Protein AF-0000000074968655 (afdb_homodimer)

Radius of gyration: 39.12 Å; Cα contacts (8 Å, |Δi|>4): 3482; chains: 2; bounding box: 106×121×98 Å

Organism: Mus spicilegus (NCBI:txid10103)

Sequence (1484 aa):
MWKPYELTNSSETRLSLEELLGKGFGLHNPEARWINDTVVVYKTNNGHVMKLNTESNASTLLLDNSTFVTFKASRHSLSPDLKYVLLAYDVKQIFHYSFTASYLIYNIHTGEVWELNPPEVEDSVLQYAAWGVQGQQLIYIFENNIYYQPDIKSSSLRLTSSGKEGIIFNGIADWLYEEELLHSHIAHWWSPDGERLAFLMINDSLVPNMIIPRFTGALYPKAKQYPYPKAGQANPSVKLYVVNLYGPTHTLELMPPDIFKSREYYITMVKWVSNTRTVVRWLNRPQNISILTVCESTTGACSRKYEMTSDTWLSKQNEEPVFSRDGSKFFMTVPVKQGGRGEFYHIAMFLVQSKSEQITVRHLTSGNWEVIRILAYDETTQKIYFLSTESSPQGRQLYSASTEGLLNRDCISCNFMKEDCTYFDASFSPMNQHFLLFCEGPKVPVVSLHITDNPSRYFLLENNSVMKETIQKKKLAKRETRILHIDDYELPLQLSFPKDFMEKNQYALLLIMDEEPGGQMVTDKFHVDWDSVLIDTDNVIVARFDGRGSGFQGLKVLQEIHRRIGSVEAKDQVAAVKYLLKQPYIDSKRLSIFGKGYGGYIASMILKSDEKFFKCGAVVAPISDMKLYASAFSERYLGMPSKEESTYQASSVLHNIHGLKEENLLIIHGTADTKVHFQHSAELIKHLIKAGVNYTLQVYPDEGYHISDKSKHHFYSTILRFFSDCLKEEVSVLPQEPEEDEMWKPYELTNSSETRLSLEELLGKGFGLHNPEARWINDTVVVYKTNNGHVMKLNTESNASTLLLDNSTFVTFKASRHSLSPDLKYVLLAYDVKQIFHYSFTASYLIYNIHTGEVWELNPPEVEDSVLQYAAWGVQGQQLIYIFENNIYYQPDIKSSSLRLTSSGKEGIIFNGIADWLYEEELLHSHIAHWWSPDGERLAFLMINDSLVPNMIIPRFTGALYPKAKQYPYPKAGQANPSVKLYVVNLYGPTHTLELMPPDIFKSREYYITMVKWVSNTRTVVRWLNRPQNISILTVCESTTGACSRKYEMTSDTWLSKQNEEPVFSRDGSKFFMTVPVKQGGRGEFYHIAMFLVQSKSEQITVRHLTSGNWEVIRILAYDETTQKIYFLSTESSPQGRQLYSASTEGLLNRDCISCNFMKEDCTYFDASFSPMNQHFLLFCEGPKVPVVSLHITDNPSRYFLLENNSVMKETIQKKKLAKRETRILHIDDYELPLQLSFPKDFMEKNQYALLLIMDEEPGGQMVTDKFHVDWDSVLIDTDNVIVARFDGRGSGFQGLKVLQEIHRRIGSVEAKDQVAAVKYLLKQPYIDSKRLSIFGKGYGGYIASMILKSDEKFFKCGAVVAPISDMKLYASAFSERYLGMPSKEESTYQASSVLHNIHGLKEENLLIIHGTADTKVHFQHSAELIKHLIKAGVNYTLQVYPDEGYHISDKSKHHFYSTILRFFSDCLKEEVSVLPQEPEEDE

InterPro domains:
  IPR001375 Peptidase S9, prolyl oligopeptidase, catalytic domain [PF00326] (527-729)
  IPR002469 Dipeptidylpeptidase IV, N-terminal domain [PF00930] (79-445)
  IPR029058 Alpha/Beta hydrolase fold [G3DSA:3.40.50.1820] (477-729)
  IPR029058 Alpha/Beta hydrolase fold [SSF53474] (481-728)
  IPR050278 Serine protease S9B/DPPIV [PTHR11731] (9-726)

Secondary structure (DSSP, 8-state):
---------GGGTSPPHHHHHSTTS-------EESSSSEEEEE-TTS-EEEEETTTTEEEEEE-HHHHHHHTEEEEEE-TTSSEEEEEEEEEE-SSS-EEEEEEEEETTT--EEE---TT-SSPPBSEEEE-SSTT-EEEEETTEEEEESSTTSPPEE-----BTTTEEESB--HHIIIIISSSSB-EEE-TTSSEEEEEEEE-TTSPEEEE---SSSSSPPPEEEE--BTTSPPPEEEEEEEE-SSS--EEEEPPPGGGTTS-EEEEEEEESSSSEEEEEEEETTS-EEEEEEEETTT--EEEEEEEE-SS----TTPPPEE-TTSSEEEEEEEEE-GGG-EEEEEEEEEE-TTT-PEEEEE---SSS-EEEEEEEETTTTEEEEEE-SS-TT-BEEEEEESSSS--EEESSTTTTTTTEEEEEEEE-TTSSEEEEEEEEESS-EEEEEETTEEEEEEEEE--HHHHHHHHHHTPPEEEEEEEEETTEEEEEEEEE-TT--TTS-EEEEEEE---TT--S--SS---SHHHHHHHHH-EEEEEE--TT-SSS-HHHHHTTTT-TTTHHHHHHHHHHHHHHTSTTEEEEEEEEEEETHHHHHHHHHHHSS----SEEEEES----GGGSBHHHHHHHH--TTT-HHHHHHT-SSS-GGGGTT-EEEEEEETT-SSS-THHHHHHHHHHHHHT---EEEEETT--SSPPHHHHHHHHHHHHHHHHHHTS--------------/---------GGGTSPPHHHHHSTTS-------EESSSSEEEEE-TTS-EEEEETTTTEEEEEE-HHHHHHHTEEEEEE-TTSSEEEEEEEEEE-SSS-EEEEEEEEETTT--EEE---TT-SSPPBSEEEE-SSTT-EEEEETTEEEEESSTTSPPEE-----BTTTEEESB--HHIIIIISSSSB-EEE-TTSSEEEEEEEE-TTSPEEEE---SSSSSPPPEEEE--BTTSPPPEEEEEEEE-SSS--EEEEPPPGGGTTS-EEEEEEEESSSSEEEEEEEETTS-EEEEEEEETTT--EEEEEEEE-SS----TTPPPEE-TTSSEEEEEEEEE-GGG-EEEEEEEEEE-TTT-PEEEEE---SSS-EEEEEEEETTTTEEEEEE-SS-TT-BEEEEEESSSS--EEESSTTTTTTTB-BEEEEE-TTSSEEEEEE-SBSS-EEEEEETTEEEEEEEEE--HHHHHHHHHHTPPEEEEEEEEETTEEEEEEEEE-TT--TTS-EEEEEEE---TT--S--SS---SHHHHHHHHH-EEEEEE--TT-SSS-HHHHHTTTT-TTTHHHHHHHHHHHHHHTSTTEEEEEEEEEEETHHHHHHHHHHHSS----SEEEEES----GGGSBHHHHHHHH--TTT-HHHHHHT-SSS-GGGGTT-EEEEEEETT-SSS-THHHHHHHHHHHHHT---EEEEETT--SSPPHHHHHHHHHHHHHHHHHHTS--------------

Solvent-accessible surface area (backbone atoms only — not comparable to full-atom values): 78412 Å² total; per-residue (Å²): 136,81,73,77,78,80,78,74,63,66,74,76,34,49,58,44,70,66,53,62,74,30,96,81,41,65,86,76,75,39,71,68,45,69,78,44,63,48,33,37,36,33,36,47,96,81,52,31,33,33,36,34,31,70,84,77,67,45,73,43,84,62,42,60,39,62,58,36,63,75,63,54,35,81,46,73,48,68,30,66,69,66,48,35,33,43,33,30,22,79,72,42,75,72,63,94,71,36,37,32,25,31,44,34,38,35,29,62,85,79,64,50,71,44,76,59,51,58,94,89,43,76,91,44,71,27,60,43,75,49,63,48,71,45,54,51,18,32,38,35,28,50,66,31,16,35,32,37,20,69,32,86,86,47,73,68,41,74,78,49,79,76,33,31,80,76,31,24,26,36,34,34,44,56,61,62,43,19,71,74,50,57,69,32,35,69,31,53,48,67,21,79,78,48,43,31,37,35,28,34,39,38,36,27,78,72,20,52,61,41,71,36,57,43,47,61,95,46,96,63,37,67,64,48,73,41,46,51,34,27,36,74,50,47,64,59,48,71,44,42,34,36,33,35,67,61,75,78,73,47,76,40,56,49,52,76,56,76,86,46,60,94,44,68,54,45,79,33,33,77,47,62,76,39,76,51,33,33,36,37,29,37,27,36,67,58,32,25,43,36,40,35,25,46,28,37,62,89,78,16,52,50,44,83,73,45,76,48,75,42,98,58,52,64,76,75,62,52,64,77,66,48,64,44,92,85,60,44,34,37,34,43,73,41,77,42,77,49,74,95,68,30,29,20,34,21,43,32,39,36,39,55,43,86,87,73,75,46,71,48,78,45,72,57,50,82,53,101,36,34,53,76,43,81,72,48,73,41,77,87,78,35,33,37,32,28,33,28,21,71,90,33,66,39,31,24,38,42,32,34,31,34,79,53,85,69,66,52,71,44,69,68,42,66,73,50,59,54,89,47,34,52,18,47,50,75,50,63,24,83,77,53,56,24,30,38,38,33,33,42,2,52,37,80,44,34,35,32,39,29,33,56,94,44,62,87,49,63,46,82,77,42,65,45,62,69,47,47,52,51,45,62,61,37,52,68,58,52,73,46,78,43,75,42,78,56,90,98,40,81,31,48,34,29,38,35,37,28,75,81,67,52,72,87,42,69,24,31,37,38,39,53,33,74,48,50,82,56,32,72,72,49,56,34,54,49,81,83,55,72,66,55,28,42,19,60,74,68,45,26,31,39,36,27,64,35,42,56,19,25,37,74,69,29,47,52,38,29,56,64,25,58,61,31,54,51,52,50,40,30,53,40,52,50,50,52,48,56,58,48,58,70,38,77,32,40,37,72,78,23,24,31,40,37,11,35,34,57,11,9,26,33,47,47,42,42,51,29,34,84,70,82,64,53,51,31,37,37,27,34,37,32,52,29,41,53,62,74,33,48,24,73,60,34,21,41,43,46,41,53,48,92,81,25,50,66,50,51,57,71,46,26,50,74,58,68,51,70,40,34,48,84,33,50,34,37,42,35,40,21,48,37,14,83,80,50,45,41,40,29,51,40,47,45,47,54,51,34,41,67,69,60,38,57,70,44,43,47,77,39,74,63,22,31,78,67,68,48,78,78,47,40,62,41,51,50,49,50,55,49,49,50,52,56,64,63,48,48,80,78,75,72,73,66,72,75,68,76,74,75,81,126,135,81,71,75,78,76,77,75,62,66,75,76,33,50,58,43,68,66,53,60,73,30,96,82,40,66,82,77,75,38,72,68,43,70,79,43,64,47,34,36,36,31,37,46,95,82,50,30,33,35,35,35,31,68,84,78,67,46,72,43,84,62,42,61,39,64,58,36,64,74,63,54,35,80,45,74,48,68,29,67,68,66,50,35,34,42,31,30,22,79,72,42,76,72,61,94,73,38,37,33,24,32,43,34,39,33,30,62,85,79,62,50,72,43,76,59,52,60,92,90,43,74,91,44,70,28,58,43,74,48,64,49,69,45,54,53,19,32,38,35,28,50,64,30,16,35,31,38,21,71,32,85,87,47,73,67,41,73,76,48,80,75,32,33,78,76,31,24,26,37,33,35,44,57,60,62,43,19,71,73,50,57,68,32,34,70,31,53,46,67,19,79,76,46,43,32,38,36,29,35,40,37,37,28,78,73,20,51,59,40,71,36,56,41,47,60,96,45,94,62,38,67,65,48,72,40,50,53,33,28,35,73,49,47,63,56,47,72,45,42,34,36,33,36,68,61,74,78,73,49,76,40,56,48,51,75,56,77,87,47,62,94,46,68,55,43,78,33,32,76,46,63,77,40,75,52,32,32,38,38,29,38,28,36,66,57,32,24,42,36,40,33,25,46,28,37,64,87,78,17,51,50,43,82,75,46,76,48,74,43,98,59,52,64,76,76,63,52,64,77,66,49,64,43,94,85,59,43,33,37,34,42,73,40,76,42,77,49,73,93,70,30,29,19,34,20,41,31,38,36,38,55,42,84,90,74,74,47,71,47,79,43,72,58,50,82,52,98,36,35,53,74,45,80,71,47,74,40,76,88,77,37,33,36,32,31,32,28,21,70,90,33,66,40,32,24,39,41,32,35,32,34,78,55,86,71,64,52,71,44,69,68,40,65,73,50,59,52,90,46,33,51,18,48,50,73,49,63,23,84,76,53,57,25,29,39,39,34,33,42,2,54,38,79,42,34,34,32,39,28,33,57,93,44,61,87,48,64,45,81,76,42,62,45,61,69,45,46,52,51,45,62,61,36,52,68,57,54,75,47,78,43,75,40,78,57,89,96,39,81,30,48,32,30,38,36,38,28,77,82,67,51,71,86,41,68,25,31,38,36,38,54,35,74,50,49,82,57,32,74,72,50,56,32,53,49,82,83,54,72,68,53,29,43,17,59,72,68,46,26,31,39,36,27,64,36,43,57,20,25,38,72,68,31,47,51,39,30,55,64,25,56,59,32,56,52,53,51,42,30,53,39,53,51,51,52,47,56,57,48,57,70,36,77,31,41,35,71,79,23,24,31,40,37,13,34,35,57,12,8,27,32,46,48,42,41,51,29,34,85,69,82,63,53,51,30,39,40,27,35,37,31,53,29,42,52,61,71,34,49,25,73,59,35,22,41,42,46,40,51,47,92,81,25,49,65,50,51,57,72,46,25,50,74,59,70,53,70,41,33,48,84,35,48,35,38,42,34,39,23,48,36,13,83,80,50,46,43,41,28,53,40,48,45,47,54,52,32,41,69,69,61,38,59,68,43,43,45,76,39,73,64,22,32,77,66,66,48,78,80,47,39,62,41,51,50,48,50,54,50,50,51,50,54,63,63,47,47,80,77,73,74,75,66,71,75,69,77,74,76,79,126

Structure (mmCIF, N/CA/C/O backbone):
data_AF-0000000074968655-model_v1
#
loop_
_entity.id
_entity.type
_entity.pdbx_description
1 polymer 'Dipeptidylpeptidase 10'
#
loop_
_atom_site.group_PDB
_atom_site.id
_atom_site.type_symbol
_atom_site.label_atom_id
_atom_site.label_alt_id
_atom_site.label_comp_id
_atom_site.label_asym_id
_atom_site.label_entity_id
_atom_site.label_seq_id
_atom_site.pdbx_PDB_ins_code
_atom_site.Cartn_x
_atom_site.Cartn_y
_atom_site.Cartn_z
_atom_site.occupancy
_atom_site.B_iso_or_equiv
_atom_site.auth_seq_id
_atom_site.auth_comp_id
_atom_site.auth_asym_id
_atom_site.auth_atom_id
_atom_site.pdbx_PDB_model_num
ATOM 1 N N . MET A 1 1 ? 42.781 16.672 48.594 1 23.97 1 MET A N 1
ATOM 2 C CA . MET A 1 1 ? 41.969 15.492 48.344 1 23.97 1 MET A CA 1
ATOM 3 C C . MET A 1 1 ? 40.938 15.766 47.25 1 23.97 1 MET A C 1
ATOM 5 O O . MET A 1 1 ? 39.969 16.5 47.469 1 23.97 1 MET A O 1
ATOM 9 N N . TRP A 1 2 ? 41.188 15.82 45.938 1 22.38 2 TRP A N 1
ATOM 10 C CA . TRP A 1 2 ? 40.594 16.297 44.688 1 22.38 2 TRP A CA 1
ATOM 11 C C . TRP A 1 2 ? 39.438 15.398 44.25 1 22.38 2 TRP A C 1
ATOM 13 O O . TRP A 1 2 ? 39.625 14.211 43.969 1 22.38 2 TRP A O 1
ATOM 23 N N . LYS A 1 3 ? 38.312 15.445 44.938 1 29.78 3 LYS A N 1
ATOM 24 C CA . LYS A 1 3 ? 37.219 14.508 44.688 1 29.78 3 LYS A CA 1
ATOM 25 C C . LYS A 1 3 ? 36.906 14.445 43.188 1 29.78 3 LYS A C 1
ATOM 27 O O . LYS A 1 3 ? 36.844 15.477 42.5 1 29.78 3 LYS A O 1
ATOM 32 N N . PRO A 1 4 ? 37.125 13.219 42.625 1 30.61 4 PRO A N 1
ATOM 33 C CA . PRO A 1 4 ? 36.938 12.992 41.188 1 30.61 4 PRO A CA 1
ATOM 34 C C . PRO A 1 4 ? 35.656 13.609 40.625 1 30.61 4 PRO A C 1
ATOM 36 O O . PRO A 1 4 ? 34.688 13.766 41.375 1 30.61 4 PRO A O 1
ATOM 39 N N . TYR A 1 5 ? 35.656 14.5 39.656 1 31.69 5 TYR A N 1
ATOM 40 C CA . TYR A 1 5 ? 34.562 15.086 38.875 1 31.69 5 TYR A CA 1
ATOM 41 C C . TYR A 1 5 ? 33.562 14.023 38.469 1 31.69 5 TYR A C 1
ATOM 43 O O . TYR A 1 5 ? 33.938 12.961 37.938 1 31.69 5 TYR A O 1
ATOM 51 N N . GLU A 1 6 ? 32.5 13.773 39.188 1 32.75 6 GLU A N 1
ATOM 52 C CA . GLU A 1 6 ? 31.391 12.883 38.844 1 32.75 6 GLU A CA 1
ATOM 53 C C . GLU A 1 6 ? 31.094 12.922 37.344 1 32.75 6 GLU A C 1
ATOM 55 O O . GLU A 1 6 ? 30.797 13.984 36.781 1 32.75 6 GLU A O 1
ATOM 60 N N . LEU A 1 7 ? 31.625 12.133 36.375 1 32.44 7 LEU A N 1
ATOM 61 C CA . LEU A 1 7 ? 31.281 11.766 35 1 32.44 7 LEU A CA 1
ATOM 62 C C . LEU A 1 7 ? 29.781 11.641 34.844 1 32.44 7 LEU A C 1
ATOM 64 O O . LEU A 1 7 ? 29.172 10.68 35.344 1 32.44 7 LEU A O 1
ATOM 68 N N . THR A 1 8 ? 28.984 12.609 34.969 1 38.22 8 THR A N 1
ATOM 69 C CA . THR A 1 8 ? 27.562 12.602 34.656 1 38.22 8 THR A CA 1
ATOM 70 C C . THR A 1 8 ? 27.281 11.797 33.375 1 38.22 8 THR A C 1
ATOM 72 O O . THR A 1 8 ? 27.906 12.047 32.344 1 38.22 8 THR A O 1
ATOM 75 N N . ASN A 1 9 ? 26.875 10.57 33.344 1 41.22 9 ASN A N 1
ATOM 76 C CA . ASN A 1 9 ? 26.609 9.562 32.344 1 41.22 9 ASN A CA 1
ATOM 77 C C . ASN A 1 9 ? 25.828 10.141 31.156 1 41.22 9 ASN A C 1
ATOM 79 O O . ASN A 1 9 ? 24.797 10.805 31.359 1 41.22 9 ASN A O 1
ATOM 83 N N . SER A 1 10 ? 26.406 10.484 30.062 1 49.78 10 SER A N 1
ATOM 84 C CA . SER A 1 10 ? 26.016 10.945 28.734 1 49.78 10 SER A CA 1
ATOM 85 C C . SER A 1 10 ? 24.656 10.406 28.328 1 49.78 10 SER A C 1
ATOM 87 O O . SER A 1 10 ? 23.875 11.102 27.688 1 49.78 10 SER A O 1
ATOM 89 N N . SER A 1 11 ? 24.391 9.219 28.688 1 52.09 11 SER A N 1
ATOM 90 C CA . SER A 1 11 ? 23.125 8.578 28.297 1 52.09 11 SER A CA 1
ATOM 91 C C . SER A 1 11 ? 21.938 9.242 28.969 1 52.09 11 SER A C 1
ATOM 93 O O . SER A 1 11 ? 20.844 9.289 28.406 1 52.09 11 SER A O 1
ATOM 95 N N . GLU A 1 12 ? 22.141 9.852 30.156 1 60.44 12 GLU A N 1
ATOM 96 C CA . GLU A 1 12 ? 21.031 10.43 30.906 1 60.44 12 GLU A CA 1
ATOM 97 C C . GLU A 1 12 ? 20.609 11.781 30.328 1 60.44 12 GLU A C 1
ATOM 99 O O . GLU A 1 12 ? 19.484 12.219 30.5 1 60.44 12 GLU A O 1
ATOM 104 N N . THR A 1 13 ? 21.547 12.312 29.484 1 74.81 13 THR A N 1
ATOM 105 C CA . THR A 1 13 ? 21.25 13.664 29 1 74.81 13 THR A CA 1
ATOM 106 C C . THR A 1 13 ? 20.75 13.625 27.562 1 74.81 13 THR A C 1
ATOM 108 O O . THR A 1 13 ? 20.266 14.641 27.047 1 74.81 13 THR A O 1
ATOM 111 N N . ARG A 1 14 ? 20.844 12.516 27.016 1 84.88 14 ARG A N 1
ATOM 112 C CA . ARG A 1 14 ? 20.391 12.43 25.625 1 84.88 14 ARG A CA 1
ATOM 113 C C . ARG A 1 14 ? 18.906 12.148 25.547 1 84.88 14 ARG A C 1
ATOM 115 O O . ARG A 1 14 ? 18.375 11.352 26.344 1 84.88 14 ARG A O 1
ATOM 122 N N . LEU A 1 15 ? 18.266 12.883 24.641 1 90.31 15 LEU A N 1
ATOM 123 C CA . LEU A 1 15 ? 16.844 12.656 24.406 1 90.31 15 LEU A CA 1
ATOM 124 C C . LEU A 1 15 ? 16.625 11.445 23.516 1 90.31 15 LEU A C 1
ATOM 126 O O . LEU A 1 15 ? 17.125 11.406 22.391 1 90.31 15 LEU A O 1
ATOM 130 N N . SER A 1 16 ? 16 10.484 24 1 91.56 16 SER A N 1
ATOM 131 C CA . SER A 1 16 ? 15.703 9.289 23.234 1 91.56 16 SER A CA 1
ATOM 132 C C . SER A 1 16 ? 14.281 9.328 22.688 1 91.56 16 SER A C 1
ATOM 134 O O . SER A 1 16 ? 13.445 10.094 23.172 1 91.56 16 SER A O 1
ATOM 136 N N . LEU A 1 17 ? 14.062 8.555 21.609 1 93.75 17 LEU A N 1
ATOM 137 C CA . LEU A 1 17 ? 12.727 8.453 21.047 1 93.75 17 LEU A CA 1
ATOM 138 C C . LEU A 1 17 ? 11.734 7.906 22.062 1 93.75 17 LEU A C 1
ATOM 140 O O . LEU A 1 17 ? 10.578 8.328 22.094 1 93.75 17 LEU A O 1
ATOM 144 N N . GLU A 1 18 ? 12.18 7.039 22.906 1 92.38 18 GLU A N 1
ATOM 145 C CA . GLU A 1 18 ? 11.352 6.465 23.953 1 92.38 18 GLU A CA 1
ATOM 146 C C . GLU A 1 18 ? 10.891 7.539 24.938 1 92.38 18 GLU A C 1
ATOM 148 O O . GLU A 1 18 ? 9.742 7.52 25.391 1 92.38 18 GLU A O 1
ATOM 153 N N . GLU A 1 19 ? 11.781 8.336 25.25 1 90.81 19 GLU A N 1
ATOM 154 C CA . GLU A 1 19 ? 11.461 9.422 26.172 1 90.81 19 GLU A CA 1
ATOM 155 C C . GLU A 1 19 ? 10.492 10.414 25.531 1 90.81 19 GLU A C 1
ATOM 157 O O . GLU A 1 19 ? 9.555 10.883 26.172 1 90.81 19 GLU A O 1
ATOM 162 N N . LEU A 1 20 ? 10.797 10.727 24.25 1 92.56 20 LEU A N 1
ATOM 163 C CA . LEU A 1 20 ? 9.961 11.672 23.516 1 92.56 20 LEU A CA 1
ATOM 164 C C . LEU A 1 20 ? 8.516 11.188 23.453 1 92.56 20 LEU A C 1
ATOM 166 O O . LEU A 1 20 ? 7.582 11.984 23.578 1 92.56 20 LEU A O 1
ATOM 170 N N . LEU A 1 21 ? 8.273 9.922 23.297 1 92.44 21 LEU A N 1
ATOM 171 C CA . LEU A 1 21 ? 6.938 9.375 23.078 1 92.44 21 LEU A CA 1
ATOM 172 C C . LEU A 1 21 ? 6.367 8.812 24.375 1 92.44 21 LEU A C 1
ATOM 174 O O . LEU A 1 21 ? 5.219 8.359 24.422 1 92.44 21 LEU A O 1
ATOM 178 N N . GLY A 1 22 ? 7.074 8.906 25.406 1 87.81 22 GLY A N 1
ATOM 179 C CA . GLY A 1 22 ? 6.637 8.336 26.672 1 87.81 22 GLY A CA 1
ATOM 180 C C . GLY A 1 22 ? 5.641 9.203 27.406 1 87.81 22 GLY A C 1
ATOM 181 O O . GLY A 1 22 ? 5.449 10.375 27.062 1 87.81 22 GLY A O 1
ATOM 182 N N . LYS A 1 23 ? 4.812 8.797 28.438 1 78.12 23 LYS A N 1
ATOM 183 C CA . LYS A 1 23 ? 3.746 9.453 29.203 1 78.12 23 LYS A CA 1
ATOM 184 C C . LYS A 1 23 ? 4.273 10.664 29.953 1 78.12 23 LYS A C 1
ATOM 186 O O . LYS A 1 23 ? 3.541 11.633 30.188 1 78.12 23 LYS A O 1
ATOM 191 N N . GLY A 1 24 ? 5.531 10.664 30.094 1 74.5 24 GLY A N 1
ATOM 192 C CA . GLY A 1 24 ? 6.055 11.766 30.891 1 74.5 24 GLY A CA 1
ATOM 193 C C . GLY A 1 24 ? 6.586 12.906 30.062 1 74.5 24 GLY A C 1
ATOM 194 O O . GLY A 1 24 ? 6.891 13.984 30.578 1 74.5 24 GLY A O 1
ATOM 195 N N . PHE A 1 25 ? 6.465 12.711 28.859 1 82.25 25 PHE A N 1
ATOM 196 C CA . PHE A 1 25 ? 6.977 13.734 27.953 1 82.25 25 PHE A CA 1
ATOM 197 C C . PHE A 1 25 ? 5.836 14.391 27.188 1 82.25 25 PHE A C 1
ATOM 199 O O . PHE A 1 25 ? 5.023 13.703 26.562 1 82.25 25 PHE A O 1
ATOM 206 N N . GLY A 1 26 ? 5.395 15.594 27.609 1 86.69 26 GLY A N 1
ATOM 207 C CA . GLY A 1 26 ? 4.332 16.281 26.891 1 86.69 26 GLY A CA 1
ATOM 208 C C . GLY A 1 26 ? 3.857 17.531 27.609 1 86.69 26 GLY A C 1
ATOM 209 O O . GLY A 1 26 ? 4.062 17.688 28.812 1 86.69 26 GLY A O 1
ATOM 210 N N . LEU A 1 27 ? 3.33 18.375 26.828 1 92.19 27 LEU A N 1
ATOM 211 C CA . LEU A 1 27 ? 2.76 19.609 27.344 1 92.19 27 LEU A CA 1
ATOM 212 C C . LEU A 1 27 ? 1.316 19.406 27.781 1 92.19 27 LEU A C 1
ATOM 214 O O . LEU A 1 27 ? 0.562 18.672 27.141 1 92.19 27 LEU A O 1
ATOM 218 N N . HIS A 1 28 ? 1.049 19.875 28.906 1 93.12 28 HIS A N 1
ATOM 219 C CA . HIS A 1 28 ? -0.342 19.891 29.344 1 93.12 28 HIS A CA 1
ATOM 220 C C . HIS A 1 28 ? -1.033 21.188 28.938 1 93.12 28 HIS A C 1
ATOM 222 O O . HIS A 1 28 ? -0.561 22.281 29.25 1 93.12 28 HIS A O 1
ATOM 228 N N . ASN A 1 29 ? -2.07 21.156 28.25 1 92.75 29 ASN A N 1
ATOM 229 C CA . ASN A 1 29 ? -2.945 22.281 27.906 1 92.75 29 ASN A CA 1
ATOM 230 C C . ASN A 1 29 ? -4.164 22.344 28.828 1 92.75 29 ASN A C 1
ATOM 232 O O . ASN A 1 29 ? -5.023 21.453 28.781 1 92.75 29 ASN A O 1
ATOM 236 N N . PRO A 1 30 ? -4.277 23.281 29.625 1 95.5 30 PRO A N 1
ATOM 237 C CA . PRO A 1 30 ? -5.406 23.344 30.547 1 95.5 30 PRO A CA 1
ATOM 238 C C . PRO A 1 30 ? -6.738 23.594 29.844 1 95.5 30 PRO A C 1
ATOM 240 O O . PRO A 1 30 ? -7.801 23.484 30.453 1 95.5 30 PRO A O 1
ATOM 243 N N . GLU A 1 31 ? -6.746 23.859 28.578 1 93.88 31 GLU A N 1
ATOM 244 C CA . GLU A 1 31 ? -7.973 24.109 27.828 1 93.88 31 GLU A CA 1
ATOM 245 C C . GLU A 1 31 ? -8.828 25.188 28.5 1 93.88 31 GLU A C 1
ATOM 247 O O . GLU A 1 31 ? -10.023 24.984 28.719 1 93.88 31 GLU A O 1
ATOM 252 N N . ALA A 1 32 ? -8.227 26.234 28.859 1 94.94 32 ALA A N 1
ATOM 253 C CA . ALA A 1 32 ? -8.914 27.312 29.578 1 94.94 32 ALA A CA 1
ATOM 254 C C . ALA A 1 32 ? -9.883 28.047 28.656 1 94.94 32 ALA A C 1
ATOM 256 O O . ALA A 1 32 ? -9.555 28.344 27.516 1 94.94 32 ALA A O 1
ATOM 257 N N . ARG A 1 33 ? -11.062 28.359 29.188 1 92 33 ARG A N 1
ATOM 258 C CA . ARG A 1 33 ? -12.086 29.047 28.406 1 92 33 ARG A CA 1
ATOM 259 C C . ARG A 1 33 ? -12.922 29.953 29.312 1 92 33 ARG A C 1
ATOM 261 O O . ARG A 1 33 ? -13.203 29.625 30.453 1 92 33 ARG A O 1
ATOM 268 N N . TRP A 1 34 ? -13.375 31.031 28.781 1 92.56 34 TRP A N 1
ATOM 269 C CA . TRP A 1 34 ? -14.242 31.969 29.484 1 92.56 34 TRP A CA 1
ATOM 270 C C . TRP A 1 34 ? -15.695 31.5 29.453 1 92.56 34 TRP A C 1
ATOM 272 O O . TRP A 1 34 ? -16.219 31.125 28.406 1 92.56 34 TRP A O 1
ATOM 282 N N . ILE A 1 35 ? -16.297 31.5 30.594 1 87.69 35 ILE A N 1
ATOM 283 C CA . ILE A 1 35 ? -17.734 31.266 30.688 1 87.69 35 ILE A CA 1
ATOM 284 C C . ILE A 1 35 ? -18.484 32.594 30.688 1 87.69 35 ILE A C 1
ATOM 286 O O . ILE A 1 35 ? -19.531 32.719 30.047 1 87.69 35 ILE A O 1
ATOM 290 N N . ASN A 1 36 ? -18 33.5 31.391 1 87.44 36 ASN A N 1
ATOM 291 C CA . ASN A 1 36 ? -18.422 34.875 31.422 1 87.44 36 ASN A CA 1
ATOM 292 C C . ASN A 1 36 ? -17.25 35.812 31.781 1 87.44 36 ASN A C 1
ATOM 294 O O . ASN A 1 36 ? -16.094 35.438 31.656 1 87.44 36 ASN A O 1
ATOM 298 N N . ASP A 1 37 ? -17.547 36.969 32.125 1 89.75 37 ASP A N 1
ATOM 299 C CA . ASP A 1 37 ? -16.484 37.938 32.281 1 89.75 37 ASP A CA 1
ATOM 300 C C . ASP A 1 37 ? -15.656 37.656 33.531 1 89.75 37 ASP A C 1
ATOM 302 O O . ASP A 1 37 ? -14.523 38.156 33.656 1 89.75 37 ASP A O 1
ATOM 306 N N . THR A 1 38 ? -16.172 36.844 34.469 1 90.81 38 THR A N 1
ATOM 307 C CA . THR A 1 38 ? -15.484 36.719 35.719 1 90.81 38 THR A CA 1
ATOM 308 C C . THR A 1 38 ? -15.148 35.25 36 1 90.81 38 THR A C 1
ATOM 310 O O . THR A 1 38 ? -14.492 34.938 37 1 90.81 38 THR A O 1
ATOM 313 N N . VAL A 1 39 ? -15.539 34.438 35.188 1 91.56 39 VAL A N 1
ATOM 314 C CA . VAL A 1 39 ? -15.352 33.031 35.469 1 91.56 39 VAL A CA 1
ATOM 315 C C . VAL A 1 39 ? -14.594 32.375 34.312 1 91.56 39 VAL A C 1
ATOM 317 O O . VAL A 1 39 ? -14.961 32.531 33.156 1 91.56 39 VAL A O 1
ATOM 320 N N . VAL A 1 40 ? -13.562 31.578 34.688 1 94.44 40 VAL A N 1
ATOM 321 C CA . VAL A 1 40 ? -12.789 30.781 33.75 1 94.44 40 VAL A CA 1
ATOM 322 C C . VAL A 1 40 ? -12.836 29.312 34.156 1 94.44 40 VAL A C 1
ATOM 324 O O . VAL A 1 40 ? -12.75 28.984 35.344 1 94.44 40 VAL A O 1
ATOM 327 N N . VAL A 1 41 ? -13.078 28.453 33.188 1 94 41 VAL A N 1
ATOM 328 C CA . VAL A 1 41 ? -13.016 27.016 33.438 1 94 41 VAL A CA 1
ATOM 329 C C . VAL A 1 41 ? -11.75 26.438 32.812 1 94 41 VAL A C 1
ATOM 331 O O . VAL A 1 41 ? -11.352 26.844 31.703 1 94 41 VAL A O 1
ATOM 334 N N . TYR A 1 42 ? -11.039 25.516 33.469 1 94.88 42 TYR A N 1
ATOM 335 C CA . TYR A 1 42 ? -9.82 24.906 32.969 1 94.88 42 TYR A CA 1
ATOM 336 C C . TYR A 1 42 ? -9.633 23.484 33.531 1 94.88 42 TYR A C 1
ATOM 338 O O . TYR A 1 42 ? -10.297 23.109 34.5 1 94.88 42 TYR A O 1
ATOM 346 N N . LYS A 1 43 ? -8.852 22.766 32.875 1 94.56 43 LYS A N 1
ATOM 347 C CA . LYS A 1 43 ? -8.547 21.406 33.281 1 94.56 43 LYS A CA 1
ATOM 348 C C . LYS A 1 43 ? -7.156 21.312 33.906 1 94.56 43 LYS A C 1
ATOM 350 O O . LYS A 1 43 ? -6.191 21.844 33.344 1 94.56 43 LYS A O 1
ATOM 355 N N . THR A 1 44 ? -7.078 20.625 35.031 1 92.81 44 THR A N 1
ATOM 356 C CA . THR A 1 44 ? -5.797 20.438 35.688 1 92.81 44 THR A CA 1
ATOM 357 C C . THR A 1 44 ? -5.012 19.297 35.062 1 92.81 44 THR A C 1
ATOM 359 O O . THR A 1 44 ? -5.551 18.531 34.25 1 92.81 44 THR A O 1
ATOM 362 N N . ASN A 1 45 ? -3.775 19.156 35.406 1 89.75 45 ASN A N 1
ATOM 363 C CA . ASN A 1 45 ? -2.908 18.078 34.938 1 89.75 45 ASN A CA 1
ATOM 364 C C . ASN A 1 45 ? -3.438 16.703 35.312 1 89.75 45 ASN A C 1
ATOM 366 O O . ASN A 1 45 ? -3.217 15.734 34.594 1 89.75 45 ASN A O 1
ATOM 370 N N . ASN A 1 46 ? -4.195 16.703 36.438 1 89.75 46 ASN A N 1
ATOM 371 C CA . ASN A 1 46 ? -4.762 15.438 36.875 1 89.75 46 ASN A CA 1
ATOM 372 C C . ASN A 1 46 ? -6.117 15.164 36.25 1 89.75 46 ASN A C 1
ATOM 374 O O . ASN A 1 46 ? -6.75 14.148 36.531 1 89.75 46 ASN A O 1
ATOM 378 N N . GLY A 1 47 ? -6.613 16.047 35.438 1 91.06 47 GLY A N 1
ATOM 379 C CA . GLY A 1 47 ? -7.812 15.805 34.656 1 91.06 47 GLY A CA 1
ATOM 380 C C . GLY A 1 47 ? -9.07 16.375 35.281 1 91.06 47 GLY A C 1
ATOM 381 O O . GLY A 1 47 ? -10.172 16.172 34.781 1 91.06 47 GLY A O 1
ATOM 382 N N . HIS A 1 48 ? -8.93 17.141 36.438 1 94.06 48 HIS A N 1
ATOM 383 C CA . HIS A 1 48 ? -10.094 17.781 37.062 1 94.06 48 HIS A CA 1
ATOM 384 C C . HIS A 1 48 ? -10.5 19.031 36.281 1 94.06 48 HIS A C 1
ATOM 386 O O . HIS A 1 48 ? -9.648 19.766 35.781 1 94.06 48 HIS A O 1
ATOM 392 N N . VAL A 1 49 ? -11.75 19.266 36.219 1 95.12 49 VAL A N 1
ATOM 393 C CA . VAL A 1 49 ? -12.25 20.516 35.656 1 95.12 49 VAL A CA 1
ATOM 394 C C . VAL A 1 49 ? -12.547 21.5 36.781 1 95.12 49 VAL A C 1
ATOM 396 O O . VAL A 1 49 ? -13.344 21.219 37.656 1 95.12 49 VAL A O 1
ATOM 399 N N . MET A 1 50 ? -11.922 22.594 36.719 1 95.12 50 MET A N 1
ATOM 400 C CA . MET A 1 50 ? -12.023 23.609 37.781 1 95.12 50 MET A CA 1
ATOM 401 C C . MET A 1 50 ? -12.711 24.875 37.25 1 95.12 50 MET A C 1
ATOM 403 O O . MET A 1 50 ? -12.641 25.172 36.062 1 95.12 50 MET A O 1
ATOM 407 N N . LYS A 1 51 ? -13.359 25.516 38.125 1 94.88 51 LYS A N 1
ATOM 408 C CA . LYS A 1 51 ? -13.922 26.844 37.875 1 94.88 51 LYS A CA 1
ATOM 409 C C . LYS A 1 51 ? -13.188 27.906 38.719 1 94.88 51 LYS A C 1
ATOM 411 O O . LYS A 1 51 ? -13.078 27.797 39.938 1 94.88 51 LYS A O 1
ATOM 416 N N . LEU A 1 52 ? -12.68 28.875 38 1 95.31 52 LEU A N 1
ATOM 417 C CA . LEU A 1 52 ? -11.961 29.969 38.656 1 95.31 52 LEU A CA 1
ATOM 418 C C . LEU A 1 52 ? -12.734 31.266 38.562 1 95.31 52 LEU A C 1
ATOM 420 O O . LEU A 1 52 ? -13.141 31.672 37.469 1 95.31 52 LEU A O 1
ATOM 424 N N . ASN A 1 53 ? -12.969 31.875 39.688 1 93.06 53 ASN A N 1
ATOM 425 C CA . ASN A 1 53 ? -13.539 33.219 39.75 1 93.06 53 ASN A CA 1
ATOM 426 C C . ASN A 1 53 ? -12.453 34.281 39.781 1 93.06 53 ASN A C 1
ATOM 428 O O . ASN A 1 53 ? -11.664 34.344 40.719 1 93.06 53 ASN A O 1
ATOM 432 N N . THR A 1 54 ? -12.438 35.156 38.875 1 90.75 54 THR A N 1
ATOM 433 C CA . THR A 1 54 ? -11.328 36.062 38.688 1 90.75 54 THR A CA 1
ATOM 434 C C . THR A 1 54 ? -11.406 37.188 39.719 1 90.75 54 THR A C 1
ATOM 436 O O . THR A 1 54 ? -10.406 37.875 40 1 90.75 54 THR A O 1
ATOM 439 N N . GLU A 1 55 ? -12.523 37.469 40.281 1 87.12 55 GLU A N 1
ATOM 440 C CA . GLU A 1 55 ? -12.688 38.5 41.281 1 87.12 55 GLU A CA 1
ATOM 441 C C . GLU A 1 55 ? -12.25 38.031 42.656 1 87.12 55 GLU A C 1
ATOM 443 O O . GLU A 1 55 ? -11.523 38.75 43.375 1 87.12 55 GLU A O 1
ATOM 448 N N . SER A 1 56 ? -12.695 36.844 42.938 1 87.5 56 SER A N 1
ATOM 449 C CA . SER A 1 56 ? -12.391 36.344 44.281 1 87.5 56 SER A CA 1
ATOM 450 C C . SER A 1 56 ? -11.133 35.5 44.25 1 87.5 56 SER A C 1
ATOM 452 O O . SER A 1 56 ? -10.562 35.188 45.312 1 87.5 56 SER A O 1
ATOM 454 N N . ASN A 1 57 ? -10.734 35.094 43.156 1 84.44 57 ASN A N 1
ATOM 455 C CA . ASN A 1 57 ? -9.602 34.188 42.969 1 84.44 57 ASN A CA 1
ATOM 456 C C . ASN A 1 57 ? -9.883 32.812 43.594 1 84.44 57 ASN A C 1
ATOM 458 O O . ASN A 1 57 ? -8.961 32.125 44.031 1 84.44 57 ASN A O 1
ATOM 462 N N . ALA A 1 58 ? -11.055 32.562 43.719 1 91.38 58 ALA A N 1
ATOM 463 C CA . ALA A 1 58 ? -11.445 31.281 44.281 1 91.38 58 ALA A CA 1
ATOM 464 C C . ALA A 1 58 ? -11.633 30.234 43.188 1 91.38 58 ALA A C 1
ATOM 466 O O . ALA A 1 58 ? -12.203 30.531 42.125 1 91.38 58 ALA A O 1
ATOM 467 N N . SER A 1 59 ? -11.031 29.141 43.375 1 91.38 59 SER A N 1
ATOM 468 C CA . SER A 1 59 ? -11.195 28.016 42.469 1 91.38 59 SER A CA 1
ATOM 469 C C . SER A 1 59 ? -12.078 26.922 43.094 1 91.38 59 SER A C 1
ATOM 471 O O . SER A 1 59 ? -11.914 26.578 44.25 1 91.38 59 SER A O 1
ATOM 473 N N . THR A 1 60 ? -13.023 26.469 42.375 1 94.06 60 THR A N 1
ATOM 474 C CA . THR A 1 60 ? -13.922 25.422 42.812 1 94.06 60 THR A CA 1
ATOM 475 C C . THR A 1 60 ? -13.922 24.25 41.844 1 94.06 60 THR A C 1
ATOM 477 O O . THR A 1 60 ? -13.766 24.453 40.625 1 94.06 60 THR A O 1
ATOM 480 N N . LEU A 1 61 ? -14.078 23.062 42.406 1 94.44 61 LEU A N 1
ATOM 481 C CA . LEU A 1 61 ? -14.156 21.859 41.594 1 94.44 61 LEU A CA 1
ATOM 482 C C . LEU A 1 61 ? -15.516 21.75 40.938 1 94.44 61 LEU A C 1
ATOM 484 O O . LEU A 1 61 ? -16.547 21.797 41.594 1 94.44 61 LEU A O 1
ATOM 488 N N . LEU A 1 62 ? -15.5 21.719 39.656 1 93.31 62 LEU A N 1
ATOM 489 C CA . LEU A 1 62 ? -16.75 21.562 38.906 1 93.31 62 LEU A CA 1
ATOM 490 C C . LEU A 1 62 ? -17 20.109 38.562 1 93.31 62 LEU A C 1
ATOM 492 O O . LEU A 1 62 ? -18.141 19.625 38.688 1 93.31 62 LEU A O 1
ATOM 496 N N . LEU A 1 63 ? -15.953 19.422 38.031 1 94.06 63 LEU A N 1
ATOM 497 C CA . LEU A 1 63 ? -16.047 18.016 37.656 1 94.06 63 LEU A CA 1
ATOM 498 C C . LEU A 1 63 ? -14.789 17.266 38.094 1 94.06 63 LEU A C 1
ATOM 500 O O . LEU A 1 63 ? -13.672 17.672 37.75 1 94.06 63 LEU A O 1
ATOM 504 N N . ASP A 1 64 ? -15.016 16.141 38.656 1 93.75 64 ASP A N 1
ATOM 505 C CA . ASP A 1 64 ? -13.914 15.266 39.031 1 93.75 64 ASP A CA 1
ATOM 506 C C . ASP A 1 64 ? -13.453 14.414 37.844 1 93.75 64 ASP A C 1
ATOM 508 O O . ASP A 1 64 ? -14.258 14.023 37 1 93.75 64 ASP A O 1
ATOM 512 N N . ASN A 1 65 ? -12.156 14.188 37.938 1 93.38 65 ASN A N 1
ATOM 513 C CA . ASN A 1 65 ? -11.586 13.383 36.844 1 93.38 65 ASN A CA 1
ATOM 514 C C . ASN A 1 65 ? -12.242 12.008 36.781 1 93.38 65 ASN A C 1
ATOM 516 O O . ASN A 1 65 ? -12.266 11.383 35.719 1 93.38 65 ASN A O 1
ATOM 520 N N . SER A 1 66 ? -12.773 11.406 37.75 1 94.12 66 SER A N 1
ATOM 521 C CA . SER A 1 66 ? -13.422 10.102 37.812 1 94.12 66 SER A CA 1
ATOM 522 C C . SER A 1 66 ? -14.633 10.039 36.906 1 94.12 66 SER A C 1
ATOM 524 O O . SER A 1 66 ? -15 8.969 36.406 1 94.12 66 SER A O 1
ATOM 526 N N . THR A 1 67 ? -15.234 11.172 36.688 1 92.38 67 THR A N 1
ATOM 527 C CA . THR A 1 67 ? -16.375 11.227 35.781 1 92.38 67 THR A CA 1
ATOM 528 C C . THR A 1 67 ? -15.953 10.805 34.375 1 92.38 67 THR A C 1
ATOM 530 O O . THR A 1 67 ? -16.656 10.031 33.719 1 92.38 67 THR A O 1
ATOM 533 N N . PHE A 1 68 ? -14.891 11.211 33.969 1 92.94 68 PHE A N 1
ATOM 534 C CA . PHE A 1 68 ? -14.391 10.891 32.656 1 92.94 68 PHE A CA 1
ATOM 535 C C . PHE A 1 68 ? -14.008 9.422 32.562 1 92.94 68 PHE A C 1
ATOM 537 O O . PHE A 1 68 ? -14.234 8.773 31.531 1 92.94 68 PHE A O 1
ATOM 544 N N . VAL A 1 69 ? -13.422 8.891 33.562 1 93.44 69 VAL A N 1
ATOM 545 C CA . VAL A 1 69 ? -13.008 7.492 33.625 1 93.44 69 VAL A CA 1
ATOM 546 C C . VAL A 1 69 ? -14.234 6.586 33.625 1 93.44 69 VAL A C 1
ATOM 548 O O . VAL A 1 69 ? -14.281 5.59 32.875 1 93.44 69 VAL A O 1
ATOM 551 N N . THR A 1 70 ? -15.172 6.98 34.438 1 94.38 70 THR A N 1
ATOM 552 C CA . THR A 1 70 ? -16.375 6.18 34.594 1 94.38 70 THR A CA 1
ATOM 553 C C . THR A 1 70 ? -17.125 6.047 33.281 1 94.38 70 THR A C 1
ATOM 555 O O . THR A 1 70 ? -17.594 4.961 32.938 1 94.38 70 THR A O 1
ATOM 558 N N . PHE A 1 71 ? -17.172 7.109 32.5 1 94.38 71 PHE A N 1
ATOM 559 C CA . PHE A 1 71 ? -17.984 7.109 31.297 1 94.38 71 PHE A CA 1
ATOM 560 C C . PHE A 1 71 ? -17.094 6.965 30.062 1 94.38 71 PHE A C 1
ATOM 562 O O . PHE A 1 71 ? -17.578 7.094 28.922 1 94.38 71 PHE A O 1
ATOM 569 N N . LYS A 1 72 ? -15.805 6.805 30.25 1 95.25 72 LYS A N 1
ATOM 570 C CA . LYS A 1 72 ? -14.836 6.656 29.172 1 95.25 72 LYS A CA 1
ATOM 571 C C . LYS A 1 72 ? -14.93 7.816 28.172 1 95.25 72 LYS A C 1
ATOM 573 O O . LYS A 1 72 ? -14.969 7.602 26.969 1 95.25 72 LYS A O 1
ATOM 578 N N . ALA A 1 73 ? -15.125 9 28.766 1 95.56 73 ALA A N 1
ATOM 579 C CA . ALA A 1 73 ? -15.289 10.195 27.953 1 95.56 73 ALA A CA 1
ATOM 580 C C . ALA A 1 73 ? -13.938 10.781 27.547 1 95.56 73 ALA A C 1
ATOM 582 O O . ALA A 1 73 ? -13.039 10.883 28.391 1 95.56 73 ALA A O 1
ATOM 583 N N . SER A 1 74 ? -13.859 11.07 26.266 1 93.56 74 SER A N 1
ATOM 584 C CA . SER A 1 74 ? -12.609 11.641 25.781 1 93.56 74 SER A CA 1
ATOM 585 C C . SER A 1 74 ? -12.742 13.148 25.547 1 93.56 74 SER A C 1
ATOM 587 O O . SER A 1 74 ? -11.742 13.852 25.438 1 93.56 74 SER A O 1
ATOM 589 N N . ARG A 1 75 ? -13.922 13.68 25.422 1 94.38 75 ARG A N 1
ATOM 590 C CA . ARG A 1 75 ? -14.188 15.109 25.234 1 94.38 75 ARG A CA 1
ATOM 591 C C . ARG A 1 75 ? -15.328 15.562 26.156 1 94.38 75 ARG A C 1
ATOM 593 O O . ARG A 1 75 ? -16.141 14.758 26.594 1 94.38 75 ARG A O 1
ATOM 600 N N . HIS A 1 76 ? -15.328 16.828 26.453 1 94.31 76 HIS A N 1
ATOM 601 C CA . HIS A 1 76 ? -16.375 17.375 27.328 1 94.31 76 HIS A CA 1
ATOM 602 C C . HIS A 1 76 ? -16.641 18.844 26.984 1 94.31 76 HIS A C 1
ATOM 604 O O . HIS A 1 76 ? -15.781 19.531 26.438 1 94.31 76 HIS A O 1
ATOM 610 N N . SER A 1 77 ? -17.859 19.312 27.266 1 94.12 77 SER A N 1
ATOM 611 C CA . SER A 1 77 ? -18.25 20.719 27.156 1 94.12 77 SER A CA 1
ATOM 612 C C . SER A 1 77 ? -19.312 21.078 28.188 1 94.12 77 SER A C 1
ATOM 614 O O . SER A 1 77 ? -20.25 20.312 28.422 1 94.12 77 SER A O 1
ATOM 616 N N . LEU A 1 78 ? -19.172 22.234 28.719 1 93.19 78 LEU A N 1
ATOM 617 C CA . LEU A 1 78 ? -20.094 22.688 29.75 1 93.19 78 LEU A CA 1
ATOM 618 C C . LEU A 1 78 ? -21.219 23.531 29.172 1 93.19 78 LEU A C 1
ATOM 620 O O . LEU A 1 78 ? -20.984 24.312 28.25 1 93.19 78 LEU A O 1
ATOM 624 N N . SER A 1 79 ? -22.375 23.344 29.812 1 93.19 79 SER A N 1
ATOM 625 C CA . SER A 1 79 ? -23.5 24.172 29.406 1 93.19 79 SER A CA 1
ATOM 626 C C . SER A 1 79 ? -23.312 25.625 29.859 1 93.19 79 SER A C 1
ATOM 628 O O . SER A 1 79 ? -22.609 25.875 30.844 1 93.19 79 SER A O 1
ATOM 630 N N . PRO A 1 80 ? -23.984 26.562 29.172 1 89.19 80 PRO A N 1
ATOM 631 C CA . PRO A 1 80 ? -23.828 27.984 29.531 1 89.19 80 PRO A CA 1
ATOM 632 C C . PRO A 1 80 ? -24.25 28.266 30.969 1 89.19 80 PRO A C 1
ATOM 634 O O . PRO A 1 80 ? -23.688 29.156 31.609 1 89.19 80 PRO A O 1
ATOM 637 N N . ASP A 1 81 ? -25.156 27.547 31.516 1 89.12 81 ASP A N 1
ATOM 638 C CA . ASP A 1 81 ? -25.625 27.797 32.875 1 89.12 81 ASP A CA 1
ATOM 639 C C . ASP A 1 81 ? -24.781 27.016 33.906 1 89.12 81 ASP A C 1
ATOM 641 O O . ASP A 1 81 ? -25.062 27.062 35.094 1 89.12 81 ASP A O 1
ATOM 645 N N . LEU A 1 82 ? -23.875 26.172 33.469 1 90 82 LEU A N 1
ATOM 646 C CA . LEU A 1 82 ? -22.906 25.438 34.25 1 90 82 LEU A CA 1
ATOM 647 C C . LEU A 1 82 ? -23.578 24.359 35.094 1 90 82 LEU A C 1
ATOM 649 O O . LEU A 1 82 ? -23.062 23.938 36.125 1 90 82 LEU A O 1
ATOM 653 N N . LYS A 1 83 ? -24.656 23.875 34.594 1 92.88 83 LYS A N 1
ATOM 654 C CA . LYS A 1 83 ? -25.375 22.844 35.344 1 92.88 83 LYS A CA 1
ATOM 655 C C . LYS A 1 83 ? -25.141 21.469 34.75 1 92.88 83 LYS A C 1
ATOM 657 O O . LYS A 1 83 ? -25.297 20.453 35.406 1 92.88 83 LYS A O 1
ATOM 662 N N . TYR A 1 84 ? -24.781 21.5 33.5 1 94.62 84 TYR A N 1
ATOM 663 C CA . TYR A 1 84 ? -24.672 20.234 32.812 1 94.62 84 TYR A CA 1
ATOM 664 C C . TYR A 1 84 ? -23.359 20.156 32.031 1 94.62 84 TYR A C 1
ATOM 666 O O . TYR A 1 84 ? -22.75 21.188 31.719 1 94.62 84 TYR A O 1
ATOM 674 N N . VAL A 1 85 ? -22.969 18.906 31.766 1 95.19 85 VAL A N 1
ATOM 675 C CA . VAL A 1 85 ? -21.797 18.641 30.953 1 95.19 85 VAL A CA 1
ATOM 676 C C . VAL A 1 85 ? -22.141 17.672 29.828 1 95.19 85 VAL A C 1
ATOM 678 O O . VAL A 1 85 ? -22.859 16.703 30.047 1 95.19 85 VAL A O 1
ATOM 681 N N . LEU A 1 86 ? -21.766 18.016 28.656 1 96.62 86 LEU A N 1
ATOM 682 C CA . LEU A 1 86 ? -21.844 17.109 27.516 1 96.62 86 LEU A CA 1
ATOM 683 C C . LEU A 1 86 ? -20.562 16.281 27.391 1 96.62 86 LEU A C 1
ATOM 685 O O . LEU A 1 86 ? -19.469 16.828 27.234 1 96.62 86 LEU A O 1
ATOM 689 N N . LEU A 1 87 ? -20.672 14.945 27.5 1 97.31 87 LEU A N 1
ATOM 690 C CA . LEU A 1 87 ? -19.531 14.023 27.438 1 97.31 87 LEU A CA 1
ATOM 691 C C . LEU A 1 87 ? -19.562 13.234 26.125 1 97.31 87 LEU A C 1
ATOM 693 O O . LEU A 1 87 ? -20.594 12.656 25.766 1 97.31 87 LEU A O 1
ATOM 697 N N . ALA A 1 88 ? -18.438 13.188 25.422 1 97.88 88 ALA A N 1
ATOM 698 C CA . ALA A 1 88 ? -18.312 12.406 24.188 1 97.88 88 ALA A CA 1
ATOM 699 C C . ALA A 1 88 ? -17.438 11.172 24.422 1 97.88 88 ALA A C 1
ATOM 701 O O . ALA A 1 88 ? -16.344 11.273 25 1 97.88 88 ALA A O 1
ATOM 702 N N . TYR A 1 89 ? -17.922 10 24.047 1 96.69 89 TYR A N 1
ATOM 703 C CA . TYR A 1 89 ? -17.156 8.758 24.156 1 96.69 89 TYR A CA 1
ATOM 704 C C . TYR A 1 89 ? -17.266 7.953 22.859 1 96.69 89 TYR A C 1
ATOM 706 O O . TYR A 1 89 ? -18.078 8.266 21.984 1 96.69 89 TYR A O 1
ATOM 714 N N . ASP A 1 90 ? -16.312 6.98 22.594 1 96.44 90 ASP A N 1
ATOM 715 C CA . ASP A 1 90 ? -16.219 6.195 21.359 1 96.44 90 ASP A CA 1
ATOM 716 C C . ASP A 1 90 ? -15.992 7.102 20.156 1 96.44 90 ASP A C 1
ATOM 718 O O . ASP A 1 90 ? -16.703 6.996 19.156 1 96.44 90 ASP A O 1
ATOM 722 N N . VAL A 1 91 ? -15.031 7.969 20.375 1 96.19 91 VAL A N 1
ATOM 723 C CA . VAL A 1 91 ? -14.742 8.977 19.359 1 96.19 91 VAL A CA 1
ATOM 724 C C . VAL A 1 91 ? -14 8.336 18.188 1 96.19 91 VAL A C 1
ATOM 726 O O . VAL A 1 91 ? -13 7.637 18.375 1 96.19 91 VAL A O 1
ATOM 729 N N . LYS A 1 92 ? -14.492 8.477 17.016 1 94.56 92 LYS A N 1
ATOM 730 C CA . LYS A 1 92 ? -13.852 8 15.789 1 94.56 92 LYS A CA 1
ATOM 731 C C . LYS A 1 92 ? -13.617 9.148 14.812 1 94.56 92 LYS A C 1
ATOM 733 O O . LYS A 1 92 ? -14.562 9.805 14.375 1 94.56 92 LYS A O 1
ATOM 738 N N . GLN A 1 93 ? -12.438 9.336 14.477 1 94.19 93 GLN A N 1
ATOM 739 C CA . GLN A 1 93 ? -12.047 10.422 13.586 1 94.19 93 GLN A CA 1
ATOM 740 C C . GLN A 1 93 ? -12.578 10.195 12.172 1 94.19 93 GLN A C 1
ATOM 742 O O . GLN A 1 93 ? -12.555 9.062 11.672 1 94.19 93 GLN A O 1
ATOM 747 N N . ILE A 1 94 ? -13.094 11.18 11.508 1 94.38 94 ILE A N 1
ATOM 748 C CA . ILE A 1 94 ? -13.516 11.117 10.109 1 94.38 94 ILE A CA 1
ATOM 749 C C . ILE A 1 94 ? -12.445 11.75 9.227 1 94.38 94 ILE A C 1
ATOM 751 O O . ILE A 1 94 ? -11.766 11.047 8.469 1 94.38 94 ILE A O 1
ATOM 755 N N . PHE A 1 95 ? -12.234 13.078 9.352 1 94.56 95 PHE A N 1
ATOM 756 C CA . PHE A 1 95 ? -11.172 13.797 8.656 1 94.56 95 PHE A CA 1
ATOM 757 C C . PHE A 1 95 ? -10.25 14.492 9.656 1 94.56 95 PHE A C 1
ATOM 759 O O . PHE A 1 95 ? -9.891 13.914 10.68 1 94.56 95 PHE A O 1
ATOM 766 N N . HIS A 1 96 ? -9.859 15.758 9.375 1 93.19 96 HIS A N 1
ATOM 767 C CA . HIS A 1 96 ? -8.922 16.484 10.219 1 93.19 96 HIS A CA 1
ATOM 768 C C . HIS A 1 96 ? -9.594 16.984 11.492 1 93.19 96 HIS A C 1
ATOM 770 O O . HIS A 1 96 ? -9.031 16.875 12.586 1 93.19 96 HIS A O 1
ATOM 776 N N . TYR A 1 97 ? -10.828 17.562 11.375 1 95.38 97 TYR A N 1
ATOM 777 C CA . TYR A 1 97 ? -11.523 18.188 12.492 1 95.38 97 TYR A CA 1
ATOM 778 C C . TYR A 1 97 ? -12.742 17.375 12.906 1 95.38 97 TYR A C 1
ATOM 780 O O . TYR A 1 97 ? -13.133 17.375 14.078 1 95.38 97 TYR A O 1
ATOM 788 N N . SER A 1 98 ? -13.305 16.656 11.992 1 96.44 98 SER A N 1
ATOM 789 C CA . SER A 1 98 ? -14.578 15.992 12.242 1 96.44 98 SER A CA 1
ATOM 790 C C . SER A 1 98 ? -14.375 14.617 12.859 1 96.44 98 SER A C 1
ATOM 792 O O . SER A 1 98 ? -13.344 13.977 12.633 1 96.44 98 SER A O 1
ATOM 794 N N . PHE A 1 99 ? -15.312 14.203 13.594 1 96.94 99 PHE A N 1
ATOM 795 C CA . PHE A 1 99 ? -15.367 12.898 14.242 1 96.94 99 PHE A CA 1
ATOM 796 C C . PHE A 1 99 ? -16.797 12.516 14.57 1 96.94 99 PHE A C 1
ATOM 798 O O . PHE A 1 99 ? -17.703 13.359 14.523 1 96.94 99 PHE A O 1
ATOM 805 N N . THR A 1 100 ? -17.047 11.312 14.82 1 97.5 100 THR A N 1
ATOM 806 C CA . THR A 1 100 ? -18.297 10.836 15.375 1 97.5 100 THR A CA 1
ATOM 807 C C . THR A 1 100 ? -18.125 10.391 16.828 1 97.5 100 THR A C 1
ATOM 809 O O . THR A 1 100 ? -17 10.094 17.25 1 97.5 100 THR A O 1
ATOM 812 N N . ALA A 1 101 ? -19.172 10.477 17.531 1 98.12 101 ALA A N 1
ATOM 813 C CA . ALA A 1 101 ? -19.125 10.062 18.922 1 98.12 101 ALA A CA 1
ATOM 814 C C . ALA A 1 101 ? -20.531 9.773 19.453 1 98.12 101 ALA A C 1
ATOM 816 O O . ALA A 1 101 ? -21.516 10.141 18.812 1 98.12 101 ALA A O 1
ATOM 817 N N . SER A 1 102 ? -20.547 9.031 20.484 1 97.69 102 SER A N 1
ATOM 818 C CA . SER A 1 102 ? -21.734 8.961 21.344 1 97.69 102 SER A CA 1
ATOM 819 C C . SER A 1 102 ? -21.656 9.977 22.469 1 97.69 102 SER A C 1
ATOM 821 O O . SER A 1 102 ? -20.562 10.352 22.906 1 97.69 102 SER A O 1
ATOM 823 N N . TYR A 1 103 ? -22.859 10.477 22.922 1 97.69 103 TYR A N 1
ATOM 824 C CA . TYR A 1 103 ? -22.828 11.586 23.875 1 97.69 103 TYR A CA 1
ATOM 825 C C . TYR A 1 103 ? -23.734 11.297 25.062 1 97.69 103 TYR A C 1
ATOM 827 O O . TYR A 1 103 ? -24.797 10.695 24.922 1 97.69 103 TYR A O 1
ATOM 835 N N . LEU A 1 104 ? -23.281 11.773 26.188 1 96.44 104 LEU A N 1
ATOM 836 C CA . LEU A 1 104 ? -24.031 11.781 27.438 1 96.44 104 LEU A CA 1
ATOM 837 C C . LEU A 1 104 ? -24.141 13.195 28 1 96.44 104 LEU A C 1
ATOM 839 O O . LEU A 1 104 ? -23.203 13.992 27.875 1 96.44 104 LEU A O 1
ATOM 843 N N . ILE A 1 105 ? -25.25 13.484 28.562 1 96.56 105 ILE A N 1
ATOM 844 C CA . ILE A 1 105 ? -25.453 14.711 29.328 1 96.56 105 ILE A CA 1
ATOM 845 C C . ILE A 1 105 ? -25.391 14.406 30.828 1 96.56 105 ILE A C 1
ATOM 847 O O . ILE A 1 105 ? -26.156 13.562 31.312 1 96.56 105 ILE A O 1
ATOM 851 N N . TYR A 1 106 ? -24.594 15 31.406 1 96.75 106 TYR A N 1
ATOM 852 C CA . TYR A 1 106 ? -24.344 14.758 32.812 1 96.75 106 TYR A CA 1
ATOM 853 C C . TYR A 1 106 ? -24.719 15.984 33.656 1 96.75 106 TYR A C 1
ATOM 855 O O . TYR A 1 106 ? -24.266 17.094 33.375 1 96.75 106 TYR A O 1
ATOM 863 N N . ASN A 1 107 ? -25.516 15.781 34.688 1 95.5 107 ASN A N 1
ATOM 864 C CA . ASN A 1 107 ? -25.844 16.844 35.625 1 95.5 107 ASN A CA 1
ATOM 865 C C . ASN A 1 107 ? -24.766 16.984 36.719 1 95.5 107 ASN A C 1
ATOM 867 O O . ASN A 1 107 ? -24.547 16.062 37.5 1 95.5 107 ASN A O 1
ATOM 871 N N . ILE A 1 108 ? -24.219 18.078 36.812 1 93.06 108 ILE A N 1
ATOM 872 C CA . ILE A 1 108 ? -23.062 18.297 37.688 1 93.06 108 ILE A CA 1
ATOM 873 C C . ILE A 1 108 ? -23.484 18.172 39.125 1 93.06 108 ILE A C 1
ATOM 875 O O . ILE A 1 108 ? -22.719 17.688 39.969 1 93.06 108 ILE A O 1
ATOM 879 N N . HIS A 1 109 ? -24.703 18.547 39.5 1 92.19 109 HIS A N 1
ATOM 880 C CA . HIS A 1 109 ? -25.141 18.609 40.906 1 92.19 109 HIS A CA 1
ATOM 881 C C . HIS A 1 109 ? -25.75 17.297 41.344 1 92.19 109 HIS A C 1
ATOM 883 O O . HIS A 1 109 ? -25.5 16.844 42.469 1 92.19 109 HIS A O 1
ATOM 889 N N . THR A 1 110 ? -26.5 16.75 40.469 1 93.06 110 THR A N 1
ATOM 890 C CA . THR A 1 110 ? -27.266 15.586 40.906 1 93.06 110 THR A CA 1
ATOM 891 C C . THR A 1 110 ? -26.562 14.297 40.469 1 93.06 110 THR A C 1
ATOM 893 O O . THR A 1 110 ? -26.844 13.219 41 1 93.06 110 THR A O 1
ATOM 896 N N . GLY A 1 111 ? -25.844 14.406 39.406 1 92.69 111 GLY A N 1
ATOM 897 C CA . GLY A 1 111 ? -25.188 13.211 38.875 1 92.69 111 GLY A CA 1
ATOM 898 C C . GLY A 1 111 ? -26.047 12.453 37.906 1 92.69 111 GLY A C 1
ATOM 899 O O . GLY A 1 111 ? -25.609 11.445 37.312 1 92.69 111 GLY A O 1
ATOM 900 N N . GLU A 1 112 ? -27.188 12.93 37.594 1 94.44 112 GLU A N 1
ATOM 901 C CA . GLU A 1 112 ? -28.062 12.281 36.625 1 94.44 112 GLU A CA 1
ATOM 902 C C . GLU A 1 112 ? -27.453 12.32 35.25 1 94.44 112 GLU A C 1
ATOM 904 O O . GLU A 1 112 ? -26.781 13.281 34.875 1 94.44 112 GLU A O 1
ATOM 909 N N . VAL A 1 113 ? -27.734 11.281 34.531 1 94.12 113 VAL A N 1
ATOM 910 C CA . VAL A 1 113 ? -27.141 11.156 33.219 1 94.12 113 VAL A CA 1
ATOM 911 C C . VAL A 1 113 ? -28.25 10.867 32.188 1 94.12 113 VAL A C 1
ATOM 913 O O . VAL A 1 113 ? -29.172 10.102 32.469 1 94.12 113 VAL A O 1
ATOM 916 N N . TRP A 1 114 ? -28.203 11.492 31.078 1 92.88 114 TRP A N 1
ATOM 917 C CA . TRP A 1 114 ? -29.078 11.234 29.938 1 92.88 114 TRP A CA 1
ATOM 918 C C . TRP A 1 114 ? -28.266 10.961 28.672 1 92.88 114 TRP A C 1
ATOM 920 O O . TRP A 1 114 ? -27.234 11.586 28.438 1 92.88 114 TRP A O 1
ATOM 930 N N . GLU A 1 115 ? -28.703 10.055 27.875 1 93.19 115 GLU A N 1
ATOM 931 C CA . GLU A 1 115 ? -28.109 9.852 26.562 1 93.19 115 GLU A CA 1
ATOM 932 C C . GLU A 1 115 ? -28.688 10.828 25.531 1 93.19 115 GLU A C 1
ATOM 934 O O . GLU A 1 115 ? -29.875 11.125 25.547 1 93.19 115 GLU A O 1
ATOM 939 N N . LEU A 1 116 ? -27.891 11.336 24.75 1 95.12 116 LEU A N 1
ATOM 940 C CA . LEU A 1 116 ? -28.344 12.242 23.703 1 95.12 116 LEU A CA 1
ATOM 941 C C . LEU A 1 116 ? -28.562 11.492 22.391 1 95.12 116 LEU A C 1
ATOM 943 O O . LEU A 1 116 ? -27.609 11.031 21.766 1 95.12 116 LEU A O 1
ATOM 947 N N . ASN A 1 117 ? -29.781 11.414 21.969 1 94.12 117 ASN A N 1
ATOM 948 C CA . ASN A 1 117 ? -30.188 10.719 20.75 1 94.12 117 ASN A CA 1
ATOM 949 C C . ASN A 1 117 ? -31.312 11.469 20.031 1 94.12 117 ASN A C 1
ATOM 951 O O . ASN A 1 117 ? -32.125 12.148 20.672 1 94.12 117 ASN A O 1
ATOM 955 N N . PRO A 1 118 ? -31.281 11.32 18.766 1 94.38 118 PRO A N 1
ATOM 956 C CA . PRO A 1 118 ? -32.5 11.734 18.094 1 94.38 118 PRO A CA 1
ATOM 957 C C . PRO A 1 118 ? -33.719 10.938 18.562 1 94.38 118 PRO A C 1
ATOM 959 O O . PRO A 1 118 ? -33.594 9.797 19.016 1 94.38 118 PRO A O 1
ATOM 962 N N . PRO A 1 119 ? -34.844 11.539 18.453 1 91.56 119 PRO A N 1
ATOM 963 C CA . PRO A 1 119 ? -36.031 10.859 18.938 1 91.56 119 PRO A CA 1
ATOM 964 C C . PRO A 1 119 ? -36.312 9.539 18.234 1 91.56 119 PRO A C 1
ATOM 966 O O . PRO A 1 119 ? -36.875 8.609 18.828 1 91.56 119 PRO A O 1
ATOM 969 N N . GLU A 1 120 ? -35.812 9.375 17.078 1 89.75 120 GLU A N 1
ATOM 970 C CA . GLU A 1 120 ? -36.156 8.234 16.234 1 89.75 120 GLU A CA 1
ATOM 971 C C . GLU A 1 120 ? -35.188 7.082 16.438 1 89.75 120 GLU A C 1
ATOM 973 O O . GLU A 1 120 ? -35.469 5.949 16.047 1 89.75 120 GLU A O 1
ATOM 978 N N . VAL A 1 121 ? -34.094 7.348 17.062 1 91.19 121 VAL A N 1
ATOM 979 C CA . VAL A 1 121 ? -33.031 6.344 17.094 1 91.19 121 VAL A CA 1
ATOM 980 C C . VAL A 1 121 ? -32.406 6.281 18.484 1 91.19 121 VAL A C 1
ATOM 982 O O . VAL A 1 121 ? -32.156 7.316 19.094 1 91.19 121 VAL A O 1
ATOM 985 N N . GLU A 1 122 ? -32.125 5.066 18.922 1 90.94 122 GLU A N 1
ATOM 986 C CA . GLU A 1 122 ? -31.422 4.855 20.188 1 90.94 122 GLU A CA 1
ATOM 987 C C . GLU A 1 122 ? -29.953 4.484 19.922 1 90.94 122 GLU A C 1
ATOM 989 O O . GLU A 1 122 ? -29.609 4.004 18.844 1 90.94 122 GLU A O 1
ATOM 994 N N . ASP A 1 123 ? -29.156 4.793 20.938 1 92.56 123 ASP A N 1
ATOM 995 C CA . ASP A 1 123 ? -27.734 4.457 20.875 1 92.56 123 ASP A CA 1
ATOM 996 C C . ASP A 1 123 ? -27.094 4.988 19.578 1 92.56 123 ASP A C 1
ATOM 998 O O . ASP A 1 123 ? -26.406 4.25 18.875 1 92.56 123 ASP A O 1
ATOM 1002 N N . SER A 1 124 ? -27.469 6.152 19.328 1 95.56 124 SER A N 1
ATOM 1003 C CA . SER A 1 124 ? -26.984 6.754 18.078 1 95.56 124 SER A CA 1
ATOM 1004 C C . SER A 1 124 ? -25.547 7.234 18.203 1 95.56 124 SER A C 1
ATOM 1006 O O . SER A 1 124 ? -25.078 7.504 19.312 1 95.56 124 SER A O 1
ATOM 1008 N N . VAL A 1 125 ? -24.781 7.184 17.125 1 97.56 125 VAL A N 1
ATOM 1009 C CA . VAL A 1 125 ? -23.469 7.824 16.984 1 97.56 125 VAL A CA 1
ATOM 1010 C C . VAL A 1 125 ? -23.625 9.133 16.203 1 97.56 125 VAL A C 1
ATOM 1012 O O . VAL A 1 125 ? -24.016 9.133 15.039 1 97.56 125 VAL A O 1
ATOM 1015 N N . LEU A 1 126 ? -23.297 10.211 16.891 1 98.25 126 LEU A N 1
ATOM 1016 C CA . LEU A 1 126 ? -23.562 11.531 16.312 1 98.25 126 LEU A CA 1
ATOM 1017 C C . LEU A 1 126 ? -22.328 12.078 15.609 1 98.25 126 LEU A C 1
ATOM 1019 O O . LEU A 1 126 ? -21.203 11.727 15.953 1 98.25 126 LEU A O 1
ATOM 1023 N N . GLN A 1 127 ? -22.594 12.922 14.648 1 98.19 127 GLN A N 1
ATOM 1024 C CA . GLN A 1 127 ? -21.516 13.594 13.922 1 98.19 127 GLN A CA 1
ATOM 1025 C C . GLN A 1 127 ? -21.062 14.859 14.648 1 98.19 127 GLN A C 1
ATOM 1027 O O . GLN A 1 127 ? -19.969 15.352 14.414 1 98.19 127 GLN A O 1
ATOM 1032 N N . TYR A 1 128 ? -21.953 15.391 15.477 1 98.12 128 TYR A N 1
ATOM 1033 C CA . TYR A 1 128 ? -21.688 16.625 16.219 1 98.12 128 TYR A CA 1
ATOM 1034 C C . TYR A 1 128 ? -22.688 16.812 17.344 1 98.12 128 TYR A C 1
ATOM 1036 O O . TYR A 1 128 ? -23.859 16.469 17.203 1 98.12 128 TYR A O 1
ATOM 1044 N N . ALA A 1 129 ? -22.281 17.375 18.406 1 98.19 129 ALA A N 1
ATOM 1045 C CA . ALA A 1 129 ? -23.156 17.844 19.484 1 98.19 129 ALA A CA 1
ATOM 1046 C C . ALA A 1 129 ? -22.484 18.953 20.297 1 98.19 129 ALA A C 1
ATOM 1048 O O . ALA A 1 129 ? -21.297 18.859 20.625 1 98.19 129 ALA A O 1
ATOM 1049 N N . ALA A 1 130 ? -23.266 20.047 20.562 1 97.38 130 ALA A N 1
ATOM 1050 C CA . ALA A 1 130 ? -22.734 21.141 21.375 1 97.38 130 ALA A CA 1
ATOM 1051 C C . ALA A 1 130 ? -23.844 21.984 21.984 1 97.38 130 ALA A C 1
ATOM 1053 O O . ALA A 1 130 ? -24.969 21.984 21.484 1 97.38 130 ALA A O 1
ATOM 1054 N N . TRP A 1 131 ? -23.562 22.688 22.969 1 96.31 131 TRP A N 1
ATOM 1055 C CA . TRP A 1 131 ? -24.484 23.594 23.641 1 96.31 131 TRP A CA 1
ATOM 1056 C C . TRP A 1 131 ? -24.734 24.844 22.797 1 96.31 131 TRP A C 1
ATOM 1058 O O . TRP A 1 131 ? -23.859 25.25 22.016 1 96.31 131 TRP A O 1
ATOM 1068 N N . GLY A 1 132 ? -25.922 25.422 22.953 1 94.38 132 GLY A N 1
ATOM 1069 C CA . GLY A 1 132 ? -26.203 26.719 22.391 1 94.38 132 GLY A CA 1
ATOM 1070 C C . GLY A 1 132 ? -25.672 27.859 23.219 1 94.38 132 GLY A C 1
ATOM 1071 O O . GLY A 1 132 ? -24.734 27.672 24.016 1 94.38 132 GLY A O 1
ATOM 1072 N N . VAL A 1 133 ? -26.266 29.031 23.047 1 91.44 133 VAL A N 1
ATOM 1073 C CA . VAL A 1 133 ? -25.719 30.234 23.688 1 91.44 133 VAL A CA 1
ATOM 1074 C C . VAL A 1 133 ? -26.453 30.516 24.984 1 91.44 133 VAL A C 1
ATOM 1076 O O . VAL A 1 133 ? -25.922 31.172 25.891 1 91.44 133 VAL A O 1
ATOM 1079 N N . GLN A 1 134 ? -27.656 29.875 25.094 1 89.38 134 GLN A N 1
ATOM 1080 C CA . GLN A 1 134 ? -28.453 30.188 26.266 1 89.38 134 GLN A CA 1
ATOM 1081 C C . GLN A 1 134 ? -28.875 28.922 27.016 1 89.38 134 GLN A C 1
ATOM 1083 O O . GLN A 1 134 ? -29.312 27.953 26.391 1 89.38 134 GLN A O 1
ATOM 1088 N N . GLY A 1 135 ? -28.688 29.047 28.25 1 89.81 135 GLY A N 1
ATOM 1089 C CA . GLY A 1 135 ? -29.25 28.016 29.109 1 89.81 135 GLY A CA 1
ATOM 1090 C C . GLY A 1 135 ? -28.734 26.625 28.781 1 89.81 135 GLY A C 1
ATOM 1091 O O . GLY A 1 135 ? -27.531 26.375 28.828 1 89.81 135 GLY A O 1
ATOM 1092 N N . GLN A 1 136 ? -29.812 25.844 28.359 1 93.06 136 GLN A N 1
ATOM 1093 C CA . GLN A 1 136 ? -29.516 24.438 28.109 1 93.06 136 GLN A CA 1
ATOM 1094 C C . GLN A 1 136 ? -29.844 24.047 26.672 1 93.06 136 GLN A C 1
ATOM 1096 O O . GLN A 1 136 ? -30.156 22.891 26.375 1 93.06 136 GLN A O 1
ATOM 1101 N N . GLN A 1 137 ? -29.891 25.109 25.875 1 93.56 137 GLN A N 1
ATOM 1102 C CA . GLN A 1 137 ? -30.156 24.781 24.484 1 93.56 137 GLN A CA 1
ATOM 1103 C C . GLN A 1 137 ? -29.031 23.953 23.891 1 93.56 137 GLN A C 1
ATOM 1105 O O . GLN A 1 137 ? -27.859 24.125 24.25 1 93.56 137 GLN A O 1
ATOM 1110 N N . LEU A 1 138 ? -29.375 23.078 23.047 1 95.06 138 LEU A N 1
ATOM 1111 C CA . LEU A 1 138 ? -28.422 22.172 22.422 1 95.06 138 LEU A CA 1
ATOM 1112 C C . LEU A 1 138 ? -28.75 21.969 20.938 1 95.06 138 LEU A C 1
ATOM 1114 O O . LEU A 1 138 ? -29.922 21.984 20.547 1 95.06 138 LEU A O 1
ATOM 1118 N N . ILE A 1 139 ? -27.688 21.734 20.188 1 96.88 139 ILE A N 1
ATOM 1119 C CA . ILE A 1 139 ? -27.844 21.297 18.812 1 96.88 139 ILE A CA 1
ATOM 1120 C C . ILE A 1 139 ? -26.969 20.078 18.562 1 96.88 139 ILE A C 1
ATOM 1122 O O . ILE A 1 139 ? -25.891 19.938 19.156 1 96.88 139 ILE A O 1
ATOM 1126 N N . TYR A 1 140 ? -27.422 19.172 17.844 1 97.88 140 TYR A N 1
ATOM 1127 C CA . TYR A 1 140 ? -26.594 18.062 17.391 1 97.88 140 TYR A CA 1
ATOM 1128 C C . TYR A 1 140 ? -26.953 17.656 15.969 1 97.88 140 TYR A C 1
ATOM 1130 O O . TYR A 1 140 ? -27.984 18.078 15.438 1 97.88 140 TYR A O 1
ATOM 1138 N N . ILE A 1 141 ? -26.062 16.969 15.352 1 98.5 141 ILE A N 1
ATOM 1139 C CA . ILE A 1 141 ? -26.234 16.578 13.953 1 98.5 141 ILE A CA 1
ATOM 1140 C C . ILE A 1 141 ? -26.172 15.062 13.812 1 98.5 141 ILE A C 1
ATOM 1142 O O . ILE A 1 141 ? -25.25 14.422 14.312 1 98.5 141 ILE A O 1
ATOM 1146 N N . PHE A 1 142 ? -27.125 14.547 13.164 1 97.94 142 PHE A N 1
ATOM 1147 C CA . PHE A 1 142 ? -27.281 13.117 12.906 1 97.94 142 PHE A CA 1
ATOM 1148 C C . PHE A 1 142 ? -27.703 12.875 11.461 1 97.94 142 PHE A C 1
ATOM 1150 O O . PHE A 1 142 ? -28.672 13.461 10.992 1 97.94 142 PHE A O 1
ATOM 1157 N N . GLU A 1 143 ? -26.922 12.094 10.758 1 97.44 143 GLU A N 1
ATOM 1158 C CA . GLU A 1 143 ? -27.172 11.781 9.352 1 97.44 143 GLU A CA 1
ATOM 1159 C C . GLU A 1 143 ? -27.281 13.055 8.516 1 97.44 143 GLU A C 1
ATOM 1161 O O . GLU A 1 143 ? -28.203 13.195 7.707 1 97.44 143 GLU A O 1
ATOM 1166 N N . ASN A 1 144 ? -26.547 14.062 8.867 1 98.31 144 ASN A N 1
ATOM 1167 C CA . ASN A 1 144 ? -26.391 15.328 8.156 1 98.31 144 ASN A CA 1
ATOM 1168 C C . ASN A 1 144 ? -27.594 16.234 8.367 1 98.31 144 ASN A C 1
ATOM 1170 O O . ASN A 1 144 ? -27.859 17.141 7.566 1 98.31 144 ASN A O 1
ATOM 1174 N N . ASN A 1 145 ? -28.344 15.961 9.367 1 98.31 145 ASN A N 1
ATOM 1175 C CA . ASN A 1 145 ? -29.469 16.828 9.719 1 98.31 145 ASN A CA 1
ATOM 1176 C C . ASN A 1 145 ? -29.281 17.469 11.094 1 98.31 145 ASN A C 1
ATOM 1178 O O . ASN A 1 145 ? -28.75 16.828 12.008 1 98.31 145 ASN A O 1
ATOM 1182 N N . ILE A 1 146 ? -29.781 18.672 11.211 1 98.19 146 ILE A N 1
ATOM 1183 C CA . ILE A 1 146 ? -29.641 19.438 12.438 1 98.19 146 ILE A CA 1
ATOM 1184 C C . ILE A 1 146 ? -30.812 19.156 13.367 1 98.19 146 ILE A C 1
ATOM 1186 O O . ILE A 1 146 ? -31.969 19.234 12.945 1 98.19 146 ILE A O 1
ATOM 1190 N N . TYR A 1 147 ? -30.531 18.859 14.516 1 97 147 TYR A N 1
ATOM 1191 C CA . TYR A 1 147 ? -31.516 18.719 15.586 1 97 147 TYR A CA 1
ATOM 1192 C C . TYR A 1 147 ? -31.297 19.781 16.656 1 97 147 TYR A C 1
ATOM 1194 O O . TYR A 1 147 ? -30.156 20.125 16.984 1 97 147 TYR A O 1
ATOM 1202 N N . TYR A 1 148 ? -32.406 20.281 17.141 1 96.25 148 TYR A N 1
ATOM 1203 C CA . TYR A 1 148 ? -32.406 21.312 18.172 1 96.25 148 TYR A CA 1
ATOM 1204 C C . TYR A 1 148 ? -33.188 20.891 19.406 1 96.25 148 TYR A C 1
ATOM 1206 O O . TYR A 1 148 ? -34.25 20.312 19.297 1 96.25 148 TYR A O 1
ATOM 1214 N N . GLN A 1 149 ? -32.562 21.125 20.453 1 94.25 149 GLN A N 1
ATOM 1215 C CA . GLN A 1 149 ? -33.219 20.875 21.75 1 94.25 149 GLN A CA 1
ATOM 1216 C C . GLN A 1 149 ? -33.156 22.109 22.641 1 94.25 149 GLN A C 1
ATOM 1218 O O . GLN A 1 149 ? -32.062 22.5 23.109 1 94.25 149 GLN A O 1
ATOM 1223 N N . PRO A 1 150 ? -34.312 22.641 22.938 1 92 150 PRO A N 1
ATOM 1224 C CA . PRO A 1 150 ? -34.312 23.891 23.703 1 92 150 PRO A CA 1
ATOM 1225 C C . PRO A 1 150 ? -33.844 23.703 25.141 1 92 150 PRO A C 1
ATOM 1227 O O . PRO A 1 150 ? -33.219 24.609 25.719 1 92 150 PRO A O 1
ATOM 1230 N N . ASP A 1 151 ? -34.219 22.609 25.703 1 90.69 151 ASP A N 1
ATOM 1231 C CA . ASP A 1 151 ? -33.75 22.234 27.031 1 90.69 151 ASP A CA 1
ATOM 1232 C C . ASP A 1 151 ? -33.562 20.719 27.141 1 90.69 151 ASP A C 1
ATOM 1234 O O . ASP A 1 151 ? -34.062 19.969 26.312 1 90.69 151 ASP A O 1
ATOM 1238 N N . ILE A 1 152 ? -32.875 20.312 28.141 1 89.69 152 ILE A N 1
ATOM 1239 C CA . ILE A 1 152 ? -32.469 18.922 28.25 1 89.69 152 ILE A CA 1
ATOM 1240 C C . ILE A 1 152 ? -33.688 18.031 28.391 1 89.69 152 ILE A C 1
ATOM 1242 O O . ILE A 1 152 ? -33.625 16.859 28 1 89.69 152 ILE A O 1
ATOM 1246 N N . LYS A 1 153 ? -34.688 18.547 28.875 1 86.25 153 LYS A N 1
ATOM 1247 C CA . LYS A 1 153 ? -35.875 17.719 29.125 1 86.25 153 LYS A CA 1
ATOM 1248 C C . LYS A 1 153 ? -36.844 17.781 27.953 1 86.25 153 LYS A C 1
ATOM 1250 O O . LYS A 1 153 ? -37.781 16.969 27.891 1 86.25 153 LYS A O 1
ATOM 1255 N N . SER A 1 154 ? -36.594 18.656 27.078 1 87.62 154 SER A N 1
ATOM 1256 C CA . SER A 1 154 ? -37.5 18.812 25.938 1 87.62 154 SER A CA 1
ATOM 1257 C C . SER A 1 154 ? -37.156 17.844 24.828 1 87.62 154 SER A C 1
ATOM 1259 O O . SER A 1 154 ? -36.031 17.328 24.766 1 87.62 154 SER A O 1
ATOM 1261 N N . SER A 1 155 ? -38.125 17.656 24.047 1 88.94 155 SER A N 1
ATOM 1262 C CA . SER A 1 155 ? -37.875 16.828 22.859 1 88.94 155 SER A CA 1
ATOM 1263 C C . SER A 1 155 ? -37.094 17.594 21.797 1 88.94 155 SER A C 1
ATOM 1265 O O . SER A 1 155 ? -37.25 18.812 21.656 1 88.94 155 SER A O 1
ATOM 1267 N N . SER A 1 156 ? -36.344 16.844 21.094 1 92.38 156 SER A N 1
ATOM 1268 C CA . SER A 1 156 ? -35.531 17.438 20.031 1 92.38 156 SER A CA 1
ATOM 1269 C C . SER A 1 156 ? -36.375 17.734 18.797 1 92.38 156 SER A C 1
ATOM 1271 O O . SER A 1 156 ? -37.281 16.969 18.438 1 92.38 156 SER A O 1
ATOM 1273 N N . LEU A 1 157 ? -36.156 18.797 18.188 1 92.75 157 LEU A N 1
ATOM 1274 C CA . LEU A 1 157 ? -36.781 19.203 16.938 1 92.75 157 LEU A CA 1
ATOM 1275 C C . LEU A 1 157 ? -35.812 19.078 15.773 1 92.75 157 LEU A C 1
ATOM 1277 O O . LEU A 1 157 ? -34.719 19.594 15.828 1 92.75 157 LEU A O 1
ATOM 1281 N N . ARG A 1 158 ? -36.219 18.375 14.766 1 95 158 ARG A N 1
ATOM 1282 C CA . ARG A 1 158 ? -35.406 18.297 13.547 1 95 158 ARG A CA 1
ATOM 1283 C C . ARG A 1 158 ? -35.562 19.562 12.711 1 95 158 ARG A C 1
ATOM 1285 O O . ARG A 1 158 ? -36.656 19.875 12.242 1 95 158 ARG A O 1
ATOM 1292 N N . LEU A 1 159 ? -34.562 20.266 12.477 1 96.12 159 LEU A N 1
ATOM 1293 C CA . LEU A 1 159 ? -34.625 21.547 11.773 1 96.12 159 LEU A CA 1
ATOM 1294 C C . LEU A 1 159 ? -34.469 21.344 10.266 1 96.12 159 LEU A C 1
ATOM 1296 O O . LEU A 1 159 ? -34.938 22.172 9.484 1 96.12 159 LEU A O 1
ATOM 1300 N N . THR A 1 160 ? -33.688 20.344 9.867 1 96.94 160 THR A N 1
ATOM 1301 C CA . THR A 1 160 ? -33.469 20.062 8.453 1 96.94 160 THR A CA 1
ATOM 1302 C C . THR A 1 160 ? -33.812 18.625 8.125 1 96.94 160 THR A C 1
ATOM 1304 O O . THR A 1 160 ? -33.719 17.75 8.992 1 96.94 160 THR A O 1
ATOM 1307 N N . SER A 1 161 ? -34.188 18.328 6.863 1 95.94 161 SER A N 1
ATOM 1308 C CA . SER A 1 161 ? -34.562 16.969 6.449 1 95.94 161 SER A CA 1
ATOM 1309 C C . SER A 1 161 ? -33.875 16.594 5.137 1 95.94 161 SER A C 1
ATOM 1311 O O . SER A 1 161 ? -34 15.461 4.668 1 95.94 161 SER A O 1
ATOM 1313 N N . SER A 1 162 ? -33.156 17.5 4.625 1 96.94 162 SER A N 1
ATOM 1314 C CA . SER A 1 162 ? -32.562 17.25 3.326 1 96.94 162 SER A CA 1
ATOM 1315 C C . SER A 1 162 ? -31.234 16.5 3.473 1 96.94 162 SER A C 1
ATOM 1317 O O . SER A 1 162 ? -30.641 16.078 2.479 1 96.94 162 SER A O 1
ATOM 1319 N N . GLY A 1 163 ? -30.766 16.328 4.672 1 98.12 163 GLY A N 1
ATOM 1320 C CA . GLY A 1 163 ? -29.484 15.695 4.914 1 98.12 163 GLY A CA 1
ATOM 1321 C C . GLY A 1 163 ? -29.375 14.297 4.336 1 98.12 163 GLY A C 1
ATOM 1322 O O . GLY A 1 163 ? -30.312 13.508 4.434 1 98.12 163 GLY A O 1
ATOM 1323 N N . LYS A 1 164 ? -28.328 14.07 3.646 1 97.44 164 LYS A N 1
ATOM 1324 C CA . LYS A 1 164 ? -27.969 12.758 3.107 1 97.44 164 LYS A CA 1
ATOM 1325 C C . LYS A 1 164 ? -26.469 12.484 3.271 1 97.44 164 LYS A C 1
ATOM 1327 O O . LYS A 1 164 ? -25.641 13.25 2.779 1 97.44 164 LYS A O 1
ATOM 1332 N N . GLU A 1 165 ? -26.141 11.391 3.957 1 93.94 165 GLU A N 1
ATOM 1333 C CA . GLU A 1 165 ? -24.75 11.07 4.238 1 93.94 165 GLU A CA 1
ATOM 1334 C C . GLU A 1 165 ? -23.922 10.992 2.953 1 93.94 165 GLU A C 1
ATOM 1336 O O . GLU A 1 165 ? -24.328 10.328 1.994 1 93.94 165 GLU A O 1
ATOM 1341 N N . GLY A 1 166 ? -22.875 11.75 2.973 1 94.62 166 GLY A N 1
ATOM 1342 C CA . GLY A 1 166 ? -21.953 11.75 1.854 1 94.62 166 GLY A CA 1
ATOM 1343 C C . GLY A 1 166 ? -22.406 12.617 0.694 1 94.62 166 GLY A C 1
ATOM 1344 O O . GLY A 1 166 ? -21.719 12.727 -0.319 1 94.62 166 GLY A O 1
ATOM 1345 N N . ILE A 1 167 ? -23.562 13.312 0.798 1 97.69 167 ILE A N 1
ATOM 1346 C CA . ILE A 1 167 ? -24.094 14.039 -0.349 1 97.69 167 ILE A CA 1
ATOM 1347 C C . ILE A 1 167 ? -24.5 15.453 0.074 1 97.69 167 ILE A C 1
ATOM 1349 O O . ILE A 1 167 ? -24 16.438 -0.481 1 97.69 167 ILE A O 1
ATOM 1353 N N . ILE A 1 168 ? -25.406 15.562 1.042 1 98.75 168 ILE A N 1
ATOM 1354 C CA . ILE A 1 168 ? -25.891 16.859 1.492 1 98.75 168 ILE A CA 1
ATOM 1355 C C . ILE A 1 168 ? -25.578 17.047 2.975 1 98.75 168 ILE A C 1
ATOM 1357 O O . ILE A 1 168 ? -26 16.25 3.809 1 98.75 168 ILE A O 1
ATOM 1361 N N . PHE A 1 169 ? -24.906 18.094 3.283 1 98.75 169 PHE A N 1
ATOM 1362 C CA . PHE A 1 169 ? -24.5 18.391 4.652 1 98.75 169 PHE A CA 1
ATOM 1363 C C . PHE A 1 169 ? -25.188 19.641 5.164 1 98.75 169 PHE A C 1
ATOM 1365 O O . PHE A 1 169 ? -25.125 20.703 4.535 1 98.75 169 PHE A O 1
ATOM 1372 N N . ASN A 1 170 ? -25.859 19.547 6.27 1 98.75 170 ASN A N 1
ATOM 1373 C CA . ASN A 1 170 ? -26.484 20.703 6.91 1 98.75 170 ASN A CA 1
ATOM 1374 C C . ASN A 1 170 ? -25.781 21.062 8.219 1 98.75 170 ASN A C 1
ATOM 1376 O O . ASN A 1 170 ? -25.781 20.281 9.164 1 98.75 170 ASN A O 1
ATOM 1380 N N . GLY A 1 171 ? -25.219 22.203 8.234 1 98.69 171 GLY A N 1
ATOM 1381 C CA . GLY A 1 171 ? -24.641 22.719 9.461 1 98.69 171 GLY A CA 1
ATOM 1382 C C . GLY A 1 171 ? -23.297 22.078 9.797 1 98.69 171 GLY A C 1
ATOM 1383 O O . GLY A 1 171 ? -22.703 22.391 10.828 1 98.69 171 GLY A O 1
ATOM 1384 N N . ILE A 1 172 ? -22.859 21.172 9.062 1 98.56 172 ILE A N 1
ATOM 1385 C CA . ILE A 1 172 ? -21.562 20.516 9.195 1 98.56 172 ILE A CA 1
ATOM 1386 C C . ILE A 1 172 ? -20.844 20.531 7.848 1 98.56 172 ILE A C 1
ATOM 1388 O O . ILE A 1 172 ? -21.484 20.516 6.793 1 98.56 172 ILE A O 1
ATOM 1392 N N . ALA A 1 173 ? -19.594 20.5 7.934 1 98.5 173 ALA A N 1
ATOM 1393 C CA . ALA A 1 173 ? -18.812 20.703 6.715 1 98.5 173 ALA A CA 1
ATOM 1394 C C . ALA A 1 173 ? -18.562 19.375 6.004 1 98.5 173 ALA A C 1
ATOM 1396 O O . ALA A 1 173 ? -18.5 18.328 6.641 1 98.5 173 ALA A O 1
ATOM 1397 N N . ASP A 1 174 ? -18.531 19.422 4.652 1 98.25 174 ASP A N 1
ATOM 1398 C CA . ASP A 1 174 ? -17.906 18.344 3.891 1 98.25 174 ASP A CA 1
ATOM 1399 C C . ASP A 1 174 ? -16.375 18.406 3.979 1 98.25 174 ASP A C 1
ATOM 1401 O O . ASP A 1 174 ? -15.836 19.141 4.809 1 98.25 174 ASP A O 1
ATOM 1405 N N . TRP A 1 175 ? -15.719 17.547 3.246 1 98.06 175 TRP A N 1
ATOM 1406 C CA . TRP A 1 175 ? -14.258 17.531 3.334 1 98.06 175 TRP A CA 1
ATOM 1407 C C . TRP A 1 175 ? -13.664 18.875 2.895 1 98.06 175 TRP A C 1
ATOM 1409 O O . TRP A 1 175 ? -12.789 19.422 3.564 1 98.06 175 TRP A O 1
ATOM 1419 N N . LEU A 1 176 ? -14.078 19.422 1.727 1 98.44 176 LEU A N 1
ATOM 1420 C CA . LEU A 1 176 ? -13.484 20.625 1.156 1 98.44 176 LEU A CA 1
ATOM 1421 C C . LEU A 1 176 ? -13.609 21.812 2.117 1 98.44 176 LEU A C 1
ATOM 1423 O O . LEU A 1 176 ? -12.633 22.516 2.371 1 98.44 176 LEU A O 1
ATOM 1427 N N . TYR A 1 177 ? -14.828 22.062 2.588 1 98.5 177 TYR A N 1
ATOM 1428 C CA . TYR A 1 177 ? -15.055 23.188 3.48 1 98.5 177 TYR A CA 1
ATOM 1429 C C . TYR A 1 177 ? -14.281 23.016 4.785 1 98.5 177 TYR A C 1
ATOM 1431 O O . TYR A 1 177 ? -13.742 23.984 5.328 1 98.5 177 TYR A O 1
ATOM 1439 N N . GLU A 1 178 ? -14.242 21.812 5.25 1 97.94 178 GLU A N 1
ATOM 1440 C CA . GLU A 1 178 ? -13.531 21.547 6.496 1 97.94 178 GLU A CA 1
ATOM 1441 C C . GLU A 1 178 ? -12.031 21.812 6.344 1 97.94 178 GLU A C 1
ATOM 1443 O O . GLU A 1 178 ? -11.43 22.484 7.18 1 97.94 178 GLU A O 1
ATOM 1448 N N . GLU A 1 179 ? -11.477 21.328 5.301 1 97 179 GLU A N 1
ATOM 1449 C CA . GLU A 1 179 ? -10.023 21.297 5.164 1 97 179 GLU A CA 1
ATOM 1450 C C . GLU A 1 179 ? -9.5 22.594 4.543 1 97 179 GLU A C 1
ATOM 1452 O O . GLU A 1 179 ? -8.438 23.094 4.922 1 97 179 GLU A O 1
ATOM 1457 N N . GLU A 1 180 ? -10.258 23.219 3.623 1 97 180 GLU A N 1
ATOM 1458 C CA . GLU A 1 180 ? -9.648 24.25 2.781 1 97 180 GLU A CA 1
ATOM 1459 C C . GLU A 1 180 ? -10.25 25.625 3.064 1 97 180 GLU A C 1
ATOM 1461 O O . GLU A 1 180 ? -9.633 26.656 2.787 1 97 180 GLU A O 1
ATOM 1466 N N . LEU A 1 181 ? -11.492 25.656 3.637 1 97.56 181 LEU A N 1
ATOM 1467 C CA . LEU A 1 181 ? -12.156 26.969 3.664 1 97.56 181 LEU A CA 1
ATOM 1468 C C . LEU A 1 181 ? -12.414 27.406 5.098 1 97.56 181 LEU A C 1
ATOM 1470 O O . LEU A 1 181 ? -11.922 28.469 5.52 1 97.56 181 LEU A O 1
ATOM 1474 N N . LEU A 1 182 ? -13.07 26.5 5.824 1 97.62 182 LEU A N 1
ATOM 1475 C CA . LEU A 1 182 ? -13.492 26.922 7.156 1 97.62 182 LEU A CA 1
ATOM 1476 C C . LEU A 1 182 ? -12.461 26.516 8.211 1 97.62 182 LEU A C 1
ATOM 1478 O O . LEU A 1 182 ? -12.445 27.062 9.312 1 97.62 182 LEU A O 1
ATOM 1482 N N . HIS A 1 183 ? -11.656 25.469 7.898 1 96.19 183 HIS A N 1
ATOM 1483 C CA . HIS A 1 183 ? -10.742 24.875 8.867 1 96.19 183 HIS A CA 1
ATOM 1484 C C . HIS A 1 183 ? -11.461 24.516 10.164 1 96.19 183 HIS A C 1
ATOM 1486 O O . HIS A 1 183 ? -10.969 24.812 11.258 1 96.19 183 HIS A O 1
ATOM 1492 N N . SER A 1 184 ? -12.641 24.016 9.969 1 97.25 184 SER A N 1
ATOM 1493 C CA . SER A 1 184 ? -13.562 23.562 11 1 97.25 184 SER A CA 1
ATOM 1494 C C . SER A 1 184 ? -14.641 22.641 10.422 1 97.25 184 SER A C 1
ATOM 1496 O O . SER A 1 184 ? -15.008 22.781 9.25 1 97.25 184 SER A O 1
ATOM 1498 N N . HIS A 1 185 ? -15.078 21.734 11.203 1 97.88 185 HIS A N 1
ATOM 1499 C CA . HIS A 1 185 ? -16.172 20.891 10.742 1 97.88 185 HIS A CA 1
ATOM 1500 C C . HIS A 1 185 ? -17.516 21.547 11.023 1 97.88 185 HIS A C 1
ATOM 1502 O O . HIS A 1 185 ? -18.547 21.109 10.516 1 97.88 185 HIS A O 1
ATOM 1508 N N . ILE A 1 186 ? -17.484 22.625 11.688 1 98.19 186 ILE A N 1
ATOM 1509 C CA . ILE A 1 186 ? -18.703 23.328 12.062 1 98.19 186 ILE A CA 1
ATOM 1510 C C . ILE A 1 186 ? -19.094 24.312 10.961 1 98.19 186 ILE A C 1
ATOM 1512 O O . ILE A 1 186 ? -18.312 25.188 10.602 1 98.19 186 ILE A O 1
ATOM 1516 N N . ALA A 1 187 ? -20.281 24.203 10.523 1 98.75 187 ALA A N 1
ATOM 1517 C CA . ALA A 1 187 ? -20.797 25.094 9.484 1 98.75 187 ALA A CA 1
ATOM 1518 C C . ALA A 1 187 ? -22.156 25.672 9.883 1 98.75 187 ALA A C 1
ATOM 1520 O O . ALA A 1 187 ? -23.078 25.719 9.062 1 98.75 187 ALA A O 1
ATOM 1521 N N . HIS A 1 188 ? -22.328 25.953 11.125 1 98.69 188 HIS A N 1
ATOM 1522 C CA . HIS A 1 188 ? -23.484 26.641 11.664 1 98.69 188 HIS A CA 1
ATOM 1523 C C . HIS A 1 188 ? -23.078 27.672 12.719 1 98.69 188 HIS A C 1
ATOM 1525 O O . HIS A 1 188 ? -22.016 27.531 13.344 1 98.69 188 HIS A O 1
ATOM 1531 N N . TRP A 1 189 ? -23.922 28.734 12.938 1 98 189 TRP A N 1
ATOM 1532 C CA . TRP A 1 189 ? -23.578 29.859 13.812 1 98 189 TRP A CA 1
ATOM 1533 C C . TRP A 1 189 ? -24.812 30.359 14.555 1 98 189 TRP A C 1
ATOM 1535 O O . TRP A 1 189 ? -25.828 30.688 13.93 1 98 189 TRP A O 1
ATOM 1545 N N . TRP A 1 190 ? -24.703 30.5 15.836 1 97.06 190 TRP A N 1
ATOM 1546 C CA . TRP A 1 190 ? -25.797 30.953 16.688 1 97.06 190 TRP A CA 1
ATOM 1547 C C . TRP A 1 190 ? -25.906 32.469 16.688 1 97.06 190 TRP A C 1
ATOM 1549 O O . TRP A 1 190 ? -24.906 33.188 16.703 1 97.06 190 TRP A O 1
ATOM 1559 N N . SER A 1 191 ? -27.156 32.938 16.609 1 96 191 SER A N 1
ATOM 1560 C CA . SER A 1 191 ? -27.359 34.344 16.922 1 96 191 SER A CA 1
ATOM 1561 C C . SER A 1 191 ? -27.047 34.625 18.391 1 96 191 SER A C 1
ATOM 1563 O O . SER A 1 191 ? -27.141 33.75 19.234 1 96 191 SER A O 1
ATOM 1565 N N . PRO A 1 192 ? -26.719 35.875 18.734 1 92.75 192 PRO A N 1
ATOM 1566 C CA . PRO A 1 192 ? -26.312 36.188 20.094 1 92.75 192 PRO A CA 1
ATOM 1567 C C . PRO A 1 192 ? -27.406 35.875 21.125 1 92.75 192 PRO A C 1
ATOM 1569 O O . PRO A 1 192 ? -27.094 35.531 22.266 1 92.75 192 PRO A O 1
ATOM 1572 N N . ASP A 1 193 ? -28.656 35.969 20.75 1 92.88 193 ASP A N 1
ATOM 1573 C CA . ASP A 1 193 ? -29.75 35.719 21.688 1 92.88 193 ASP A CA 1
ATOM 1574 C C . ASP A 1 193 ? -30.172 34.25 21.672 1 92.88 193 ASP A C 1
ATOM 1576 O O . ASP A 1 193 ? -31.062 33.844 22.406 1 92.88 193 ASP A O 1
ATOM 1580 N N . GLY A 1 194 ? -29.609 33.469 20.766 1 93.75 194 GLY A N 1
ATOM 1581 C CA . GLY A 1 194 ? -29.906 32.062 20.703 1 93.75 194 GLY A CA 1
ATOM 1582 C C . GLY A 1 194 ? -31.234 31.75 20.016 1 93.75 194 GLY A C 1
ATOM 1583 O O . GLY A 1 194 ? -31.688 30.609 20.016 1 93.75 194 GLY A O 1
ATOM 1584 N N . GLU A 1 195 ? -31.781 32.688 19.359 1 93.81 195 GLU A N 1
ATOM 1585 C CA . GLU A 1 195 ? -33.125 32.5 18.797 1 93.81 195 GLU A CA 1
ATOM 1586 C C . GLU A 1 195 ? -33.031 32.156 17.312 1 93.81 195 GLU A C 1
ATOM 1588 O O . GLU A 1 195 ? -34.031 31.703 16.719 1 93.81 195 GLU A O 1
ATOM 1593 N N . ARG A 1 196 ? -31.891 32.312 16.766 1 95.75 196 ARG A N 1
ATOM 1594 C CA . ARG A 1 196 ? -31.719 32 15.344 1 95.75 196 ARG A CA 1
ATOM 1595 C C . ARG A 1 196 ? -30.422 31.234 15.117 1 95.75 196 ARG A C 1
ATOM 1597 O O . ARG A 1 196 ? -29.484 31.328 15.922 1 95.75 196 ARG A O 1
ATOM 1604 N N . LEU A 1 197 ? -30.422 30.484 14.109 1 97.06 197 LEU A N 1
ATOM 1605 C CA . LEU A 1 197 ? -29.25 29.703 13.703 1 97.06 197 LEU A CA 1
ATOM 1606 C C . LEU A 1 197 ? -29 29.859 12.203 1 97.06 197 LEU A C 1
ATOM 1608 O O . LEU A 1 197 ? -29.875 29.594 11.391 1 97.06 197 LEU A O 1
ATOM 1612 N N . ALA A 1 198 ? -27.844 30.391 11.867 1 98.25 198 ALA A N 1
ATOM 1613 C CA . ALA A 1 198 ? -27.406 30.359 10.477 1 98.25 198 ALA A CA 1
ATOM 1614 C C . ALA A 1 198 ? -26.609 29.094 10.188 1 98.25 198 ALA A C 1
ATOM 1616 O O . ALA A 1 198 ? -25.844 28.625 11.023 1 98.25 198 ALA A O 1
ATOM 1617 N N . PHE A 1 199 ? -26.828 28.484 9.07 1 98.62 199 PHE A N 1
ATOM 1618 C CA . PHE A 1 199 ? -26.078 27.281 8.742 1 98.62 199 PHE A CA 1
ATOM 1619 C C . PHE A 1 199 ? -25.906 27.141 7.238 1 98.62 199 PHE A C 1
ATOM 1621 O O . PHE A 1 199 ? -26.703 27.656 6.461 1 98.62 199 PHE A O 1
ATOM 1628 N N . LEU A 1 200 ? -24.875 26.469 6.863 1 98.81 200 LEU A N 1
ATOM 1629 C CA . LEU A 1 200 ? -24.641 26.156 5.457 1 98.81 200 LEU A CA 1
ATOM 1630 C C . LEU A 1 200 ? -25.328 24.844 5.074 1 98.81 200 LEU A C 1
ATOM 1632 O O . LEU A 1 200 ? -25.344 23.891 5.863 1 98.81 200 LEU A O 1
ATOM 1636 N N . MET A 1 201 ? -25.906 24.828 3.975 1 98.75 201 MET A N 1
ATOM 1637 C CA . MET A 1 201 ? -26.219 23.578 3.27 1 98.75 201 MET A CA 1
ATOM 1638 C C . MET A 1 201 ? -25.234 23.328 2.141 1 98.75 201 MET A C 1
ATOM 1640 O O . MET A 1 201 ? -25.203 24.078 1.16 1 98.75 201 MET A O 1
ATOM 1644 N N . ILE A 1 202 ? -24.453 22.328 2.33 1 98.75 202 ILE A N 1
ATOM 1645 C CA . ILE A 1 202 ? -23.438 21.969 1.344 1 98.75 202 ILE A CA 1
ATOM 1646 C C . ILE A 1 202 ? -23.891 20.766 0.539 1 98.75 202 ILE A C 1
ATOM 1648 O O . ILE A 1 202 ? -24.156 19.688 1.104 1 98.75 202 ILE A O 1
ATOM 1652 N N . ASN A 1 203 ? -24.016 20.875 -0.72 1 98.75 203 ASN A N 1
ATOM 1653 C CA . ASN A 1 203 ? -24.5 19.844 -1.626 1 98.75 203 ASN A CA 1
ATOM 1654 C C . ASN A 1 203 ? -23.391 19.281 -2.5 1 98.75 203 ASN A C 1
ATOM 1656 O O . ASN A 1 203 ? -22.922 19.953 -3.43 1 98.75 203 ASN A O 1
ATOM 1660 N N . ASP A 1 204 ? -23.047 18.016 -2.23 1 98.69 204 ASP A N 1
ATOM 1661 C CA . ASP A 1 204 ? -21.938 17.359 -2.934 1 98.69 204 ASP A CA 1
ATOM 1662 C C . ASP A 1 204 ? -22.469 16.406 -4.004 1 98.69 204 ASP A C 1
ATOM 1664 O O . ASP A 1 204 ? -21.734 15.539 -4.48 1 98.69 204 ASP A O 1
ATOM 1668 N N . SER A 1 205 ? -23.656 16.484 -4.402 1 98.25 205 SER A N 1
ATOM 1669 C CA . SER A 1 205 ? -24.281 15.547 -5.32 1 98.25 205 SER A CA 1
ATOM 1670 C C . SER A 1 205 ? -23.516 15.469 -6.637 1 98.25 205 SER A C 1
ATOM 1672 O O . SER A 1 205 ? -23.5 14.422 -7.293 1 98.25 205 SER A O 1
ATOM 1674 N N . LEU A 1 206 ? -22.906 16.609 -7.008 1 98.12 206 LEU A N 1
ATOM 1675 C CA . LEU A 1 206 ? -22.219 16.641 -8.297 1 98.12 206 LEU A CA 1
ATOM 1676 C C . LEU A 1 206 ? -20.719 16.453 -8.117 1 98.12 206 LEU A C 1
ATOM 1678 O O . LEU A 1 206 ? -19.969 16.391 -9.102 1 98.12 206 LEU A O 1
ATOM 1682 N N . VAL A 1 207 ? -20.25 16.344 -6.902 1 98.56 207 VAL A N 1
ATOM 1683 C CA . VAL A 1 207 ? -18.828 16.172 -6.633 1 98.56 207 VAL A CA 1
ATOM 1684 C C . VAL A 1 207 ? -18.438 14.711 -6.816 1 98.56 207 VAL A C 1
ATOM 1686 O O . VAL A 1 207 ? -19.062 13.82 -6.242 1 98.56 207 VAL A O 1
ATOM 1689 N N . PRO A 1 208 ? -17.406 14.414 -7.598 1 98.06 208 PRO A N 1
ATOM 1690 C CA . PRO A 1 208 ? -16.969 13.023 -7.727 1 98.06 208 PRO A CA 1
ATOM 1691 C C . PRO A 1 208 ? -16.469 12.438 -6.41 1 98.06 208 PRO A C 1
ATOM 1693 O O . PRO A 1 208 ? -15.93 13.164 -5.566 1 98.06 208 PRO A O 1
ATOM 1696 N N . ASN A 1 209 ? -16.625 11.109 -6.238 1 97.25 209 ASN A N 1
ATOM 1697 C CA . ASN A 1 209 ? -16.203 10.414 -5.031 1 97.25 209 ASN A CA 1
ATOM 1698 C C . ASN A 1 209 ? -14.789 9.836 -5.188 1 97.25 209 ASN A C 1
ATOM 1700 O O . ASN A 1 209 ? -14.43 9.359 -6.262 1 97.25 209 ASN A O 1
ATOM 1704 N N . MET A 1 210 ? -14.07 9.953 -4.137 1 96.94 210 MET A N 1
ATOM 1705 C CA . MET A 1 210 ? -12.805 9.242 -4.012 1 96.94 210 MET A CA 1
ATOM 1706 C C . MET A 1 210 ? -12.977 7.973 -3.184 1 96.94 210 MET A C 1
ATOM 1708 O O . MET A 1 210 ? -13.727 7.957 -2.209 1 96.94 210 MET A O 1
ATOM 1712 N N . ILE A 1 211 ? -12.344 6.867 -3.613 1 95.75 211 ILE A N 1
ATOM 1713 C CA . ILE A 1 211 ? -12.375 5.605 -2.877 1 95.75 211 ILE A CA 1
ATOM 1714 C C . ILE A 1 211 ? -11.086 5.441 -2.082 1 95.75 211 ILE A C 1
ATOM 1716 O O . ILE A 1 211 ? -9.984 5.492 -2.645 1 95.75 211 ILE A O 1
ATOM 1720 N N . ILE A 1 212 ? -11.18 5.211 -0.759 1 96.19 212 ILE A N 1
ATOM 1721 C CA . ILE A 1 212 ? -10.039 4.984 0.119 1 96.19 212 ILE A CA 1
ATOM 1722 C C . ILE A 1 212 ? -9.984 3.514 0.521 1 96.19 212 ILE A C 1
ATOM 1724 O O . ILE A 1 212 ? -10.852 3.029 1.251 1 96.19 212 ILE A O 1
ATOM 1728 N N . PRO A 1 213 ? -8.961 2.799 0.064 1 95.69 213 PRO A N 1
ATOM 1729 C CA . PRO A 1 213 ? -8.891 1.373 0.393 1 95.69 213 PRO A CA 1
ATOM 1730 C C . PRO A 1 213 ? -8.602 1.122 1.871 1 95.69 213 PRO A C 1
ATOM 1732 O O . PRO A 1 213 ? -7.938 1.932 2.52 1 95.69 213 PRO A O 1
ATOM 1735 N N . ARG A 1 214 ? -9.133 -0.004 2.379 1 95.62 214 ARG A N 1
ATOM 1736 C CA . ARG A 1 214 ? -8.781 -0.634 3.646 1 95.62 214 ARG A CA 1
ATOM 1737 C C . ARG A 1 214 ? -8.289 -2.062 3.432 1 95.62 214 ARG A C 1
ATOM 1739 O O . ARG A 1 214 ? -8.797 -2.771 2.559 1 95.62 214 ARG A O 1
ATOM 1746 N N . PHE A 1 215 ? -7.344 -2.471 4.254 1 97.06 215 PHE A N 1
ATOM 1747 C CA . PHE A 1 215 ? -6.734 -3.76 3.953 1 97.06 215 PHE A CA 1
ATOM 1748 C C . PHE A 1 215 ? -6.871 -4.715 5.133 1 97.06 215 PHE A C 1
ATOM 1750 O O . PHE A 1 215 ? -6.926 -5.93 4.949 1 97.06 215 PHE A O 1
ATOM 1757 N N . THR A 1 216 ? -6.914 -4.281 6.309 1 95.88 216 THR A N 1
ATOM 1758 C CA . THR A 1 216 ? -6.801 -5.172 7.457 1 95.88 216 THR A CA 1
ATOM 1759 C C . THR A 1 216 ? -8.031 -5.066 8.352 1 95.88 216 THR A C 1
ATOM 1761 O O . THR A 1 216 ? -8.914 -4.242 8.102 1 95.88 216 THR A O 1
ATOM 1764 N N . GLY A 1 217 ? -8.141 -5.945 9.258 1 91.5 217 GLY A N 1
ATOM 1765 C CA . GLY A 1 217 ? -9.133 -5.844 10.312 1 91.5 217 GLY A CA 1
ATOM 1766 C C . GLY A 1 217 ? -10.375 -6.672 10.047 1 91.5 217 GLY A C 1
ATOM 1767 O O . GLY A 1 217 ? -11.219 -6.832 10.93 1 91.5 217 GLY A O 1
ATOM 1768 N N . ALA A 1 218 ? -10.562 -7.137 8.828 1 95.12 218 ALA A N 1
ATOM 1769 C CA . ALA A 1 218 ? -11.695 -7.988 8.477 1 95.12 218 ALA A CA 1
ATOM 1770 C C . ALA A 1 218 ? -11.305 -9.008 7.406 1 95.12 218 ALA A C 1
ATOM 1772 O O . ALA A 1 218 ? -10.305 -8.828 6.707 1 95.12 218 ALA A O 1
ATOM 1773 N N . LEU A 1 219 ? -12.07 -10.109 7.324 1 97 219 LEU A N 1
ATOM 1774 C CA . LEU A 1 219 ? -11.852 -11.102 6.273 1 97 219 LEU A CA 1
ATOM 1775 C C . LEU A 1 219 ? -11.977 -10.469 4.895 1 97 219 LEU A C 1
ATOM 1777 O O . LEU A 1 219 ? -11.172 -10.742 4.004 1 97 219 LEU A O 1
ATOM 1781 N N . TYR A 1 220 ? -13 -9.602 4.785 1 97.75 220 TYR A N 1
ATOM 1782 C CA . TYR A 1 220 ? -13.242 -8.844 3.564 1 97.75 220 TYR A CA 1
ATOM 1783 C C . TYR A 1 220 ? -13.289 -7.348 3.852 1 97.75 220 TYR A C 1
ATOM 1785 O O . TYR A 1 220 ? -14.367 -6.77 4.004 1 97.75 220 TYR A O 1
ATOM 1793 N N . PRO A 1 221 ? -12.133 -6.695 3.838 1 94.69 221 PRO A N 1
ATOM 1794 C CA . PRO A 1 221 ? -12.109 -5.273 4.184 1 94.69 221 PRO A CA 1
ATOM 1795 C C . PRO A 1 221 ? -12.93 -4.418 3.217 1 94.69 221 PRO A C 1
ATOM 1797 O O . PRO A 1 221 ? -12.852 -4.613 2.002 1 94.69 221 PRO A O 1
ATOM 1800 N N . LYS A 1 222 ? -13.672 -3.457 3.818 1 92.12 222 LYS A N 1
ATOM 1801 C CA . LYS A 1 222 ? -14.5 -2.574 2.998 1 92.12 222 LYS A CA 1
ATOM 1802 C C . LYS A 1 222 ? -13.805 -1.24 2.752 1 92.12 222 LYS A C 1
ATOM 1804 O O . LYS A 1 222 ? -13.117 -0.721 3.633 1 92.12 222 LYS A O 1
ATOM 1809 N N . ALA A 1 223 ? -13.891 -0.689 1.643 1 92.69 223 ALA A N 1
ATOM 1810 C CA . ALA A 1 223 ? -13.359 0.631 1.312 1 92.69 223 ALA A CA 1
ATOM 1811 C C . ALA A 1 223 ? -14.32 1.732 1.747 1 92.69 223 ALA A C 1
ATOM 1813 O O . ALA A 1 223 ? -15.508 1.474 1.985 1 92.69 223 ALA A O 1
ATOM 1814 N N . LYS A 1 224 ? -13.773 2.932 1.903 1 92.81 224 LYS A N 1
ATOM 1815 C CA . LYS A 1 224 ? -14.586 4.109 2.201 1 92.81 224 LYS A CA 1
ATOM 1816 C C . LYS A 1 224 ? -14.617 5.07 1.015 1 92.81 224 LYS A C 1
ATOM 1818 O O . LYS A 1 224 ? -13.609 5.238 0.321 1 92.81 224 LYS A O 1
ATOM 1823 N N . GLN A 1 225 ? -15.766 5.648 0.752 1 94.31 225 GLN A N 1
ATOM 1824 C CA . GLN A 1 225 ? -15.883 6.637 -0.313 1 94.31 225 GLN A CA 1
ATOM 1825 C C . GLN A 1 225 ? -16.406 7.969 0.227 1 94.31 225 GLN A C 1
ATOM 1827 O O . GLN A 1 225 ? -17.188 7.992 1.171 1 94.31 225 GLN A O 1
ATOM 1832 N N . TYR A 1 226 ? -15.984 9.023 -0.301 1 96.56 226 TYR A N 1
ATOM 1833 C CA . TYR A 1 226 ? -16.453 10.359 0.053 1 96.56 226 TYR A CA 1
ATOM 1834 C C . TYR A 1 226 ? -16.234 11.336 -1.093 1 96.56 226 TYR A C 1
ATOM 1836 O O . TYR A 1 226 ? -15.352 11.125 -1.934 1 96.56 226 TYR A O 1
ATOM 1844 N N . PRO A 1 227 ? -17.078 12.422 -1.162 1 98 227 PRO A N 1
ATOM 1845 C CA . PRO A 1 227 ? -16.859 13.438 -2.195 1 98 227 PRO A CA 1
ATOM 1846 C C . PRO A 1 227 ? -15.547 14.188 -2.025 1 98 227 PRO A C 1
ATOM 1848 O O . PRO A 1 227 ? -15.211 14.617 -0.916 1 98 227 PRO A O 1
ATOM 1851 N N . TYR A 1 228 ? -14.82 14.312 -3.002 1 98.44 228 TYR A N 1
ATOM 1852 C CA . TYR A 1 228 ? -13.547 15.016 -3.016 1 98.44 228 TYR A CA 1
ATOM 1853 C C . TYR A 1 228 ? -13.328 15.727 -4.348 1 98.44 228 TYR A C 1
ATOM 1855 O O . TYR A 1 228 ? -13 15.086 -5.352 1 98.44 228 TYR A O 1
ATOM 1863 N N . PRO A 1 229 ? -13.516 17.016 -4.418 1 98.62 229 PRO A N 1
ATOM 1864 C CA . PRO A 1 229 ? -13.32 17.734 -5.68 1 98.62 229 PRO A CA 1
ATOM 1865 C C . PRO A 1 229 ? -11.844 17.984 -6 1 98.62 229 PRO A C 1
ATOM 1867 O O . PRO A 1 229 ? -11.211 18.828 -5.387 1 98.62 229 PRO A O 1
ATOM 1870 N N . LYS A 1 230 ? -11.367 17.328 -6.988 1 98.69 230 LYS A N 1
ATOM 1871 C CA . LYS A 1 230 ? -10.016 17.594 -7.488 1 98.69 230 LYS A CA 1
ATOM 1872 C C . LYS A 1 230 ? -9.992 18.828 -8.367 1 98.69 230 LYS A C 1
ATOM 1874 O O . LYS A 1 230 ? -11.039 19.359 -8.75 1 98.69 230 LYS A O 1
ATOM 1879 N N . ALA A 1 231 ? -8.773 19.328 -8.68 1 98.56 231 ALA A N 1
ATOM 1880 C CA . ALA A 1 231 ? -8.617 20.531 -9.477 1 98.56 231 ALA A CA 1
ATOM 1881 C C . ALA A 1 231 ? -9.398 20.438 -10.781 1 98.56 231 ALA A C 1
ATOM 1883 O O . ALA A 1 231 ? -9.297 19.438 -11.5 1 98.56 231 ALA A O 1
ATOM 1884 N N . GLY A 1 232 ? -10.18 21.406 -11.008 1 98.25 232 GLY A N 1
ATOM 1885 C CA . GLY A 1 232 ? -10.922 21.484 -12.258 1 98.25 232 GLY A CA 1
ATOM 1886 C C . GLY A 1 232 ? -12.258 20.766 -12.203 1 98.25 232 GLY A C 1
ATOM 1887 O O . GLY A 1 232 ? -13.094 20.938 -13.094 1 98.25 232 GLY A O 1
ATOM 1888 N N . GLN A 1 233 ? -12.531 19.969 -11.172 1 98.38 233 GLN A N 1
ATOM 1889 C CA . GLN A 1 233 ? -13.758 19.188 -11.07 1 98.38 233 GLN A CA 1
ATOM 1890 C C . GLN A 1 233 ? -14.836 19.969 -10.305 1 98.38 233 GLN A C 1
ATOM 1892 O O . GLN A 1 233 ? -14.562 21.047 -9.773 1 98.38 233 GLN A O 1
ATOM 1897 N N . ALA A 1 234 ? -16.016 19.453 -10.266 1 98.12 234 ALA A N 1
ATOM 1898 C CA . ALA A 1 234 ? -17.156 20.141 -9.656 1 98.12 234 ALA A CA 1
ATOM 1899 C C . ALA A 1 234 ? -16.953 20.297 -8.148 1 98.12 234 ALA A C 1
ATOM 1901 O O . ALA A 1 234 ? -16.562 19.344 -7.465 1 98.12 234 ALA A O 1
ATOM 1902 N N . ASN A 1 235 ? -17.125 21.531 -7.672 1 98.25 235 ASN A N 1
ATOM 1903 C CA . ASN A 1 235 ? -17.141 21.812 -6.242 1 98.25 235 ASN A CA 1
ATOM 1904 C C . ASN A 1 235 ? -18.547 21.641 -5.648 1 98.25 235 ASN A C 1
ATOM 1906 O O . ASN A 1 235 ? -19.531 21.578 -6.379 1 98.25 235 ASN A O 1
ATOM 1910 N N . PRO A 1 236 ? -18.578 21.531 -4.363 1 98.12 236 PRO A N 1
ATOM 1911 C CA . PRO A 1 236 ? -19.906 21.547 -3.742 1 98.12 236 PRO A CA 1
ATOM 1912 C C . PRO A 1 236 ? -20.641 22.875 -3.959 1 98.12 236 PRO A C 1
ATOM 1914 O O . PRO A 1 236 ? -20.016 23.938 -3.975 1 98.12 236 PRO A O 1
ATOM 1917 N N . SER A 1 237 ? -21.969 22.766 -4.152 1 97.31 237 SER A N 1
ATOM 1918 C CA . SER A 1 237 ? -22.797 23.969 -4.102 1 97.31 237 SER A CA 1
ATOM 1919 C C . SER A 1 237 ? -23.188 24.297 -2.668 1 97.31 237 SER A C 1
ATOM 1921 O O . SER A 1 237 ? -23.5 23.406 -1.879 1 97.31 237 SER A O 1
ATOM 1923 N N . VAL A 1 238 ? -23.172 25.625 -2.383 1 97.81 238 VAL A N 1
ATOM 1924 C CA . VAL A 1 238 ? -23.422 25.984 -0.988 1 97.81 238 VAL A CA 1
ATOM 1925 C C . VAL A 1 238 ? -24.5 27.062 -0.908 1 97.81 238 VAL A C 1
ATOM 1927 O O . VAL A 1 238 ? -24.594 27.922 -1.776 1 97.81 238 VAL A O 1
ATOM 1930 N N . LYS A 1 239 ? -25.344 26.906 -0.006 1 97.31 239 LYS A N 1
ATOM 1931 C CA . LYS A 1 239 ? -26.344 27.891 0.356 1 97.31 239 LYS A CA 1
ATOM 1932 C C . LYS A 1 239 ? -26.297 28.219 1.848 1 97.31 239 LYS A C 1
ATOM 1934 O O . LYS A 1 239 ? -25.953 27.359 2.66 1 97.31 239 LYS A O 1
ATOM 1939 N N . LEU A 1 240 ? -26.562 29.438 2.111 1 98.31 240 LEU A N 1
ATOM 1940 C CA . LEU A 1 240 ? -26.609 29.891 3.5 1 98.31 240 LEU A CA 1
ATOM 1941 C C . LEU A 1 240 ? -28.047 30.125 3.941 1 98.31 240 LEU A C 1
ATOM 1943 O O . LEU A 1 240 ? -28.781 30.875 3.297 1 98.31 240 LEU A O 1
ATOM 1947 N N . TYR A 1 241 ? -28.438 29.484 5.008 1 98.25 241 TYR A N 1
ATOM 1948 C CA . TYR A 1 241 ? -29.797 29.594 5.535 1 98.25 241 TYR A CA 1
ATOM 1949 C C . TYR A 1 241 ? -29.781 30.141 6.961 1 98.25 241 TYR A C 1
ATOM 1951 O O . TYR A 1 241 ? -28.766 30.031 7.66 1 98.25 241 TYR A O 1
ATOM 1959 N N . VAL A 1 242 ? -30.891 30.719 7.34 1 97.5 242 VAL A N 1
ATOM 1960 C CA . VAL A 1 242 ? -31.156 31.094 8.727 1 97.5 242 VAL A CA 1
ATOM 1961 C C . VAL A 1 242 ? -32.5 30.516 9.172 1 97.5 242 VAL A C 1
ATOM 1963 O O . VAL A 1 242 ? -33.5 30.641 8.469 1 97.5 242 VAL A O 1
ATOM 1966 N N . VAL A 1 243 ? -32.438 29.891 10.242 1 96.44 243 VAL A N 1
ATOM 1967 C CA . VAL A 1 243 ? -33.688 29.344 10.797 1 96.44 243 VAL A CA 1
ATOM 1968 C C . VAL A 1 243 ? -34 30.031 12.117 1 96.44 243 VAL A C 1
ATOM 1970 O O . VAL A 1 243 ? -33.125 30.328 12.914 1 96.44 243 VAL A O 1
ATOM 1973 N N . ASN A 1 244 ? -35.219 30.312 12.203 1 93.88 244 ASN A N 1
ATOM 1974 C CA . ASN A 1 244 ? -35.719 30.844 13.469 1 93.88 244 ASN A CA 1
ATOM 1975 C C . ASN A 1 244 ? -36.125 29.719 14.43 1 93.88 244 ASN A C 1
ATOM 1977 O O . ASN A 1 244 ? -36.844 28.812 14.055 1 93.88 244 ASN A O 1
ATOM 1981 N N . LEU A 1 245 ? -35.719 29.812 15.617 1 91.19 245 LEU A N 1
ATOM 1982 C CA . LEU A 1 245 ? -35.938 28.734 16.594 1 91.19 245 LEU A CA 1
ATOM 1983 C C . LEU A 1 245 ? -37.062 29.094 17.547 1 91.19 245 LEU A C 1
ATOM 1985 O O . LEU A 1 245 ? -37.5 28.25 18.328 1 91.19 245 LEU A O 1
ATOM 1989 N N . TYR A 1 246 ? -37.344 30.344 17.453 1 82.88 246 TYR A N 1
ATOM 1990 C CA . TYR A 1 246 ? -38.469 30.781 18.297 1 82.88 246 TYR A CA 1
ATOM 1991 C C . TYR A 1 246 ? -39.781 30.797 17.516 1 82.88 246 TYR A C 1
ATOM 1993 O O . TYR A 1 246 ? -39.875 31.406 16.453 1 82.88 246 TYR A O 1
ATOM 2001 N N . GLY A 1 247 ? -40.812 30.172 17.984 1 72.88 247 GLY A N 1
ATOM 2002 C CA . GLY A 1 247 ? -42.062 30.094 17.266 1 72.88 247 GLY A CA 1
ATOM 2003 C C . GLY A 1 247 ? -42.031 29.094 16.125 1 72.88 247 GLY A C 1
ATOM 2004 O O . GLY A 1 247 ? -41.344 28.078 16.188 1 72.88 247 GLY A O 1
ATOM 2005 N N . PRO A 1 248 ? -42.938 29.344 15.211 1 76.25 248 PRO A N 1
ATOM 2006 C CA . PRO A 1 248 ? -42.906 28.469 14.039 1 76.25 248 PRO A CA 1
ATOM 2007 C C . PRO A 1 248 ? -41.594 28.562 13.273 1 76.25 248 PRO A C 1
ATOM 2009 O O . PRO A 1 248 ? -41.156 29.656 12.945 1 76.25 248 PRO A O 1
ATOM 2012 N N . THR A 1 249 ? -40.969 27.469 13.141 1 75.38 249 THR A N 1
ATOM 2013 C CA . THR A 1 249 ? -39.688 27.438 12.453 1 75.38 249 THR A CA 1
ATOM 2014 C C . THR A 1 249 ? -39.844 27.906 11.008 1 75.38 249 THR A C 1
ATOM 2016 O O . THR A 1 249 ? -40.688 27.422 10.273 1 75.38 249 THR A O 1
ATOM 2019 N N . HIS A 1 250 ? -39.188 28.922 10.719 1 86.81 250 HIS A N 1
ATOM 2020 C CA . HIS A 1 250 ? -39.125 29.453 9.367 1 86.81 250 HIS A CA 1
ATOM 2021 C C . HIS A 1 250 ? -37.688 29.562 8.891 1 86.81 250 HIS A C 1
ATOM 2023 O O . HIS A 1 250 ? -36.812 30.062 9.617 1 86.81 250 HIS A O 1
ATOM 2029 N N . THR A 1 251 ? -37.375 28.969 7.797 1 93.38 251 THR A N 1
ATOM 2030 C CA . THR A 1 251 ? -36.031 28.969 7.246 1 93.38 251 THR A CA 1
ATOM 2031 C C . THR A 1 251 ? -35.938 29.875 6.02 1 93.38 251 THR A C 1
ATOM 2033 O O . THR A 1 251 ? -36.812 29.812 5.145 1 93.38 251 THR A O 1
ATOM 2036 N N . LEU A 1 252 ? -35.031 30.719 6.051 1 95.12 252 LEU A N 1
ATOM 2037 C CA . LEU A 1 252 ? -34.812 31.672 4.953 1 95.12 252 LEU A CA 1
ATOM 2038 C C . LEU A 1 252 ? -33.375 31.578 4.426 1 95.12 252 LEU A C 1
ATOM 2040 O O . LEU A 1 252 ? -32.438 31.453 5.199 1 95.12 252 LEU A O 1
ATOM 2044 N N . GLU A 1 253 ? -33.25 31.703 3.125 1 96.19 253 GLU A N 1
ATOM 2045 C CA . GLU A 1 253 ? -31.922 31.719 2.5 1 96.19 253 GLU A CA 1
ATOM 2046 C C . GLU A 1 253 ? -31.344 33.125 2.453 1 96.19 253 GLU A C 1
ATOM 2048 O O . GLU A 1 253 ? -32.062 34.094 2.17 1 96.19 253 GLU A O 1
ATOM 2053 N N . LEU A 1 254 ? -30.156 33.312 2.824 1 97.06 254 LEU A N 1
ATOM 2054 C CA . LEU A 1 254 ? -29.422 34.562 2.57 1 97.06 254 LEU A CA 1
ATOM 2055 C C . LEU A 1 254 ? -28.797 34.531 1.18 1 97.06 254 LEU A C 1
ATOM 2057 O O . LEU A 1 254 ? -27.984 33.656 0.867 1 97.06 254 LEU A O 1
ATOM 2061 N N . MET A 1 255 ? -29.125 35.562 0.389 1 95.06 255 MET A N 1
ATOM 2062 C CA . MET A 1 255 ? -28.797 35.531 -1.037 1 95.06 255 MET A CA 1
ATOM 2063 C C . MET A 1 255 ? -27.391 36.031 -1.295 1 95.06 255 MET A C 1
ATOM 2065 O O . MET A 1 255 ? -26.938 36.969 -0.661 1 95.06 255 MET A O 1
ATOM 2069 N N . PRO A 1 256 ? -26.703 35.406 -2.164 1 94.81 256 PRO A N 1
ATOM 2070 C CA . PRO A 1 256 ? -25.391 35.906 -2.559 1 94.81 256 PRO A CA 1
ATOM 2071 C C . PRO A 1 256 ? -25.469 37.25 -3.281 1 94.81 256 PRO A C 1
ATOM 2073 O O . PRO A 1 256 ? -26.531 37.625 -3.781 1 94.81 256 PRO A O 1
ATOM 2076 N N . PRO A 1 257 ? -24.344 37.969 -3.309 1 93.56 257 PRO A N 1
ATOM 2077 C CA . PRO A 1 257 ? -24.328 39.188 -4.109 1 93.56 257 PRO A CA 1
ATOM 2078 C C . PRO A 1 257 ? -24.547 38.938 -5.598 1 93.56 257 PRO A C 1
ATOM 2080 O O . PRO A 1 257 ? -24.297 37.812 -6.074 1 93.56 257 PRO A O 1
ATOM 2083 N N . ASP A 1 258 ? -24.953 39.938 -6.363 1 90.5 258 ASP A N 1
ATOM 2084 C CA . ASP A 1 258 ? -25.359 39.812 -7.762 1 90.5 258 ASP A CA 1
ATOM 2085 C C . ASP A 1 258 ? -24.203 39.312 -8.617 1 90.5 258 ASP A C 1
ATOM 2087 O O . ASP A 1 258 ? -24.422 38.531 -9.562 1 90.5 258 ASP A O 1
ATOM 2091 N N . ILE A 1 259 ? -23.109 39.594 -8.25 1 88.25 259 ILE A N 1
ATOM 2092 C CA . ILE A 1 259 ? -21.953 39.25 -9.062 1 88.25 259 ILE A CA 1
ATOM 2093 C C . ILE A 1 259 ? -21.719 37.719 -8.984 1 88.25 259 ILE A C 1
ATOM 2095 O O . ILE A 1 259 ? -21.062 37.156 -9.852 1 88.25 259 ILE A O 1
ATOM 2099 N N . PHE A 1 260 ? -22.219 37.156 -7.996 1 89.62 260 PHE A N 1
ATOM 2100 C CA . PHE A 1 260 ? -21.984 35.719 -7.805 1 89.62 260 PHE A CA 1
ATOM 2101 C C . PHE A 1 260 ? -23.219 34.906 -8.188 1 89.62 260 PHE A C 1
ATOM 2103 O O . PHE A 1 260 ? -23.25 33.688 -7.996 1 89.62 260 PHE A O 1
ATOM 2110 N N . LYS A 1 261 ? -24.156 35.719 -8.781 1 83 261 LYS A N 1
ATOM 2111 C CA . LYS A 1 261 ? -25.359 35 -9.211 1 83 261 LYS A CA 1
ATOM 2112 C C . LYS A 1 261 ? -25.047 34.094 -10.383 1 83 261 LYS A C 1
ATOM 2114 O O . LYS A 1 261 ? -24.5 34.531 -11.398 1 83 261 LYS A O 1
ATOM 2119 N N . SER A 1 262 ? -25.141 32.906 -10.383 1 84.12 262 SER A N 1
ATOM 2120 C CA . SER A 1 262 ? -24.969 31.859 -11.398 1 84.12 262 SER A CA 1
ATOM 2121 C C . SER A 1 262 ? -23.5 31.5 -11.578 1 84.12 262 SER A C 1
ATOM 2123 O O . SER A 1 262 ? -23.094 31.031 -12.641 1 84.12 262 SER A O 1
ATOM 2125 N N . ARG A 1 263 ? -22.734 32 -10.688 1 90.5 263 ARG A N 1
ATOM 2126 C CA . ARG A 1 263 ? -21.328 31.641 -10.664 1 90.5 263 ARG A CA 1
ATOM 2127 C C . ARG A 1 263 ? -21 30.828 -9.414 1 90.5 263 ARG A C 1
ATOM 2129 O O . ARG A 1 263 ? -21.75 30.844 -8.445 1 90.5 263 ARG A O 1
ATOM 2136 N N . GLU A 1 264 ? -19.953 30.172 -9.562 1 94.19 264 GLU A N 1
ATOM 2137 C CA . GLU A 1 264 ? -19.516 29.406 -8.398 1 94.19 264 GLU A CA 1
ATOM 2138 C C . GLU A 1 264 ? -18.875 30.328 -7.355 1 94.19 264 GLU A C 1
ATOM 2140 O O . GLU A 1 264 ? -18.172 31.281 -7.699 1 94.19 264 GLU A O 1
ATOM 2145 N N . TYR A 1 265 ? -19.234 30.125 -6.129 1 97.31 265 TYR A N 1
ATOM 2146 C CA . TYR A 1 265 ? -18.656 30.906 -5.035 1 97.31 265 TYR A CA 1
ATOM 2147 C C . TYR A 1 265 ? -18.453 30.031 -3.803 1 97.31 265 TYR A C 1
ATOM 2149 O O . TYR A 1 265 ? -18.969 28.906 -3.729 1 97.31 265 TYR A O 1
ATOM 2157 N N . TYR A 1 266 ? -17.609 30.5 -2.953 1 98.25 266 TYR A N 1
ATOM 2158 C CA . TYR A 1 266 ? -17.438 29.969 -1.606 1 98.25 266 TYR A CA 1
ATOM 2159 C C . TYR A 1 266 ? -18.016 30.922 -0.565 1 98.25 266 TYR A C 1
ATOM 2161 O O . TYR A 1 266 ? -18.094 32.125 -0.798 1 98.25 266 TYR A O 1
ATOM 2169 N N . ILE A 1 267 ? -18.484 30.375 0.501 1 98.31 267 ILE A N 1
ATOM 2170 C CA . ILE A 1 267 ? -18.75 31.141 1.719 1 98.31 267 ILE A CA 1
ATOM 2171 C C . ILE A 1 267 ? -17.656 30.844 2.754 1 98.31 267 ILE A C 1
ATOM 2173 O O . ILE A 1 267 ? -17.531 29.703 3.225 1 98.31 267 ILE A O 1
ATOM 2177 N N . THR A 1 268 ? -16.906 31.859 3.105 1 98.06 268 THR A N 1
ATOM 2178 C CA . THR A 1 268 ? -15.703 31.578 3.887 1 98.06 268 THR A CA 1
ATOM 2179 C C . THR A 1 268 ? -15.859 32.062 5.32 1 98.06 268 THR A C 1
ATOM 2181 O O . THR A 1 268 ? -15.078 31.703 6.203 1 98.06 268 THR A O 1
ATOM 2184 N N . MET A 1 269 ? -16.891 32.875 5.562 1 97.88 269 MET A N 1
ATOM 2185 C CA . MET A 1 269 ? -17.047 33.438 6.902 1 97.88 269 MET A CA 1
ATOM 2186 C C . MET A 1 269 ? -18.484 33.875 7.145 1 97.88 269 MET A C 1
ATOM 2188 O O . MET A 1 269 ? -19.109 34.469 6.27 1 97.88 269 MET A O 1
ATOM 2192 N N . VAL A 1 270 ? -19.031 33.531 8.203 1 98 270 VAL A N 1
ATOM 2193 C CA . VAL A 1 270 ? -20.328 33.969 8.695 1 98 270 VAL A CA 1
ATOM 2194 C C . VAL A 1 270 ? -20.203 34.406 10.164 1 98 270 VAL A C 1
ATOM 2196 O O . VAL A 1 270 ? -19.641 33.656 10.977 1 98 270 VAL A O 1
ATOM 2199 N N . LYS A 1 271 ? -20.656 35.594 10.453 1 95.94 271 LYS A N 1
ATOM 2200 C CA . LYS A 1 271 ? -20.641 36.062 11.828 1 95.94 271 LYS A CA 1
ATOM 2201 C C . LYS A 1 271 ? -21.875 36.906 12.133 1 95.94 271 LYS A C 1
ATOM 2203 O O . LYS A 1 271 ? -22.266 37.75 11.328 1 95.94 271 LYS A O 1
ATOM 2208 N N . TRP A 1 272 ? -22.516 36.719 13.234 1 95.44 272 TRP A N 1
ATOM 2209 C CA . TRP A 1 272 ? -23.656 37.531 13.664 1 95.44 272 TRP A CA 1
ATOM 2210 C C . TRP A 1 272 ? -23.188 38.875 14.242 1 95.44 272 TRP A C 1
ATOM 2212 O O . TRP A 1 272 ? -22.266 38.906 15.062 1 95.44 272 TRP A O 1
ATOM 2222 N N . VAL A 1 273 ? -23.766 39.938 13.836 1 91.88 273 VAL A N 1
ATOM 2223 C CA . VAL A 1 273 ? -23.453 41.25 14.344 1 91.88 273 VAL A CA 1
ATOM 2224 C C . VAL A 1 273 ? -24.516 41.688 15.344 1 91.88 273 VAL A C 1
ATOM 2226 O O . VAL A 1 273 ? -24.266 42.562 16.188 1 91.88 273 VAL A O 1
ATOM 2229 N N . SER A 1 274 ? -25.672 41.312 15.047 1 92.81 274 SER A N 1
ATOM 2230 C CA . SER A 1 274 ? -26.797 41.469 15.945 1 92.81 274 SER A CA 1
ATOM 2231 C C . SER A 1 274 ? -27.703 40.25 15.953 1 92.81 274 SER A C 1
ATOM 2233 O O . SER A 1 274 ? -27.344 39.219 15.391 1 92.81 274 SER A O 1
ATOM 2235 N N . ASN A 1 275 ? -28.797 40.406 16.594 1 93.25 275 ASN A N 1
ATOM 2236 C CA . ASN A 1 275 ? -29.719 39.281 16.672 1 93.25 275 ASN A CA 1
ATOM 2237 C C . ASN A 1 275 ? -30.375 39 15.328 1 93.25 275 ASN A C 1
ATOM 2239 O O . ASN A 1 275 ? -30.891 37.906 15.102 1 93.25 275 ASN A O 1
ATOM 2243 N N . THR A 1 276 ? -30.281 40 14.438 1 93.62 276 THR A N 1
ATOM 2244 C CA . THR A 1 276 ? -31.031 39.812 13.195 1 93.62 276 THR A CA 1
ATOM 2245 C C . THR A 1 276 ? -30.141 40.062 11.984 1 93.62 276 THR A C 1
ATOM 2247 O O . THR A 1 276 ? -30.562 39.875 10.844 1 93.62 276 THR A O 1
ATOM 2250 N N . ARG A 1 277 ? -28.984 40.438 12.211 1 93.75 277 ARG A N 1
ATOM 2251 C CA . ARG A 1 277 ? -28.094 40.719 11.094 1 93.75 277 ARG A CA 1
ATOM 2252 C C . ARG A 1 277 ? -26.828 39.875 11.156 1 93.75 277 ARG A C 1
ATOM 2254 O O . ARG A 1 277 ? -26.281 39.656 12.242 1 93.75 277 ARG A O 1
ATOM 2261 N N . THR A 1 278 ? -26.375 39.438 10.008 1 95.38 278 THR A N 1
ATOM 2262 C CA . THR A 1 278 ? -25.141 38.688 9.875 1 95.38 278 THR A CA 1
ATOM 2263 C C . THR A 1 278 ? -24.219 39.312 8.844 1 95.38 278 THR A C 1
ATOM 2265 O O . THR A 1 278 ? -24.672 40 7.922 1 95.38 278 THR A O 1
ATOM 2268 N N . VAL A 1 279 ? -22.969 39.156 9.102 1 95.88 279 VAL A N 1
ATOM 2269 C CA . VAL A 1 279 ? -21.969 39.5 8.109 1 95.88 279 VAL A CA 1
ATOM 2270 C C . VAL A 1 279 ? -21.453 38.25 7.434 1 95.88 279 VAL A C 1
ATOM 2272 O O . VAL A 1 279 ? -21.141 37.25 8.109 1 95.88 279 VAL A O 1
ATOM 2275 N N . VAL A 1 280 ? -21.422 38.281 6.098 1 97.75 280 VAL A N 1
ATOM 2276 C CA . VAL A 1 280 ? -21.047 37.094 5.305 1 97.75 280 VAL A CA 1
ATOM 2277 C C . VAL A 1 280 ? -19.969 37.5 4.289 1 97.75 280 VAL A C 1
ATOM 2279 O O . VAL A 1 280 ? -20.062 38.531 3.646 1 97.75 280 VAL A O 1
ATOM 2282 N N . ARG A 1 281 ? -18.984 36.656 4.203 1 97.88 281 ARG A N 1
ATOM 2283 C CA . ARG A 1 281 ? -17.953 36.844 3.188 1 97.88 281 ARG A CA 1
ATOM 2284 C C . ARG A 1 281 ? -18.078 35.844 2.066 1 97.88 281 ARG A C 1
ATOM 2286 O O . ARG A 1 281 ? -18.062 34.625 2.318 1 97.88 281 ARG A O 1
ATOM 2293 N N . TRP A 1 282 ? -18.219 36.344 0.898 1 97.81 282 TRP A N 1
ATOM 2294 C CA . TRP A 1 282 ? -18.312 35.531 -0.32 1 97.81 282 TRP A CA 1
ATOM 2295 C C . TRP A 1 282 ? -17.031 35.625 -1.129 1 97.81 282 TRP A C 1
ATOM 2297 O O . TRP A 1 282 ? -16.422 36.688 -1.239 1 97.81 282 TRP A O 1
ATOM 2307 N N . LEU A 1 283 ? -16.609 34.469 -1.619 1 98 283 LEU A N 1
ATOM 2308 C CA . LEU A 1 283 ? -15.359 34.375 -2.369 1 98 283 LEU A CA 1
ATOM 2309 C C . LEU A 1 283 ? -15.57 33.625 -3.688 1 98 283 LEU A C 1
ATOM 2311 O O . LEU A 1 283 ? -16.234 32.594 -3.721 1 98 283 LEU A O 1
ATOM 2315 N N . ASN A 1 284 ? -15.07 34.219 -4.762 1 97.12 284 ASN A N 1
ATOM 2316 C CA . ASN A 1 284 ? -15.211 33.5 -6.031 1 97.12 284 ASN A CA 1
ATOM 2317 C C . ASN A 1 284 ? -14.305 32.281 -6.094 1 97.12 284 ASN A C 1
ATOM 2319 O O . ASN A 1 284 ? -13.414 32.125 -5.262 1 97.12 284 ASN A O 1
ATOM 2323 N N . ARG A 1 285 ? -14.469 31.422 -6.953 1 96.88 285 ARG A N 1
ATOM 2324 C CA . ARG A 1 285 ? -13.758 30.141 -7.035 1 96.88 285 ARG A CA 1
ATOM 2325 C C . ARG A 1 285 ? -12.258 30.359 -7.199 1 96.88 285 ARG A C 1
ATOM 2327 O O . ARG A 1 285 ? -11.453 29.734 -6.512 1 96.88 285 ARG A O 1
ATOM 2334 N N . PRO A 1 286 ? -11.797 31.344 -8.148 1 96.56 286 PRO A N 1
ATOM 2335 C CA . PRO A 1 286 ? -10.352 31.594 -8.258 1 96.56 286 PRO A CA 1
ATOM 2336 C C . PRO A 1 286 ? -9.758 32.219 -6.996 1 96.56 286 PRO A C 1
ATOM 2338 O O . PRO A 1 286 ? -8.539 32.281 -6.855 1 96.56 286 PRO A O 1
ATOM 2341 N N . GLN A 1 287 ? -10.625 32.781 -6.117 1 97.81 287 GLN A N 1
ATOM 2342 C CA . GLN A 1 287 ? -10.273 33.312 -4.805 1 97.81 287 GLN A CA 1
ATOM 2343 C C . GLN A 1 287 ? -9.523 34.656 -4.93 1 97.81 287 GLN A C 1
ATOM 2345 O O . GLN A 1 287 ? -8.547 34.875 -4.219 1 97.81 287 GLN A O 1
ATOM 2350 N N . ASN A 1 288 ? -9.914 35.406 -5.914 1 97.62 288 ASN A N 1
ATOM 2351 C CA . ASN A 1 288 ? -9.281 36.719 -6.09 1 97.62 288 ASN A CA 1
ATOM 2352 C C . ASN A 1 288 ? -10.289 37.844 -5.98 1 97.62 288 ASN A C 1
ATOM 2354 O O . ASN A 1 288 ? -9.93 39.031 -6.129 1 97.62 288 ASN A O 1
ATOM 2358 N N . ILE A 1 289 ? -11.531 37.594 -5.785 1 97.19 289 ILE A N 1
ATOM 2359 C CA . ILE A 1 289 ? -12.578 38.562 -5.512 1 97.19 289 ILE A CA 1
ATOM 2360 C C . ILE A 1 289 ? -13.367 38.156 -4.27 1 97.19 289 ILE A C 1
ATOM 2362 O O . ILE A 1 289 ? -13.891 37.062 -4.199 1 97.19 289 ILE A O 1
ATOM 2366 N N . SER A 1 290 ? -13.383 39.062 -3.289 1 97.06 290 SER A N 1
ATOM 2367 C CA . SER A 1 290 ? -14.094 38.812 -2.039 1 97.06 290 SER A CA 1
ATOM 2368 C C . SER A 1 290 ? -15.062 39.969 -1.723 1 97.06 290 SER A C 1
ATOM 2370 O O . SER A 1 290 ? -14.734 41.125 -1.896 1 97.06 290 SER A O 1
ATOM 2372 N N . ILE A 1 291 ? -16.281 39.594 -1.388 1 96.31 291 ILE A N 1
ATOM 2373 C CA . ILE A 1 291 ? -17.297 40.594 -1.059 1 96.31 291 ILE A CA 1
ATOM 2374 C C . ILE A 1 291 ? -17.797 40.375 0.368 1 96.31 291 ILE A C 1
ATOM 2376 O O . ILE A 1 291 ? -18.219 39.281 0.717 1 96.31 291 ILE A O 1
ATOM 2380 N N . LEU A 1 292 ? -17.641 41.375 1.145 1 95.38 292 LEU A N 1
ATOM 2381 C CA . LEU A 1 292 ? -18.234 41.375 2.48 1 95.38 292 LEU A CA 1
ATOM 2382 C C . LEU A 1 292 ? -19.625 42 2.457 1 95.38 292 LEU A C 1
ATOM 2384 O O . LEU A 1 292 ? -19.812 43.125 1.978 1 95.38 292 LEU A O 1
ATOM 2388 N N . THR A 1 293 ? -20.625 41.25 2.941 1 95.44 293 THR A N 1
ATOM 2389 C CA . THR A 1 293 ? -22 41.719 2.961 1 95.44 293 THR A CA 1
ATOM 2390 C C . THR A 1 293 ? -22.562 41.75 4.383 1 95.44 293 THR A C 1
ATOM 2392 O O . THR A 1 293 ? -22.078 41 5.246 1 95.44 293 THR A O 1
ATOM 2395 N N . VAL A 1 294 ? -23.422 42.594 4.625 1 93.25 294 VAL A N 1
ATOM 2396 C CA . VAL A 1 294 ? -24.297 42.5 5.789 1 93.25 294 VAL A CA 1
ATOM 2397 C C . VAL A 1 294 ? -25.672 42.031 5.367 1 93.25 294 VAL A C 1
ATOM 2399 O O . VAL A 1 294 ? -26.266 42.594 4.438 1 93.25 294 VAL A O 1
ATOM 2402 N N . CYS A 1 295 ? -26.125 41.062 6.023 1 95.81 295 CYS A N 1
ATOM 2403 C CA . CYS A 1 295 ? -27.375 40.406 5.625 1 95.81 295 CYS A CA 1
ATOM 2404 C C . CYS A 1 295 ? -28.422 40.562 6.723 1 95.81 295 CYS A C 1
ATOM 2406 O O . CYS A 1 295 ? -28.125 40.375 7.902 1 95.81 295 CYS A O 1
ATOM 2408 N N . GLU A 1 296 ? -29.625 40.812 6.234 1 93.88 296 GLU A N 1
ATOM 2409 C CA . GLU A 1 296 ? -30.781 40.844 7.141 1 93.88 296 GLU A CA 1
ATOM 2410 C C . GLU A 1 296 ? -31.453 39.469 7.211 1 93.88 296 GLU A C 1
ATOM 2412 O O . GLU A 1 296 ? -31.953 38.969 6.203 1 93.88 296 GLU A O 1
ATOM 2417 N N . SER A 1 297 ? -31.531 38.906 8.344 1 92.25 297 SER A N 1
ATOM 2418 C CA . SER A 1 297 ? -32.031 37.562 8.5 1 92.25 297 SER A CA 1
ATOM 2419 C C . SER A 1 297 ? -33.562 37.5 8.336 1 92.25 297 SER A C 1
ATOM 2421 O O . SER A 1 297 ? -34.125 36.438 8.117 1 92.25 297 SER A O 1
ATOM 2423 N N . THR A 1 298 ? -34.219 38.562 8.414 1 89.31 298 THR A N 1
ATOM 2424 C CA . THR A 1 298 ? -35.688 38.594 8.305 1 89.31 298 THR A CA 1
ATOM 2425 C C . THR A 1 298 ? -36.125 38.625 6.844 1 89.31 298 THR A C 1
ATOM 2427 O O . THR A 1 298 ? -37.188 38.094 6.504 1 89.31 298 THR A O 1
ATOM 2430 N N . THR A 1 299 ? -35.344 39.156 5.969 1 91.31 299 THR A N 1
ATOM 2431 C CA . THR A 1 299 ? -35.719 39.281 4.566 1 91.31 299 THR A CA 1
ATOM 2432 C C . THR A 1 299 ? -34.844 38.406 3.686 1 91.31 299 THR A C 1
ATOM 2434 O O . THR A 1 299 ? -35.219 38.062 2.562 1 91.31 299 THR A O 1
ATOM 2437 N N . GLY A 1 300 ? -33.656 38.219 4.238 1 93.19 300 GLY A N 1
ATOM 2438 C CA . GLY A 1 300 ? -32.719 37.438 3.453 1 93.19 300 GLY A CA 1
ATOM 2439 C C . GLY A 1 300 ? -31.859 38.281 2.535 1 93.19 300 GLY A C 1
ATOM 2440 O O . GLY A 1 300 ? -30.938 37.781 1.884 1 93.19 300 GLY A O 1
ATOM 2441 N N . ALA A 1 301 ? -32.062 39.531 2.514 1 93.12 301 ALA A N 1
ATOM 2442 C CA . ALA A 1 301 ? -31.328 40.438 1.634 1 93.12 301 ALA A CA 1
ATOM 2443 C C . ALA A 1 301 ? -29.938 40.719 2.189 1 93.12 301 ALA A C 1
ATOM 2445 O O . ALA A 1 301 ? -29.766 40.906 3.396 1 93.12 301 ALA A O 1
ATOM 2446 N N . CYS A 1 302 ? -28.938 40.75 1.334 1 94.44 302 CYS A N 1
ATOM 2447 C CA . CYS A 1 302 ? -27.562 41.062 1.694 1 94.44 302 CYS A CA 1
ATOM 2448 C C . CYS A 1 302 ? -27.062 42.25 0.923 1 94.44 302 CYS A C 1
ATOM 2450 O O . CYS A 1 302 ? -27.234 42.344 -0.293 1 94.44 302 CYS A O 1
ATOM 2452 N N . SER A 1 303 ? -26.484 43.156 1.608 1 90.62 303 SER A N 1
ATOM 2453 C CA . SER A 1 303 ? -25.938 44.375 1.001 1 90.62 303 SER A CA 1
ATOM 2454 C C . SER A 1 303 ? -24.422 44.406 1.075 1 90.62 303 SER A C 1
ATOM 2456 O O . SER A 1 303 ? -23.844 44.094 2.123 1 90.62 303 SER A O 1
ATOM 2458 N N . ARG A 1 304 ? -23.812 44.781 0.013 1 91.38 304 ARG A N 1
ATOM 2459 C CA . ARG A 1 304 ? -22.359 44.844 -0.064 1 91.38 304 ARG A CA 1
ATOM 2460 C C . ARG A 1 304 ? -21.812 45.969 0.82 1 91.38 304 ARG A C 1
ATOM 2462 O O . ARG A 1 304 ? -22.312 47.094 0.788 1 91.38 304 ARG A O 1
ATOM 2469 N N . LYS A 1 305 ? -20.781 45.656 1.524 1 87.62 305 LYS A N 1
ATOM 2470 C CA . LYS A 1 305 ? -20.141 46.625 2.396 1 87.62 305 LYS A CA 1
ATOM 2471 C C . LYS A 1 305 ? -18.703 46.906 1.974 1 87.62 305 LYS A C 1
ATOM 2473 O O . LYS A 1 305 ? -18.203 48 2.127 1 87.62 305 LYS A O 1
ATOM 2478 N N . TYR A 1 306 ? -18.109 45.844 1.609 1 91 306 TYR A N 1
ATOM 2479 C CA . TYR A 1 306 ? -16.703 46 1.262 1 91 306 TYR A CA 1
ATOM 2480 C C . TYR A 1 306 ? -16.297 44.938 0.239 1 91 306 TYR A C 1
ATOM 2482 O O . TYR A 1 306 ? -16.734 43.781 0.307 1 91 306 TYR A O 1
ATOM 2490 N N . GLU A 1 307 ? -15.484 45.344 -0.724 1 93.5 307 GLU A N 1
ATOM 2491 C CA . GLU A 1 307 ? -14.969 44.438 -1.761 1 93.5 307 GLU A CA 1
ATOM 2492 C C . GLU A 1 307 ? -13.445 44.469 -1.8 1 93.5 307 GLU A C 1
ATOM 2494 O O . GLU A 1 307 ? -12.828 45.531 -1.671 1 93.5 307 GLU A O 1
ATOM 2499 N N . MET A 1 308 ? -12.898 43.281 -1.801 1 94.5 308 MET A N 1
ATOM 2500 C CA . MET A 1 308 ? -11.453 43.125 -1.978 1 94.5 308 MET A CA 1
ATOM 2501 C C . MET A 1 308 ? -11.141 42.406 -3.271 1 94.5 308 MET A C 1
ATOM 2503 O O . MET A 1 308 ? -11.828 41.438 -3.625 1 94.5 308 MET A O 1
ATOM 2507 N N . THR A 1 309 ? -10.172 42.844 -3.947 1 95.88 309 THR A N 1
ATOM 2508 C CA . THR A 1 309 ? -9.695 42.188 -5.164 1 95.88 309 THR A CA 1
ATOM 2509 C C . THR A 1 309 ? -8.172 42.062 -5.137 1 95.88 309 THR A C 1
ATOM 2511 O O . THR A 1 309 ? -7.488 42.781 -4.43 1 95.88 309 THR A O 1
ATOM 2514 N N . SER A 1 310 ? -7.742 41.031 -5.75 1 96.06 310 SER A N 1
ATOM 2515 C CA . SER A 1 310 ? -6.309 40.781 -5.883 1 96.06 310 SER A CA 1
ATOM 2516 C C . SER A 1 310 ? -5.961 40.312 -7.289 1 96.06 310 SER A C 1
ATOM 2518 O O . SER A 1 310 ? -6.773 39.688 -7.957 1 96.06 310 SER A O 1
ATOM 2520 N N . ASP A 1 311 ? -4.734 40.656 -7.746 1 95.19 311 ASP A N 1
ATOM 2521 C CA . ASP A 1 311 ? -4.238 40.156 -9.023 1 95.19 311 ASP A CA 1
ATOM 2522 C C . ASP A 1 311 ? -3.748 38.719 -8.906 1 95.19 311 ASP A C 1
ATOM 2524 O O . ASP A 1 311 ? -3.506 38.031 -9.914 1 95.19 311 ASP A O 1
ATOM 2528 N N . THR A 1 312 ? -3.617 38.25 -7.73 1 97.12 312 THR A N 1
ATOM 2529 C CA . THR A 1 312 ? -3.205 36.875 -7.465 1 97.12 312 THR A CA 1
ATOM 2530 C C . THR A 1 312 ? -4.305 36.094 -6.734 1 97.12 312 THR A C 1
ATOM 2532 O O . THR A 1 312 ? -5.285 35.656 -7.348 1 97.12 312 THR A O 1
ATOM 2535 N N . TRP A 1 313 ? -4.227 36.062 -5.391 1 97.75 313 TRP A N 1
ATOM 2536 C CA . TRP A 1 313 ? -5.281 35.469 -4.559 1 97.75 313 TRP A CA 1
ATOM 2537 C C . TRP A 1 313 ? -5.445 36.281 -3.268 1 97.75 313 TRP A C 1
ATOM 2539 O O . TRP A 1 313 ? -4.613 37.125 -2.945 1 97.75 313 TRP A O 1
ATOM 2549 N N . LEU A 1 314 ? -6.59 36.062 -2.688 1 96.75 314 LEU A N 1
ATOM 2550 C CA . LEU A 1 314 ? -6.863 36.719 -1.414 1 96.75 314 LEU A CA 1
ATOM 2551 C C . LEU A 1 314 ? -6.625 35.75 -0.248 1 96.75 314 LEU A C 1
ATOM 2553 O O . LEU A 1 314 ? -7.039 34.594 -0.295 1 96.75 314 LEU A O 1
ATOM 2557 N N . SER A 1 315 ? -5.891 36.25 0.786 1 94 315 SER A N 1
ATOM 2558 C CA . SER A 1 315 ? -5.645 35.469 2 1 94 315 SER A CA 1
ATOM 2559 C C . SER A 1 315 ? -6.504 35.969 3.156 1 94 315 SER A C 1
ATOM 2561 O O . SER A 1 315 ? -7.086 37.062 3.08 1 94 315 SER A O 1
ATOM 2563 N N . LYS A 1 316 ? -6.699 35.188 4.199 1 93.19 316 LYS A N 1
ATOM 2564 C CA . LYS A 1 316 ? -7.359 35.531 5.453 1 93.19 316 LYS A CA 1
ATOM 2565 C C . LYS A 1 316 ? -8.828 35.875 5.23 1 93.19 316 LYS A C 1
ATOM 2567 O O . LYS A 1 316 ? -9.359 36.781 5.844 1 93.19 316 LYS A O 1
ATOM 2572 N N . GLN A 1 317 ? -9.406 35.188 4.348 1 94.25 317 GLN A N 1
ATOM 2573 C CA . GLN A 1 317 ? -10.789 35.5 4.004 1 94.25 317 GLN A CA 1
ATOM 2574 C C . GLN A 1 317 ? -11.758 34.875 5.012 1 94.25 317 GLN A C 1
ATOM 2576 O O . GLN A 1 317 ? -12.953 35.188 4.988 1 94.25 317 GLN A O 1
ATOM 2581 N N . ASN A 1 318 ? -11.227 34.125 5.973 1 94 318 ASN A N 1
ATOM 2582 C CA . ASN A 1 318 ? -12.07 33.594 7.023 1 94 318 ASN A CA 1
ATOM 2583 C C . ASN A 1 318 ? -11.938 34.375 8.32 1 94 318 ASN A C 1
ATOM 2585 O O . ASN A 1 318 ? -12.398 33.906 9.375 1 94 318 ASN A O 1
ATOM 2589 N N . GLU A 1 319 ? -11.305 35.5 8.297 1 93.75 319 GLU A N 1
ATOM 2590 C CA . GLU A 1 319 ? -11.18 36.344 9.477 1 93.75 319 GLU A CA 1
ATOM 2591 C C . GLU A 1 319 ? -12.516 36.969 9.836 1 93.75 319 GLU A C 1
ATOM 2593 O O . GLU A 1 319 ? -13.188 37.531 8.977 1 93.75 319 GLU A O 1
ATOM 2598 N N . GLU A 1 320 ? -12.836 36.969 11.086 1 94.5 320 GLU A N 1
ATOM 2599 C CA . GLU A 1 320 ? -14.07 37.594 11.555 1 94.5 320 GLU A CA 1
ATOM 2600 C C . GLU A 1 320 ? -13.836 39.062 11.922 1 94.5 320 GLU A C 1
ATOM 2602 O O . GLU A 1 320 ? -12.969 39.375 12.734 1 94.5 320 GLU A O 1
ATOM 2607 N N . PRO A 1 321 ? -14.586 39.938 11.391 1 95.12 321 PRO A N 1
ATOM 2608 C CA . PRO A 1 321 ? -14.477 41.344 11.805 1 95.12 321 PRO A CA 1
ATOM 2609 C C . PRO A 1 321 ? -14.914 41.562 13.25 1 95.12 321 PRO A C 1
ATOM 2611 O O . PRO A 1 321 ? -15.719 40.812 13.781 1 95.12 321 PRO A O 1
ATOM 2614 N N . VAL A 1 322 ? -14.383 42.594 13.844 1 95.31 322 VAL A N 1
ATOM 2615 C CA . VAL A 1 322 ? -14.781 43 15.188 1 95.31 322 VAL A CA 1
ATOM 2616 C C . VAL A 1 322 ? -15.641 44.25 15.102 1 95.31 322 VAL A C 1
ATOM 2618 O O . VAL A 1 322 ? -15.242 45.25 14.5 1 95.31 322 VAL A O 1
ATOM 2621 N N . PHE A 1 323 ? -16.875 44.25 15.695 1 92 323 PHE A N 1
ATOM 2622 C CA . PHE A 1 323 ? -17.828 45.344 15.586 1 92 323 PHE A CA 1
ATOM 2623 C C . PHE A 1 323 ? -17.953 46.094 16.906 1 92 323 PHE A C 1
ATOM 2625 O O . PHE A 1 323 ? -17.75 45.5 17.984 1 92 323 PHE A O 1
ATOM 2632 N N . SER A 1 324 ? -18.25 47.344 16.781 1 91.56 324 SER A N 1
ATOM 2633 C CA . SER A 1 324 ? -18.734 48.094 17.953 1 91.56 324 SER A CA 1
ATOM 2634 C C . SER A 1 324 ? -20.141 47.625 18.344 1 91.56 324 SER A C 1
ATOM 2636 O O . SER A 1 324 ? -20.828 47 17.562 1 91.56 324 SER A O 1
ATOM 2638 N N . ARG A 1 325 ? -20.516 47.906 19.516 1 87.94 325 ARG A N 1
ATOM 2639 C CA . ARG A 1 325 ? -21.797 47.438 20.031 1 87.94 325 ARG A CA 1
ATOM 2640 C C . ARG A 1 325 ? -22.953 47.969 19.156 1 87.94 325 ARG A C 1
ATOM 2642 O O . ARG A 1 325 ? -23.922 47.219 18.938 1 87.94 325 ARG A O 1
ATOM 2649 N N . ASP A 1 326 ? -22.828 49.219 18.688 1 85.12 326 ASP A N 1
ATOM 2650 C CA . ASP A 1 326 ? -23.906 49.812 17.922 1 85.12 326 ASP A CA 1
ATOM 2651 C C . ASP A 1 326 ? -23.781 49.469 16.438 1 85.12 326 ASP A C 1
ATOM 2653 O O . ASP A 1 326 ? -24.609 49.875 15.617 1 85.12 326 ASP A O 1
ATOM 2657 N N . GLY A 1 327 ? -22.719 48.844 16.047 1 83.31 327 GLY A N 1
ATOM 2658 C CA . GLY A 1 327 ? -22.516 48.406 14.672 1 83.31 327 GLY A CA 1
ATOM 2659 C C . GLY A 1 327 ? -22.062 49.531 13.758 1 83.31 327 GLY A C 1
ATOM 2660 O O . GLY A 1 327 ? -21.891 49.344 12.555 1 83.31 327 GLY A O 1
ATOM 2661 N N . SER A 1 328 ? -21.797 50.688 14.289 1 86.19 328 SER A N 1
ATOM 2662 C CA . SER A 1 328 ? -21.438 51.844 13.469 1 86.19 328 SER A CA 1
ATOM 2663 C C . SER A 1 328 ? -19.984 51.75 12.992 1 86.19 328 SER A C 1
ATOM 2665 O O . SER A 1 328 ? -19.609 52.375 12.016 1 86.19 328 SER A O 1
ATOM 2667 N N . LYS A 1 329 ? -19.234 50.969 13.789 1 91.56 329 LYS A N 1
ATOM 2668 C CA . LYS A 1 329 ? -17.844 50.75 13.422 1 91.56 329 LYS A CA 1
ATOM 2669 C C . LYS A 1 329 ? -17.516 49.25 13.367 1 91.56 329 LYS A C 1
ATOM 2671 O O . LYS A 1 329 ? -18.078 48.469 14.133 1 91.56 329 LYS A O 1
ATOM 2676 N N . PHE A 1 330 ? -16.672 48.906 12.484 1 93.69 330 PHE A N 1
ATOM 2677 C CA . PHE A 1 330 ? -16.109 47.562 12.555 1 93.69 330 PHE A CA 1
ATOM 2678 C C . PHE A 1 330 ? -14.656 47.562 12.094 1 93.69 330 PHE A C 1
ATOM 2680 O O . PHE A 1 330 ? -14.195 48.531 11.469 1 93.69 330 PHE A O 1
ATOM 2687 N N . PHE A 1 331 ? -13.961 46.562 12.508 1 96.44 331 PHE A N 1
ATOM 2688 C CA . PHE A 1 331 ? -12.516 46.469 12.312 1 96.44 331 PHE A CA 1
ATOM 2689 C C . PHE A 1 331 ? -12.148 45.188 11.609 1 96.44 331 PHE A C 1
ATOM 2691 O O . PHE A 1 331 ? -12.719 44.125 11.898 1 96.44 331 PHE A O 1
ATOM 2698 N N . MET A 1 332 ? -11.234 45.25 10.703 1 96.12 332 MET A N 1
ATOM 2699 C CA . MET A 1 332 ? -10.664 44.094 10.039 1 96.12 332 MET A CA 1
ATOM 2700 C C . MET A 1 332 ? -9.219 44.344 9.617 1 96.12 332 MET A C 1
ATOM 2702 O O . MET A 1 332 ? -8.766 45.5 9.625 1 96.12 332 MET A O 1
ATOM 2706 N N . THR A 1 333 ? -8.578 43.312 9.281 1 96.69 333 THR A N 1
ATOM 2707 C CA . THR A 1 333 ? -7.234 43.469 8.734 1 96.69 333 THR A CA 1
ATOM 2708 C C . THR A 1 333 ? -7.285 43.625 7.211 1 96.69 333 THR A C 1
ATOM 2710 O O . THR A 1 333 ? -8.07 42.938 6.547 1 96.69 333 THR A O 1
ATOM 2713 N N . VAL A 1 334 ? -6.57 44.531 6.695 1 95.56 334 VAL A N 1
ATOM 2714 C CA . VAL A 1 334 ? -6.488 44.75 5.254 1 95.56 334 VAL A CA 1
ATOM 2715 C C . VAL A 1 334 ? -5.035 45 4.852 1 95.56 334 VAL A C 1
ATOM 2717 O O . VAL A 1 334 ? -4.215 45.406 5.68 1 95.56 334 VAL A O 1
ATOM 2720 N N . PRO A 1 335 ? -4.711 44.656 3.621 1 95.31 335 PRO A N 1
ATOM 2721 C CA . PRO A 1 335 ? -3.361 45 3.152 1 95.31 335 PRO A CA 1
ATOM 2722 C C . PRO A 1 335 ? -3.115 46.5 3.049 1 95.31 335 PRO A C 1
ATOM 2724 O O . PRO A 1 335 ? -3.955 47.219 2.518 1 95.31 335 PRO A O 1
ATOM 2727 N N . VAL A 1 336 ? -2.023 46.969 3.553 1 96.31 336 VAL A N 1
ATOM 2728 C CA . VAL A 1 336 ? -1.611 48.344 3.48 1 96.31 336 VAL A CA 1
ATOM 2729 C C . VAL A 1 336 ? -0.221 48.469 2.855 1 96.31 336 VAL A C 1
ATOM 2731 O O . VAL A 1 336 ? 0.708 47.781 3.285 1 96.31 336 VAL A O 1
ATOM 2734 N N . LYS A 1 337 ? -0.045 49.281 1.943 1 95.06 337 LYS A N 1
ATOM 2735 C CA . LYS A 1 337 ? 1.216 49.438 1.223 1 95.06 337 LYS A CA 1
ATOM 2736 C C . LYS A 1 337 ? 2.262 50.156 2.084 1 95.06 337 LYS A C 1
ATOM 2738 O O . LYS A 1 337 ? 1.963 51.156 2.734 1 95.06 337 LYS A O 1
ATOM 2743 N N . GLN A 1 338 ? 3.359 49.625 2.15 1 94.38 338 GLN A N 1
ATOM 2744 C CA . GLN A 1 338 ? 4.492 50.219 2.865 1 94.38 338 GLN A CA 1
ATOM 2745 C C . GLN A 1 338 ? 5.656 50.5 1.92 1 94.38 338 GLN A C 1
ATOM 2747 O O . GLN A 1 338 ? 6.746 49.938 2.082 1 94.38 338 GLN A O 1
ATOM 2752 N N . GLY A 1 339 ? 5.5 51.281 0.897 1 90.81 339 GLY A N 1
ATOM 2753 C CA . GLY A 1 339 ? 6.535 51.656 -0.059 1 90.81 339 GLY A CA 1
ATOM 2754 C C . GLY A 1 339 ? 7.027 50.469 -0.878 1 90.81 339 GLY A C 1
ATOM 2755 O O . GLY A 1 339 ? 6.227 49.688 -1.394 1 90.81 339 GLY A O 1
ATOM 2756 N N . GLY A 1 340 ? 8.266 50.406 -1.049 1 87.69 340 GLY A N 1
ATOM 2757 C CA . GLY A 1 340 ? 8.891 49.375 -1.863 1 87.69 340 GLY A CA 1
ATOM 2758 C C . GLY A 1 340 ? 8.883 48 -1.201 1 87.69 340 GLY A C 1
ATOM 2759 O O . GLY A 1 340 ? 9.102 46.969 -1.861 1 87.69 340 GLY A O 1
ATOM 2760 N N . ARG A 1 341 ? 8.422 47.906 -0.002 1 91.12 341 ARG A N 1
ATOM 2761 C CA . ARG A 1 341 ? 8.469 46.656 0.749 1 91.12 341 ARG A CA 1
ATOM 2762 C C . ARG A 1 341 ? 7.203 45.844 0.516 1 91.12 341 ARG A C 1
ATOM 2764 O O . ARG A 1 341 ? 7.137 44.688 0.906 1 91.12 341 ARG A O 1
ATOM 2771 N N . GLY A 1 342 ? 6.277 46.5 -0.122 1 93.62 342 GLY A N 1
ATOM 2772 C CA . GLY A 1 342 ? 5.055 45.781 -0.446 1 93.62 342 GLY A CA 1
ATOM 2773 C C . GLY A 1 342 ? 3.924 46.062 0.526 1 93.62 342 GLY A C 1
ATOM 2774 O O . GLY A 1 342 ? 3.852 47.156 1.104 1 93.62 342 GLY A O 1
ATOM 2775 N N . GLU A 1 343 ? 2.998 45.094 0.603 1 96.69 343 GLU A N 1
ATOM 2776 C CA . GLU A 1 343 ? 1.827 45.25 1.457 1 96.69 343 GLU A CA 1
ATOM 2777 C C . GLU A 1 343 ? 1.901 44.375 2.686 1 96.69 343 GLU A C 1
ATOM 2779 O O . GLU A 1 343 ? 2.451 43.25 2.621 1 96.69 343 GLU A O 1
ATOM 2784 N N . PHE A 1 344 ? 1.412 44.875 3.744 1 97.25 344 PHE A N 1
ATOM 2785 C CA . PHE A 1 344 ? 1.297 44.125 5 1 97.25 344 PHE A CA 1
ATOM 2786 C C . PHE A 1 344 ? -0.11 44.281 5.574 1 97.25 344 PHE A C 1
ATOM 2788 O O . PHE A 1 344 ? -0.79 45.281 5.344 1 97.25 344 PHE A O 1
ATOM 2795 N N . TYR A 1 345 ? -0.567 43.312 6.305 1 97.06 345 TYR A N 1
ATOM 2796 C CA . TYR A 1 345 ? -1.898 43.344 6.898 1 97.06 345 TYR A CA 1
ATOM 2797 C C . TYR A 1 345 ? -1.911 44.25 8.133 1 97.06 345 TYR A C 1
ATOM 2799 O O . TYR A 1 345 ? -1.104 44.062 9.047 1 97.06 345 TYR A O 1
ATOM 2807 N N . HIS A 1 346 ? -2.799 45.156 8.125 1 97.06 346 HIS A N 1
ATOM 2808 C CA . HIS A 1 346 ? -2.971 46.094 9.219 1 97.06 346 HIS A CA 1
ATOM 2809 C C . HIS A 1 346 ? -4.449 46.312 9.531 1 97.06 346 HIS A C 1
ATOM 2811 O O . HIS A 1 346 ? -5.316 45.906 8.758 1 97.06 346 HI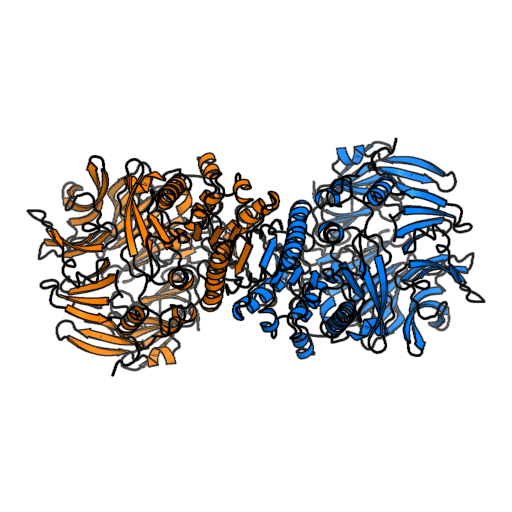S A O 1
ATOM 2817 N N . ILE A 1 347 ? -4.711 46.969 10.672 1 97.31 347 ILE A N 1
ATOM 2818 C CA . ILE A 1 347 ? -6.086 47.156 11.125 1 97.31 347 ILE A CA 1
ATOM 2819 C C . ILE A 1 347 ? -6.695 48.375 10.438 1 97.31 347 ILE A C 1
ATOM 2821 O O . ILE A 1 347 ? -6.121 49.469 10.469 1 97.31 347 ILE A O 1
ATOM 2825 N N . ALA A 1 348 ? -7.773 48.156 9.82 1 96 348 ALA A N 1
ATOM 2826 C CA . ALA A 1 348 ? -8.602 49.25 9.289 1 96 348 ALA A CA 1
ATOM 2827 C C . ALA A 1 348 ? -9.906 49.375 10.07 1 96 348 ALA A C 1
ATOM 2829 O O . ALA A 1 348 ? -10.508 48.375 10.453 1 96 348 ALA A O 1
ATOM 2830 N N . MET A 1 349 ? -10.234 50.594 10.391 1 95.62 349 MET A N 1
ATOM 2831 C CA . MET A 1 349 ? -11.523 50.906 10.984 1 95.62 349 MET A CA 1
ATOM 2832 C C . MET A 1 349 ? -12.5 51.438 9.938 1 95.62 349 MET A C 1
ATOM 2834 O O . MET A 1 349 ? -12.18 52.344 9.195 1 95.62 349 MET A O 1
ATOM 2838 N N . PHE A 1 350 ? -13.547 50.812 9.836 1 93.75 350 PHE A N 1
ATOM 2839 C CA . PHE A 1 350 ? -14.602 51.219 8.906 1 93.75 350 PHE A CA 1
ATOM 2840 C C . PHE A 1 350 ? -15.742 51.906 9.648 1 93.75 350 PHE A C 1
ATOM 2842 O O . PHE A 1 350 ? -16.281 51.344 10.617 1 93.75 350 PHE A O 1
ATOM 2849 N N . LEU A 1 351 ? -16.031 53.031 9.188 1 91 351 LEU A N 1
ATOM 2850 C CA . LEU A 1 351 ? -17.141 53.812 9.75 1 91 351 LEU A CA 1
ATOM 2851 C C . LEU A 1 351 ? -18.344 53.812 8.797 1 91 351 LEU A C 1
ATOM 2853 O O . LEU A 1 351 ? -18.219 54.219 7.641 1 91 351 LEU A O 1
ATOM 2857 N N . VAL A 1 352 ? -19.391 53.281 9.289 1 80.88 352 VAL A N 1
ATOM 2858 C CA . VAL A 1 352 ? -20.609 53.188 8.477 1 80.88 352 VAL A CA 1
ATOM 2859 C C . VAL A 1 352 ? -21.5 54.375 8.758 1 80.88 352 VAL A C 1
ATOM 2861 O O . VAL A 1 352 ? -21.906 54.625 9.898 1 80.88 352 VAL A O 1
ATOM 2864 N N . GLN A 1 353 ? -21.609 55.312 7.75 1 73.56 353 GLN A N 1
ATOM 2865 C CA . GLN A 1 353 ? -22.5 56.469 7.922 1 73.56 353 GLN A CA 1
ATOM 2866 C C . GLN A 1 353 ? -23.938 56.125 7.496 1 73.56 353 GLN A C 1
ATOM 2868 O O . GLN A 1 353 ? -24.141 55.562 6.41 1 73.56 353 GLN A O 1
ATOM 2873 N N . SER A 1 354 ? -24.828 56.031 8.352 1 58.91 354 SER A N 1
ATOM 2874 C CA . SER A 1 354 ? -26.234 55.656 8.172 1 58.91 354 SER A CA 1
ATOM 2875 C C . SER A 1 354 ? -26.797 56.281 6.898 1 58.91 354 SER A C 1
ATOM 2877 O O . SER A 1 354 ? -27.578 55.625 6.199 1 58.91 354 SER A O 1
ATOM 2879 N N . LYS A 1 355 ? -26.656 57.656 6.547 1 57.69 355 LYS A N 1
ATOM 2880 C CA . LYS A 1 355 ? -27.422 58.344 5.508 1 57.69 355 LYS A CA 1
ATOM 2881 C C . LYS A 1 355 ? -26.922 57.938 4.117 1 57.69 355 LYS A C 1
ATOM 2883 O O . LYS A 1 355 ? -27.734 57.812 3.191 1 57.69 355 LYS A O 1
ATOM 2888 N N . SER A 1 356 ? -25.672 58 3.854 1 51.44 356 SER A N 1
ATOM 2889 C CA . SER A 1 356 ? -25.188 57.906 2.48 1 51.44 356 SER A CA 1
ATOM 2890 C C . SER A 1 356 ? -24.516 56.562 2.225 1 51.44 356 SER A C 1
ATOM 2892 O O . SER A 1 356 ? -24.109 56.281 1.099 1 51.44 356 SER A O 1
ATOM 2894 N N . GLU A 1 357 ? -24.828 55.531 3.033 1 59.03 357 GLU A N 1
ATOM 2895 C CA . GLU A 1 357 ? -24.234 54.219 2.85 1 59.03 357 GLU A CA 1
ATOM 2896 C C . GLU A 1 357 ? -22.734 54.312 2.535 1 59.03 357 GLU A C 1
ATOM 2898 O O . GLU A 1 357 ? -22.141 53.375 2.033 1 59.03 357 GLU A O 1
ATOM 2903 N N . GLN A 1 358 ? -22.25 55.531 2.656 1 68.12 358 GLN A N 1
ATOM 2904 C CA . GLN A 1 358 ? -20.828 55.719 2.377 1 68.12 358 GLN A CA 1
ATOM 2905 C C . GLN A 1 358 ? -19.969 55.219 3.523 1 68.12 358 GLN A C 1
ATOM 2907 O O . GLN A 1 358 ? -20.312 55.375 4.695 1 68.12 358 GLN A O 1
ATOM 2912 N N . ILE A 1 359 ? -18.953 54.344 3.264 1 80.88 359 ILE A N 1
ATOM 2913 C CA . ILE A 1 359 ? -18.031 53.812 4.246 1 80.88 359 ILE A CA 1
ATOM 2914 C C . ILE A 1 359 ? -16.719 54.594 4.211 1 80.88 359 ILE A C 1
ATOM 2916 O O . ILE A 1 359 ? -16.141 54.812 3.141 1 80.88 359 ILE A O 1
ATOM 2920 N N . THR A 1 360 ? -16.453 55.156 5.336 1 88.25 360 THR A N 1
ATOM 2921 C CA . THR A 1 360 ? -15.141 55.781 5.5 1 88.25 360 THR A CA 1
ATOM 2922 C C . THR A 1 360 ? -14.172 54.812 6.168 1 88.25 360 THR A C 1
ATOM 2924 O O . THR A 1 360 ? -14.523 54.125 7.125 1 88.25 360 THR A O 1
ATOM 2927 N N . VAL A 1 361 ? -12.914 54.75 5.648 1 91.5 361 VAL A N 1
ATOM 2928 C CA . VAL A 1 361 ? -11.922 53.812 6.152 1 91.5 361 VAL A CA 1
ATOM 2929 C C . VAL A 1 361 ? -10.758 54.594 6.777 1 91.5 361 VAL A C 1
ATOM 2931 O O . VAL A 1 361 ? -10.25 55.531 6.188 1 91.5 361 VAL A O 1
ATOM 2934 N N . ARG A 1 362 ? -10.469 54.188 7.965 1 93.44 362 ARG A N 1
ATOM 2935 C CA . ARG A 1 362 ? -9.297 54.75 8.656 1 93.44 362 ARG A CA 1
ATOM 2936 C C . ARG A 1 362 ? -8.328 53.625 9.031 1 93.44 362 ARG A C 1
ATOM 2938 O O . ARG A 1 362 ? -8.703 52.688 9.727 1 93.44 362 ARG A O 1
ATOM 2945 N N . HIS A 1 363 ? -7.043 53.781 8.672 1 93.88 363 HIS A N 1
ATOM 2946 C CA . HIS A 1 363 ? -6.023 52.812 9.047 1 93.88 363 HIS A CA 1
ATOM 2947 C C . HIS A 1 363 ? -5.465 53.094 10.438 1 93.88 363 HIS A C 1
ATOM 2949 O O . HIS A 1 363 ? -4.902 54.156 10.664 1 93.88 363 HIS A O 1
ATOM 2955 N N . LEU A 1 364 ? -5.57 52.188 11.281 1 96 364 LEU A N 1
ATOM 2956 C CA . LEU A 1 364 ? -5.172 52.375 12.664 1 96 364 LEU A CA 1
ATOM 2957 C C . LEU A 1 364 ? -3.703 52.031 12.867 1 96 364 LEU A C 1
ATOM 2959 O O . LEU A 1 364 ? -3.062 52.5 13.797 1 96 364 LEU A O 1
ATOM 2963 N N . THR A 1 365 ? -3.24 51.062 12.125 1 95.75 365 THR A N 1
ATOM 2964 C CA . THR A 1 365 ? -1.845 50.656 12.211 1 95.75 365 THR A CA 1
ATOM 2965 C C . THR A 1 365 ? -1.19 50.656 10.836 1 95.75 365 THR A C 1
ATOM 2967 O O . THR A 1 365 ? -1.882 50.656 9.812 1 95.75 365 THR A O 1
ATOM 2970 N N . SER A 1 366 ? 0.108 50.656 10.82 1 93.81 366 SER A N 1
ATOM 2971 C CA . SER A 1 366 ? 0.92 50.594 9.609 1 93.81 366 SER A CA 1
ATOM 2972 C C . SER A 1 366 ? 2.375 50.281 9.93 1 93.81 366 SER A C 1
ATOM 2974 O O . SER A 1 366 ? 2.805 50.406 11.078 1 93.81 366 SER A O 1
ATOM 2976 N N . GLY A 1 367 ? 3.039 49.844 8.914 1 94.88 367 GLY A N 1
ATOM 2977 C CA . GLY A 1 367 ? 4.441 49.469 9.078 1 94.88 367 GLY A CA 1
ATOM 2978 C C . GLY A 1 367 ? 4.828 48.188 8.375 1 94.88 367 GLY A C 1
ATOM 2979 O O . GLY A 1 367 ? 3.982 47.562 7.754 1 94.88 367 GLY A O 1
ATOM 2980 N N . ASN A 1 368 ? 6.105 47.875 8.516 1 94.88 368 ASN A N 1
ATOM 2981 C CA . ASN A 1 368 ? 6.621 46.688 7.895 1 94.88 368 ASN A CA 1
ATOM 2982 C C . ASN A 1 368 ? 6.484 45.469 8.828 1 94.88 368 ASN A C 1
ATOM 2984 O O . ASN A 1 368 ? 7.457 44.75 9.055 1 94.88 368 ASN A O 1
ATOM 2988 N N . TRP A 1 369 ? 5.402 45.375 9.391 1 96.12 369 TRP A N 1
ATOM 2989 C CA . TRP A 1 369 ? 4.969 44.281 10.242 1 96.12 369 TRP A CA 1
ATOM 2990 C C . TRP A 1 369 ? 3.488 43.969 10.031 1 96.12 369 TRP A C 1
ATOM 2992 O O . TRP A 1 369 ? 2.801 44.688 9.297 1 96.12 369 TRP A O 1
ATOM 3002 N N . GLU A 1 370 ? 3.027 42.875 10.617 1 96.31 370 GLU A N 1
ATOM 3003 C CA . GLU A 1 370 ? 1.664 42.438 10.32 1 96.31 370 GLU A CA 1
ATOM 3004 C C . GLU A 1 370 ? 0.847 42.25 11.594 1 96.31 370 GLU A C 1
ATOM 3006 O O . GLU A 1 370 ? 1.386 41.875 12.625 1 96.31 370 GLU A O 1
ATOM 3011 N N . VAL A 1 371 ? -0.432 42.562 11.43 1 97.56 371 VAL A N 1
ATOM 3012 C CA . VAL A 1 371 ? -1.418 42.125 12.422 1 97.56 371 VAL A CA 1
ATOM 3013 C C . VAL A 1 371 ? -1.854 40.688 12.133 1 97.56 371 VAL A C 1
ATOM 3015 O O . VAL A 1 371 ? -2.299 40.406 11.023 1 97.56 371 VAL A O 1
ATOM 3018 N N . ILE A 1 372 ? -1.671 39.906 13.102 1 96.44 372 ILE A N 1
ATOM 3019 C CA . ILE A 1 372 ? -1.996 38.5 12.945 1 96.44 372 ILE A CA 1
ATOM 3020 C C . ILE A 1 372 ? -3.502 38.281 13.102 1 96.44 372 ILE A C 1
ATOM 3022 O O . ILE A 1 372 ? -4.125 37.594 12.297 1 96.44 372 ILE A O 1
ATOM 3026 N N . ARG A 1 373 ? -4.035 38.906 14.133 1 96 373 ARG A N 1
ATOM 3027 C CA . ARG A 1 373 ? -5.461 38.781 14.406 1 96 373 ARG A CA 1
ATOM 3028 C C . ARG A 1 373 ? -5.934 39.844 15.391 1 96 373 ARG A C 1
ATOM 3030 O O . ARG A 1 373 ? -5.211 40.188 16.312 1 96 373 ARG A O 1
ATOM 3037 N N . ILE A 1 374 ? -7.141 40.312 15.086 1 97.69 374 ILE A N 1
ATOM 3038 C CA . ILE A 1 374 ? -7.781 41.219 16.047 1 97.69 374 ILE A CA 1
ATOM 3039 C C . ILE A 1 374 ? -8.492 40.406 17.125 1 97.69 374 ILE A C 1
ATOM 3041 O O . ILE A 1 374 ? -9.25 39.469 16.812 1 97.69 374 ILE A O 1
ATOM 3045 N N . LEU A 1 375 ? -8.25 40.75 18.375 1 97.5 375 LEU A N 1
ATOM 3046 C CA . LEU A 1 375 ? -8.75 39.938 19.469 1 97.5 375 LEU A CA 1
ATOM 3047 C C . LEU A 1 375 ? -9.977 40.562 20.125 1 97.5 375 LEU A C 1
ATOM 3049 O O . LEU A 1 375 ? -10.914 39.875 20.516 1 97.5 375 LEU A O 1
ATOM 3053 N N . ALA A 1 376 ? -9.898 41.938 20.25 1 96.69 376 ALA A N 1
ATOM 3054 C CA . ALA A 1 376 ? -10.984 42.594 20.969 1 96.69 376 ALA A CA 1
ATOM 3055 C C . ALA A 1 376 ? -10.977 44.094 20.734 1 96.69 376 ALA A C 1
ATOM 3057 O O . ALA A 1 376 ? -9.945 44.688 20.375 1 96.69 376 ALA A O 1
ATOM 3058 N N . TYR A 1 377 ? -12.125 44.719 20.906 1 96.75 377 TYR A N 1
ATOM 3059 C CA . TYR A 1 377 ? -12.312 46.188 20.891 1 96.75 377 TYR A CA 1
ATOM 3060 C C . TYR A 1 377 ? -13.039 46.656 22.156 1 96.75 377 TYR A C 1
ATOM 3062 O O . TYR A 1 377 ? -14.141 46.188 22.438 1 96.75 377 TYR A O 1
ATOM 3070 N N . ASP A 1 378 ? -12.383 47.469 22.891 1 95.25 378 ASP A N 1
ATOM 3071 C CA . ASP A 1 378 ? -12.977 48.062 24.094 1 95.25 378 ASP A CA 1
ATOM 3072 C C . ASP A 1 378 ? -13.516 49.469 23.797 1 95.25 378 ASP A C 1
ATOM 3074 O O . ASP A 1 378 ? -12.75 50.406 23.734 1 95.25 378 ASP A O 1
ATOM 3078 N N . GLU A 1 379 ? -14.742 49.594 23.828 1 92.56 379 GLU A N 1
ATOM 3079 C CA . GLU A 1 379 ? -15.375 50.844 23.469 1 92.56 379 GLU A CA 1
ATOM 3080 C C . GLU A 1 379 ? -15.195 51.875 24.578 1 92.56 379 GLU A C 1
ATOM 3082 O O . GLU A 1 379 ? -15.156 53.094 24.312 1 92.56 379 GLU A O 1
ATOM 3087 N N . THR A 1 380 ? -15.133 51.438 25.719 1 92 380 THR A N 1
ATOM 3088 C CA . THR A 1 380 ? -15.008 52.344 26.859 1 92 380 THR A CA 1
ATOM 3089 C C . THR A 1 380 ? -13.664 53.062 26.844 1 92 380 THR A C 1
ATOM 3091 O O . THR A 1 380 ? -13.602 54.281 27.031 1 92 380 THR A O 1
ATOM 3094 N N . THR A 1 381 ? -12.672 52.312 26.609 1 92.06 381 THR A N 1
ATOM 3095 C CA . THR A 1 381 ? -11.336 52.906 26.625 1 92.06 381 THR A CA 1
ATOM 3096 C C . THR A 1 381 ? -10.891 53.281 25.203 1 92.06 381 THR A C 1
ATOM 3098 O O . THR A 1 381 ? -9.828 53.875 25.016 1 92.06 381 THR A O 1
ATOM 3101 N N . GLN A 1 382 ? -11.656 52.938 24.203 1 93.06 382 GLN A N 1
ATOM 3102 C CA . GLN A 1 382 ? -11.359 53.156 22.797 1 93.06 382 GLN A CA 1
ATOM 3103 C C . GLN A 1 382 ? -10.031 52.531 22.406 1 93.06 382 GLN A C 1
ATOM 3105 O O . GLN A 1 382 ? -9.188 53.188 21.781 1 93.06 382 GLN A O 1
ATOM 3110 N N . LYS A 1 383 ? -9.906 51.281 22.812 1 95.25 383 LYS A N 1
ATOM 3111 C CA . LYS A 1 383 ? -8.695 50.531 22.5 1 95.25 383 LYS A CA 1
ATOM 3112 C C . LYS A 1 383 ? -9.031 49.25 21.75 1 95.25 383 LYS A C 1
ATOM 3114 O O . LYS A 1 383 ? -10.047 48.594 22.031 1 95.25 383 LYS A O 1
ATOM 3119 N N . ILE A 1 384 ? -8.188 48.969 20.828 1 96.62 384 ILE A N 1
ATOM 3120 C CA . ILE A 1 384 ? -8.273 47.719 20.094 1 96.62 384 ILE A CA 1
ATOM 3121 C C . ILE A 1 384 ? -7.082 46.812 20.438 1 96.62 384 ILE A C 1
ATOM 3123 O O . ILE A 1 384 ? -5.969 47.312 20.625 1 96.62 384 ILE A O 1
ATOM 3127 N N . TYR A 1 385 ? -7.32 45.531 20.703 1 97.88 385 TYR A N 1
ATOM 3128 C CA . TYR A 1 385 ? -6.293 44.562 21.078 1 97.88 385 TYR A CA 1
ATOM 3129 C C . TYR A 1 385 ? -6.035 43.562 19.953 1 97.88 385 TYR A C 1
ATOM 3131 O O . TYR A 1 385 ? -6.969 43.094 19.312 1 97.88 385 TYR A O 1
ATOM 3139 N N . PHE A 1 386 ? -4.781 43.281 19.688 1 98 386 PHE A N 1
ATOM 3140 C CA . PHE A 1 386 ? -4.445 42.438 18.547 1 98 386 PHE A CA 1
ATOM 3141 C C . PHE A 1 386 ? -3.078 41.812 18.734 1 98 386 PHE A C 1
ATOM 3143 O O . PHE A 1 386 ? -2.287 42.25 19.578 1 98 386 PHE A O 1
ATOM 3150 N N . LEU A 1 387 ? -2.873 40.719 18.078 1 98 387 LEU A N 1
ATOM 3151 C CA . LEU A 1 387 ? -1.562 40.094 18 1 98 387 LEU A CA 1
ATOM 3152 C C . LEU A 1 387 ? -0.779 40.594 16.797 1 98 387 LEU A C 1
ATOM 3154 O O . LEU A 1 387 ? -1.35 40.812 15.727 1 98 387 LEU A O 1
ATOM 3158 N N . SER A 1 388 ? 0.526 40.75 17 1 96.69 388 SER A N 1
ATOM 3159 C CA . SER A 1 388 ? 1.31 41.406 15.961 1 96.69 388 SER A CA 1
ATOM 3160 C C . SER A 1 388 ? 2.707 40.812 15.852 1 96.69 388 SER A C 1
ATOM 3162 O O . SER A 1 388 ? 3.207 40.219 16.812 1 96.69 388 SER A O 1
ATOM 3164 N N . THR A 1 389 ? 3.322 41 14.68 1 96.94 389 THR A N 1
ATOM 3165 C CA . THR A 1 389 ? 4.715 40.625 14.453 1 96.94 389 THR A CA 1
ATOM 3166 C C . THR A 1 389 ? 5.629 41.844 14.547 1 96.94 389 THR A C 1
ATOM 3168 O O . THR A 1 389 ? 6.754 41.812 14.055 1 96.94 389 THR A O 1
ATOM 3171 N N . GLU A 1 390 ? 5.184 42.844 15.117 1 95.06 390 GLU A N 1
ATOM 3172 C CA . GLU A 1 390 ? 5.906 44.125 15.109 1 95.06 390 GLU A CA 1
ATOM 3173 C C . GLU A 1 390 ? 7.316 43.938 15.672 1 95.06 390 GLU A C 1
ATOM 3175 O O . GLU A 1 390 ? 8.273 44.5 15.141 1 95.06 390 GLU A O 1
ATOM 3180 N N . SER A 1 391 ? 7.43 43.188 16.703 1 92.25 391 SER A N 1
ATOM 3181 C CA . SER A 1 391 ? 8.75 43 17.297 1 92.25 391 SER A CA 1
ATOM 3182 C C . SER A 1 391 ? 9.641 42.156 16.391 1 92.25 391 SER A C 1
ATOM 3184 O O . SER A 1 391 ? 10.844 42.406 16.281 1 92.25 391 SER A O 1
ATOM 3186 N N . SER A 1 392 ? 9.102 41.094 15.859 1 92.5 392 SER A N 1
ATOM 3187 C CA . SER A 1 392 ? 9.797 40.188 14.953 1 92.5 392 SER A CA 1
ATOM 3188 C C . SER A 1 392 ? 8.812 39.312 14.203 1 92.5 392 SER A C 1
ATOM 3190 O O . SER A 1 392 ? 7.797 38.875 14.75 1 92.5 392 SER A O 1
ATOM 3192 N N . PRO A 1 393 ? 9.188 39 12.93 1 94 393 PRO A N 1
ATOM 3193 C CA . PRO A 1 393 ? 8.32 38.062 12.203 1 94 393 PRO A CA 1
ATOM 3194 C C . PRO A 1 393 ? 8.266 36.688 12.844 1 94 393 PRO A C 1
ATOM 3196 O O . PRO A 1 393 ? 7.328 35.906 12.594 1 94 393 PRO A O 1
ATOM 3199 N N . GLN A 1 394 ? 9.211 36.344 13.672 1 95.75 394 GLN A N 1
ATOM 3200 C CA . GLN A 1 394 ? 9.281 35.031 14.305 1 95.75 394 GLN A CA 1
ATOM 3201 C C . GLN A 1 394 ? 8.453 35 15.586 1 95.75 394 GLN A C 1
ATOM 3203 O O . GLN A 1 394 ? 8.156 33.906 16.125 1 95.75 394 GLN A O 1
ATOM 3208 N N . GLY A 1 395 ? 8.164 36.094 16.062 1 95.81 395 GLY A N 1
ATOM 3209 C CA . GLY A 1 395 ? 7.441 36.188 17.328 1 95.81 395 GLY A CA 1
ATOM 3210 C C . GLY A 1 395 ? 5.996 36.625 17.156 1 95.81 395 GLY A C 1
ATOM 3211 O O . GLY A 1 395 ? 5.555 36.906 16.047 1 95.81 395 GLY A O 1
ATOM 3212 N N . ARG A 1 396 ? 5.191 36.656 18.234 1 97.94 396 ARG A N 1
ATOM 3213 C CA . ARG A 1 396 ? 3.824 37.156 18.375 1 97.94 396 ARG A CA 1
ATOM 3214 C C . ARG A 1 396 ? 3.623 37.875 19.703 1 97.94 396 ARG A C 1
ATOM 3216 O O . ARG A 1 396 ? 3.832 37.281 20.766 1 97.94 396 ARG A O 1
ATOM 3223 N N . GLN A 1 397 ? 3.312 39.125 19.625 1 97.44 397 GLN A N 1
ATOM 3224 C CA . GLN A 1 397 ? 3.092 39.906 20.844 1 97.44 397 GLN A CA 1
ATOM 3225 C C . GLN A 1 397 ? 1.682 40.469 20.875 1 97.44 397 GLN A C 1
ATOM 3227 O O . GLN A 1 397 ? 1.094 40.75 19.828 1 97.44 397 GLN A O 1
ATOM 3232 N N . LEU A 1 398 ? 1.212 40.562 22.078 1 98.25 398 LEU A N 1
ATOM 3233 C CA . LEU A 1 398 ? -0.086 41.219 22.281 1 98.25 398 LEU A CA 1
ATOM 3234 C C . LEU A 1 398 ? 0.058 42.719 22.359 1 98.25 398 LEU A C 1
ATOM 3236 O O . LEU A 1 398 ? 0.832 43.219 23.188 1 98.25 398 LEU A O 1
ATOM 3240 N N . TYR A 1 399 ? -0.674 43.469 21.484 1 97.62 399 TYR A N 1
ATOM 3241 C CA . TYR A 1 399 ? -0.637 44.938 21.438 1 97.62 399 TYR A CA 1
ATOM 3242 C C . TYR A 1 399 ? -2.025 45.531 21.656 1 97.62 399 TYR A C 1
ATOM 3244 O O . TYR A 1 399 ? -3.033 44.812 21.5 1 97.62 399 TYR A O 1
ATOM 3252 N N . SER A 1 400 ? -2.068 46.75 22.109 1 96.56 400 SER A N 1
ATOM 3253 C CA . SER A 1 400 ? -3.268 47.562 22.062 1 96.56 400 SER A CA 1
ATOM 3254 C C . SER A 1 400 ? -3.008 48.875 21.328 1 96.56 400 SER A C 1
ATOM 3256 O O . SER A 1 400 ? -1.87 49.344 21.266 1 96.56 400 SER A O 1
ATOM 3258 N N . ALA A 1 401 ? -3.979 49.406 20.672 1 96.12 401 ALA A N 1
ATOM 3259 C CA . ALA A 1 401 ? -3.916 50.688 20 1 96.12 401 ALA A CA 1
ATOM 3260 C C . ALA A 1 401 ? -5.191 51.5 20.234 1 96.12 401 ALA A C 1
ATOM 3262 O O . ALA A 1 401 ? -6.281 50.938 20.344 1 96.12 401 ALA A O 1
ATOM 3263 N N . SER A 1 402 ? -4.969 52.781 20.312 1 94.44 402 SER A N 1
ATOM 3264 C CA . SER A 1 402 ? -6.129 53.656 20.422 1 94.44 402 SER A CA 1
ATOM 3265 C C . SER A 1 402 ? -6.855 53.781 19.094 1 94.44 402 SER A C 1
ATOM 3267 O O . SER A 1 402 ? -6.223 53.875 18.047 1 94.44 402 SER A O 1
ATOM 3269 N N . THR A 1 403 ? -8.148 53.875 19.141 1 93.25 403 THR A N 1
ATOM 3270 C CA . THR A 1 403 ? -8.93 54.062 17.906 1 93.25 403 THR A CA 1
ATOM 3271 C C . THR A 1 403 ? -9.234 55.531 17.672 1 93.25 403 THR A C 1
ATOM 3273 O O . THR A 1 403 ? -9.789 55.906 16.641 1 93.25 403 THR A O 1
ATOM 3276 N N . GLU A 1 404 ? -8.852 56.312 18.672 1 88.38 404 GLU A N 1
ATOM 3277 C CA . GLU A 1 404 ? -9.086 57.75 18.562 1 88.38 404 GLU A CA 1
ATOM 3278 C C . GLU A 1 404 ? -7.785 58.531 18.703 1 88.38 404 GLU A C 1
ATOM 3280 O O . GLU A 1 404 ? -6.836 58.062 19.328 1 88.38 404 GLU A O 1
ATOM 3285 N N . GLY A 1 405 ? -7.781 59.688 18.203 1 82.12 405 GLY A N 1
ATOM 3286 C CA . GLY A 1 405 ? -6.656 60.594 18.375 1 82.12 405 GLY A CA 1
ATOM 3287 C C . GLY A 1 405 ? -5.367 60.094 17.766 1 82.12 405 GLY A C 1
ATOM 3288 O O . GLY A 1 405 ? -5.355 59.625 16.625 1 82.12 405 GLY A O 1
ATOM 3289 N N . LEU A 1 406 ? -4.32 60.281 18.578 1 75 406 LEU A N 1
ATOM 3290 C CA . LEU A 1 406 ? -3.002 59.812 18.156 1 75 406 LEU A CA 1
ATOM 3291 C C . LEU A 1 406 ? -2.916 58.281 18.219 1 75 406 LEU A C 1
ATOM 3293 O O . LEU A 1 406 ? -3.367 57.656 19.188 1 75 406 LEU A O 1
ATOM 3297 N N . LEU A 1 407 ? -2.527 57.75 17.172 1 76.75 407 LEU A N 1
ATOM 3298 C CA . LEU A 1 407 ? -2.541 56.281 17.016 1 76.75 407 LEU A CA 1
ATOM 3299 C C . LEU A 1 407 ? -1.344 55.656 17.719 1 76.75 407 LEU A C 1
ATOM 3301 O O . LEU A 1 407 ? -0.501 55.031 17.062 1 76.75 407 LEU A O 1
ATOM 3305 N N . ASN A 1 408 ? -1.388 55.781 19.031 1 82.31 408 ASN A N 1
ATOM 3306 C CA . ASN A 1 408 ? -0.337 55.188 19.859 1 82.31 408 ASN A CA 1
ATOM 3307 C C . ASN A 1 408 ? -0.585 53.719 20.109 1 82.31 408 ASN A C 1
ATOM 3309 O O . ASN A 1 408 ? -1.729 53.281 20.297 1 82.31 408 ASN A O 1
ATOM 3313 N N . ARG A 1 409 ? 0.427 52.906 19.953 1 92 409 ARG A N 1
ATOM 3314 C CA . ARG A 1 409 ? 0.343 51.469 20.234 1 92 409 ARG A CA 1
ATOM 3315 C C . ARG A 1 409 ? 1.142 51.125 21.484 1 92 409 ARG A C 1
ATOM 3317 O O . ARG A 1 409 ? 2.199 51.719 21.734 1 92 409 ARG A O 1
ATOM 3324 N N . ASP A 1 410 ? 0.62 50.219 22.234 1 94 410 ASP A N 1
ATOM 3325 C CA . ASP A 1 410 ? 1.279 49.719 23.438 1 94 410 ASP A CA 1
ATOM 3326 C C . ASP A 1 410 ? 1.433 48.219 23.406 1 94 410 ASP A C 1
ATOM 3328 O O . ASP A 1 410 ? 0.486 47.5 23.062 1 94 410 ASP A O 1
ATOM 3332 N N . CYS A 1 411 ? 2.611 47.812 23.672 1 96.31 411 CYS A N 1
ATOM 3333 C CA . CYS A 1 411 ? 2.852 46.375 23.766 1 96.31 411 CYS A CA 1
ATOM 3334 C C . CYS A 1 411 ? 2.525 45.844 25.156 1 96.31 411 CYS A C 1
ATOM 3336 O O . CYS A 1 411 ? 3.195 46.219 26.125 1 96.31 411 CYS A O 1
ATOM 3338 N N . ILE A 1 412 ? 1.602 45 25.266 1 96.69 412 ILE A N 1
ATOM 3339 C CA . ILE A 1 412 ? 1.086 44.531 26.547 1 96.69 412 ILE A CA 1
ATOM 3340 C C . ILE A 1 412 ? 1.925 43.344 27.047 1 96.69 412 ILE A C 1
ATOM 3342 O O . ILE A 1 412 ? 2.188 43.25 28.25 1 96.69 412 ILE A O 1
ATOM 3346 N N . SER A 1 413 ? 2.322 42.5 26.156 1 96.5 413 SER A N 1
ATOM 3347 C CA . SER A 1 413 ? 2.969 41.25 26.547 1 96.5 413 SER A CA 1
ATOM 3348 C C . SER A 1 413 ? 4.488 41.406 26.547 1 96.5 413 SER A C 1
ATOM 3350 O O . SER A 1 413 ? 5.195 40.531 27.062 1 96.5 413 SER A O 1
ATOM 3352 N N . CYS A 1 414 ? 5.078 42.469 26.047 1 94.31 414 CYS A N 1
ATOM 3353 C CA . CYS A 1 414 ? 6.508 42.594 25.781 1 94.31 414 CYS A CA 1
ATOM 3354 C C . CYS A 1 414 ? 7.309 42.5 27.078 1 94.31 414 CYS A C 1
ATOM 3356 O O . CYS A 1 414 ? 8.461 42.031 27.062 1 94.31 414 CYS A O 1
ATOM 3358 N N . ASN A 1 415 ? 6.676 42.844 28.188 1 92.06 415 ASN A N 1
ATOM 3359 C CA . ASN A 1 415 ? 7.414 42.812 29.438 1 92.06 415 ASN A CA 1
ATOM 3360 C C . ASN A 1 415 ? 7.082 41.562 30.25 1 92.06 415 ASN A C 1
ATOM 3362 O O . ASN A 1 415 ? 7.723 41.281 31.266 1 92.06 415 ASN A O 1
ATOM 3366 N N . PHE A 1 416 ? 6.145 40.875 29.844 1 93.81 416 PHE A N 1
ATOM 3367 C CA . PHE A 1 416 ? 5.777 39.656 30.531 1 93.81 416 PHE A CA 1
ATOM 3368 C C . PHE A 1 416 ? 6.758 38.531 30.203 1 93.81 416 PHE A C 1
ATOM 3370 O O . PHE A 1 416 ? 6.906 38.156 29.047 1 93.81 416 PHE A O 1
ATOM 3377 N N . MET A 1 417 ? 7.492 38 31.172 1 92.5 417 MET A N 1
ATOM 3378 C CA . MET A 1 417 ? 8.453 36.906 31 1 92.5 417 MET A CA 1
ATOM 3379 C C . MET A 1 417 ? 9.383 37.156 29.828 1 92.5 417 MET A C 1
ATOM 3381 O O . MET A 1 417 ? 9.57 36.312 28.969 1 92.5 417 MET A O 1
ATOM 3385 N N . LYS A 1 418 ? 9.852 38.312 29.688 1 87.5 418 LYS A N 1
ATOM 3386 C CA . LYS A 1 418 ? 10.594 38.844 28.547 1 87.5 418 LYS A CA 1
ATOM 3387 C C . LYS A 1 418 ? 11.719 37.906 28.125 1 87.5 418 LYS A C 1
ATOM 3389 O O . LYS A 1 418 ? 11.977 37.75 26.938 1 87.5 418 LYS A O 1
ATOM 3394 N N . GLU A 1 419 ? 12.305 37.25 29.016 1 83.56 419 GLU A N 1
ATOM 3395 C CA . GLU A 1 419 ? 13.438 36.375 28.688 1 83.56 419 GLU A CA 1
ATOM 3396 C C . GLU A 1 419 ? 12.969 35 28.25 1 83.56 419 GLU A C 1
ATOM 3398 O O . GLU A 1 419 ? 13.695 34.281 27.547 1 83.56 419 GLU A O 1
ATOM 3403 N N . ASP A 1 420 ? 11.781 34.75 28.5 1 91.12 420 ASP A N 1
ATOM 3404 C CA . ASP A 1 420 ? 11.367 33.344 28.359 1 91.12 420 ASP A CA 1
ATOM 3405 C C . ASP A 1 420 ? 10.305 33.219 27.266 1 91.12 420 ASP A C 1
ATOM 3407 O O . ASP A 1 420 ? 10.086 32.125 26.75 1 91.12 420 ASP A O 1
ATOM 3411 N N . CYS A 1 421 ? 9.633 34.312 26.906 1 95.56 421 CYS A N 1
ATOM 3412 C CA . CYS A 1 421 ? 8.508 34.156 25.984 1 95.56 421 CYS A CA 1
ATOM 3413 C C . CYS A 1 421 ? 8.43 35.281 25 1 95.56 421 CYS A C 1
ATOM 3415 O O . CYS A 1 421 ? 8.461 36.469 25.391 1 95.56 421 CYS A O 1
ATOM 3417 N N . THR A 1 422 ? 8.414 35 23.703 1 96.81 422 THR A N 1
ATOM 3418 C CA . THR A 1 422 ? 8.258 36 22.641 1 96.81 422 THR A CA 1
ATOM 3419 C C . THR A 1 422 ? 7.168 35.594 21.672 1 96.81 422 THR A C 1
ATOM 3421 O O . THR A 1 422 ? 6.961 36.25 20.641 1 96.81 422 THR A O 1
ATOM 3424 N N . TYR A 1 423 ? 6.562 34.5 21.875 1 97.5 423 TYR A N 1
ATOM 3425 C CA . TYR A 1 423 ? 5.477 33.969 21.047 1 97.5 423 TYR A CA 1
ATOM 3426 C C . TYR A 1 423 ? 4.207 33.781 21.875 1 97.5 423 TYR A C 1
ATOM 3428 O O . TYR A 1 423 ? 4.109 32.844 22.641 1 97.5 423 TYR A O 1
ATOM 3436 N N . PHE A 1 424 ? 3.164 34.656 21.609 1 98.12 424 PHE A N 1
ATOM 3437 C CA . PHE A 1 424 ? 2 34.656 22.484 1 98.12 424 PHE A CA 1
ATOM 3438 C C . PHE A 1 424 ? 0.718 34.469 21.688 1 98.12 424 PHE A C 1
ATOM 3440 O O . PHE A 1 424 ? 0.692 34.688 20.469 1 98.12 424 PHE A O 1
ATOM 3447 N N . ASP A 1 425 ? -0.214 33.969 22.312 1 97.81 425 ASP A N 1
ATOM 3448 C CA . ASP A 1 425 ? -1.629 34.031 21.969 1 97.81 425 ASP A CA 1
ATOM 3449 C C . ASP A 1 425 ? -2.459 34.562 23.125 1 97.81 425 ASP A C 1
ATOM 3451 O O . ASP A 1 425 ? -1.961 34.688 24.25 1 97.81 425 ASP A O 1
ATOM 3455 N N . ALA A 1 426 ? -3.693 34.969 22.828 1 98.25 426 ALA A N 1
ATOM 3456 C CA . ALA A 1 426 ? -4.492 35.531 23.906 1 98.25 426 ALA A CA 1
ATOM 3457 C C . ALA A 1 426 ? -5.984 35.344 23.641 1 98.25 426 ALA A C 1
ATOM 3459 O O . ALA A 1 426 ? -6.395 35.156 22.484 1 98.25 426 ALA A O 1
ATOM 3460 N N . SER A 1 427 ? -6.73 35.375 24.734 1 97.38 427 SER A N 1
ATOM 3461 C CA . SER A 1 427 ? -8.188 35.312 24.703 1 97.38 427 SER A CA 1
ATOM 3462 C C . SER A 1 427 ? -8.789 36.25 25.75 1 97.38 427 SER A C 1
ATOM 3464 O O . SER A 1 427 ? -8.523 36.094 26.953 1 97.38 427 SER A O 1
ATOM 3466 N N . PHE A 1 428 ? -9.602 37.188 25.328 1 97.12 428 PHE A N 1
ATOM 3467 C CA . PHE A 1 428 ? -10.172 38.188 26.219 1 97.12 428 PHE A CA 1
ATOM 3468 C C . PHE A 1 428 ? -11.516 37.75 26.766 1 97.12 428 PHE A C 1
ATOM 3470 O O . PHE A 1 428 ? -12.242 37 26.094 1 97.12 428 PHE A O 1
ATOM 3477 N N . SER A 1 429 ? -11.781 38.188 27.984 1 95.69 429 SER A N 1
ATOM 3478 C CA . SER A 1 429 ? -13.109 37.938 28.547 1 95.69 429 SER A CA 1
ATOM 3479 C C . SER A 1 429 ? -14.164 38.75 27.797 1 95.69 429 SER A C 1
ATOM 3481 O O . SER A 1 429 ? -13.836 39.719 27.094 1 95.69 429 SER A O 1
ATOM 3483 N N . PRO A 1 430 ? -15.406 38.469 27.922 1 90.81 430 PRO A N 1
ATOM 3484 C CA . PRO A 1 430 ? -16.469 39.094 27.141 1 90.81 430 PRO A CA 1
ATOM 3485 C C . PRO A 1 430 ? -16.484 40.625 27.297 1 90.81 430 PRO A C 1
ATOM 3487 O O . PRO A 1 430 ? -16.734 41.344 26.328 1 90.81 430 PRO A O 1
ATOM 3490 N N . MET A 1 431 ? -16.172 41.156 28.453 1 92.62 431 MET A N 1
ATOM 3491 C CA . MET A 1 431 ? -16.203 42.594 28.672 1 92.62 431 MET A CA 1
ATOM 3492 C C . MET A 1 431 ? -14.789 43.188 28.656 1 92.62 431 MET A C 1
ATOM 3494 O O . MET A 1 431 ? -14.578 44.344 29.031 1 92.62 431 MET A O 1
ATOM 3498 N N . ASN A 1 432 ? -13.844 42.375 28.312 1 95.06 432 ASN A N 1
ATOM 3499 C CA . ASN A 1 432 ? -12.453 42.781 28.094 1 95.06 432 ASN A CA 1
ATOM 3500 C C . ASN A 1 432 ? -11.789 43.219 29.391 1 95.06 432 ASN A C 1
ATOM 3502 O O . ASN A 1 432 ? -10.812 43.969 29.375 1 95.06 432 ASN A O 1
ATOM 3506 N N . GLN A 1 433 ? -12.305 42.75 30.531 1 94.38 433 GLN A N 1
ATOM 3507 C CA . GLN A 1 433 ? -11.727 43.125 31.812 1 94.38 433 GLN A CA 1
ATOM 3508 C C . GLN A 1 433 ? -10.523 42.25 32.156 1 94.38 433 GLN A C 1
ATOM 3510 O O . GLN A 1 433 ? -9.68 42.656 32.969 1 94.38 433 GLN A O 1
ATOM 3515 N N . HIS A 1 434 ? -10.57 41.094 31.625 1 95.88 434 HIS A N 1
ATOM 3516 C CA . HIS A 1 434 ? -9.484 40.156 31.828 1 95.88 434 HIS A CA 1
ATOM 3517 C C . HIS A 1 434 ? -9.094 39.5 30.5 1 95.88 434 HIS A C 1
ATOM 3519 O O . HIS A 1 434 ? -9.836 39.562 29.516 1 95.88 434 HIS A O 1
ATOM 3525 N N . PHE A 1 435 ? -7.965 38.875 30.531 1 97.12 435 PHE A N 1
ATOM 3526 C CA . PHE A 1 435 ? -7.602 38.094 29.359 1 97.12 435 PHE A CA 1
ATOM 3527 C C . PHE A 1 435 ? -6.688 36.938 29.766 1 97.12 435 PHE A C 1
ATOM 3529 O O . PHE A 1 435 ? -5.957 37.031 30.75 1 97.12 435 PHE A O 1
ATOM 3536 N N . LEU A 1 436 ? -6.805 35.844 29.078 1 97.5 436 LEU A N 1
ATOM 3537 C CA . LEU A 1 436 ? -5.863 34.719 29.125 1 97.5 436 LEU A CA 1
ATOM 3538 C C . LEU A 1 436 ? -4.691 34.969 28.172 1 97.5 436 LEU A C 1
ATOM 3540 O O . LEU A 1 436 ? -4.883 35.406 27.047 1 97.5 436 LEU A O 1
ATOM 3544 N N . LEU A 1 437 ? -3.521 34.75 28.672 1 98 437 LEU A N 1
ATOM 3545 C CA . LEU A 1 437 ? -2.309 34.875 27.875 1 98 437 LEU A CA 1
ATOM 3546 C C . LEU A 1 437 ? -1.587 33.562 27.75 1 98 437 LEU A C 1
ATOM 3548 O O . LEU A 1 437 ? -1.325 32.906 28.766 1 98 437 LEU A O 1
ATOM 3552 N N . PHE A 1 438 ? -1.305 33.156 26.562 1 97.94 438 PHE A N 1
ATOM 3553 C CA . PHE A 1 438 ? -0.625 31.891 26.281 1 97.94 438 PHE A CA 1
ATOM 3554 C C . PHE A 1 438 ? 0.791 32.156 25.781 1 97.94 438 PHE A C 1
ATOM 3556 O O . PHE A 1 438 ? 0.979 32.594 24.656 1 97.94 438 PHE A O 1
ATOM 3563 N N . CYS A 1 439 ? 1.719 31.891 26.594 1 97.75 439 CYS A N 1
ATOM 3564 C CA . CYS A 1 439 ? 3.105 31.875 26.156 1 97.75 439 CYS A CA 1
ATOM 3565 C C . CYS A 1 439 ? 3.438 30.547 25.469 1 97.75 439 CYS A C 1
ATOM 3567 O O . CYS A 1 439 ? 3.418 29.5 26.109 1 97.75 439 CYS A O 1
ATOM 3569 N N . GLU A 1 440 ? 3.764 30.562 24.25 1 97 440 GLU A N 1
ATOM 3570 C CA . GLU A 1 440 ? 3.947 29.328 23.484 1 97 440 GLU A CA 1
ATOM 3571 C C . GLU A 1 440 ? 5.414 29.125 23.109 1 97 440 GLU A C 1
ATOM 3573 O O . GLU A 1 440 ? 5.75 28.188 22.391 1 97 440 GLU A O 1
ATOM 3578 N N . GLY A 1 441 ? 6.324 30.016 23.609 1 94.81 441 GLY A N 1
ATOM 3579 C CA . GLY A 1 441 ? 7.75 29.828 23.375 1 94.81 441 GLY A CA 1
ATOM 3580 C C . GLY A 1 441 ? 8.539 31.125 23.469 1 94.81 441 GLY A C 1
ATOM 3581 O O . GLY A 1 441 ? 7.969 32.188 23.672 1 94.81 441 GLY A O 1
ATOM 3582 N N . PRO A 1 442 ? 9.781 31 23.328 1 94.12 442 PRO A N 1
ATOM 3583 C CA . PRO A 1 442 ? 10.609 29.875 22.906 1 94.12 442 PRO A CA 1
ATOM 3584 C C . PRO A 1 442 ? 10.812 28.844 24.016 1 94.12 442 PRO A C 1
ATOM 3586 O O . PRO A 1 442 ? 11.156 27.688 23.734 1 94.12 442 PRO A O 1
ATOM 3589 N N . LYS A 1 443 ? 10.695 29.203 25.281 1 94.25 443 LYS A N 1
ATOM 3590 C CA . LYS A 1 443 ? 10.789 28.25 26.391 1 94.25 443 LYS A CA 1
ATOM 3591 C C . LYS A 1 443 ? 9.484 27.5 26.578 1 94.25 443 LYS A C 1
ATOM 3593 O O . LYS A 1 443 ? 8.547 27.656 25.781 1 94.25 443 LYS A O 1
ATOM 3598 N N . VAL A 1 444 ? 9.453 26.641 27.594 1 94.44 444 VAL A N 1
ATOM 3599 C CA . VAL A 1 444 ? 8.305 25.781 27.828 1 94.44 444 VAL A CA 1
ATOM 3600 C C . VAL A 1 444 ? 7.039 26.625 27.969 1 94.44 444 VAL A C 1
ATOM 3602 O O . VAL A 1 444 ? 7.043 27.625 28.688 1 94.44 444 VAL A O 1
ATOM 3605 N N . PRO A 1 445 ? 5.922 26.312 27.359 1 96.31 445 PRO A N 1
ATOM 3606 C CA . PRO A 1 445 ? 4.684 27.094 27.344 1 96.31 445 PRO A CA 1
ATOM 3607 C C . PRO A 1 445 ? 4.086 27.281 28.734 1 96.31 445 PRO A C 1
ATOM 3609 O O . PRO A 1 445 ? 4.199 26.406 29.594 1 96.31 445 PRO A O 1
ATOM 3612 N N . VAL A 1 446 ? 3.445 28.406 28.891 1 96.75 446 VAL A N 1
ATOM 3613 C CA . VAL A 1 446 ? 2.783 28.797 30.125 1 96.75 446 VAL A CA 1
ATOM 3614 C C . VAL A 1 446 ? 1.438 29.453 29.812 1 96.75 446 VAL A C 1
ATOM 3616 O O . VAL A 1 446 ? 1.296 30.141 28.797 1 96.75 446 VAL A O 1
ATOM 3619 N N . VAL A 1 447 ? 0.439 29.219 30.641 1 97.25 447 VAL A N 1
ATOM 3620 C CA . VAL A 1 447 ? -0.864 29.859 30.531 1 97.25 447 VAL A CA 1
ATOM 3621 C C . VAL A 1 447 ? -1.136 30.719 31.766 1 97.25 447 VAL A C 1
ATOM 3623 O O . VAL A 1 447 ? -1.027 30.219 32.906 1 97.25 447 VAL A O 1
ATOM 3626 N N . SER A 1 448 ? -1.426 31.984 31.547 1 96.5 448 SER A N 1
ATOM 3627 C CA . SER A 1 448 ? -1.67 32.906 32.656 1 96.5 448 SER A CA 1
ATOM 3628 C C . SER A 1 448 ? -2.947 33.719 32.438 1 96.5 448 SER A C 1
ATOM 3630 O O . SER A 1 448 ? -3.41 33.844 31.297 1 96.5 448 SER A O 1
ATOM 3632 N N . LEU A 1 449 ? -3.514 34.125 33.5 1 96.25 449 LEU A N 1
ATOM 3633 C CA . LEU A 1 449 ? -4.688 35 33.531 1 96.25 449 LEU A CA 1
ATOM 3634 C C . LEU A 1 449 ? -4.324 36.406 34 1 96.25 449 LEU A C 1
ATOM 3636 O O . LEU A 1 449 ? -3.73 36.562 35.062 1 96.25 449 LEU A O 1
ATOM 3640 N N . HIS A 1 450 ? -4.688 37.469 33.219 1 96.5 450 HIS A N 1
ATOM 3641 C CA . HIS A 1 450 ? -4.285 38.844 33.5 1 96.5 450 HIS A CA 1
ATOM 3642 C C . HIS A 1 450 ? -5.496 39.781 33.625 1 96.5 450 HIS A C 1
ATOM 3644 O O . HIS A 1 450 ? -6.547 39.5 33.031 1 96.5 450 HIS A O 1
ATOM 3650 N N . ILE A 1 451 ? -5.266 40.844 34.406 1 94.94 451 ILE A N 1
ATOM 3651 C CA . ILE A 1 451 ? -6.227 41.938 34.438 1 94.94 451 ILE A CA 1
ATOM 3652 C C . ILE A 1 451 ? -5.887 42.969 33.375 1 94.94 451 ILE A C 1
ATOM 3654 O O . ILE A 1 451 ? -4.742 43.406 33.25 1 94.94 451 ILE A O 1
ATOM 3658 N N . THR A 1 452 ? -6.875 43.375 32.562 1 95.69 452 THR A N 1
ATOM 3659 C CA . THR A 1 452 ? -6.633 44.188 31.375 1 95.69 452 THR A CA 1
ATOM 3660 C C . THR A 1 452 ? -6.07 45.562 31.781 1 95.69 452 THR A C 1
ATOM 3662 O O . THR A 1 452 ? -5.164 46.062 31.125 1 95.69 452 THR A O 1
ATOM 3665 N N . ASP A 1 453 ? -6.539 46.125 32.875 1 92.5 453 ASP A N 1
ATOM 3666 C CA . ASP A 1 453 ? -6.148 47.469 33.312 1 92.5 453 ASP A CA 1
ATOM 3667 C C . ASP A 1 453 ? -4.754 47.469 33.938 1 92.5 453 ASP A C 1
ATOM 3669 O O . ASP A 1 453 ? -4.09 48.5 33.969 1 92.5 453 ASP A O 1
ATOM 3673 N N . ASN A 1 454 ? -4.375 46.281 34.438 1 94 454 ASN A N 1
ATOM 3674 C CA . ASN A 1 454 ? -3.045 46.094 35 1 94 454 ASN A CA 1
ATOM 3675 C C . ASN A 1 454 ? -2.477 44.719 34.656 1 94 454 ASN A C 1
ATOM 3677 O O . ASN A 1 454 ? -2.41 43.844 35.5 1 94 454 ASN A O 1
ATOM 3681 N N . PRO A 1 455 ? -1.953 44.688 33.5 1 94.62 455 PRO A N 1
ATOM 3682 C CA . PRO A 1 455 ? -1.53 43.375 33 1 94.62 455 PRO A CA 1
ATOM 3683 C C . PRO A 1 455 ? -0.427 42.75 33.844 1 94.62 455 PRO A C 1
ATOM 3685 O O . PRO A 1 455 ? -0.17 41.531 33.75 1 94.62 455 PRO A O 1
ATOM 3688 N N . SER A 1 456 ? 0.191 43.469 34.719 1 93.25 456 SER A N 1
ATOM 3689 C CA . SER A 1 456 ? 1.239 42.938 35.562 1 93.25 456 SER A CA 1
ATOM 3690 C C . SER A 1 456 ? 0.65 42.062 36.688 1 93.25 456 SER A C 1
ATOM 3692 O O . SER A 1 456 ? 1.364 41.312 37.344 1 93.25 456 SER A O 1
ATOM 3694 N N . ARG A 1 457 ? -0.551 42.281 36.938 1 92.81 457 ARG A N 1
ATOM 3695 C CA . ARG A 1 457 ? -1.257 41.438 37.906 1 92.81 457 ARG A CA 1
ATOM 3696 C C . ARG A 1 457 ? -1.825 40.188 37.188 1 92.81 457 ARG A C 1
ATOM 3698 O O . ARG A 1 457 ? -2.729 40.312 36.375 1 92.81 457 ARG A O 1
ATOM 3705 N N . TYR A 1 458 ? -1.28 39.125 37.531 1 92.69 458 TYR A N 1
ATOM 3706 C CA . TYR A 1 458 ? -1.713 37.906 36.812 1 92.69 458 TYR A CA 1
ATOM 3707 C C . TYR A 1 458 ? -1.657 36.688 37.719 1 92.69 458 TYR A C 1
ATOM 3709 O O . TYR A 1 458 ? -1.051 36.75 38.812 1 92.69 458 TYR A O 1
ATOM 3717 N N . PHE A 1 459 ? -2.324 35.656 37.375 1 91.38 459 PHE A N 1
ATOM 3718 C CA . PHE A 1 459 ? -2.359 34.312 37.969 1 91.38 459 PHE A CA 1
ATOM 3719 C C . PHE A 1 459 ? -1.892 33.25 37 1 91.38 459 PHE A C 1
ATOM 3721 O O . PHE A 1 459 ? -2.324 33.25 35.844 1 91.38 459 PHE A O 1
ATOM 3728 N N . LEU A 1 460 ? -0.987 32.406 37.469 1 91.81 460 LEU A N 1
ATOM 3729 C CA . LEU A 1 460 ? -0.528 31.328 36.594 1 91.81 460 LEU A CA 1
ATOM 3730 C C . LEU A 1 460 ? -1.491 30.141 36.656 1 91.81 460 LEU A C 1
ATOM 3732 O O . LEU A 1 460 ? -1.718 29.578 37.719 1 91.81 460 LEU A O 1
ATOM 3736 N N . LEU A 1 461 ? -2.057 29.781 35.531 1 93.38 461 LEU A N 1
ATOM 3737 C CA . LEU A 1 461 ? -2.973 28.656 35.469 1 93.38 461 LEU A CA 1
ATOM 3738 C C . LEU A 1 461 ? -2.213 27.344 35.219 1 93.38 461 LEU A C 1
ATOM 3740 O O . LEU A 1 461 ? -2.604 26.297 35.719 1 93.38 461 LEU A O 1
ATOM 3744 N N . GLU A 1 462 ? -1.228 27.312 34.344 1 94.94 462 GLU A N 1
ATOM 3745 C CA . GLU A 1 462 ? -0.402 26.156 34 1 94.94 462 GLU A CA 1
ATOM 3746 C C . GLU A 1 462 ? 1.021 26.578 33.656 1 94.94 462 GLU A C 1
ATOM 3748 O O . GLU A 1 462 ? 1.224 27.453 32.781 1 94.94 462 GLU A O 1
ATOM 3753 N N . ASN A 1 463 ? 2.01 26 34.281 1 93.94 463 ASN A N 1
ATOM 3754 C CA . ASN A 1 463 ? 3.396 26.391 34.031 1 93.94 463 ASN A CA 1
ATOM 3755 C C . ASN A 1 463 ? 4.219 25.234 33.469 1 93.94 463 ASN A C 1
ATOM 3757 O O . ASN A 1 463 ? 5.414 25.391 33.219 1 93.94 463 ASN A O 1
ATOM 3761 N N . ASN A 1 464 ? 3.594 24.062 33.281 1 94.94 464 ASN A N 1
ATOM 3762 C CA . ASN A 1 464 ? 4.266 22.875 32.75 1 94.94 464 ASN A CA 1
ATOM 3763 C C . ASN A 1 464 ? 5.598 22.625 33.469 1 94.94 464 ASN A C 1
ATOM 3765 O O . ASN A 1 464 ? 6.629 22.453 32.812 1 94.94 464 ASN A O 1
ATOM 3769 N N . SER A 1 465 ? 5.582 22.5 34.719 1 92.31 465 SER A N 1
ATOM 3770 C CA . SER A 1 465 ? 6.777 22.391 35.531 1 92.31 465 SER A CA 1
ATOM 3771 C C . SER A 1 465 ? 7.523 21.094 35.25 1 92.31 465 SER A C 1
ATOM 3773 O O . SER A 1 465 ? 8.758 21.062 35.25 1 92.31 465 SER A O 1
ATOM 3775 N N . VAL A 1 466 ? 6.797 20.078 35.031 1 90.06 466 VAL A N 1
ATOM 3776 C CA . VAL A 1 466 ? 7.426 18.797 34.781 1 90.06 466 VAL A CA 1
ATOM 3777 C C . VAL A 1 466 ? 8.227 18.875 33.469 1 90.06 466 VAL A C 1
ATOM 3779 O O . VAL A 1 466 ? 9.359 18.375 33.406 1 90.06 466 VAL A O 1
ATOM 3782 N N . MET A 1 467 ? 7.645 19.406 32.438 1 91.38 467 MET A N 1
ATOM 3783 C CA . MET A 1 467 ? 8.336 19.547 31.172 1 91.38 467 MET A CA 1
ATOM 3784 C C . MET A 1 467 ? 9.547 20.469 31.312 1 91.38 467 MET A C 1
ATOM 3786 O O . MET A 1 467 ? 10.586 20.234 30.688 1 91.38 467 MET A O 1
ATOM 3790 N N . LYS A 1 468 ? 9.422 21.531 32.125 1 91 468 LYS A N 1
ATOM 3791 C CA . LYS A 1 468 ? 10.531 22.453 32.344 1 91 468 LYS A CA 1
ATOM 3792 C C . LYS A 1 468 ? 11.727 21.734 32.938 1 91 468 LYS A C 1
ATOM 3794 O O . LYS A 1 468 ? 12.867 21.938 32.531 1 91 468 LYS A O 1
ATOM 3799 N N . GLU A 1 469 ? 11.492 20.906 33.844 1 90 469 GLU A N 1
ATOM 3800 C CA . GLU A 1 469 ? 12.547 20.141 34.5 1 90 469 GLU A CA 1
ATOM 3801 C C . GLU A 1 469 ? 13.195 19.156 33.531 1 90 469 GLU A C 1
ATOM 3803 O O . GLU A 1 469 ? 14.414 18.969 33.531 1 90 469 GLU A O 1
ATOM 3808 N N . THR A 1 470 ? 12.352 18.578 32.781 1 87.5 470 THR A N 1
ATOM 3809 C CA . THR A 1 470 ? 12.844 17.594 31.812 1 87.5 470 THR A CA 1
ATOM 3810 C C . THR A 1 470 ? 13.75 18.266 30.781 1 87.5 470 THR A C 1
ATOM 3812 O O . THR A 1 470 ? 14.82 17.734 30.469 1 87.5 470 THR A O 1
ATOM 3815 N N . ILE A 1 471 ? 13.32 19.344 30.297 1 87.19 471 ILE A N 1
ATOM 3816 C CA . ILE A 1 471 ? 14.07 20.062 29.266 1 87.19 471 ILE A CA 1
ATOM 3817 C C . ILE A 1 471 ? 15.391 20.562 29.844 1 87.19 471 ILE A C 1
ATOM 3819 O O . ILE A 1 471 ? 16.422 20.562 29.172 1 87.19 471 ILE A O 1
ATOM 3823 N N . GLN A 1 472 ? 15.344 21.016 31.047 1 85.94 472 GLN A N 1
ATOM 3824 C CA . GLN A 1 472 ? 16.547 21.5 31.703 1 85.94 472 GLN A CA 1
ATOM 3825 C C . GLN A 1 472 ? 17.562 20.359 31.891 1 85.94 472 GLN A C 1
ATOM 3827 O O . GLN A 1 472 ? 18.766 20.547 31.703 1 85.94 472 GLN A O 1
ATOM 3832 N N . LYS A 1 473 ? 17.031 19.312 32.188 1 86.06 473 LYS A N 1
ATOM 3833 C CA . LYS A 1 473 ? 17.891 18.156 32.406 1 86.06 473 LYS A CA 1
ATOM 3834 C C . LYS A 1 473 ? 18.516 17.672 31.109 1 86.06 473 LYS A C 1
ATOM 3836 O O . LYS A 1 473 ? 19.672 17.234 31.094 1 86.06 473 LYS A O 1
ATOM 3841 N N . LYS A 1 474 ? 17.828 17.812 30.062 1 85.69 474 LYS A N 1
ATOM 3842 C CA . LYS A 1 474 ? 18.266 17.281 28.781 1 85.69 474 LYS A CA 1
ATOM 3843 C C . LYS A 1 474 ? 19.094 18.297 28.016 1 85.69 474 LYS A C 1
ATOM 3845 O O . LYS A 1 474 ? 19.781 17.953 27.047 1 85.69 474 LYS A O 1
ATOM 3850 N N . LYS A 1 475 ? 19.219 19.422 28.469 1 79.38 475 LYS A N 1
ATOM 3851 C CA . LYS A 1 475 ? 19.969 20.484 27.812 1 79.38 475 LYS A CA 1
ATOM 3852 C C . LYS A 1 475 ? 19.672 20.531 26.312 1 79.38 475 LYS A C 1
ATOM 3854 O O . LYS A 1 475 ? 20.578 20.375 25.5 1 79.38 475 LYS A O 1
ATOM 3859 N N . LEU A 1 476 ? 18.531 20.859 25.984 1 77.06 476 LEU A N 1
ATOM 3860 C CA . LEU A 1 476 ? 18.125 20.781 24.578 1 77.06 476 LEU A CA 1
ATOM 3861 C C . LEU A 1 476 ? 18.906 21.766 23.719 1 77.06 476 LEU A C 1
ATOM 3863 O O . LEU A 1 476 ? 19.5 22.719 24.25 1 77.06 476 LEU A O 1
ATOM 3867 N N . ALA A 1 477 ? 18.891 21.578 22.375 1 74.69 477 ALA A N 1
ATOM 3868 C CA . ALA A 1 477 ? 19.703 22.219 21.359 1 74.69 477 ALA A CA 1
ATOM 3869 C C . ALA A 1 477 ? 19.469 23.734 21.328 1 74.69 477 ALA A C 1
ATOM 3871 O O . ALA A 1 477 ? 18.344 24.188 21.594 1 74.69 477 ALA A O 1
ATOM 3872 N N . LYS A 1 478 ? 20.516 24.375 21.094 1 84.62 478 LYS A N 1
ATOM 3873 C CA . LYS A 1 478 ? 20.453 25.812 20.875 1 84.62 478 LYS A CA 1
ATOM 3874 C C . LYS A 1 478 ? 19.922 26.141 19.484 1 84.62 478 LYS A C 1
ATOM 3876 O O . LYS A 1 478 ? 20.266 25.469 18.516 1 84.62 478 LYS A O 1
ATOM 3881 N N . ARG A 1 479 ? 19 27.109 19.438 1 93.25 479 ARG A N 1
ATOM 3882 C CA . ARG A 1 479 ? 18.453 27.562 18.172 1 93.25 479 ARG A CA 1
ATOM 3883 C C . ARG A 1 479 ? 18.906 28.969 17.844 1 93.25 479 ARG A C 1
ATOM 3885 O O . ARG A 1 479 ? 19 29.812 18.75 1 93.25 479 ARG A O 1
ATOM 3892 N N . GLU A 1 480 ? 19.297 29.125 16.594 1 94.75 480 GLU A N 1
ATOM 3893 C CA . GLU A 1 480 ? 19.703 30.453 16.109 1 94.75 480 GLU A CA 1
ATOM 3894 C C . GLU A 1 480 ? 18.969 30.812 14.82 1 94.75 480 GLU A C 1
ATOM 3896 O O . GLU A 1 480 ? 18.781 29.969 13.945 1 94.75 480 GLU A O 1
ATOM 3901 N N . THR A 1 481 ? 18.547 32.062 14.797 1 96.12 481 THR A N 1
ATOM 3902 C CA . THR A 1 481 ? 17.906 32.562 13.586 1 96.12 481 THR A CA 1
ATOM 3903 C C . THR A 1 481 ? 18.797 33.562 12.867 1 96.12 481 THR A C 1
ATOM 3905 O O . THR A 1 481 ? 19.344 34.469 13.492 1 96.12 481 THR A O 1
ATOM 3908 N N . ARG A 1 482 ? 18.969 33.375 11.617 1 96.31 482 ARG A N 1
ATOM 3909 C CA . ARG A 1 482 ? 19.734 34.25 10.742 1 96.31 482 ARG A CA 1
ATOM 3910 C C . ARG A 1 482 ? 18.875 34.75 9.602 1 96.31 482 ARG A C 1
ATOM 3912 O O . ARG A 1 482 ? 17.906 34.094 9.195 1 96.31 482 ARG A O 1
ATOM 3919 N N . ILE A 1 483 ? 19.234 35.906 9.188 1 96.81 483 ILE A N 1
ATOM 3920 C CA . ILE A 1 483 ? 18.516 36.469 8.047 1 96.81 483 ILE A CA 1
ATOM 3921 C C . ILE A 1 483 ? 19.391 36.375 6.793 1 96.81 483 ILE A C 1
ATOM 3923 O O . ILE A 1 483 ? 20.531 36.844 6.781 1 96.81 483 ILE A O 1
ATOM 3927 N N . LEU A 1 484 ? 18.859 35.719 5.785 1 97.19 484 LEU A N 1
ATOM 3928 C CA . LEU A 1 484 ? 19.562 35.594 4.512 1 97.19 484 LEU A CA 1
ATOM 3929 C C . LEU A 1 484 ? 19.047 36.594 3.504 1 97.19 484 LEU A C 1
ATOM 3931 O O . LEU A 1 484 ? 17.844 36.875 3.439 1 97.19 484 LEU A O 1
ATOM 3935 N N . HIS A 1 485 ? 20.016 37.125 2.777 1 95.06 485 HIS A N 1
ATOM 3936 C CA . HIS A 1 485 ? 19.688 38.031 1.691 1 95.06 485 HIS A CA 1
ATOM 3937 C C . HIS A 1 485 ? 19.719 37.312 0.342 1 95.06 485 HIS A C 1
ATOM 3939 O O . HIS A 1 485 ? 20.797 37 -0.163 1 95.06 485 HIS A O 1
ATOM 3945 N N . ILE A 1 486 ? 18.594 37.062 -0.162 1 92.69 486 ILE A N 1
ATOM 3946 C CA . ILE A 1 486 ? 18.453 36.438 -1.466 1 92.69 486 ILE A CA 1
ATOM 3947 C C . ILE A 1 486 ? 17.734 37.375 -2.428 1 92.69 486 ILE A C 1
ATOM 3949 O O . ILE A 1 486 ? 16.547 37.625 -2.275 1 92.69 486 ILE A O 1
ATOM 3953 N N . ASP A 1 487 ? 18.5 37.812 -3.414 1 88.94 487 ASP A N 1
ATOM 3954 C CA . ASP A 1 487 ? 17.969 38.844 -4.312 1 88.94 487 ASP A CA 1
ATOM 3955 C C . ASP A 1 487 ? 17.531 40.062 -3.533 1 88.94 487 ASP A C 1
ATOM 3957 O O . ASP A 1 487 ? 18.297 40.656 -2.77 1 88.94 487 ASP A O 1
ATOM 3961 N N . ASP A 1 488 ? 16.266 40.406 -3.646 1 88.44 488 ASP A N 1
ATOM 3962 C CA . ASP A 1 488 ? 15.766 41.625 -2.986 1 88.44 488 ASP A CA 1
ATOM 3963 C C . ASP A 1 488 ? 14.992 41.25 -1.719 1 88.44 488 ASP A C 1
ATOM 3965 O O . ASP A 1 488 ? 14.242 42.094 -1.189 1 88.44 488 ASP A O 1
ATOM 3969 N N . TYR A 1 489 ? 15.297 40.031 -1.191 1 94.75 489 TYR A N 1
ATOM 3970 C CA . TYR A 1 489 ? 14.5 39.594 -0.055 1 94.75 489 TYR A CA 1
ATOM 3971 C C . TYR A 1 489 ? 15.383 39.25 1.144 1 94.75 489 TYR A C 1
ATOM 3973 O O . TYR A 1 489 ? 16.531 38.844 0.981 1 94.75 489 TYR A O 1
ATOM 3981 N N . GLU A 1 490 ? 14.898 39.531 2.33 1 94.44 490 GLU A N 1
ATOM 3982 C CA . GLU A 1 490 ? 15.445 39.094 3.605 1 94.44 490 GLU A CA 1
ATOM 3983 C C . GLU A 1 490 ? 14.633 37.938 4.184 1 94.44 490 GLU A C 1
ATOM 3985 O O . GLU A 1 490 ? 13.492 38.125 4.613 1 94.44 490 GLU A O 1
ATOM 3990 N N . LEU A 1 491 ? 15.203 36.844 4.184 1 97.25 491 LEU A N 1
ATOM 3991 C CA . LEU A 1 491 ? 14.461 35.625 4.52 1 97.25 491 LEU A CA 1
ATOM 3992 C C . LEU A 1 491 ? 15.109 34.906 5.703 1 97.25 491 LEU A C 1
ATOM 3994 O O . LEU A 1 491 ? 16.328 34.781 5.762 1 97.25 491 LEU A O 1
ATOM 3998 N N . PRO A 1 492 ? 14.352 34.5 6.676 1 97.69 492 PRO A N 1
ATOM 3999 C CA . PRO A 1 492 ? 14.914 33.938 7.914 1 97.69 492 PRO A CA 1
ATOM 4000 C C . PRO A 1 492 ? 15.281 32.469 7.785 1 97.69 492 PRO A C 1
ATOM 4002 O O . PRO A 1 492 ? 14.531 31.688 7.188 1 97.69 492 PRO A O 1
ATOM 4005 N N . LEU A 1 493 ? 16.375 32.125 8.305 1 98.19 493 LEU A N 1
ATOM 4006 C CA . LEU A 1 493 ? 16.906 30.766 8.438 1 98.19 493 LEU A CA 1
ATOM 4007 C C . LEU A 1 493 ? 17.109 30.406 9.906 1 98.19 493 LEU A C 1
ATOM 4009 O O . LEU A 1 493 ? 17.719 31.172 10.656 1 98.19 493 LEU A O 1
ATOM 4013 N N . GLN A 1 494 ? 16.516 29.344 10.305 1 97.94 494 GLN A N 1
ATOM 4014 C CA . GLN A 1 494 ? 16.703 28.875 11.672 1 97.94 494 GLN A CA 1
ATOM 4015 C C . GLN A 1 494 ? 17.562 27.609 11.703 1 97.94 494 GLN A C 1
ATOM 4017 O O . GLN A 1 494 ? 17.312 26.656 10.961 1 97.94 494 GLN A O 1
ATOM 4022 N N . LEU A 1 495 ? 18.531 27.641 12.547 1 97.69 495 LEU A N 1
ATOM 4023 C CA . LEU A 1 495 ? 19.438 26.5 12.719 1 97.69 495 LEU A CA 1
ATOM 4024 C C . LEU A 1 495 ? 19.359 25.969 14.148 1 97.69 495 LEU A C 1
ATOM 4026 O O . LEU A 1 495 ? 19.328 26.75 15.102 1 97.69 495 LEU A O 1
ATOM 4030 N N . SER A 1 496 ? 19.266 24.734 14.281 1 96.81 496 SER A N 1
ATOM 4031 C CA . SER A 1 496 ? 19.406 24.047 15.555 1 96.81 496 SER A CA 1
ATOM 4032 C C . SER A 1 496 ? 20.719 23.266 15.617 1 96.81 496 SER A C 1
ATOM 4034 O O . SER A 1 496 ? 21 22.438 14.742 1 96.81 496 SER A O 1
ATOM 4036 N N . PHE A 1 497 ? 21.469 23.531 16.672 1 96 497 PHE A N 1
ATOM 4037 C CA . PHE A 1 497 ? 22.812 22.969 16.781 1 96 497 PHE A CA 1
ATOM 4038 C C . PHE A 1 497 ? 22.844 21.859 17.828 1 96 497 PHE A C 1
ATOM 4040 O O . PHE A 1 497 ? 22.062 21.859 18.781 1 96 497 PHE A O 1
ATOM 4047 N N . PRO A 1 498 ? 23.781 20.969 17.594 1 92.56 498 PRO A N 1
ATOM 4048 C CA . PRO A 1 498 ? 24.016 20 18.672 1 92.56 498 PRO A CA 1
ATOM 4049 C C . PRO A 1 498 ? 24.531 20.641 19.938 1 92.56 498 PRO A C 1
ATOM 4051 O O . PRO A 1 498 ? 25.047 21.766 19.906 1 92.56 498 PRO A O 1
ATOM 4054 N N . LYS A 1 499 ? 24.406 20.016 21.062 1 86.88 499 LYS A N 1
ATOM 4055 C CA . LYS A 1 499 ? 24.781 20.531 22.375 1 86.88 499 LYS A CA 1
ATOM 4056 C C . LYS A 1 499 ? 26.266 20.906 22.422 1 86.88 499 LYS A C 1
ATOM 4058 O O . LYS A 1 499 ? 26.641 21.938 22.969 1 86.88 499 LYS A O 1
ATOM 4063 N N . ASP A 1 500 ? 27.125 20.156 21.812 1 86.5 500 ASP A N 1
ATOM 4064 C CA . ASP A 1 500 ? 28.562 20.375 21.875 1 86.5 500 ASP A CA 1
ATOM 4065 C C . ASP A 1 500 ? 29.094 20.938 20.547 1 86.5 500 ASP A C 1
ATOM 4067 O O . ASP A 1 500 ? 30.188 20.594 20.125 1 86.5 500 ASP A O 1
ATOM 4071 N N . PHE A 1 501 ? 28.297 21.734 20.078 1 93.5 501 PHE A N 1
ATOM 4072 C CA . PHE A 1 501 ? 28.656 22.328 18.797 1 93.5 501 PHE A CA 1
ATOM 4073 C C . PHE A 1 501 ? 29.969 23.094 18.906 1 93.5 501 PHE A C 1
ATOM 4075 O O . PHE A 1 501 ? 30.156 23.891 19.828 1 93.5 501 PHE A O 1
ATOM 4082 N N . MET A 1 502 ? 30.828 22.875 17.906 1 94.12 502 MET A N 1
ATOM 4083 C CA . MET A 1 502 ? 32.094 23.594 17.703 1 94.12 502 MET A CA 1
ATOM 4084 C C . MET A 1 502 ? 32.25 24 16.25 1 94.12 502 MET A C 1
ATOM 4086 O O . MET A 1 502 ? 32.125 23.156 15.352 1 94.12 502 MET A O 1
ATOM 4090 N N . GLU A 1 503 ? 32.625 25.172 16.078 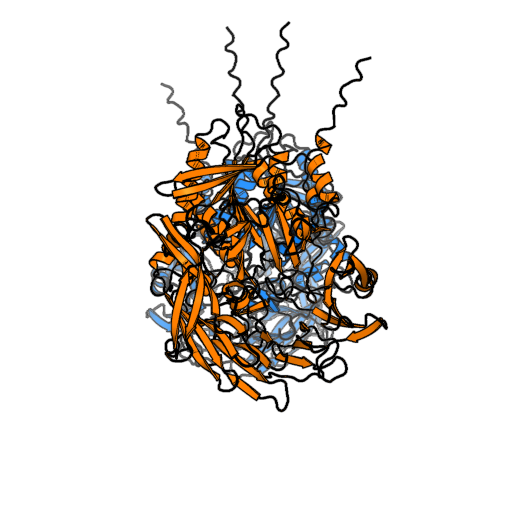1 93.75 503 GLU A N 1
ATOM 4091 C CA . GLU A 1 503 ? 32.719 25.719 14.727 1 93.75 503 GLU A CA 1
ATOM 4092 C C . GLU A 1 503 ? 33.781 24.984 13.914 1 93.75 503 GLU A C 1
ATOM 4094 O O . GLU A 1 503 ? 33.719 24.922 12.68 1 93.75 503 GLU A O 1
ATOM 4099 N N . LYS A 1 504 ? 34.688 24.422 14.531 1 94.19 504 LYS A N 1
ATOM 4100 C CA . LYS A 1 504 ? 35.812 23.781 13.852 1 94.19 504 LYS A CA 1
ATOM 4101 C C . LYS A 1 504 ? 35.438 22.391 13.352 1 94.19 504 LYS A C 1
ATOM 4103 O O . LYS A 1 504 ? 36.094 21.828 12.477 1 94.19 504 LYS A O 1
ATOM 4108 N N . ASN A 1 505 ? 34.375 21.891 13.883 1 94.62 505 ASN A N 1
ATOM 4109 C CA . ASN A 1 505 ? 33.906 20.562 13.484 1 94.62 505 ASN A CA 1
ATOM 4110 C C . ASN A 1 505 ? 33 20.641 12.266 1 94.62 505 ASN A C 1
ATOM 4112 O O . ASN A 1 505 ? 32.438 21.688 11.953 1 94.62 505 ASN A O 1
ATOM 4116 N N . GLN A 1 506 ? 32.938 19.5 11.562 1 95.38 506 GLN A N 1
ATOM 4117 C CA . GLN A 1 506 ? 32 19.375 10.445 1 95.38 506 GLN A CA 1
ATOM 4118 C C . GLN A 1 506 ? 30.797 18.531 10.828 1 95.38 506 GLN A C 1
ATOM 4120 O O . GLN A 1 506 ? 30.938 17.484 11.453 1 95.38 506 GLN A O 1
ATOM 4125 N N . TYR A 1 507 ? 29.688 19.094 10.5 1 96.56 507 TYR A N 1
ATOM 4126 C CA . TYR A 1 507 ? 28.438 18.422 10.859 1 96.56 507 TYR A CA 1
ATOM 4127 C C . TYR A 1 507 ? 27.594 18.141 9.625 1 96.56 507 TYR A C 1
ATOM 4129 O O . TYR A 1 507 ? 27.719 18.828 8.609 1 96.56 507 TYR A O 1
ATOM 4137 N N . ALA A 1 508 ? 26.781 17.047 9.672 1 97.38 508 ALA A N 1
ATOM 4138 C CA . ALA A 1 508 ? 25.734 16.812 8.68 1 97.38 508 ALA A CA 1
ATOM 4139 C C . ALA A 1 508 ? 24.609 17.859 8.805 1 97.38 508 ALA A C 1
ATOM 4141 O O . ALA A 1 508 ? 24.484 18.5 9.852 1 97.38 508 ALA A O 1
ATOM 4142 N N . LEU A 1 509 ? 23.906 18.031 7.738 1 98.06 509 LEU A N 1
ATOM 4143 C CA . LEU A 1 509 ? 22.812 19 7.719 1 98.06 509 LEU A CA 1
ATOM 4144 C C . LEU A 1 509 ? 21.516 18.344 7.258 1 98.06 509 LEU A C 1
ATOM 4146 O O . LEU A 1 509 ? 21.5 17.578 6.289 1 98.06 509 LEU A O 1
ATOM 4150 N N . LEU A 1 510 ? 20.484 18.547 7.945 1 98.31 510 LEU A N 1
ATOM 4151 C CA . LEU A 1 510 ? 19.141 18.156 7.547 1 98.31 510 LEU A CA 1
ATOM 4152 C C . LEU A 1 510 ? 18.266 19.375 7.316 1 98.31 510 LEU A C 1
ATOM 4154 O O . LEU A 1 510 ? 18.078 20.203 8.219 1 98.31 510 LEU A O 1
ATOM 4158 N N . LEU A 1 511 ? 17.781 19.578 6.109 1 98.5 511 LEU A N 1
ATOM 4159 C CA . LEU A 1 511 ? 16.812 20.609 5.777 1 98.5 511 LEU A CA 1
ATOM 4160 C C . LEU A 1 511 ? 15.391 20.094 5.906 1 98.5 511 LEU A C 1
ATOM 4162 O O . LEU A 1 511 ? 15.031 19.094 5.273 1 98.5 511 LEU A O 1
ATOM 4166 N N . ILE A 1 512 ? 14.57 20.734 6.699 1 98.44 512 ILE A N 1
ATOM 4167 C CA . ILE A 1 512 ? 13.211 20.266 6.949 1 98.44 512 ILE A CA 1
ATOM 4168 C C . ILE A 1 512 ? 12.211 21.25 6.344 1 98.44 512 ILE A C 1
ATOM 4170 O O . ILE A 1 512 ? 12.289 22.453 6.582 1 98.44 512 ILE A O 1
ATOM 4174 N N . MET A 1 513 ? 11.281 20.688 5.566 1 96.38 513 MET A N 1
ATOM 4175 C CA . MET A 1 513 ? 10.164 21.438 4.992 1 96.38 513 MET A CA 1
ATOM 4176 C C . MET A 1 513 ? 8.828 20.781 5.359 1 96.38 513 MET A C 1
ATOM 4178 O O . MET A 1 513 ? 8.539 19.672 4.926 1 96.38 513 MET A O 1
ATOM 4182 N N . ASP A 1 514 ? 8.008 21.391 6.109 1 89.69 514 ASP A N 1
ATOM 4183 C CA . ASP A 1 514 ? 6.742 20.828 6.574 1 89.69 514 ASP A CA 1
ATOM 4184 C C . ASP A 1 514 ? 5.645 21.891 6.617 1 89.69 514 ASP A C 1
ATOM 4186 O O . ASP A 1 514 ? 4.84 21.906 7.547 1 89.69 514 ASP A O 1
ATOM 4190 N N . GLU A 1 515 ? 5.668 22.812 5.707 1 89.69 515 GLU A N 1
ATOM 4191 C CA . GLU A 1 515 ? 4.625 23.828 5.684 1 89.69 515 GLU A CA 1
ATOM 4192 C C . GLU A 1 515 ? 4.059 24 4.277 1 89.69 515 GLU A C 1
ATOM 4194 O O . GLU A 1 515 ? 4.664 23.562 3.299 1 89.69 515 GLU A O 1
ATOM 4199 N N . GLU A 1 516 ? 2.912 24.625 4.32 1 95.31 516 GLU A N 1
ATOM 4200 C CA . GLU A 1 516 ? 2.26 24.984 3.066 1 95.31 516 GLU A CA 1
ATOM 4201 C C . GLU A 1 516 ? 2.336 26.484 2.824 1 95.31 516 GLU A C 1
ATOM 4203 O O . GLU A 1 516 ? 2.775 27.25 3.697 1 95.31 516 GLU A O 1
ATOM 4208 N N . PRO A 1 517 ? 1.981 26.938 1.602 1 96.81 517 PRO A N 1
ATOM 4209 C CA . PRO A 1 517 ? 2.016 28.375 1.358 1 96.81 517 PRO A CA 1
ATOM 4210 C C . PRO A 1 517 ? 1.234 29.172 2.404 1 96.81 517 PRO A C 1
ATOM 4212 O O . PRO A 1 517 ? 0.125 28.781 2.777 1 96.81 517 PRO A O 1
ATOM 4215 N N . GLY A 1 518 ? 1.856 30.219 2.867 1 96.31 518 GLY A N 1
ATOM 4216 C CA . GLY A 1 518 ? 1.215 31.016 3.896 1 96.31 518 GLY A CA 1
ATOM 4217 C C . GLY A 1 518 ? 1.596 30.594 5.305 1 96.31 518 GLY A C 1
ATOM 4218 O O . GLY A 1 518 ? 1.354 31.344 6.262 1 96.31 518 GLY A O 1
ATOM 4219 N N . GLY A 1 519 ? 2.27 29.453 5.422 1 95.19 519 GLY A N 1
ATOM 4220 C CA . GLY A 1 519 ? 2.744 28.984 6.715 1 95.19 519 GLY A CA 1
ATOM 4221 C C . GLY A 1 519 ? 4.141 29.484 7.051 1 95.19 519 GLY A C 1
ATOM 4222 O O . GLY A 1 519 ? 4.723 30.266 6.309 1 95.19 519 GLY A O 1
ATOM 4223 N N . GLN A 1 520 ? 4.594 29.047 8.219 1 95.44 520 GLN A N 1
ATOM 4224 C CA . GLN A 1 520 ? 5.91 29.453 8.711 1 95.44 520 GLN A CA 1
ATOM 4225 C C . GLN A 1 520 ? 6.602 28.312 9.438 1 95.44 520 GLN A C 1
ATOM 4227 O O . GLN A 1 520 ? 5.969 27.578 10.195 1 95.44 520 GLN A O 1
ATOM 4232 N N . MET A 1 521 ? 7.836 28.156 9.164 1 95.81 521 MET A N 1
ATOM 4233 C CA . MET A 1 521 ? 8.648 27.156 9.859 1 95.81 521 MET A CA 1
ATOM 4234 C C . MET A 1 521 ? 9.555 27.828 10.891 1 95.81 521 MET A C 1
ATOM 4236 O O . MET A 1 521 ? 9.844 27.25 11.938 1 95.81 521 MET A O 1
ATOM 4240 N N . VAL A 1 522 ? 9.961 28.984 10.555 1 97.69 522 VAL A N 1
ATOM 4241 C CA . VAL A 1 522 ? 10.883 29.688 11.43 1 97.69 522 VAL A CA 1
ATOM 4242 C C . VAL A 1 522 ? 10.102 30.562 12.406 1 97.69 522 VAL A C 1
ATOM 4244 O O . VAL A 1 522 ? 9.703 31.688 12.062 1 97.69 522 VAL A O 1
ATOM 4247 N N . THR A 1 523 ? 9.891 30.109 13.633 1 96.56 523 THR A N 1
ATOM 4248 C CA . THR A 1 523 ? 9.164 30.828 14.664 1 96.56 523 THR A CA 1
ATOM 4249 C C . THR A 1 523 ? 9.836 30.656 16.031 1 96.56 523 THR A C 1
ATOM 4251 O O . THR A 1 523 ? 10.758 29.844 16.172 1 96.56 523 THR A O 1
ATOM 4254 N N . ASP A 1 524 ? 9.391 31.406 16.969 1 96.06 524 ASP A N 1
ATOM 4255 C CA . ASP A 1 524 ? 9.898 31.297 18.344 1 96.06 524 ASP A CA 1
ATOM 4256 C C . ASP A 1 524 ? 9.117 30.25 19.141 1 96.06 524 ASP A C 1
ATOM 4258 O O . ASP A 1 524 ? 9.352 30.078 20.328 1 96.06 524 ASP A O 1
ATOM 4262 N N . LYS A 1 525 ? 8.219 29.562 18.547 1 95.56 525 LYS A N 1
ATOM 4263 C CA . LYS A 1 525 ? 7.41 28.578 19.266 1 95.56 525 LYS A CA 1
ATOM 4264 C C . LYS A 1 525 ? 8.273 27.469 19.844 1 95.56 525 LYS A C 1
ATOM 4266 O O . LYS A 1 525 ? 9.25 27.031 19.219 1 95.56 525 LYS A O 1
ATOM 4271 N N . PHE A 1 526 ? 7.832 26.984 20.969 1 94.88 526 PHE A N 1
ATOM 4272 C CA . PHE A 1 526 ? 8.5 25.859 21.594 1 94.88 526 PHE A CA 1
ATOM 4273 C C . PHE A 1 526 ? 8.383 24.609 20.734 1 94.88 526 PHE A C 1
ATOM 4275 O O . PHE A 1 526 ? 7.316 24.328 20.172 1 94.88 526 PHE A O 1
ATOM 4282 N N . HIS A 1 527 ? 9.523 23.938 20.562 1 92.69 527 HIS A N 1
ATOM 4283 C CA . HIS A 1 527 ? 9.508 22.781 19.672 1 92.69 527 HIS A CA 1
ATOM 4284 C C . HIS A 1 527 ? 10.406 21.672 20.188 1 92.69 527 HIS A C 1
ATOM 4286 O O . HIS A 1 527 ? 11.586 21.906 20.469 1 92.69 527 HIS A O 1
ATOM 4292 N N . VAL A 1 528 ? 9.883 20.531 20.375 1 93.12 528 VAL A N 1
ATOM 4293 C CA . VAL A 1 528 ? 10.609 19.281 20.609 1 93.12 528 VAL A CA 1
ATOM 4294 C C . VAL A 1 528 ? 9.945 18.141 19.859 1 93.12 528 VAL A C 1
ATOM 4296 O O . VAL A 1 528 ? 8.758 17.859 20.047 1 93.12 528 VAL A O 1
ATOM 4299 N N . ASP A 1 529 ? 10.641 17.5 19 1 94.06 529 ASP A N 1
ATOM 4300 C CA . ASP A 1 529 ? 10.109 16.438 18.172 1 94.06 529 ASP A CA 1
ATOM 4301 C C . ASP A 1 529 ? 11.219 15.461 17.766 1 94.06 529 ASP A C 1
ATOM 4303 O O . ASP A 1 529 ? 12.297 15.461 18.344 1 94.06 529 ASP A O 1
ATOM 4307 N N . TRP A 1 530 ? 10.969 14.609 16.766 1 95.88 530 TRP A N 1
ATOM 4308 C CA . TRP A 1 530 ? 11.898 13.57 16.328 1 95.88 530 TRP A CA 1
ATOM 4309 C C . TRP A 1 530 ? 13.219 14.18 15.867 1 95.88 530 TRP A C 1
ATOM 4311 O O . TRP A 1 530 ? 14.281 13.57 16 1 95.88 530 TRP A O 1
ATOM 4321 N N . ASP A 1 531 ? 13.195 15.297 15.242 1 96.12 531 ASP A N 1
ATOM 4322 C CA . ASP A 1 531 ? 14.422 15.953 14.789 1 96.12 531 ASP A CA 1
ATOM 4323 C C . ASP A 1 531 ? 15.312 16.328 15.977 1 96.12 531 ASP A C 1
ATOM 4325 O O . ASP A 1 531 ? 16.547 16.359 15.852 1 96.12 531 ASP A O 1
ATOM 4329 N N . SER A 1 532 ? 14.688 16.641 17.188 1 94.94 532 SER A N 1
ATOM 4330 C CA . SER A 1 532 ? 15.469 16.906 18.391 1 94.94 532 SER A CA 1
ATOM 4331 C C . SER A 1 532 ? 16.281 15.68 18.812 1 94.94 532 SER A C 1
ATOM 4333 O O . SER A 1 532 ? 17.406 15.805 19.297 1 94.94 532 SER A O 1
ATOM 4335 N N . VAL A 1 533 ? 15.664 14.547 18.594 1 94.56 533 VAL A N 1
ATOM 4336 C CA . VAL A 1 533 ? 16.359 13.305 18.891 1 94.56 533 VAL A CA 1
ATOM 4337 C C . VAL A 1 533 ? 17.547 13.133 17.953 1 94.56 533 VAL A C 1
ATOM 4339 O O . VAL A 1 533 ? 18.641 12.766 18.375 1 94.56 533 VAL A O 1
ATOM 4342 N N . LEU A 1 534 ? 17.328 13.414 16.719 1 95.75 534 LEU A N 1
ATOM 4343 C CA . LEU A 1 534 ? 18.375 13.281 15.719 1 95.75 534 LEU A CA 1
ATOM 4344 C C . LEU A 1 534 ? 19.547 14.227 16 1 95.75 534 LEU A C 1
ATOM 4346 O O . LEU A 1 534 ? 20.703 13.844 15.867 1 95.75 534 LEU A O 1
ATOM 4350 N N . ILE A 1 535 ? 19.266 15.461 16.391 1 95.19 535 ILE A N 1
ATOM 4351 C CA . ILE A 1 535 ? 20.281 16.469 16.734 1 95.19 535 ILE A CA 1
ATOM 4352 C C . ILE A 1 535 ? 21.125 15.961 17.891 1 95.19 535 ILE A C 1
ATOM 4354 O O . ILE A 1 535 ? 22.359 16.062 17.859 1 95.19 535 ILE A O 1
ATOM 4358 N N . ASP A 1 536 ? 20.469 15.461 18.844 1 90.5 536 ASP A N 1
ATOM 4359 C CA . ASP A 1 536 ? 21.141 15.062 20.078 1 90.5 536 ASP A CA 1
ATOM 4360 C C . ASP A 1 536 ? 21.953 13.781 19.875 1 90.5 536 ASP A C 1
ATOM 4362 O O . ASP A 1 536 ? 23.062 13.656 20.391 1 90.5 536 ASP A O 1
ATOM 4366 N N . THR A 1 537 ? 21.469 12.852 19.078 1 89.44 537 THR A N 1
ATOM 4367 C CA . THR A 1 537 ? 22.078 11.531 18.984 1 89.44 537 THR A CA 1
ATOM 4368 C C . THR A 1 537 ? 23.094 11.492 17.844 1 89.44 537 THR A C 1
ATOM 4370 O O . THR A 1 537 ? 24.125 10.836 17.953 1 89.44 537 THR A O 1
ATOM 4373 N N . ASP A 1 538 ? 22.844 12.188 16.75 1 92.44 538 ASP A N 1
ATOM 4374 C CA . ASP A 1 538 ? 23.672 12.023 15.555 1 92.44 538 ASP A CA 1
ATOM 4375 C C . ASP A 1 538 ? 24.469 13.297 15.258 1 92.44 538 ASP A C 1
ATOM 4377 O O . ASP A 1 538 ? 25.188 13.367 14.266 1 92.44 538 ASP A O 1
ATOM 4381 N N . ASN A 1 539 ? 24.359 14.312 16.078 1 92.38 539 ASN A N 1
ATOM 4382 C CA . ASN A 1 539 ? 25.078 15.57 15.914 1 92.38 539 ASN A CA 1
ATOM 4383 C C . ASN A 1 539 ? 24.828 16.188 14.539 1 92.38 539 ASN A C 1
ATOM 4385 O O . ASN A 1 539 ? 25.766 16.5 13.812 1 92.38 539 ASN A O 1
ATOM 4389 N N . VAL A 1 540 ? 23.594 16.25 14.258 1 96.19 540 VAL A N 1
ATOM 4390 C CA . VAL A 1 540 ? 23.156 16.812 12.984 1 96.19 540 VAL A CA 1
ATOM 4391 C C . VAL A 1 540 ? 22.641 18.234 13.195 1 96.19 540 VAL A C 1
ATOM 4393 O O . VAL A 1 540 ? 21.969 18.516 14.188 1 96.19 540 VAL A O 1
ATOM 4396 N N . ILE A 1 541 ? 23.016 19.125 12.352 1 97.62 541 ILE A N 1
ATOM 4397 C CA . ILE A 1 541 ? 22.422 20.453 12.344 1 97.62 541 ILE A CA 1
ATOM 4398 C C . ILE A 1 541 ? 21.109 20.422 11.57 1 97.62 541 ILE A C 1
ATOM 4400 O O . ILE A 1 541 ? 21.047 19.891 10.461 1 97.62 541 ILE A O 1
ATOM 4404 N N . VAL A 1 542 ? 20.094 20.938 12.156 1 97.81 542 VAL A N 1
ATOM 4405 C CA . VAL A 1 542 ? 18.797 21 11.484 1 97.81 542 VAL A CA 1
ATOM 4406 C C . VAL A 1 542 ? 18.531 22.438 11.031 1 97.81 542 VAL A C 1
ATOM 4408 O O . VAL A 1 542 ? 18.703 23.391 11.805 1 97.81 542 VAL A O 1
ATOM 4411 N N . ALA A 1 543 ? 18.141 22.562 9.805 1 98.44 543 ALA A N 1
ATOM 4412 C CA . ALA A 1 543 ? 17.828 23.875 9.227 1 98.44 543 ALA A CA 1
ATOM 4413 C C . ALA A 1 543 ? 16.375 23.953 8.797 1 98.44 543 ALA A C 1
ATOM 4415 O O . ALA A 1 543 ? 15.812 22.984 8.273 1 98.44 543 ALA A O 1
ATOM 4416 N N . ARG A 1 544 ? 15.781 25.047 9.094 1 98.25 544 ARG A N 1
ATOM 4417 C CA . ARG A 1 544 ? 14.469 25.453 8.609 1 98.25 544 ARG A CA 1
ATOM 4418 C C . ARG A 1 544 ? 14.523 26.844 7.973 1 98.25 544 ARG A C 1
ATOM 4420 O O . ARG A 1 544 ? 15.141 27.766 8.516 1 98.25 544 ARG A O 1
ATOM 4427 N N . PHE A 1 545 ? 13.906 26.938 6.805 1 98.44 545 PHE A N 1
ATOM 4428 C CA . PHE A 1 545 ? 14.039 28.188 6.051 1 98.44 545 PHE A CA 1
ATOM 4429 C C . PHE A 1 545 ? 12.688 28.641 5.512 1 98.44 545 PHE A C 1
ATOM 4431 O O . PHE A 1 545 ? 11.945 27.859 4.922 1 98.44 545 PHE A O 1
ATOM 4438 N N . ASP A 1 546 ? 12.375 29.875 5.805 1 98.12 546 ASP A N 1
ATOM 4439 C CA . ASP A 1 546 ? 11.18 30.469 5.238 1 98.12 546 ASP A CA 1
ATOM 4440 C C . ASP A 1 546 ? 11.516 31.344 4.031 1 98.12 546 ASP A C 1
ATOM 4442 O O . ASP A 1 546 ? 11.914 32.5 4.184 1 98.12 546 ASP A O 1
ATOM 4446 N N . GLY A 1 547 ? 11.383 30.734 2.838 1 97.5 547 GLY A N 1
ATOM 4447 C CA . GLY A 1 547 ? 11.578 31.469 1.594 1 97.5 547 GLY A CA 1
ATOM 4448 C C . GLY A 1 547 ? 10.32 32.156 1.104 1 97.5 547 GLY A C 1
ATOM 4449 O O . GLY A 1 547 ? 9.367 32.344 1.867 1 97.5 547 GLY A O 1
ATOM 4450 N N . ARG A 1 548 ? 10.414 32.688 -0.151 1 95.44 548 ARG A N 1
ATOM 4451 C CA . ARG A 1 548 ? 9.211 33.219 -0.778 1 95.44 548 ARG A CA 1
ATOM 4452 C C . ARG A 1 548 ? 8.078 32.219 -0.764 1 95.44 548 ARG A C 1
ATOM 4454 O O . ARG A 1 548 ? 8.312 31.016 -0.949 1 95.44 548 ARG A O 1
ATOM 4461 N N . GLY A 1 549 ? 6.84 32.656 -0.478 1 97.5 549 GLY A N 1
ATOM 4462 C CA . GLY A 1 549 ? 5.672 31.812 -0.289 1 97.5 549 GLY A CA 1
ATOM 4463 C C . GLY A 1 549 ? 5.289 31.641 1.169 1 97.5 549 GLY A C 1
ATOM 4464 O O . GLY A 1 549 ? 4.18 31.203 1.478 1 97.5 549 GLY A O 1
ATOM 4465 N N . SER A 1 550 ? 6.184 31.969 2.078 1 97.06 550 SER A N 1
ATOM 4466 C CA . SER A 1 550 ? 5.902 31.859 3.508 1 97.06 550 SER A CA 1
ATOM 4467 C C . SER A 1 550 ? 5.051 33.031 3.996 1 97.06 550 SER A C 1
ATOM 4469 O O . SER A 1 550 ? 4.941 34.062 3.314 1 97.06 550 SER A O 1
ATOM 4471 N N . GLY A 1 551 ? 4.512 32.844 5.176 1 95.94 551 GLY A N 1
ATOM 4472 C CA . GLY A 1 551 ? 3.613 33.844 5.719 1 95.94 551 GLY A CA 1
ATOM 4473 C C . GLY A 1 551 ? 4.277 34.75 6.746 1 95.94 551 GLY A C 1
ATOM 4474 O O . GLY A 1 551 ? 5.426 34.531 7.129 1 95.94 551 GLY A O 1
ATOM 4475 N N . PHE A 1 552 ? 3.652 35.906 7.023 1 96.12 552 PHE A N 1
ATOM 4476 C CA . PHE A 1 552 ? 3.945 36.812 8.117 1 96.12 552 PHE A CA 1
ATOM 4477 C C . PHE A 1 552 ? 5.18 37.656 7.801 1 96.12 552 PHE A C 1
ATOM 4479 O O . PHE A 1 552 ? 5.895 38.094 8.711 1 96.12 552 PHE A O 1
ATOM 4486 N N . GLN A 1 553 ? 5.492 37.781 6.52 1 94.62 553 GLN A N 1
ATOM 4487 C CA . GLN A 1 553 ? 6.605 38.594 6.066 1 94.62 553 GLN A CA 1
ATOM 4488 C C . GLN A 1 553 ? 6.168 39.562 4.961 1 94.62 553 GLN A C 1
ATOM 4490 O O . GLN A 1 553 ? 6.996 40.031 4.176 1 94.62 553 GLN A O 1
ATOM 4495 N N . GLY A 1 554 ? 4.859 39.75 4.859 1 95.38 554 GLY A N 1
ATOM 4496 C CA . GLY A 1 554 ? 4.32 40.656 3.836 1 95.38 554 GLY A CA 1
ATOM 4497 C C . GLY A 1 554 ? 3.791 39.906 2.627 1 95.38 554 GLY A C 1
ATOM 4498 O O . GLY A 1 554 ? 4.227 38.781 2.342 1 95.38 554 GLY A O 1
ATOM 4499 N N . LEU A 1 555 ? 2.971 40.531 1.848 1 96.38 555 LEU A N 1
ATOM 4500 C CA . LEU A 1 555 ? 2.305 39.906 0.709 1 96.38 555 LEU A CA 1
ATOM 4501 C C . LEU A 1 555 ? 3.262 39.781 -0.469 1 96.38 555 LEU A C 1
ATOM 4503 O O . LEU A 1 555 ? 3.113 38.875 -1.287 1 96.38 555 LEU A O 1
ATOM 4507 N N . LYS A 1 556 ? 4.211 40.719 -0.523 1 95.69 556 LYS A N 1
ATOM 4508 C CA . LYS A 1 556 ? 5.195 40.594 -1.598 1 95.69 556 LYS A CA 1
ATOM 4509 C C . LYS A 1 556 ? 5.91 39.25 -1.554 1 95.69 556 LYS A C 1
ATOM 4511 O O . LYS A 1 556 ? 6.016 38.562 -2.572 1 95.69 556 LYS A O 1
ATOM 4516 N N . VAL A 1 557 ? 6.359 38.812 -0.369 1 96.25 557 VAL A N 1
ATOM 4517 C CA . VAL A 1 557 ? 7.047 37.531 -0.184 1 96.25 557 VAL A CA 1
ATOM 4518 C C . VAL A 1 557 ? 6.078 36.375 -0.46 1 96.25 557 VAL A C 1
ATOM 4520 O O . VAL A 1 557 ? 6.434 35.406 -1.14 1 96.25 557 VAL A O 1
ATOM 4523 N N . LEU A 1 558 ? 4.895 36.469 -0.016 1 97.25 558 LEU A N 1
ATOM 4524 C CA . LEU A 1 558 ? 3.902 35.406 -0.092 1 97.25 558 LEU A CA 1
ATOM 4525 C C . LEU A 1 558 ? 3.447 35.188 -1.531 1 97.25 558 LEU A C 1
ATOM 4527 O O . LEU A 1 558 ? 3.363 34.062 -1.992 1 97.25 558 LEU A O 1
ATOM 4531 N N . GLN A 1 559 ? 3.189 36.219 -2.307 1 96.88 559 GLN A N 1
ATOM 4532 C CA . GLN A 1 559 ? 2.473 36.125 -3.574 1 96.88 559 GLN A CA 1
ATOM 4533 C C . GLN A 1 559 ? 3.432 35.844 -4.73 1 96.88 559 GLN A C 1
ATOM 4535 O O . GLN A 1 559 ? 2.998 35.625 -5.859 1 96.88 559 GLN A O 1
ATOM 4540 N N . GLU A 1 560 ? 4.746 35.75 -4.418 1 96.31 560 GLU A N 1
ATOM 4541 C CA . GLU A 1 560 ? 5.738 35.5 -5.449 1 96.31 560 GLU A CA 1
ATOM 4542 C C . GLU A 1 560 ? 5.539 34.094 -6.051 1 96.31 560 GLU A C 1
ATOM 4544 O O . GLU A 1 560 ? 6.035 33.812 -7.145 1 96.31 560 GLU A O 1
ATOM 4549 N N . ILE A 1 561 ? 4.805 33.281 -5.391 1 97.5 561 ILE A N 1
ATOM 4550 C CA . ILE A 1 561 ? 4.676 31.875 -5.836 1 97.5 561 ILE A CA 1
ATOM 4551 C C . ILE A 1 561 ? 3.459 31.75 -6.746 1 97.5 561 ILE A C 1
ATOM 4553 O O . ILE A 1 561 ? 3.152 30.641 -7.219 1 97.5 561 ILE A O 1
ATOM 4557 N N . HIS A 1 562 ? 2.721 32.875 -7.023 1 97.94 562 HIS A N 1
ATOM 4558 C CA . HIS A 1 562 ? 1.538 32.844 -7.879 1 97.94 562 HIS A CA 1
ATOM 4559 C C . HIS A 1 562 ? 1.861 32.25 -9.242 1 97.94 562 HIS A C 1
ATOM 4561 O O . HIS A 1 562 ? 2.76 32.719 -9.938 1 97.94 562 HIS A O 1
ATOM 4567 N N . ARG A 1 563 ? 1.21 31.141 -9.617 1 97.88 563 ARG A N 1
ATOM 4568 C CA . ARG A 1 563 ? 1.355 30.422 -10.875 1 97.88 563 ARG A CA 1
ATOM 4569 C C . ARG A 1 563 ? 2.754 29.828 -11 1 97.88 563 ARG A C 1
ATOM 4571 O O . ARG A 1 563 ? 3.211 29.531 -12.109 1 97.88 563 ARG A O 1
ATOM 4578 N N . ARG A 1 564 ? 3.424 29.734 -9.82 1 97.44 564 ARG A N 1
ATOM 4579 C CA . ARG A 1 564 ? 4.805 29.266 -9.875 1 97.44 564 ARG A CA 1
ATOM 4580 C C . ARG A 1 564 ? 5.152 28.422 -8.648 1 97.44 564 ARG A C 1
ATOM 4582 O O . ARG A 1 564 ? 6.293 28.438 -8.18 1 97.44 564 ARG A O 1
ATOM 4589 N N . ILE A 1 565 ? 4.141 27.828 -8.062 1 97.06 565 ILE A N 1
ATOM 4590 C CA . ILE A 1 565 ? 4.434 27 -6.891 1 97.06 565 ILE A CA 1
ATOM 4591 C C . ILE A 1 565 ? 5.391 25.875 -7.281 1 97.06 565 ILE A C 1
ATOM 4593 O O . ILE A 1 565 ? 5.332 25.375 -8.398 1 97.06 565 ILE A O 1
ATOM 4597 N N . GLY A 1 566 ? 6.25 25.5 -6.398 1 94.94 566 GLY A N 1
ATOM 4598 C CA . GLY A 1 566 ? 7.215 24.438 -6.645 1 94.94 566 GLY A CA 1
ATOM 4599 C C . GLY A 1 566 ? 8.531 24.953 -7.191 1 94.94 566 GLY A C 1
ATOM 4600 O O . GLY A 1 566 ? 9.586 24.359 -6.941 1 94.94 566 GLY A O 1
ATOM 4601 N N . SER A 1 567 ? 8.508 26 -7.965 1 95.19 567 SER A N 1
ATOM 4602 C CA . SER A 1 567 ? 9.711 26.516 -8.609 1 95.19 567 SER A CA 1
ATOM 4603 C C . SER A 1 567 ? 10.391 27.578 -7.746 1 95.19 567 SER A C 1
ATOM 4605 O O . SER A 1 567 ? 11.57 27.438 -7.406 1 95.19 567 SER A O 1
ATOM 4607 N N . VAL A 1 568 ? 9.594 28.562 -7.352 1 96.56 568 VAL A N 1
ATOM 4608 C CA . VAL A 1 568 ? 10.141 29.688 -6.598 1 96.56 568 VAL A CA 1
ATOM 4609 C C . VAL A 1 568 ? 10.641 29.203 -5.238 1 96.56 568 VAL A C 1
ATOM 4611 O O . VAL A 1 568 ? 11.75 29.531 -4.816 1 96.56 568 VAL A O 1
ATOM 4614 N N . GLU A 1 569 ? 9.836 28.391 -4.586 1 96.5 569 GLU A N 1
ATOM 4615 C CA . GLU A 1 569 ? 10.211 27.891 -3.268 1 96.5 569 GLU A CA 1
ATOM 4616 C C . GLU A 1 569 ? 11.453 27 -3.346 1 96.5 569 GLU A C 1
ATOM 4618 O O . GLU A 1 569 ? 12.352 27.109 -2.502 1 96.5 569 GLU A O 1
ATOM 4623 N N . ALA A 1 570 ? 11.477 26.172 -4.34 1 95.62 570 ALA A N 1
ATOM 4624 C CA . ALA A 1 570 ? 12.633 25.297 -4.512 1 95.62 570 ALA A CA 1
ATOM 4625 C C . ALA A 1 570 ? 13.906 26.109 -4.727 1 95.62 570 ALA A C 1
ATOM 4627 O O . ALA A 1 570 ? 14.961 25.781 -4.168 1 95.62 570 ALA A O 1
ATOM 4628 N N . LYS A 1 571 ? 13.859 27.125 -5.539 1 95.81 571 LYS A N 1
ATOM 4629 C CA . LYS A 1 571 ? 15.008 27.984 -5.805 1 95.81 571 LYS A CA 1
ATOM 4630 C C . LYS A 1 571 ? 15.516 28.641 -4.52 1 95.81 571 LYS A C 1
ATOM 4632 O O . LYS A 1 571 ? 16.719 28.734 -4.297 1 95.81 571 LYS A O 1
ATOM 4637 N N . ASP A 1 572 ? 14.578 29.125 -3.713 1 97.06 572 ASP A N 1
ATOM 4638 C CA . ASP A 1 572 ? 14.961 29.766 -2.461 1 97.06 572 ASP A CA 1
ATOM 4639 C C . ASP A 1 572 ? 15.609 28.781 -1.505 1 97.06 572 ASP A C 1
ATOM 4641 O O . ASP A 1 572 ? 16.594 29.109 -0.829 1 97.06 572 ASP A O 1
ATOM 4645 N N . GLN A 1 573 ? 15.055 27.594 -1.361 1 97.25 573 GLN A N 1
ATOM 4646 C CA . GLN A 1 573 ? 15.633 26.562 -0.495 1 97.25 573 GLN A CA 1
ATOM 4647 C C . GLN A 1 573 ? 17.047 26.219 -0.934 1 97.25 573 GLN A C 1
ATOM 4649 O O . GLN A 1 573 ? 17.938 26.047 -0.098 1 97.25 573 GLN A O 1
ATOM 4654 N N . VAL A 1 574 ? 17.25 26.094 -2.215 1 96.44 574 VAL A N 1
ATOM 4655 C CA . VAL A 1 574 ? 18.562 25.781 -2.762 1 96.44 574 VAL A CA 1
ATOM 4656 C C . VAL A 1 574 ? 19.547 26.906 -2.434 1 96.44 574 VAL A C 1
ATOM 4658 O O . VAL A 1 574 ? 20.703 26.656 -2.08 1 96.44 574 VAL A O 1
ATOM 4661 N N . ALA A 1 575 ? 19.078 28.141 -2.566 1 97.06 575 ALA A N 1
ATOM 4662 C CA . ALA A 1 575 ? 19.922 29.281 -2.219 1 97.06 575 ALA A CA 1
ATOM 4663 C C . ALA A 1 575 ? 20.344 29.234 -0.753 1 97.06 575 ALA A C 1
ATOM 4665 O O . ALA A 1 575 ? 21.484 29.562 -0.415 1 97.06 575 ALA A O 1
ATOM 4666 N N . ALA A 1 576 ? 19.422 28.875 0.093 1 97.5 576 ALA A N 1
ATOM 4667 C CA . ALA A 1 576 ? 19.734 28.734 1.511 1 97.5 576 ALA A CA 1
ATOM 4668 C C . ALA A 1 576 ? 20.781 27.641 1.731 1 97.5 576 ALA A C 1
ATOM 4670 O O . ALA A 1 576 ? 21.688 27.797 2.557 1 97.5 576 ALA A O 1
ATOM 4671 N N . VAL A 1 577 ? 20.641 26.578 1.046 1 97.31 577 VAL A N 1
ATOM 4672 C CA . VAL A 1 577 ? 21.594 25.469 1.155 1 97.31 577 VAL A CA 1
ATOM 4673 C C . VAL A 1 577 ? 22.984 25.938 0.686 1 97.31 577 VAL A C 1
ATOM 4675 O O . VAL A 1 577 ? 23.984 25.609 1.314 1 97.31 577 VAL A O 1
ATOM 4678 N N . LYS A 1 578 ? 23.047 26.641 -0.403 1 97.19 578 LYS A N 1
ATOM 4679 C CA . LYS A 1 578 ? 24.312 27.172 -0.904 1 97.19 578 LYS A CA 1
ATOM 4680 C C . LYS A 1 578 ? 24.969 28.094 0.121 1 97.19 578 LYS A C 1
ATOM 4682 O O . LYS A 1 578 ? 26.188 28.062 0.297 1 97.19 578 LYS A O 1
ATOM 4687 N N . TYR A 1 579 ? 24.203 28.906 0.744 1 97.62 579 TYR A N 1
ATOM 4688 C CA . TYR A 1 579 ? 24.703 29.75 1.825 1 97.62 579 TYR A CA 1
ATOM 4689 C C . TYR A 1 579 ? 25.297 28.891 2.941 1 97.62 579 TYR A C 1
ATOM 4691 O O . TYR A 1 579 ? 26.391 29.203 3.447 1 97.62 579 TYR A O 1
ATOM 4699 N N . LEU A 1 580 ? 24.594 27.859 3.354 1 97.81 580 LEU A N 1
ATOM 4700 C CA . LEU A 1 580 ? 25.031 27 4.445 1 97.81 580 LEU A CA 1
ATOM 4701 C C . LEU A 1 580 ? 26.312 26.25 4.066 1 97.81 580 LEU A C 1
ATOM 4703 O O . LEU A 1 580 ? 27.172 26.016 4.918 1 97.81 580 LEU A O 1
ATOM 4707 N N . LEU A 1 581 ? 26.422 25.922 2.824 1 96.94 581 LEU A N 1
ATOM 4708 C CA . LEU A 1 581 ? 27.578 25.172 2.35 1 96.94 581 LEU A CA 1
ATOM 4709 C C . LEU A 1 581 ? 28.859 26.016 2.438 1 96.94 581 LEU A C 1
ATOM 4711 O O . LEU A 1 581 ? 29.969 25.469 2.412 1 96.94 581 LEU A O 1
ATOM 4715 N N . LYS A 1 582 ? 28.703 27.297 2.566 1 96.75 582 LYS A N 1
ATOM 4716 C CA . LYS A 1 582 ? 29.844 28.188 2.721 1 96.75 582 LYS A CA 1
ATOM 4717 C C . LYS A 1 582 ? 30.344 28.203 4.168 1 96.75 582 LYS A C 1
ATOM 4719 O O . LYS A 1 582 ? 31.453 28.656 4.445 1 96.75 582 LYS A O 1
ATOM 4724 N N . GLN A 1 583 ? 29.516 27.719 5.074 1 96.69 583 GLN A N 1
ATOM 4725 C CA . GLN A 1 583 ? 29.938 27.656 6.473 1 96.69 583 GLN A CA 1
ATOM 4726 C C . GLN A 1 583 ? 30.938 26.516 6.695 1 96.69 583 GLN A C 1
ATOM 4728 O O . GLN A 1 583 ? 30.75 25.406 6.191 1 96.69 583 GLN A O 1
ATOM 4733 N N . PRO A 1 584 ? 31.938 26.766 7.453 1 96.25 584 PRO A N 1
ATOM 4734 C CA . PRO A 1 584 ? 33 25.766 7.629 1 96.25 584 PRO A CA 1
ATOM 4735 C C . PRO A 1 584 ? 32.5 24.531 8.398 1 96.25 584 PRO A C 1
ATOM 4737 O O . PRO A 1 584 ? 33.094 23.453 8.266 1 96.25 584 PRO A O 1
ATOM 4740 N N . TYR A 1 585 ? 31.5 24.672 9.125 1 96.75 585 TYR A N 1
ATOM 4741 C CA . TYR A 1 585 ? 31.078 23.578 9.984 1 96.75 585 TYR A CA 1
ATOM 4742 C C . TYR A 1 585 ? 30.062 22.688 9.281 1 96.75 585 TYR A C 1
ATOM 4744 O O . TYR A 1 585 ? 29.547 21.734 9.867 1 96.75 585 TYR A O 1
ATOM 4752 N N . ILE A 1 586 ? 29.797 22.906 8.039 1 97.56 586 ILE A N 1
ATOM 4753 C CA . ILE A 1 586 ? 28.844 22.078 7.297 1 97.56 586 ILE A CA 1
ATOM 4754 C C . ILE A 1 586 ? 29.609 21.125 6.371 1 97.56 586 ILE A C 1
ATOM 4756 O O . ILE A 1 586 ? 30.453 21.562 5.582 1 97.56 586 ILE A O 1
ATOM 4760 N N . ASP A 1 587 ? 29.328 19.891 6.414 1 96.62 587 ASP A N 1
ATOM 4761 C CA . ASP A 1 587 ? 29.891 18.875 5.52 1 96.62 587 ASP A CA 1
ATOM 4762 C C . ASP A 1 587 ? 29.078 18.766 4.234 1 96.62 587 ASP A C 1
ATOM 4764 O O . ASP A 1 587 ? 27.938 18.281 4.25 1 96.62 587 ASP A O 1
ATOM 4768 N N . SER A 1 588 ? 29.641 19.109 3.176 1 95.56 588 SER A N 1
ATOM 4769 C CA . SER A 1 588 ? 28.953 19.172 1.895 1 95.56 588 SER A CA 1
ATOM 4770 C C . SER A 1 588 ? 28.547 17.781 1.416 1 95.56 588 SER A C 1
ATOM 4772 O O . SER A 1 588 ? 27.672 17.641 0.554 1 95.56 588 SER A O 1
ATOM 4774 N N . LYS A 1 589 ? 29.109 16.75 1.943 1 94.56 589 LYS A N 1
ATOM 4775 C CA . LYS A 1 589 ? 28.828 15.391 1.496 1 94.56 589 LYS A CA 1
ATOM 4776 C C . LYS A 1 589 ? 27.719 14.758 2.33 1 94.56 589 LYS A C 1
ATOM 4778 O O . LYS A 1 589 ? 27.25 13.664 2.016 1 94.56 589 LYS A O 1
ATOM 4783 N N . ARG A 1 590 ? 27.297 15.43 3.344 1 96.5 590 ARG A N 1
ATOM 4784 C CA . ARG A 1 590 ? 26.297 14.859 4.254 1 96.5 590 ARG A CA 1
ATOM 4785 C C . ARG A 1 590 ? 25.094 15.789 4.398 1 96.5 590 ARG A C 1
ATOM 4787 O O . ARG A 1 590 ? 24.688 16.109 5.516 1 96.5 590 ARG A O 1
ATOM 4794 N N . LEU A 1 591 ? 24.5 16.156 3.283 1 96.75 591 LEU A N 1
ATOM 4795 C CA . LEU A 1 591 ? 23.266 16.953 3.248 1 96.75 591 LEU A CA 1
ATOM 4796 C C . LEU A 1 591 ? 22.062 16.062 3.033 1 96.75 591 LEU A C 1
ATOM 4798 O O . LEU A 1 591 ? 22.109 15.117 2.238 1 96.75 591 LEU A O 1
ATOM 4802 N N . SER A 1 592 ? 21.062 16.328 3.752 1 97.5 592 SER A N 1
ATOM 4803 C CA . SER A 1 592 ? 19.812 15.586 3.615 1 97.5 592 SER A CA 1
ATOM 4804 C C . SER A 1 592 ? 18.609 16.516 3.643 1 97.5 592 SER A C 1
ATOM 4806 O O . SER A 1 592 ? 18.719 17.688 4.035 1 97.5 592 SER A O 1
ATOM 4808 N N . ILE A 1 593 ? 17.484 16.062 3.17 1 97.81 593 ILE A N 1
ATOM 4809 C CA . ILE A 1 593 ? 16.281 16.875 3.057 1 97.81 593 ILE A CA 1
ATOM 4810 C C . ILE A 1 593 ? 15.062 16.062 3.494 1 97.81 593 ILE A C 1
ATOM 4812 O O . ILE A 1 593 ? 14.984 14.867 3.229 1 97.81 593 ILE A O 1
ATOM 4816 N N . PHE A 1 594 ? 14.148 16.641 4.266 1 98.5 594 PHE A N 1
ATOM 4817 C CA . PHE A 1 594 ? 12.898 16.047 4.715 1 98.5 594 PHE A CA 1
ATOM 4818 C C . PHE A 1 594 ? 11.719 16.938 4.367 1 98.5 594 PHE A C 1
ATOM 4820 O O . PHE A 1 594 ? 11.781 18.156 4.547 1 98.5 594 PHE A O 1
ATOM 4827 N N . GLY A 1 595 ? 10.641 16.359 3.879 1 98.44 595 GLY A N 1
ATOM 4828 C CA . GLY A 1 595 ? 9.422 17.109 3.635 1 98.44 595 GLY A CA 1
ATOM 4829 C C . GLY A 1 595 ? 8.164 16.281 3.809 1 98.44 595 GLY A C 1
ATOM 4830 O O . GLY A 1 595 ? 8.148 15.094 3.48 1 98.44 595 GLY A O 1
ATOM 4831 N N . LYS A 1 596 ? 7.113 16.859 4.25 1 98.12 596 LYS A N 1
ATOM 4832 C CA . LYS A 1 596 ? 5.812 16.219 4.418 1 98.12 596 LYS A CA 1
ATOM 4833 C C . LYS A 1 596 ? 4.715 17 3.699 1 98.12 596 LYS A C 1
ATOM 4835 O O . LYS A 1 596 ? 4.699 18.219 3.725 1 98.12 596 LYS A O 1
ATOM 4840 N N . GLY A 1 597 ? 3.742 16.297 3.092 1 98 597 GLY A N 1
ATOM 4841 C CA . GLY A 1 597 ? 2.66 16.953 2.379 1 98 597 GLY A CA 1
ATOM 4842 C C . GLY A 1 597 ? 3.146 17.922 1.311 1 98 597 GLY A C 1
ATOM 4843 O O . GLY A 1 597 ? 3.893 17.531 0.411 1 98 597 GLY A O 1
ATOM 4844 N N . TYR A 1 598 ? 2.836 19.141 1.412 1 98.25 598 TYR A N 1
ATOM 4845 C CA . TYR A 1 598 ? 3.34 20.172 0.503 1 98.25 598 TYR A CA 1
ATOM 4846 C C . TYR A 1 598 ? 4.855 20.297 0.617 1 98.25 598 TYR A C 1
ATOM 4848 O O . TYR A 1 598 ? 5.543 20.516 -0.382 1 98.25 598 TYR A O 1
ATOM 4856 N N . GLY A 1 599 ? 5.387 20.188 1.842 1 98.19 599 GLY A N 1
ATOM 4857 C CA . GLY A 1 599 ? 6.832 20.141 1.992 1 98.19 599 GLY A CA 1
ATOM 4858 C C . GLY A 1 599 ? 7.473 19 1.24 1 98.19 599 GLY A C 1
ATOM 4859 O O . GLY A 1 599 ? 8.578 19.125 0.709 1 98.19 599 GLY A O 1
ATOM 4860 N N . GLY A 1 600 ? 6.766 17.875 1.259 1 98.19 600 GLY A N 1
ATOM 4861 C CA . GLY A 1 600 ? 7.227 16.734 0.466 1 98.19 600 GLY A CA 1
ATOM 4862 C C . GLY A 1 600 ? 7.223 17.016 -1.025 1 98.19 600 GLY A C 1
ATOM 4863 O O . GLY A 1 600 ? 8.086 16.531 -1.755 1 98.19 600 GLY A O 1
ATOM 4864 N N . TYR A 1 601 ? 6.254 17.766 -1.489 1 98.06 601 TYR A N 1
ATOM 4865 C CA . TYR A 1 601 ? 6.18 18.234 -2.869 1 98.06 601 TYR A CA 1
ATOM 4866 C C . TYR A 1 601 ? 7.402 19.062 -3.225 1 98.06 601 TYR A C 1
ATOM 4868 O O . TYR A 1 601 ? 8.078 18.797 -4.219 1 98.06 601 TYR A O 1
ATOM 4876 N N . ILE A 1 602 ? 7.77 20.016 -2.377 1 97.81 602 ILE A N 1
ATOM 4877 C CA . ILE A 1 602 ? 8.898 20.906 -2.635 1 97.81 602 ILE A CA 1
ATOM 4878 C C . ILE A 1 602 ? 10.203 20.109 -2.576 1 97.81 602 ILE A C 1
ATOM 4880 O O . ILE A 1 602 ? 11.086 20.281 -3.42 1 97.81 602 ILE A O 1
ATOM 4884 N N . ALA A 1 603 ? 10.281 19.281 -1.573 1 97 603 ALA A N 1
ATOM 4885 C CA . ALA A 1 603 ? 11.469 18.438 -1.462 1 97 603 ALA A CA 1
ATOM 4886 C C . ALA A 1 603 ? 11.656 17.594 -2.719 1 97 603 ALA A C 1
ATOM 4888 O O . ALA A 1 603 ? 12.781 17.438 -3.211 1 97 603 ALA A O 1
ATOM 4889 N N . SER A 1 604 ? 10.57 17.062 -3.205 1 96.19 604 SER A N 1
ATOM 4890 C CA . SER A 1 604 ? 10.633 16.25 -4.41 1 96.19 604 SER A CA 1
ATOM 4891 C C . SER A 1 604 ? 11.055 17.062 -5.621 1 96.19 604 SER A C 1
ATOM 4893 O O . SER A 1 604 ? 11.836 16.594 -6.453 1 96.19 604 SER A O 1
ATOM 4895 N N . MET A 1 605 ? 10.562 18.266 -5.719 1 95.88 605 MET A N 1
ATOM 4896 C CA . MET A 1 605 ? 10.945 19.172 -6.801 1 95.88 605 MET A CA 1
ATOM 4897 C C . MET A 1 605 ? 12.438 19.484 -6.754 1 95.88 605 MET A C 1
ATOM 4899 O O . MET A 1 605 ? 13.086 19.578 -7.797 1 95.88 605 MET A O 1
ATOM 4903 N N . ILE A 1 606 ? 12.953 19.641 -5.562 1 95.5 606 ILE A N 1
ATOM 4904 C CA . ILE A 1 606 ? 14.367 19.953 -5.387 1 95.5 606 ILE A CA 1
ATOM 4905 C C . ILE A 1 606 ? 15.211 18.734 -5.762 1 95.5 606 ILE A C 1
ATOM 4907 O O . ILE A 1 606 ? 16.203 18.859 -6.473 1 95.5 606 ILE A O 1
ATOM 4911 N N . LEU A 1 607 ? 14.781 17.594 -5.332 1 94 607 LEU A N 1
ATOM 4912 C CA . LEU A 1 607 ? 15.539 16.375 -5.52 1 94 607 LEU A CA 1
ATOM 4913 C C . LEU A 1 607 ? 15.586 15.977 -6.992 1 94 607 LEU A C 1
ATOM 4915 O O . LEU A 1 607 ? 16.547 15.367 -7.449 1 94 607 LEU A O 1
ATOM 4919 N N . LYS A 1 608 ? 14.539 16.266 -7.746 1 91.19 608 LYS A N 1
ATOM 4920 C CA . LYS A 1 608 ? 14.5 15.867 -9.148 1 91.19 608 LYS A CA 1
ATOM 4921 C C . LYS A 1 608 ? 15.344 16.797 -10.016 1 91.19 608 LYS A C 1
ATOM 4923 O O . LYS A 1 608 ? 15.672 16.469 -11.156 1 91.19 608 LYS A O 1
ATOM 4928 N N . SER A 1 609 ? 15.688 17.938 -9.422 1 87.81 609 SER A N 1
ATOM 4929 C CA . SER A 1 609 ? 16.453 18.922 -10.172 1 87.81 609 SER A CA 1
ATOM 4930 C C . SER A 1 609 ? 17.859 18.406 -10.484 1 87.81 609 SER A C 1
ATOM 4932 O O . SER A 1 609 ? 18.328 17.453 -9.859 1 87.81 609 SER A O 1
ATOM 4934 N N . ASP A 1 610 ? 18.578 19.016 -11.375 1 81.31 610 ASP A N 1
ATOM 4935 C CA . ASP A 1 610 ? 19.891 18.578 -11.844 1 81.31 610 ASP A CA 1
ATOM 4936 C C . ASP A 1 610 ? 20.984 18.922 -10.82 1 81.31 610 ASP A C 1
ATOM 4938 O O . ASP A 1 610 ? 22.047 18.312 -10.828 1 81.31 610 ASP A O 1
ATOM 4942 N N . GLU A 1 611 ? 20.703 19.938 -10.039 1 81.69 611 GLU A N 1
ATOM 4943 C CA . GLU A 1 611 ? 21.672 20.25 -8.984 1 81.69 611 GLU A CA 1
ATOM 4944 C C . GLU A 1 611 ? 21.578 19.234 -7.84 1 81.69 611 GLU A C 1
ATOM 4946 O O . GLU A 1 611 ? 20.531 19.109 -7.203 1 81.69 611 GLU A O 1
ATOM 4951 N N . LYS A 1 612 ? 22.672 18.422 -7.672 1 86.25 612 LYS A N 1
ATOM 4952 C CA . LYS A 1 612 ? 22.641 17.359 -6.68 1 86.25 612 LYS A CA 1
ATOM 4953 C C . LYS A 1 612 ? 23.406 17.766 -5.414 1 86.25 612 LYS A C 1
ATOM 4955 O O . LYS A 1 612 ? 24.609 17.547 -5.312 1 86.25 612 LYS A O 1
ATOM 4960 N N . PHE A 1 613 ? 22.609 18.297 -4.461 1 90.69 613 PHE A N 1
ATOM 4961 C CA . PHE A 1 613 ? 23.219 18.719 -3.203 1 90.69 613 PHE A CA 1
ATOM 4962 C C . PHE A 1 613 ? 23.062 17.656 -2.133 1 90.69 613 PHE A C 1
ATOM 4964 O O . PHE A 1 613 ? 23.938 17.5 -1.275 1 90.69 613 PHE A O 1
ATOM 4971 N N . PHE A 1 614 ? 22.047 16.906 -2.305 1 95 614 PHE A N 1
ATOM 4972 C CA . PHE A 1 614 ? 21.641 16.109 -1.161 1 95 614 PHE A CA 1
ATOM 4973 C C . PHE A 1 614 ? 22.062 14.648 -1.348 1 95 614 PHE A C 1
ATOM 4975 O O . PHE A 1 614 ? 21.906 14.086 -2.43 1 95 614 PHE A O 1
ATOM 4982 N N . LYS A 1 615 ? 22.578 14.156 -0.286 1 93.5 615 LYS A N 1
ATOM 4983 C CA . LYS A 1 615 ? 22.953 12.75 -0.263 1 93.5 615 LYS A CA 1
ATOM 4984 C C . LYS A 1 615 ? 21.734 11.844 -0.174 1 93.5 615 LYS A C 1
ATOM 4986 O O . LYS A 1 615 ? 21.719 10.758 -0.753 1 93.5 615 LYS A O 1
ATOM 4991 N N . CYS A 1 616 ? 20.766 12.273 0.645 1 94.88 616 CYS A N 1
ATOM 4992 C CA . CYS A 1 616 ? 19.547 11.5 0.816 1 94.88 616 CYS A CA 1
ATOM 4993 C C . CYS A 1 616 ? 18.359 12.406 1.115 1 94.88 616 CYS A C 1
ATOM 4995 O O . CYS A 1 616 ? 18.531 13.578 1.453 1 94.88 616 CYS A O 1
ATOM 4997 N N . GLY A 1 617 ? 17.156 11.914 0.885 1 96.81 617 GLY A N 1
ATOM 4998 C CA . GLY A 1 617 ? 15.922 12.641 1.144 1 96.81 617 GLY A CA 1
ATOM 4999 C C . GLY A 1 617 ? 14.773 11.742 1.565 1 96.81 617 GLY A C 1
ATOM 5000 O O . GLY A 1 617 ? 14.68 10.594 1.121 1 96.81 617 GLY A O 1
ATOM 5001 N N . ALA A 1 618 ? 13.922 12.219 2.41 1 97.94 618 ALA A N 1
ATOM 5002 C CA . ALA A 1 618 ? 12.711 11.531 2.84 1 97.94 618 ALA A CA 1
ATOM 5003 C C . ALA A 1 618 ? 11.477 12.398 2.619 1 97.94 618 ALA A C 1
ATOM 5005 O O . ALA A 1 618 ? 11.461 13.57 3 1 97.94 618 ALA A O 1
ATOM 5006 N N . VAL A 1 619 ? 10.516 11.859 2.008 1 98.25 619 VAL A N 1
ATOM 5007 C CA . VAL A 1 619 ? 9.266 12.578 1.781 1 98.25 619 VAL A CA 1
ATOM 5008 C C . VAL A 1 619 ? 8.094 11.773 2.342 1 98.25 619 VAL A C 1
ATOM 5010 O O . VAL A 1 619 ? 8.008 10.562 2.123 1 98.25 619 VAL A O 1
ATOM 5013 N N . VAL A 1 620 ? 7.219 12.406 3.131 1 98.69 620 VAL A N 1
ATOM 5014 C CA . VAL A 1 620 ? 6.043 11.789 3.736 1 98.69 620 VAL A CA 1
ATOM 5015 C C . VAL A 1 620 ? 4.777 12.328 3.068 1 98.69 620 VAL A C 1
ATOM 5017 O O . VAL A 1 620 ? 4.531 13.531 3.07 1 98.69 620 VAL A O 1
ATOM 5020 N N . ALA A 1 621 ? 3.959 11.484 2.492 1 98.5 621 ALA A N 1
ATOM 5021 C CA . ALA A 1 621 ? 2.707 11.828 1.824 1 98.5 621 ALA A CA 1
ATOM 5022 C C . ALA A 1 621 ? 2.904 13.008 0.87 1 98.5 621 ALA A C 1
ATOM 5024 O O . ALA A 1 621 ? 2.178 14 0.941 1 98.5 621 ALA A O 1
ATOM 5025 N N . PRO A 1 622 ? 3.855 12.891 -0.043 1 98.44 622 PRO A N 1
ATOM 5026 C CA . PRO A 1 622 ? 4.137 14.016 -0.939 1 98.44 622 PRO A CA 1
ATOM 5027 C C . PRO A 1 622 ? 3.035 14.227 -1.978 1 98.44 622 PRO A C 1
ATOM 5029 O O . PRO A 1 622 ? 2.488 13.266 -2.512 1 98.44 622 PRO A O 1
ATOM 5032 N N . ILE A 1 623 ? 2.727 15.43 -2.211 1 98.5 623 ILE A N 1
ATOM 5033 C CA . ILE A 1 623 ? 1.911 15.742 -3.381 1 98.5 623 ILE A CA 1
ATOM 5034 C C . ILE A 1 623 ? 2.746 15.586 -4.648 1 98.5 623 ILE A C 1
ATOM 5036 O O . ILE A 1 623 ? 3.863 16.094 -4.734 1 98.5 623 ILE A O 1
ATOM 5040 N N . SER A 1 624 ? 2.277 14.844 -5.613 1 98 624 SER A N 1
ATOM 5041 C CA . SER A 1 624 ? 3.068 14.602 -6.816 1 98 624 SER A CA 1
ATOM 5042 C C . SER A 1 624 ? 2.512 15.367 -8.008 1 98 624 SER A C 1
ATOM 5044 O O . SER A 1 624 ? 3.24 15.656 -8.961 1 98 624 SER A O 1
ATOM 5046 N N . ASP A 1 625 ? 1.224 15.656 -7.969 1 98.06 625 ASP A N 1
ATOM 5047 C CA . ASP A 1 625 ? 0.532 16.359 -9.047 1 98.06 625 ASP A CA 1
ATOM 5048 C C . ASP A 1 625 ? -0.636 17.188 -8.5 1 98.06 625 ASP A C 1
ATOM 5050 O O . ASP A 1 625 ? -1.567 16.625 -7.91 1 98.06 625 ASP A O 1
ATOM 5054 N N . MET A 1 626 ? -0.559 18.484 -8.812 1 98.25 626 MET A N 1
ATOM 5055 C CA . MET A 1 626 ? -1.554 19.391 -8.25 1 98.25 626 MET A CA 1
ATOM 5056 C C . MET A 1 626 ? -2.92 19.172 -8.891 1 98.25 626 MET A C 1
ATOM 5058 O O . MET A 1 626 ? -3.943 19.578 -8.344 1 98.25 626 MET A O 1
ATOM 5062 N N . LYS A 1 627 ? -3.025 18.453 -10.008 1 97.94 627 LYS A N 1
ATOM 5063 C CA . LYS A 1 627 ? -4.301 18.078 -10.617 1 97.94 627 LYS A CA 1
ATOM 5064 C C . LYS A 1 627 ? -5.055 17.078 -9.75 1 97.94 627 LYS A C 1
ATOM 5066 O O . LYS A 1 627 ? -6.285 17 -9.812 1 97.94 627 LYS A O 1
ATOM 5071 N N . LEU A 1 628 ? -4.293 16.312 -8.992 1 98.38 628 LEU A N 1
ATOM 5072 C CA . LEU A 1 628 ? -4.871 15.258 -8.164 1 98.38 628 LEU A CA 1
ATOM 5073 C C . LEU A 1 628 ? -5.262 15.797 -6.789 1 98.38 628 LEU A C 1
ATOM 5075 O O . LEU A 1 628 ? -5.855 15.086 -5.98 1 98.38 628 LEU A O 1
ATOM 5079 N N . TYR A 1 629 ? -4.934 17.062 -6.488 1 98.38 629 TYR A N 1
ATOM 5080 C CA . TYR A 1 629 ? -5.184 17.641 -5.176 1 98.38 629 TYR A CA 1
ATOM 5081 C C . TYR A 1 629 ? -6.465 18.453 -5.172 1 98.38 629 TYR A C 1
ATOM 5083 O O . TYR A 1 629 ? -7.125 18.594 -6.207 1 98.38 629 TYR A O 1
ATOM 5091 N N . ALA A 1 630 ? -6.84 18.984 -4.082 1 98.25 630 ALA A N 1
ATOM 5092 C CA . ALA A 1 630 ? -8.125 19.641 -3.869 1 98.25 630 ALA A CA 1
ATOM 5093 C C . ALA A 1 630 ? -8.281 20.859 -4.773 1 98.25 630 ALA A C 1
ATOM 5095 O O . ALA A 1 630 ? -7.324 21.609 -4.98 1 98.25 630 ALA A O 1
ATOM 5096 N N . SER A 1 631 ? -9.438 21.047 -5.34 1 98.5 631 SER A N 1
ATOM 5097 C CA . SER A 1 631 ? -9.742 22.156 -6.242 1 98.5 631 SER A CA 1
ATOM 5098 C C . SER A 1 631 ? -9.438 23.5 -5.594 1 98.5 631 SER A C 1
ATOM 5100 O O . SER A 1 631 ? -8.695 24.312 -6.148 1 98.5 631 SER A O 1
ATOM 5102 N N . ALA A 1 632 ? -9.906 23.734 -4.359 1 98.31 632 ALA A N 1
ATOM 5103 C CA . ALA A 1 632 ? -9.766 25.016 -3.697 1 98.31 632 ALA A CA 1
ATOM 5104 C C . ALA A 1 632 ? -8.289 25.391 -3.508 1 98.31 632 ALA A C 1
ATOM 5106 O O . ALA A 1 632 ? -7.918 26.562 -3.604 1 98.31 632 ALA A O 1
ATOM 5107 N N . PHE A 1 633 ? -7.473 24.438 -3.293 1 98.31 633 PHE A N 1
ATOM 5108 C CA . PHE A 1 633 ? -6.051 24.672 -3.064 1 98.31 633 PHE A CA 1
ATOM 5109 C C . PHE A 1 633 ? -5.316 24.875 -4.383 1 98.31 633 PHE A C 1
ATOM 5111 O O . PHE A 1 633 ? -4.68 25.922 -4.59 1 98.31 633 PHE A O 1
ATOM 5118 N N . SER A 1 634 ? -5.379 23.938 -5.289 1 98.62 634 SER A N 1
ATOM 5119 C CA . SER A 1 634 ? -4.613 23.969 -6.531 1 98.62 634 SER A CA 1
ATOM 5120 C C . SER A 1 634 ? -4.996 25.172 -7.387 1 98.62 634 SER A C 1
ATOM 5122 O O . SER A 1 634 ? -4.129 25.828 -7.965 1 98.62 634 SER A O 1
ATOM 5124 N N . GLU A 1 635 ? -6.285 25.469 -7.461 1 98.44 635 GLU A N 1
ATOM 5125 C CA . GLU A 1 635 ? -6.762 26.547 -8.32 1 98.44 635 GLU A CA 1
ATOM 5126 C C . GLU A 1 635 ? -6.383 27.922 -7.75 1 98.44 635 GLU A C 1
ATOM 5128 O O . GLU A 1 635 ? -6.207 28.875 -8.5 1 98.44 635 GLU A O 1
ATOM 5133 N N . ARG A 1 636 ? -6.195 27.969 -6.441 1 98 636 ARG A N 1
ATOM 5134 C CA . ARG A 1 636 ? -5.762 29.188 -5.785 1 98 636 ARG A CA 1
ATOM 5135 C C . ARG A 1 636 ? -4.398 29.641 -6.297 1 98 636 ARG A C 1
ATOM 5137 O O . ARG A 1 636 ? -4.184 30.812 -6.566 1 98 636 ARG A O 1
ATOM 5144 N N . TYR A 1 637 ? -3.572 28.703 -6.52 1 98.19 637 TYR A N 1
ATOM 5145 C CA . TYR A 1 637 ? -2.188 29.062 -6.812 1 98.19 637 TYR A CA 1
ATOM 5146 C C . TYR A 1 637 ? -1.887 28.891 -8.297 1 98.19 637 TYR A C 1
ATOM 5148 O O . TYR A 1 637 ? -1.011 29.578 -8.836 1 98.19 637 TYR A O 1
ATOM 5156 N N . LEU A 1 638 ? -2.625 28 -8.977 1 98.25 638 LEU A N 1
ATOM 5157 C CA . LEU A 1 638 ? -2.236 27.656 -10.344 1 98.25 638 LEU A CA 1
ATOM 5158 C C . LEU A 1 638 ? -3.328 28.047 -11.328 1 98.25 638 LEU A C 1
ATOM 5160 O O . LEU A 1 638 ? -3.084 28.125 -12.539 1 98.25 638 LEU A O 1
ATOM 5164 N N . GLY A 1 639 ? -4.512 28.312 -10.82 1 97.88 639 GLY A N 1
ATOM 5165 C CA . GLY A 1 639 ? -5.629 28.594 -11.719 1 97.88 639 GLY A CA 1
ATOM 5166 C C . GLY A 1 639 ? -6.352 27.328 -12.164 1 97.88 639 GLY A C 1
ATOM 5167 O O . GLY A 1 639 ? -6.086 26.25 -11.656 1 97.88 639 GLY A O 1
ATOM 5168 N N . MET A 1 640 ? -7.242 27.484 -13.094 1 97.5 640 MET A N 1
ATOM 5169 C CA . MET A 1 640 ? -8.023 26.375 -13.625 1 97.5 640 MET A CA 1
ATOM 5170 C C . MET A 1 640 ? -7.172 25.5 -14.531 1 97.5 640 MET A C 1
ATOM 5172 O O . MET A 1 640 ? -6.539 26 -15.469 1 97.5 640 MET A O 1
ATOM 5176 N N . PRO A 1 641 ? -7.207 24.156 -14.281 1 97.44 641 PRO A N 1
ATOM 5177 C CA . PRO A 1 641 ? -6.379 23.266 -15.102 1 97.44 641 PRO A CA 1
ATOM 5178 C C . PRO A 1 641 ? -6.672 23.406 -16.594 1 97.44 641 PRO A C 1
ATOM 5180 O O . PRO A 1 641 ? -5.758 23.312 -17.422 1 97.44 641 PRO A O 1
ATOM 5183 N N . SER A 1 642 ? -7.922 23.578 -17.016 1 96.56 642 SER A N 1
ATOM 5184 C CA . SER A 1 642 ? -8.312 23.672 -18.422 1 96.56 642 SER A CA 1
ATOM 5185 C C . SER A 1 642 ? -7.684 24.891 -19.094 1 96.56 642 SER A C 1
ATOM 5187 O O . SER A 1 642 ? -7.43 24.891 -20.297 1 96.56 642 SER A O 1
ATOM 5189 N N . LYS A 1 643 ? -7.375 25.922 -18.344 1 95.81 643 LYS A N 1
ATOM 5190 C CA . LYS A 1 643 ? -6.84 27.172 -18.875 1 95.81 643 LYS A CA 1
ATOM 5191 C C . LYS A 1 643 ? -5.328 27.25 -18.688 1 95.81 643 LYS A C 1
ATOM 5193 O O . LYS A 1 643 ? -4.637 27.938 -19.422 1 95.81 643 LYS A O 1
ATOM 5198 N N . GLU A 1 644 ? -4.898 26.562 -17.578 1 96.94 644 GLU A N 1
ATOM 5199 C CA . GLU A 1 644 ? -3.496 26.703 -17.188 1 96.94 644 GLU A CA 1
ATOM 5200 C C . GLU A 1 644 ? -2.779 25.359 -17.266 1 96.94 644 GLU A C 1
ATOM 5202 O O . GLU A 1 644 ? -2.109 24.938 -16.312 1 96.94 644 GLU A O 1
ATOM 5207 N N . GLU A 1 645 ? -2.902 24.688 -18.281 1 95.12 645 GLU A N 1
ATOM 5208 C CA . GLU A 1 645 ? -2.359 23.328 -18.422 1 95.12 645 GLU A CA 1
ATOM 5209 C C . GLU A 1 645 ? -0.841 23.328 -18.281 1 95.12 645 GLU A C 1
ATOM 5211 O O . GLU A 1 645 ? -0.276 22.453 -17.609 1 95.12 645 GLU A O 1
ATOM 5216 N N . SER A 1 646 ? -0.179 24.25 -18.828 1 95.81 646 SER A N 1
ATOM 5217 C CA . SER A 1 646 ? 1.279 24.312 -18.797 1 95.81 646 SER A CA 1
ATOM 5218 C C . SER A 1 646 ? 1.787 24.562 -17.375 1 95.81 646 SER A C 1
ATOM 5220 O O . SER A 1 646 ? 2.812 24.016 -16.969 1 95.81 646 SER A O 1
ATOM 5222 N N . THR A 1 647 ? 1.047 25.438 -16.672 1 96.62 647 THR A N 1
ATOM 5223 C CA . THR A 1 647 ? 1.422 25.734 -15.289 1 96.62 647 THR A CA 1
ATOM 5224 C C . THR A 1 647 ? 1.312 24.484 -14.422 1 96.62 647 THR A C 1
ATOM 5226 O O . THR A 1 647 ? 2.166 24.234 -13.57 1 96.62 647 THR A O 1
ATOM 5229 N N . TYR A 1 648 ? 0.27 23.688 -14.672 1 97.31 648 TYR A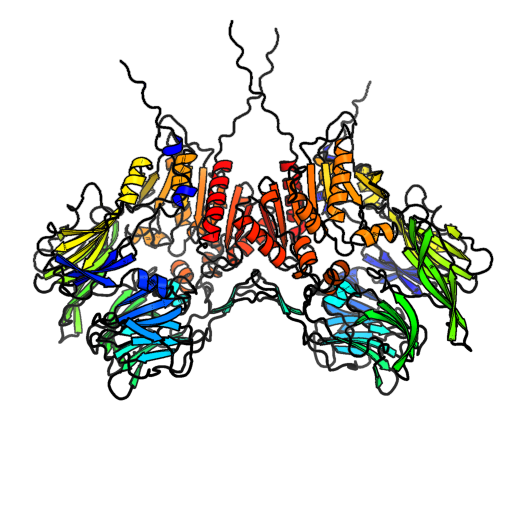 N 1
ATOM 5230 C CA . TYR A 1 648 ? 0.086 22.453 -13.93 1 97.31 648 TYR A CA 1
ATOM 5231 C C . TYR A 1 648 ? 1.165 21.438 -14.297 1 97.31 648 TYR A C 1
ATOM 5233 O O . TYR A 1 648 ? 1.664 20.719 -13.43 1 97.31 648 TYR A O 1
ATOM 5241 N N . GLN A 1 649 ? 1.552 21.359 -15.523 1 95.56 649 GLN A N 1
ATOM 5242 C CA . GLN A 1 649 ? 2.613 20.469 -15.961 1 95.56 649 GLN A CA 1
ATOM 5243 C C . GLN A 1 649 ? 3.951 20.844 -15.336 1 95.56 649 GLN A C 1
ATOM 5245 O O . GLN A 1 649 ? 4.695 19.984 -14.875 1 95.56 649 GLN A O 1
ATOM 5250 N N . ALA A 1 650 ? 4.168 22.141 -15.328 1 95.06 650 ALA A N 1
ATOM 5251 C CA . ALA A 1 650 ? 5.43 22.641 -14.789 1 95.06 650 ALA A CA 1
ATOM 5252 C C . ALA A 1 650 ? 5.52 22.391 -13.281 1 95.06 650 ALA A C 1
ATOM 5254 O O . ALA A 1 650 ? 6.613 22.219 -12.742 1 95.06 650 ALA A O 1
ATOM 5255 N N . SER A 1 651 ? 4.367 22.312 -12.641 1 96.62 651 SER A N 1
ATOM 5256 C CA . SER A 1 651 ? 4.328 22.156 -11.188 1 96.62 651 SER A CA 1
ATOM 5257 C C . SER A 1 651 ? 4.293 20.688 -10.797 1 96.62 651 SER A C 1
ATOM 5259 O O . SER A 1 651 ? 4.285 20.344 -9.609 1 96.62 651 SER A O 1
ATOM 5261 N N . SER A 1 652 ? 4.262 19.797 -11.758 1 96.69 652 SER A N 1
ATOM 5262 C CA . SER A 1 652 ? 4.16 18.375 -11.477 1 96.69 652 SER A CA 1
ATOM 5263 C C . SER A 1 652 ? 5.527 17.766 -11.172 1 96.69 652 SER A C 1
ATOM 5265 O O . SER A 1 652 ? 6.523 18.109 -11.812 1 96.69 652 SER A O 1
ATOM 5267 N N . VAL A 1 653 ? 5.559 16.922 -10.164 1 96.38 653 VAL A N 1
ATOM 5268 C CA . VAL A 1 653 ? 6.785 16.219 -9.805 1 96.38 653 VAL A CA 1
ATOM 5269 C C . VAL A 1 653 ? 7.051 15.102 -10.812 1 96.38 653 VAL A C 1
ATOM 5271 O O . VAL A 1 653 ? 8.18 14.617 -10.93 1 96.38 653 VAL A O 1
ATOM 5274 N N . LEU A 1 654 ? 6.098 14.672 -11.594 1 94.88 654 LEU A N 1
ATOM 5275 C CA . LEU A 1 654 ? 6.086 13.422 -12.344 1 94.88 654 LEU A CA 1
ATOM 5276 C C . LEU A 1 654 ? 6.824 13.578 -13.672 1 94.88 654 LEU A C 1
ATOM 5278 O O . LEU A 1 654 ? 7.137 12.586 -14.336 1 94.88 654 LEU A O 1
ATOM 5282 N N . HIS A 1 655 ? 7.191 14.789 -13.93 1 87.31 655 HIS A N 1
ATOM 5283 C CA . HIS A 1 655 ? 7.926 15.008 -15.172 1 87.31 655 HIS A CA 1
ATOM 5284 C C . HIS A 1 655 ? 9.43 15 -14.93 1 87.31 655 HIS A C 1
ATOM 5286 O O . HIS A 1 655 ? 9.898 15.508 -13.914 1 87.31 655 HIS A O 1
ATOM 5292 N N . ASN A 1 656 ? 10.258 14.461 -15.742 1 81.12 656 ASN A N 1
ATOM 5293 C CA . ASN A 1 656 ? 11.719 14.461 -15.703 1 81.12 656 ASN A CA 1
ATOM 5294 C C . ASN A 1 656 ? 12.242 13.898 -14.383 1 81.12 656 ASN A C 1
ATOM 5296 O O . ASN A 1 656 ? 13.023 14.555 -13.688 1 81.12 656 ASN A O 1
ATOM 5300 N N . ILE A 1 657 ? 11.875 12.719 -14.125 1 82.88 657 ILE A N 1
ATOM 5301 C CA . ILE A 1 657 ? 12.18 12.141 -12.828 1 82.88 657 ILE A CA 1
ATOM 5302 C C . ILE A 1 657 ? 13.578 11.523 -12.859 1 82.88 657 ILE A C 1
ATOM 5304 O O . ILE A 1 657 ? 14.062 11.016 -11.844 1 82.88 657 ILE A O 1
ATOM 5308 N N . HIS A 1 658 ? 14.297 11.586 -13.914 1 78.5 658 HIS A N 1
ATOM 5309 C CA . HIS A 1 658 ? 15.617 10.992 -14.047 1 78.5 658 HIS A CA 1
ATOM 5310 C C . HIS A 1 658 ? 16.609 11.633 -13.086 1 78.5 658 HIS A C 1
ATOM 5312 O O . HIS A 1 658 ? 17.625 11.023 -12.727 1 78.5 658 HIS A O 1
ATOM 5318 N N . GLY A 1 659 ? 16.281 12.781 -12.688 1 77.94 659 GLY A N 1
ATOM 5319 C CA . GLY A 1 659 ? 17.141 13.453 -11.727 1 77.94 659 GLY A CA 1
ATOM 5320 C C . GLY A 1 659 ? 17.188 12.758 -10.383 1 77.94 659 GLY A C 1
ATOM 5321 O O . GLY A 1 659 ? 18.125 12.953 -9.602 1 77.94 659 GLY A O 1
ATOM 5322 N N . LEU A 1 660 ? 16.266 11.836 -10.148 1 80.56 660 LEU A N 1
ATOM 5323 C CA . LEU A 1 660 ? 16.188 11.141 -8.875 1 80.56 660 LEU A CA 1
ATOM 5324 C C . LEU A 1 660 ? 17 9.852 -8.898 1 80.56 660 LEU A C 1
ATOM 5326 O O . LEU A 1 660 ? 17.109 9.148 -7.891 1 80.56 660 LEU A O 1
ATOM 5330 N N . LYS A 1 661 ? 17.562 9.484 -10 1 73.31 661 LYS A N 1
ATOM 5331 C CA . LYS A 1 661 ? 18.234 8.203 -10.203 1 73.31 661 LYS A CA 1
ATOM 5332 C C . LYS A 1 661 ? 19.375 8.016 -9.203 1 73.31 661 LYS A C 1
ATOM 5334 O O . LYS A 1 661 ? 19.578 6.91 -8.695 1 73.31 661 LYS A O 1
ATOM 5339 N N . GLU A 1 662 ? 20.062 8.953 -8.781 1 68.69 662 GLU A N 1
ATOM 5340 C CA . GLU A 1 662 ? 21.234 8.805 -7.918 1 68.69 662 GLU A CA 1
ATOM 5341 C C . GLU A 1 662 ? 20.891 9.109 -6.461 1 68.69 662 GLU A C 1
ATOM 5343 O O . GLU A 1 662 ? 21.75 9 -5.582 1 68.69 662 GLU A O 1
ATOM 5348 N N . GLU A 1 663 ? 19.672 9.219 -6.258 1 70.75 663 GLU A N 1
ATOM 5349 C CA . GLU A 1 663 ? 19.312 9.672 -4.918 1 70.75 663 GLU A CA 1
ATOM 5350 C C . GLU A 1 663 ? 18.812 8.523 -4.055 1 70.75 663 GLU A C 1
ATOM 5352 O O . GLU A 1 663 ? 18.172 7.598 -4.559 1 70.75 663 GLU A O 1
ATOM 5357 N N . ASN A 1 664 ? 19.328 8.547 -2.805 1 89.38 664 ASN A N 1
ATOM 5358 C CA . ASN A 1 664 ? 18.734 7.703 -1.772 1 89.38 664 ASN A CA 1
ATOM 5359 C C . ASN A 1 664 ? 17.422 8.297 -1.244 1 89.38 664 ASN A C 1
ATOM 5361 O O . ASN A 1 664 ? 17.438 9.141 -0.341 1 89.38 664 ASN A O 1
ATOM 5365 N N . LEU A 1 665 ? 16.344 7.922 -1.829 1 95.62 665 LEU A N 1
ATOM 5366 C CA . LEU A 1 665 ? 15.039 8.516 -1.553 1 95.62 665 LEU A CA 1
ATOM 5367 C C . LEU A 1 665 ? 14.18 7.566 -0.729 1 95.62 665 LEU A C 1
ATOM 5369 O O . LEU A 1 665 ? 14.055 6.387 -1.062 1 95.62 665 LEU A O 1
ATOM 5373 N N . LEU A 1 666 ? 13.656 8.055 0.384 1 97.69 666 LEU A N 1
ATOM 5374 C CA . LEU A 1 666 ? 12.664 7.348 1.188 1 97.69 666 LEU A CA 1
ATOM 5375 C C . LEU A 1 666 ? 11.281 7.961 1.009 1 97.69 666 LEU A C 1
ATOM 5377 O O . LEU A 1 666 ? 11.102 9.164 1.227 1 97.69 666 LEU A O 1
ATOM 5381 N N . ILE A 1 667 ? 10.312 7.219 0.549 1 98.19 667 ILE A N 1
ATOM 5382 C CA . ILE A 1 667 ? 8.922 7.637 0.422 1 98.19 667 ILE A CA 1
ATOM 5383 C C . ILE A 1 667 ? 8.078 6.957 1.495 1 98.19 667 ILE A C 1
ATOM 5385 O O . ILE A 1 667 ? 8.094 5.73 1.622 1 98.19 667 ILE A O 1
ATOM 5389 N N . ILE A 1 668 ? 7.375 7.695 2.328 1 98.62 668 ILE A N 1
ATOM 5390 C CA . ILE A 1 668 ? 6.504 7.172 3.375 1 98.62 668 ILE A CA 1
ATOM 5391 C C . ILE A 1 668 ? 5.066 7.617 3.121 1 98.62 668 ILE A C 1
ATOM 5393 O O . ILE A 1 668 ? 4.82 8.781 2.805 1 98.62 668 ILE A O 1
ATOM 5397 N N . HIS A 1 669 ? 4.098 6.766 3.24 1 98.69 669 HIS A N 1
ATOM 5398 C CA . HIS A 1 669 ? 2.721 7.168 2.986 1 98.69 669 HIS A CA 1
ATOM 5399 C C . HIS A 1 669 ? 1.737 6.25 3.701 1 98.69 669 HIS A C 1
ATOM 5401 O O . HIS A 1 669 ? 1.96 5.039 3.783 1 98.69 669 HIS A O 1
ATOM 5407 N N . GLY A 1 670 ? 0.675 6.746 4.289 1 98.25 670 GLY A N 1
ATOM 5408 C CA . GLY A 1 670 ? -0.455 5.965 4.77 1 98.25 670 GLY A CA 1
ATOM 5409 C C . GLY A 1 670 ? -1.471 5.66 3.684 1 98.25 670 GLY A C 1
ATOM 5410 O O . GLY A 1 670 ? -1.794 6.523 2.867 1 98.25 670 GLY A O 1
ATOM 5411 N N . THR A 1 671 ? -2.055 4.469 3.658 1 97.75 671 THR A N 1
ATOM 5412 C CA . THR A 1 671 ? -2.91 4.062 2.549 1 97.75 671 THR A CA 1
ATOM 5413 C C . THR A 1 671 ? -4.305 4.668 2.689 1 97.75 671 THR A C 1
ATOM 5415 O O . THR A 1 671 ? -5.062 4.727 1.72 1 97.75 671 THR A O 1
ATOM 5418 N N . ALA A 1 672 ? -4.688 5.078 3.906 1 97.19 672 ALA A N 1
ATOM 5419 C CA . ALA A 1 672 ? -6.02 5.625 4.137 1 97.19 672 ALA A CA 1
ATOM 5420 C C . ALA A 1 672 ? -5.965 7.141 4.328 1 97.19 672 ALA A C 1
ATOM 5422 O O . ALA A 1 672 ? -6.77 7.707 5.07 1 97.19 672 ALA A O 1
ATOM 5423 N N . ASP A 1 673 ? -4.98 7.812 3.725 1 97.62 673 ASP A N 1
ATOM 5424 C CA . ASP A 1 673 ? -4.812 9.258 3.773 1 97.62 673 ASP A CA 1
ATOM 5425 C C . ASP A 1 673 ? -5.922 9.969 3.002 1 97.62 673 ASP A C 1
ATOM 5427 O O . ASP A 1 673 ? -6.066 9.781 1.793 1 97.62 673 ASP A O 1
ATOM 5431 N N . THR A 1 674 ? -6.672 10.82 3.697 1 97.19 674 THR A N 1
ATOM 5432 C CA . THR A 1 674 ? -7.789 11.5 3.049 1 97.19 674 THR A CA 1
ATOM 5433 C C . THR A 1 674 ? -7.402 12.922 2.652 1 97.19 674 THR A C 1
ATOM 5435 O O . THR A 1 674 ? -8.164 13.617 1.981 1 97.19 674 THR A O 1
ATOM 5438 N N . LYS A 1 675 ? -6.219 13.359 3.094 1 96.56 675 LYS A N 1
ATOM 5439 C CA . LYS A 1 675 ? -5.746 14.695 2.764 1 96.56 675 LYS A CA 1
ATOM 5440 C C . LYS A 1 675 ? -4.891 14.688 1.5 1 96.56 675 LYS A C 1
ATOM 5442 O O . LYS A 1 675 ? -5.133 15.461 0.574 1 96.56 675 LYS A O 1
ATOM 5447 N N . VAL A 1 676 ? -3.863 13.914 1.522 1 98.06 676 VAL A N 1
ATOM 5448 C CA . VAL A 1 676 ? -3.041 13.602 0.358 1 98.06 676 VAL A CA 1
ATOM 5449 C C . VAL A 1 676 ? -3.156 12.109 0.032 1 98.06 676 VAL A C 1
ATOM 5451 O O . VAL A 1 676 ? -2.457 11.289 0.622 1 98.06 676 VAL A O 1
ATOM 5454 N N . HIS A 1 677 ? -3.965 11.805 -0.962 1 98.44 677 HIS A N 1
ATOM 5455 C CA . HIS A 1 677 ? -4.289 10.406 -1.241 1 98.44 677 HIS A CA 1
ATOM 5456 C C . HIS A 1 677 ? -3.047 9.617 -1.639 1 98.44 677 HIS A C 1
ATOM 5458 O O . HIS A 1 677 ? -2.154 10.156 -2.303 1 98.44 677 HIS A O 1
ATOM 5464 N N . PHE A 1 678 ? -3.01 8.344 -1.313 1 98.38 678 PHE A N 1
ATOM 5465 C CA . PHE A 1 678 ? -1.927 7.445 -1.698 1 98.38 678 PHE A CA 1
ATOM 5466 C C . PHE A 1 678 ? -1.729 7.449 -3.209 1 98.38 678 PHE A C 1
ATOM 5468 O O . PHE A 1 678 ? -0.668 7.062 -3.703 1 98.38 678 PHE A O 1
ATOM 5475 N N . GLN A 1 679 ? -2.707 7.855 -3.971 1 98.56 679 GLN A N 1
ATOM 5476 C CA . GLN A 1 679 ? -2.625 8 -5.422 1 98.56 679 GLN A CA 1
ATOM 5477 C C . GLN A 1 679 ? -1.396 8.812 -5.82 1 98.56 679 GLN A C 1
ATOM 5479 O O . GLN A 1 679 ? -0.768 8.539 -6.844 1 98.56 679 GLN A O 1
ATOM 5484 N N . HIS A 1 680 ? -1.062 9.844 -5.035 1 98.69 680 HIS A N 1
ATOM 5485 C CA . HIS A 1 680 ? 0.096 10.68 -5.316 1 98.69 680 HIS A CA 1
ATOM 5486 C C . HIS A 1 680 ? 1.387 9.867 -5.281 1 98.69 680 HIS A C 1
ATOM 5488 O O . HIS A 1 680 ? 2.203 9.953 -6.203 1 98.69 680 HIS A O 1
ATOM 5494 N N . SER A 1 681 ? 1.587 9.078 -4.266 1 98.5 681 SER A N 1
ATOM 5495 C CA . SER A 1 681 ? 2.773 8.234 -4.164 1 98.5 681 SER A CA 1
ATOM 5496 C C . SER A 1 681 ? 2.748 7.117 -5.203 1 98.5 681 SER A C 1
ATOM 5498 O O . SER A 1 681 ? 3.793 6.738 -5.738 1 98.5 681 SER A O 1
ATOM 5500 N N . ALA A 1 682 ? 1.551 6.562 -5.449 1 98.5 682 ALA A N 1
ATOM 5501 C CA . ALA A 1 682 ? 1.431 5.504 -6.449 1 98.5 682 ALA A CA 1
ATOM 5502 C C . ALA A 1 682 ? 1.873 5.996 -7.824 1 98.5 682 ALA A C 1
ATOM 5504 O O . ALA A 1 682 ? 2.588 5.293 -8.539 1 98.5 682 ALA A O 1
ATOM 5505 N N . GLU A 1 683 ? 1.432 7.207 -8.211 1 97.94 683 GLU A N 1
ATOM 5506 C CA . GLU A 1 683 ? 1.856 7.797 -9.477 1 97.94 683 GLU A CA 1
ATOM 5507 C C . GLU A 1 683 ? 3.365 8.023 -9.5 1 97.94 683 GLU A C 1
ATOM 5509 O O . GLU A 1 683 ? 4.023 7.75 -10.5 1 97.94 683 GLU A O 1
ATOM 5514 N N . LEU A 1 684 ? 3.857 8.57 -8.406 1 97.19 684 LEU A N 1
ATOM 5515 C CA . LEU A 1 684 ? 5.293 8.812 -8.305 1 97.19 684 LEU A CA 1
ATOM 5516 C C . LEU A 1 684 ? 6.074 7.512 -8.461 1 97.19 684 LEU A C 1
ATOM 5518 O O . LEU A 1 684 ? 7.031 7.449 -9.234 1 97.19 684 LEU A O 1
ATOM 5522 N N . ILE A 1 685 ? 5.699 6.477 -7.812 1 96.69 685 ILE A N 1
ATOM 5523 C CA . ILE A 1 685 ? 6.352 5.172 -7.824 1 96.69 685 ILE A CA 1
ATOM 5524 C C . ILE A 1 685 ? 6.324 4.59 -9.234 1 96.69 685 ILE A C 1
ATOM 5526 O O . ILE A 1 685 ? 7.332 4.066 -9.719 1 96.69 685 ILE A O 1
ATOM 5530 N N . LYS A 1 686 ? 5.191 4.625 -9.859 1 95.88 686 LYS A N 1
ATOM 5531 C CA . LYS A 1 686 ? 5.066 4.109 -11.219 1 95.88 686 LYS A CA 1
ATOM 5532 C C . LYS A 1 686 ? 6.059 4.789 -12.156 1 95.88 686 LYS A C 1
ATOM 5534 O O . LYS A 1 686 ? 6.656 4.133 -13.016 1 95.88 686 LYS A O 1
ATOM 5539 N N . HIS A 1 687 ? 6.215 6.105 -12.023 1 94.69 687 HIS A N 1
ATOM 5540 C CA . HIS A 1 687 ? 7.156 6.84 -12.859 1 94.69 687 HIS A CA 1
ATOM 5541 C C . HIS A 1 687 ? 8.602 6.48 -12.508 1 94.69 687 HIS A C 1
ATOM 5543 O O . HIS A 1 687 ? 9.453 6.391 -13.398 1 94.69 687 HIS A O 1
ATOM 5549 N N . LEU A 1 688 ? 8.859 6.34 -11.203 1 95.25 688 LEU A N 1
ATOM 5550 C CA . LEU A 1 688 ? 10.195 5.941 -10.773 1 95.25 688 LEU A CA 1
ATOM 5551 C C . LEU A 1 688 ? 10.555 4.562 -11.312 1 95.25 688 LEU A C 1
ATOM 5553 O O . LEU A 1 688 ? 11.68 4.348 -11.781 1 95.25 688 LEU A O 1
ATOM 5557 N N . ILE A 1 689 ? 9.609 3.633 -11.273 1 94.94 689 ILE A N 1
ATOM 5558 C CA . ILE A 1 689 ? 9.812 2.281 -11.781 1 94.94 689 ILE A CA 1
ATOM 5559 C C . ILE A 1 689 ? 10.102 2.328 -13.281 1 94.94 689 ILE A C 1
ATOM 5561 O O . ILE A 1 689 ? 11.039 1.685 -13.758 1 94.94 689 ILE A O 1
ATOM 5565 N N . LYS A 1 690 ? 9.328 3.082 -14 1 92.5 690 LYS A N 1
ATOM 5566 C CA . LYS A 1 690 ? 9.508 3.225 -15.438 1 92.5 690 LYS A CA 1
ATOM 5567 C C . LYS A 1 690 ? 10.891 3.783 -15.766 1 92.5 690 LYS A C 1
ATOM 5569 O O . LYS A 1 690 ? 11.508 3.395 -16.75 1 92.5 690 LYS A O 1
ATOM 5574 N N . ALA A 1 691 ? 11.375 4.672 -14.898 1 91.19 691 ALA A N 1
ATOM 5575 C CA . ALA A 1 691 ? 12.672 5.312 -15.117 1 91.19 691 ALA A CA 1
ATOM 5576 C C . ALA A 1 691 ? 13.805 4.441 -14.586 1 91.19 691 ALA A C 1
ATOM 5578 O O . ALA A 1 691 ? 14.984 4.77 -14.766 1 91.19 691 ALA A O 1
ATOM 5579 N N . GLY A 1 692 ? 13.484 3.367 -13.875 1 89.62 692 GLY A N 1
ATOM 5580 C CA . GLY A 1 692 ? 14.492 2.467 -13.344 1 89.62 692 GLY A CA 1
ATOM 5581 C C . GLY A 1 692 ? 15.211 3.029 -12.125 1 89.62 692 GLY A C 1
ATOM 5582 O O . GLY A 1 692 ? 16.359 2.684 -11.859 1 89.62 692 GLY A O 1
ATOM 5583 N N . VAL A 1 693 ? 14.531 3.928 -11.398 1 90.12 693 VAL A N 1
ATOM 5584 C CA . VAL A 1 693 ? 15.125 4.59 -10.242 1 90.12 693 VAL A CA 1
ATOM 5585 C C . VAL A 1 693 ? 14.969 3.707 -9.008 1 90.12 693 VAL A C 1
ATOM 5587 O O . VAL A 1 693 ? 13.914 3.092 -8.805 1 90.12 693 VAL A O 1
ATOM 5590 N N . ASN A 1 694 ? 16.062 3.707 -8.219 1 88.38 694 ASN A N 1
ATOM 5591 C CA . ASN A 1 694 ? 16.016 3.014 -6.934 1 88.38 694 ASN A CA 1
ATOM 5592 C C . ASN A 1 694 ? 15.5 3.932 -5.828 1 88.38 694 ASN A C 1
ATOM 5594 O O . ASN A 1 694 ? 15.875 5.105 -5.766 1 88.38 694 ASN A O 1
ATOM 5598 N N . TYR A 1 695 ? 14.648 3.471 -5.031 1 94 695 TYR A N 1
ATOM 5599 C CA . TYR A 1 695 ? 14.078 4.195 -3.898 1 94 695 TYR A CA 1
ATOM 5600 C C . TYR A 1 695 ? 13.672 3.232 -2.787 1 94 695 TYR A C 1
ATOM 5602 O O . TYR A 1 695 ? 13.633 2.018 -2.992 1 94 695 TYR A O 1
ATOM 5610 N N . THR A 1 696 ? 13.508 3.779 -1.584 1 95.12 696 THR A N 1
ATOM 5611 C CA . THR A 1 696 ? 12.953 3.041 -0.455 1 95.12 696 THR A CA 1
ATOM 5612 C C . THR A 1 696 ? 11.516 3.486 -0.171 1 95.12 696 THR A C 1
ATOM 5614 O O . THR A 1 696 ? 11.195 4.672 -0.279 1 95.12 696 THR A O 1
ATOM 5617 N N . LEU A 1 697 ? 10.711 2.516 0.107 1 97.44 697 LEU A N 1
ATOM 5618 C CA . LEU A 1 697 ? 9.297 2.803 0.353 1 97.44 697 LEU A CA 1
ATOM 5619 C C . LEU A 1 697 ? 8.867 2.283 1.72 1 97.44 697 LEU A C 1
ATOM 5621 O O . LEU A 1 697 ? 9.281 1.195 2.133 1 97.44 697 LEU A O 1
ATOM 5625 N N . GLN A 1 698 ? 8.148 3.037 2.475 1 97.88 698 GLN A N 1
ATOM 5626 C CA . GLN A 1 698 ? 7.465 2.611 3.691 1 97.88 698 GLN A CA 1
ATOM 5627 C C . GLN A 1 698 ? 5.977 2.951 3.635 1 97.88 698 GLN A C 1
ATOM 5629 O O . GLN A 1 698 ? 5.605 4.117 3.502 1 97.88 698 GLN A O 1
ATOM 5634 N N . VAL A 1 699 ? 5.148 1.922 3.689 1 98.06 699 VAL A N 1
ATOM 5635 C CA . VAL A 1 699 ? 3.699 2.111 3.654 1 98.06 699 VAL A CA 1
ATOM 5636 C C . VAL A 1 699 ? 3.098 1.758 5.012 1 98.06 699 VAL A C 1
ATOM 5638 O O . VAL A 1 699 ? 3.521 0.792 5.652 1 98.06 699 VAL A O 1
ATOM 5641 N N . TYR A 1 700 ? 2.199 2.539 5.516 1 98.25 700 TYR A N 1
ATOM 5642 C CA . TYR A 1 700 ? 1.434 2.252 6.723 1 98.25 700 TYR A CA 1
ATOM 5643 C C . TYR A 1 700 ? -0.017 1.931 6.383 1 98.25 700 TYR A C 1
ATOM 5645 O O . TYR A 1 700 ? -0.827 2.836 6.172 1 98.25 700 TYR A O 1
ATOM 5653 N N . PRO A 1 701 ? -0.399 0.688 6.422 1 97.69 701 PRO A N 1
ATOM 5654 C CA . PRO A 1 701 ? -1.745 0.279 6.016 1 97.69 701 PRO A CA 1
ATOM 5655 C C . PRO A 1 701 ? -2.834 0.846 6.922 1 97.69 701 PRO A C 1
ATOM 5657 O O . PRO A 1 701 ? -2.723 0.772 8.148 1 97.69 701 PRO A O 1
ATOM 5660 N N . ASP A 1 702 ? -3.867 1.418 6.344 1 97.06 702 ASP A N 1
ATOM 5661 C CA . ASP A 1 702 ? -5.09 1.891 6.988 1 97.06 702 ASP A CA 1
ATOM 5662 C C . ASP A 1 702 ? -4.812 3.125 7.844 1 97.06 702 ASP A C 1
ATOM 5664 O O . ASP A 1 702 ? -5.598 3.455 8.734 1 97.06 702 ASP A O 1
ATOM 5668 N N . GLU A 1 703 ? -3.613 3.779 7.645 1 97.5 703 GLU A N 1
ATOM 5669 C CA . GLU A 1 703 ? -3.271 5.012 8.352 1 97.5 703 GLU A CA 1
ATOM 5670 C C . GLU A 1 703 ? -3.561 6.238 7.488 1 97.5 703 GLU A C 1
ATOM 5672 O O . GLU A 1 703 ? -3.535 6.16 6.262 1 97.5 703 GLU A O 1
ATOM 5677 N N . GLY A 1 704 ? -3.879 7.348 8.18 1 96.5 704 GLY A N 1
ATOM 5678 C CA . GLY A 1 704 ? -4.156 8.594 7.48 1 96.5 704 GLY A CA 1
ATOM 5679 C C . GLY A 1 704 ? -2.941 9.492 7.359 1 96.5 704 GLY A C 1
ATOM 5680 O O . GLY A 1 704 ? -1.806 9.016 7.391 1 96.5 704 GLY A O 1
ATOM 5681 N N . TYR A 1 705 ? -3.221 10.781 7.09 1 96.06 705 TYR A N 1
ATOM 5682 C CA . TYR A 1 705 ? -2.166 11.773 6.953 1 96.06 705 TYR A CA 1
ATOM 5683 C C . TYR A 1 705 ? -1.349 11.883 8.234 1 96.06 705 TYR A C 1
ATOM 5685 O O . TYR A 1 705 ? -0.127 12.055 8.188 1 96.06 705 TYR A O 1
ATOM 5693 N N . HIS A 1 706 ? -2.113 11.859 9.336 1 94.12 706 HIS A N 1
ATOM 5694 C CA . HIS A 1 706 ? -1.469 11.766 10.641 1 94.12 706 HIS A CA 1
ATOM 5695 C C . HIS A 1 706 ? -1.427 10.328 11.133 1 94.12 706 HIS A C 1
ATOM 5697 O O . HIS A 1 706 ? -2.471 9.703 11.328 1 94.12 706 HIS A O 1
ATOM 5703 N N . ILE A 1 707 ? -0.24 9.891 11.391 1 95.5 707 ILE A N 1
ATOM 5704 C CA . ILE A 1 707 ? -0.026 8.508 11.805 1 95.5 707 ILE A CA 1
ATOM 5705 C C . ILE A 1 707 ? -0.542 8.305 13.227 1 95.5 707 ILE A C 1
ATOM 5707 O O . ILE A 1 707 ? -0.368 9.18 14.086 1 95.5 707 ILE A O 1
ATOM 5711 N N . SER A 1 708 ? -1.188 7.219 13.477 1 93.94 708 SER A N 1
ATOM 5712 C CA . SER A 1 708 ? -1.759 6.918 14.789 1 93.94 708 SER A CA 1
ATOM 5713 C C . SER A 1 708 ? -0.667 6.73 15.836 1 93.94 708 SER A C 1
ATOM 5715 O O . SER A 1 708 ? 0.498 6.523 15.5 1 93.94 708 SER A O 1
ATOM 5717 N N . ASP A 1 709 ? -1.024 6.77 17.078 1 91.25 709 ASP A N 1
ATOM 5718 C CA . ASP A 1 709 ? -0.098 6.586 18.188 1 91.25 709 ASP A CA 1
ATOM 5719 C C . ASP A 1 709 ? 0.534 5.199 18.156 1 91.25 709 ASP A C 1
ATOM 5721 O O . ASP A 1 709 ? 1.702 5.031 18.516 1 91.25 709 ASP A O 1
ATOM 5725 N N . LYS A 1 710 ? -0.212 4.312 17.703 1 91.69 710 LYS A N 1
ATOM 5726 C CA . LYS A 1 710 ? 0.266 2.934 17.688 1 91.69 710 LYS A CA 1
ATOM 5727 C C . LYS A 1 710 ? 1.43 2.768 16.719 1 91.69 710 LYS A C 1
ATOM 5729 O O . LYS A 1 710 ? 2.305 1.927 16.922 1 91.69 710 LYS A O 1
ATOM 5734 N N . SER A 1 711 ? 1.429 3.561 15.633 1 95.94 711 SER A N 1
ATOM 5735 C CA . SER A 1 711 ? 2.432 3.418 14.586 1 95.94 711 SER A CA 1
ATOM 5736 C C . SER A 1 711 ? 3.506 4.492 14.695 1 95.94 711 SER A C 1
ATOM 5738 O O . SER A 1 711 ? 4.516 4.445 13.992 1 95.94 711 SER A O 1
ATOM 5740 N N . LYS A 1 712 ? 3.342 5.434 15.594 1 95.62 712 LYS A N 1
ATOM 5741 C CA . LYS A 1 712 ? 4.18 6.629 15.664 1 95.62 712 LYS A CA 1
ATOM 5742 C C . LYS A 1 712 ? 5.629 6.266 15.977 1 95.62 712 LYS A C 1
ATOM 5744 O O . LYS A 1 712 ? 6.555 6.852 15.414 1 95.62 712 LYS A O 1
ATOM 5749 N N . HIS A 1 713 ? 5.816 5.328 16.922 1 95.62 713 HIS A N 1
ATOM 5750 C CA . HIS A 1 713 ? 7.176 4.93 17.281 1 95.62 713 HIS A CA 1
ATOM 5751 C C . HIS A 1 713 ? 7.918 4.367 16.078 1 95.62 713 HIS A C 1
ATOM 5753 O O . HIS A 1 713 ? 9.062 4.738 15.812 1 95.62 713 HIS A O 1
ATOM 5759 N N . HIS A 1 714 ? 7.316 3.455 15.383 1 96 714 HIS A N 1
ATOM 5760 C CA . HIS A 1 714 ? 7.934 2.871 14.195 1 96 714 HIS A CA 1
ATOM 5761 C C . HIS A 1 714 ? 8.203 3.932 13.133 1 96 714 HIS A C 1
ATOM 5763 O O . HIS A 1 714 ? 9.25 3.916 12.484 1 96 714 HIS A O 1
ATOM 5769 N N . PHE A 1 715 ? 7.273 4.766 13.016 1 97.5 715 PHE A N 1
ATOM 5770 C CA . PHE A 1 715 ? 7.363 5.84 12.039 1 97.5 715 PHE A CA 1
ATOM 5771 C C . PHE A 1 715 ? 8.602 6.695 12.281 1 97.5 715 PHE A C 1
ATOM 5773 O O . PHE A 1 715 ? 9.43 6.871 11.391 1 97.5 715 PHE A O 1
ATOM 5780 N N . TYR A 1 716 ? 8.773 7.219 13.453 1 97.38 716 TYR A N 1
ATOM 5781 C CA . TYR A 1 716 ? 9.914 8.07 13.781 1 97.38 716 TYR A CA 1
ATOM 5782 C C . TYR A 1 716 ? 11.211 7.281 13.781 1 97.38 716 TYR A C 1
ATOM 5784 O O . TYR A 1 716 ? 12.258 7.793 13.375 1 97.38 716 TYR A O 1
ATOM 5792 N N . SER A 1 717 ? 11.102 6.035 14.203 1 96.31 717 SER A N 1
ATOM 5793 C CA . SER A 1 717 ? 12.305 5.199 14.172 1 96.31 717 SER A CA 1
ATOM 5794 C C . SER A 1 717 ? 12.805 5.008 12.742 1 96.31 717 SER A C 1
ATOM 5796 O O . SER A 1 717 ? 14.016 5.004 12.508 1 96.31 717 SER A O 1
ATOM 5798 N N . THR A 1 718 ? 11.867 4.824 11.867 1 96.25 718 THR A N 1
ATOM 5799 C CA . THR A 1 718 ? 12.203 4.652 10.453 1 96.25 718 THR A CA 1
ATOM 5800 C C . THR A 1 718 ? 12.883 5.902 9.906 1 96.25 718 THR A C 1
ATOM 5802 O O . THR A 1 718 ? 13.914 5.809 9.227 1 96.25 718 THR A O 1
ATOM 5805 N N . ILE A 1 719 ? 12.359 7.035 10.188 1 97.44 719 ILE A N 1
ATOM 5806 C CA . ILE A 1 719 ? 12.922 8.297 9.719 1 97.44 719 ILE A CA 1
ATOM 5807 C C . ILE A 1 719 ? 14.312 8.5 10.32 1 97.44 719 ILE A C 1
ATOM 5809 O O . ILE A 1 719 ? 15.258 8.844 9.609 1 97.44 719 ILE A O 1
ATOM 5813 N N . LEU A 1 720 ? 14.453 8.25 11.664 1 97.38 720 LEU A N 1
ATOM 5814 C CA . LEU A 1 720 ? 15.719 8.445 12.359 1 97.38 720 LEU A CA 1
ATOM 5815 C C . LEU A 1 720 ? 16.781 7.496 11.82 1 97.38 720 LEU A C 1
ATOM 5817 O O . LEU A 1 720 ? 17.922 7.91 11.555 1 97.38 720 LEU A O 1
ATOM 5821 N N . ARG A 1 721 ? 16.453 6.305 11.57 1 95.06 721 ARG A N 1
ATOM 5822 C CA . ARG A 1 721 ? 17.391 5.32 11.047 1 95.06 721 ARG A CA 1
ATOM 5823 C C . ARG A 1 721 ? 17.828 5.688 9.633 1 95.06 721 ARG A C 1
ATOM 5825 O O . ARG A 1 721 ? 19 5.547 9.289 1 95.06 721 ARG A O 1
ATOM 5832 N N . PHE A 1 722 ? 16.953 6.086 8.859 1 96.5 722 PHE A N 1
ATOM 5833 C CA . PHE A 1 722 ? 17.25 6.465 7.48 1 96.5 722 PHE A CA 1
ATOM 5834 C C . PHE A 1 722 ? 18.281 7.574 7.438 1 96.5 722 PHE A C 1
ATOM 5836 O O . PHE A 1 722 ? 19.281 7.469 6.723 1 96.5 722 PHE A O 1
ATOM 5843 N N . PHE A 1 723 ? 18.031 8.609 8.211 1 97.31 723 PHE A N 1
ATOM 5844 C CA . PHE A 1 723 ? 18.953 9.742 8.195 1 97.31 723 PHE A CA 1
ATOM 5845 C C . PHE A 1 723 ? 20.266 9.383 8.898 1 97.31 723 PHE A C 1
ATOM 5847 O O . PHE A 1 723 ? 21.328 9.828 8.484 1 97.31 723 PHE A O 1
ATOM 5854 N N . SER A 1 724 ? 20.203 8.578 9.961 1 95.56 724 SER A N 1
ATOM 5855 C CA . SER A 1 724 ? 21.438 8.156 10.633 1 95.56 724 SER A CA 1
ATOM 5856 C C . SER A 1 724 ? 22.328 7.371 9.68 1 95.56 724 SER A C 1
ATOM 5858 O O . SER A 1 724 ? 23.547 7.562 9.672 1 95.56 724 SER A O 1
ATOM 5860 N N . ASP A 1 725 ? 21.75 6.523 8.883 1 92.5 725 ASP A N 1
ATOM 5861 C CA . ASP A 1 725 ? 22.5 5.699 7.938 1 92.5 725 ASP A CA 1
ATOM 5862 C C . ASP A 1 725 ? 23.062 6.547 6.797 1 92.5 725 ASP A C 1
ATOM 5864 O O . ASP A 1 725 ? 24.203 6.355 6.379 1 92.5 725 ASP A O 1
ATOM 5868 N N . CYS A 1 726 ? 22.25 7.418 6.359 1 93 726 CYS A N 1
ATOM 5869 C CA . CYS A 1 726 ? 22.594 8.227 5.195 1 93 726 CYS A CA 1
ATOM 5870 C C . CYS A 1 726 ? 23.672 9.242 5.543 1 93 726 CYS A C 1
ATOM 5872 O O . CYS A 1 726 ? 24.547 9.531 4.723 1 93 726 CYS A O 1
ATOM 5874 N N . LEU A 1 727 ? 23.656 9.75 6.766 1 93.38 727 LEU A N 1
ATOM 5875 C CA . LEU A 1 727 ? 24.516 10.875 7.129 1 93.38 727 LEU A CA 1
ATOM 5876 C C . LEU A 1 727 ? 25.766 10.398 7.871 1 93.38 727 LEU A C 1
ATOM 5878 O O . LEU A 1 727 ? 26.531 11.203 8.391 1 93.38 727 LEU A O 1
ATOM 5882 N N . LYS A 1 728 ? 25.922 9.117 7.805 1 86.94 728 LYS A N 1
ATOM 5883 C CA . LYS A 1 728 ? 27.125 8.578 8.406 1 86.94 728 LYS A CA 1
ATOM 5884 C C . LYS A 1 728 ? 28.359 8.969 7.605 1 86.94 728 LYS A C 1
ATOM 5886 O O . LYS A 1 728 ? 28.312 9.07 6.379 1 86.94 728 LYS A O 1
ATOM 5891 N N . GLU A 1 729 ? 29.438 9.242 8.336 1 75.94 729 GLU A N 1
ATOM 5892 C CA . GLU A 1 729 ? 30.703 9.617 7.699 1 75.94 729 GLU A CA 1
ATOM 5893 C C . GLU A 1 729 ? 31.312 8.43 6.969 1 75.94 729 GLU A C 1
ATOM 5895 O O . GLU A 1 729 ? 31.266 7.297 7.453 1 75.94 729 GLU A O 1
ATOM 5900 N N . GLU A 1 730 ? 31.422 8.609 5.684 1 65.19 730 GLU A N 1
ATOM 5901 C CA . GLU A 1 730 ? 32.094 7.547 4.934 1 65.19 730 GLU A CA 1
ATOM 5902 C C . GLU A 1 730 ? 33.531 7.355 5.414 1 65.19 730 GLU A C 1
ATOM 5904 O O . GLU A 1 730 ? 34.281 8.32 5.496 1 65.19 730 GLU A O 1
ATOM 5909 N N . VAL A 1 731 ? 33.875 6.535 6.234 1 52.66 731 VAL A N 1
ATOM 5910 C CA . VAL A 1 731 ? 35.25 6.262 6.582 1 52.66 731 VAL A CA 1
ATOM 5911 C C . VAL A 1 731 ? 36.031 5.832 5.336 1 52.66 731 VAL A C 1
ATOM 5913 O O . VAL A 1 731 ? 35.656 4.875 4.66 1 52.66 731 VAL A O 1
ATOM 5916 N N . SER A 1 732 ? 36.469 6.793 4.707 1 45.03 732 SER A N 1
ATOM 5917 C CA . SER A 1 732 ? 37.406 6.402 3.643 1 45.03 732 SER A CA 1
ATOM 5918 C C . SER A 1 732 ? 38.375 5.324 4.117 1 45.03 732 SER A C 1
ATOM 5920 O O . SER A 1 732 ? 39.125 5.535 5.07 1 45.03 732 SER A O 1
ATOM 5922 N N . VAL A 1 733 ? 38.031 4.223 3.953 1 41.81 733 VAL A N 1
ATOM 5923 C CA . VAL A 1 733 ? 39.094 3.229 4.125 1 41.81 733 VAL A CA 1
ATOM 5924 C C . VAL A 1 733 ? 40.281 3.59 3.256 1 41.81 733 VAL A C 1
ATOM 5926 O O . VAL A 1 733 ? 40.188 3.607 2.027 1 41.81 733 VAL A O 1
ATOM 5929 N N . LEU A 1 734 ? 41.188 4.434 3.705 1 35.94 734 LEU A N 1
ATOM 5930 C CA . LEU A 1 734 ? 42.438 4.637 3 1 35.94 734 LEU A CA 1
ATOM 5931 C C . LEU A 1 734 ? 43.062 3.301 2.594 1 35.94 734 LEU A C 1
ATOM 5933 O O . LEU A 1 734 ? 43.25 2.418 3.434 1 35.94 734 LEU A O 1
ATOM 5937 N N . PRO A 1 735 ? 42.906 3.117 1.366 1 40.5 735 PRO A N 1
ATOM 5938 C CA . PRO A 1 735 ? 43.719 1.954 0.966 1 40.5 735 PRO A CA 1
ATOM 5939 C C . PRO A 1 735 ? 45.125 1.967 1.562 1 40.5 735 PRO A C 1
ATOM 5941 O O . PRO A 1 735 ? 45.75 3.018 1.613 1 40.5 735 PRO A O 1
ATOM 5944 N N . GLN A 1 736 ? 45.312 1.207 2.568 1 37.56 736 GLN A N 1
ATOM 5945 C CA . GLN A 1 736 ? 46.688 1.069 3.055 1 37.56 736 GLN A CA 1
ATOM 5946 C C . GLN A 1 736 ? 47.656 0.935 1.896 1 37.56 736 GLN A C 1
ATOM 5948 O O . GLN A 1 736 ? 47.5 0.089 1.018 1 37.56 736 GLN A O 1
ATOM 5953 N N . GLU A 1 737 ? 48.25 2.049 1.571 1 38.28 737 GLU A N 1
ATOM 5954 C CA . GLU A 1 737 ? 49.312 2.027 0.597 1 38.28 737 GLU A CA 1
ATOM 5955 C C . GLU A 1 737 ? 50.281 0.878 0.873 1 38.28 737 GLU A C 1
ATOM 5957 O O . GLU A 1 737 ? 50.75 0.708 2.002 1 38.28 737 GLU A O 1
ATOM 5962 N N . PRO A 1 738 ? 50.25 -0.165 0.045 1 41.88 738 PRO A N 1
ATOM 5963 C CA . PRO A 1 738 ? 51.281 -1.204 0.247 1 41.88 738 PRO A CA 1
ATOM 5964 C C . PRO A 1 738 ? 52.688 -0.632 0.427 1 41.88 738 PRO A C 1
ATOM 5966 O O . PRO A 1 738 ? 53.062 0.317 -0.266 1 41.88 738 PRO A O 1
ATOM 5969 N N . GLU A 1 739 ? 53.188 -0.579 1.62 1 37.34 739 GLU A N 1
ATOM 5970 C CA . GLU A 1 739 ? 54.562 -0.21 1.915 1 37.34 739 GLU A CA 1
ATOM 5971 C C . GLU A 1 739 ? 55.531 -0.835 0.911 1 37.34 739 GLU A C 1
ATOM 5973 O O . GLU A 1 739 ? 55.531 -2.055 0.728 1 37.34 739 GLU A O 1
ATOM 5978 N N . GLU A 1 740 ? 55.906 -0.139 -0.067 1 35.28 740 GLU A N 1
ATOM 5979 C CA . GLU A 1 740 ? 56.938 -0.477 -1.013 1 35.28 740 GLU A CA 1
ATOM 5980 C C . GLU A 1 740 ? 58.219 -0.958 -0.288 1 35.28 740 GLU A C 1
ATOM 5982 O O . GLU A 1 740 ? 58.781 -0.233 0.533 1 35.28 740 GLU A O 1
ATOM 5987 N N . ASP A 1 741 ? 58.281 -2.254 0.069 1 36.34 741 ASP A N 1
ATOM 5988 C CA . ASP A 1 741 ? 59.562 -2.832 0.491 1 36.34 741 ASP A CA 1
ATOM 5989 C C . ASP A 1 741 ? 60.719 -2.363 -0.409 1 36.34 741 ASP A C 1
ATOM 5991 O O . ASP A 1 741 ? 60.656 -2.539 -1.628 1 36.34 741 ASP A O 1
ATOM 5995 N N . GLU A 1 742 ? 61.531 -1.364 -0.112 1 28.5 742 GLU A N 1
ATOM 5996 C CA . GLU A 1 742 ? 62.906 -1.211 -0.617 1 28.5 742 GLU A CA 1
ATOM 5997 C C . GLU A 1 742 ? 63.719 -2.463 -0.352 1 28.5 742 GLU A C 1
ATOM 5999 O O . GLU A 1 742 ? 63.656 -3.047 0.731 1 28.5 742 GLU A O 1
ATOM 6004 N N . MET B 1 1 ? 56.125 -17.109 -33.656 1 25.22 1 MET B N 1
ATOM 6005 C CA . MET B 1 1 ? 55.281 -15.914 -33.625 1 25.22 1 MET B CA 1
ATOM 6006 C C . MET B 1 1 ? 54.062 -16.125 -32.75 1 25.22 1 MET B C 1
ATOM 6008 O O . MET B 1 1 ? 53.188 -16.906 -33.094 1 25.22 1 MET B O 1
ATOM 6012 N N . TRP B 1 2 ? 54.094 -16.031 -31.375 1 22.08 2 TRP B N 1
ATOM 6013 C CA . TRP B 1 2 ? 53.219 -16.344 -30.25 1 22.08 2 TRP B CA 1
ATOM 6014 C C . TRP B 1 2 ? 52 -15.398 -30.219 1 22.08 2 TRP B C 1
ATOM 6016 O O . TRP B 1 2 ? 52.188 -14.195 -29.984 1 22.08 2 TRP B O 1
ATOM 6026 N N . LYS B 1 3 ? 51.25 -15.477 -31.234 1 30.83 3 LYS B N 1
ATOM 6027 C CA . LYS B 1 3 ? 50.156 -14.516 -31.25 1 30.83 3 LYS B CA 1
ATOM 6028 C C . LYS B 1 3 ? 49.438 -14.469 -29.891 1 30.83 3 LYS B C 1
ATOM 6030 O O . LYS B 1 3 ? 49.188 -15.508 -29.297 1 30.83 3 LYS B O 1
ATOM 6035 N N . PRO B 1 4 ? 49.531 -13.297 -29.328 1 32.06 4 PRO B N 1
ATOM 6036 C CA . PRO B 1 4 ? 48.969 -13.07 -28 1 32.06 4 PRO B CA 1
ATOM 6037 C C . PRO B 1 4 ? 47.562 -13.703 -27.828 1 32.06 4 PRO B C 1
ATOM 6039 O O . PRO B 1 4 ? 46.844 -13.898 -28.812 1 32.06 4 PRO B O 1
ATOM 6042 N N . TYR B 1 5 ? 47.312 -14.516 -26.844 1 31.95 5 TYR B N 1
ATOM 6043 C CA . TYR B 1 5 ? 46.062 -15.078 -26.328 1 31.95 5 TYR B CA 1
ATOM 6044 C C . TYR B 1 5 ? 44.969 -14.023 -26.297 1 31.95 5 TYR B C 1
ATOM 6046 O O . TYR B 1 5 ? 45.156 -12.93 -25.734 1 31.95 5 TYR B O 1
ATOM 6054 N N . GLU B 1 6 ? 44.25 -13.836 -27.297 1 33 6 GLU B N 1
ATOM 6055 C CA . GLU B 1 6 ? 43.062 -12.969 -27.359 1 33 6 GLU B CA 1
ATOM 6056 C C . GLU B 1 6 ? 42.312 -12.961 -26.031 1 33 6 GLU B C 1
ATOM 6058 O O . GLU B 1 6 ? 41.875 -14.016 -25.562 1 33 6 GLU B O 1
ATOM 6063 N N . LEU B 1 7 ? 42.594 -12.172 -24.953 1 33.16 7 LEU B N 1
ATOM 6064 C CA . LEU B 1 7 ? 41.812 -11.766 -23.812 1 33.16 7 LEU B CA 1
ATOM 6065 C C . LEU B 1 7 ? 40.312 -11.664 -24.188 1 33.16 7 LEU B C 1
ATOM 6067 O O . LEU B 1 7 ? 39.938 -10.734 -24.891 1 33.16 7 LEU B O 1
ATOM 6071 N N . THR B 1 8 ? 39.688 -12.641 -24.547 1 38.16 8 THR B N 1
ATOM 6072 C CA . THR B 1 8 ? 38.219 -12.648 -24.719 1 38.16 8 THR B CA 1
ATOM 6073 C C . THR B 1 8 ? 37.562 -11.836 -23.625 1 38.16 8 THR B C 1
ATOM 6075 O O . THR B 1 8 ? 37.781 -12.07 -22.438 1 38.16 8 THR B O 1
ATOM 6078 N N . ASN B 1 9 ? 37.188 -10.602 -23.703 1 41.59 9 ASN B N 1
ATOM 6079 C CA . ASN B 1 9 ? 36.594 -9.578 -22.844 1 41.59 9 ASN B CA 1
ATOM 6080 C C . ASN B 1 9 ? 35.469 -10.148 -21.984 1 41.59 9 ASN B C 1
ATOM 6082 O O . ASN B 1 9 ? 34.562 -10.789 -22.5 1 41.59 9 ASN B O 1
ATOM 6086 N N . SER B 1 10 ? 35.656 -10.516 -20.719 1 50.28 10 SER B N 1
ATOM 6087 C CA . SER B 1 10 ? 34.812 -10.961 -19.594 1 50.28 10 SER B CA 1
ATOM 6088 C C . SER B 1 10 ? 33.406 -10.406 -19.688 1 50.28 10 SER B C 1
ATOM 6090 O O . SER B 1 10 ? 32.438 -11.094 -19.359 1 50.28 10 SER B O 1
ATOM 6092 N N . SER B 1 11 ? 33.281 -9.188 -20.062 1 52.78 11 SER B N 1
ATOM 6093 C CA . SER B 1 11 ? 31.984 -8.539 -20.156 1 52.78 11 SER B CA 1
ATOM 6094 C C . SER B 1 11 ? 31.094 -9.195 -21.203 1 52.78 11 SER B C 1
ATOM 6096 O O . SER B 1 11 ? 29.875 -9.227 -21.078 1 52.78 11 SER B O 1
ATOM 6098 N N . GLU B 1 12 ? 31.688 -9.805 -22.234 1 60.41 12 GLU B N 1
ATOM 6099 C CA . GLU B 1 12 ? 30.906 -10.375 -23.328 1 60.41 12 GLU B CA 1
ATOM 6100 C C . GLU B 1 12 ? 30.312 -11.727 -22.938 1 60.41 12 GLU B C 1
ATOM 6102 O O . GLU B 1 12 ? 29.312 -12.156 -23.5 1 60.41 12 GLU B O 1
ATOM 6107 N N . THR B 1 13 ? 30.875 -12.297 -21.797 1 75.12 13 THR B N 1
ATOM 6108 C CA . THR B 1 13 ? 30.422 -13.641 -21.453 1 75.12 13 THR B CA 1
ATOM 6109 C C . THR B 1 13 ? 29.438 -13.594 -20.281 1 75.12 13 THR B C 1
ATOM 6111 O O . THR B 1 13 ? 28.797 -14.602 -19.969 1 75.12 13 THR B O 1
ATOM 6114 N N . ARG B 1 14 ? 29.328 -12.5 -19.688 1 84.94 14 ARG B N 1
ATOM 6115 C CA . ARG B 1 14 ? 28.422 -12.414 -18.547 1 84.94 14 ARG B CA 1
ATOM 6116 C C . ARG B 1 14 ? 27 -12.117 -19 1 84.94 14 ARG B C 1
ATOM 6118 O O . ARG B 1 14 ? 26.797 -11.312 -19.906 1 84.94 14 ARG B O 1
ATOM 6125 N N . LEU B 1 15 ? 26.078 -12.867 -18.359 1 90.19 15 LEU B N 1
ATOM 6126 C CA . LEU B 1 15 ? 24.672 -12.625 -18.641 1 90.19 15 LEU B CA 1
ATOM 6127 C C . LEU B 1 15 ? 24.156 -11.414 -17.875 1 90.19 15 LEU B C 1
ATOM 6129 O O . LEU B 1 15 ? 24.203 -11.383 -16.641 1 90.19 15 LEU B O 1
ATOM 6133 N N . SER B 1 16 ? 23.766 -10.43 -18.547 1 91.62 16 SER B N 1
ATOM 6134 C CA . SER B 1 16 ? 23.203 -9.234 -17.922 1 91.62 16 SER B CA 1
ATOM 6135 C C . SER B 1 16 ? 21.688 -9.258 -17.922 1 91.62 16 SER B C 1
ATOM 6137 O O . SER B 1 16 ? 21.062 -10.023 -18.672 1 91.62 16 SER B O 1
ATOM 6139 N N . LEU B 1 17 ? 21.109 -8.531 -17 1 93.88 17 LEU B N 1
ATOM 6140 C CA . LEU B 1 17 ? 19.656 -8.422 -16.938 1 93.88 17 LEU B CA 1
ATOM 6141 C C . LEU B 1 17 ? 19.109 -7.871 -18.25 1 93.88 17 LEU B C 1
ATOM 6143 O O . LEU B 1 17 ? 18.047 -8.289 -18.703 1 93.88 17 LEU B O 1
ATOM 6147 N N . GLU B 1 18 ? 19.828 -6.941 -18.859 1 92.44 18 GLU B N 1
ATOM 6148 C CA . GLU B 1 18 ? 19.422 -6.363 -20.125 1 92.44 18 GLU B CA 1
ATOM 6149 C C . GLU B 1 18 ? 19.344 -7.43 -21.219 1 92.44 18 GLU B C 1
ATOM 6151 O O . GLU B 1 18 ? 18.422 -7.406 -22.047 1 92.44 18 GLU B O 1
ATOM 6156 N N . GLU B 1 19 ? 20.297 -8.266 -21.188 1 90.75 19 GLU B N 1
ATOM 6157 C CA . GLU B 1 19 ? 20.312 -9.352 -22.156 1 90.75 19 GLU B CA 1
ATOM 6158 C C . GLU B 1 19 ? 19.172 -10.328 -21.906 1 90.75 19 GLU B C 1
ATOM 6160 O O . GLU B 1 19 ? 18.516 -10.781 -22.859 1 90.75 19 GLU B O 1
ATOM 6165 N N . LEU B 1 20 ? 18.969 -10.641 -20.641 1 92.69 20 LEU B N 1
ATOM 6166 C CA . LEU B 1 20 ? 17.922 -11.586 -20.25 1 92.69 20 LEU B CA 1
ATOM 6167 C C . LEU B 1 20 ? 16.562 -11.086 -20.703 1 92.69 20 LEU B C 1
ATOM 6169 O O . LEU B 1 20 ? 15.727 -11.875 -21.156 1 92.69 20 LEU B O 1
ATOM 6173 N N . LEU B 1 21 ? 16.297 -9.812 -20.609 1 92.69 21 LEU B N 1
ATOM 6174 C CA . LEU B 1 21 ? 14.984 -9.25 -20.875 1 92.69 21 LEU B CA 1
ATOM 6175 C C . LEU B 1 21 ? 14.914 -8.688 -22.297 1 92.69 21 LEU B C 1
ATOM 6177 O O . LEU B 1 21 ? 13.867 -8.203 -22.719 1 92.69 21 LEU B O 1
ATOM 6181 N N . GLY B 1 22 ? 15.922 -8.766 -23.031 1 88.25 22 GLY B N 1
ATOM 6182 C CA . GLY B 1 22 ? 15.969 -8.18 -24.359 1 88.25 22 GLY B CA 1
ATOM 6183 C C . GLY B 1 22 ? 15.305 -9.039 -25.422 1 88.25 22 GLY B C 1
ATOM 6184 O O . GLY B 1 22 ? 14.977 -10.203 -25.172 1 88.25 22 GLY B O 1
ATOM 6185 N N . LYS B 1 23 ? 14.898 -8.633 -26.688 1 78.5 23 LYS B N 1
ATOM 6186 C CA . LYS B 1 23 ? 14.172 -9.273 -27.781 1 78.5 23 LYS B CA 1
ATOM 6187 C C . LYS B 1 23 ? 14.922 -10.484 -28.297 1 78.5 23 LYS B C 1
ATOM 6189 O O . LYS B 1 23 ? 14.312 -11.445 -28.781 1 78.5 23 LYS B O 1
ATOM 6194 N N . GLY B 1 24 ? 16.172 -10.5 -28 1 75.38 24 GLY B N 1
ATOM 6195 C CA . GLY B 1 24 ? 16.938 -11.602 -28.547 1 75.38 24 GLY B CA 1
ATOM 6196 C C . GLY B 1 24 ? 17.125 -12.75 -27.594 1 75.38 24 GLY B C 1
ATOM 6197 O O . GLY B 1 24 ? 17.594 -13.828 -27.969 1 75.38 24 GLY B O 1
ATOM 6198 N N . PHE B 1 25 ? 16.594 -12.57 -26.5 1 82.94 25 PHE B N 1
ATOM 6199 C CA . PHE B 1 25 ? 16.734 -13.602 -25.484 1 82.94 25 PHE B CA 1
ATOM 6200 C C . PHE B 1 25 ? 15.375 -14.242 -25.172 1 82.94 25 PHE B C 1
ATOM 6202 O O . PHE B 1 25 ? 14.406 -13.547 -24.875 1 82.94 25 PHE B O 1
ATOM 6209 N N . GLY B 1 26 ? 15.133 -15.469 -25.703 1 87.31 26 GLY B N 1
ATOM 6210 C CA . GLY B 1 26 ? 13.875 -16.156 -25.422 1 87.31 26 GLY B CA 1
ATOM 6211 C C . GLY B 1 26 ? 13.68 -17.406 -26.25 1 87.31 26 GLY B C 1
ATOM 6212 O O . GLY B 1 26 ? 14.32 -17.578 -27.297 1 87.31 26 GLY B O 1
ATOM 6213 N N . LEU B 1 27 ? 12.867 -18.203 -25.703 1 92.5 27 LEU B N 1
ATOM 6214 C CA . LEU B 1 27 ? 12.516 -19.438 -26.406 1 92.5 27 LEU B CA 1
ATOM 6215 C C . LEU B 1 27 ? 11.328 -19.219 -27.328 1 92.5 27 LEU B C 1
ATOM 6217 O O . LEU B 1 27 ? 10.391 -18.5 -26.984 1 92.5 27 LEU B O 1
ATOM 6221 N N . HIS B 1 28 ? 11.469 -19.703 -28.484 1 93.38 28 HIS B N 1
ATOM 6222 C CA . HIS B 1 28 ? 10.32 -19.719 -29.391 1 93.38 28 HIS B CA 1
ATOM 6223 C C . HIS B 1 28 ? 9.516 -21 -29.25 1 93.38 28 HIS B C 1
ATOM 6225 O O . HIS B 1 28 ? 10.07 -22.109 -29.375 1 93.38 28 HIS B O 1
ATOM 6231 N N . ASN B 1 29 ? 8.297 -20.969 -28.969 1 92.75 29 ASN B N 1
ATOM 6232 C CA . ASN B 1 29 ? 7.352 -22.078 -28.953 1 92.75 29 ASN B CA 1
ATOM 6233 C C . ASN B 1 29 ? 6.535 -22.125 -30.25 1 92.75 29 ASN B C 1
ATOM 6235 O O . ASN B 1 29 ? 5.719 -21.234 -30.5 1 92.75 29 ASN B O 1
ATOM 6239 N N . PRO B 1 30 ? 6.703 -23.062 -31.031 1 95.5 30 PRO B N 1
ATOM 6240 C CA . PRO B 1 30 ? 5.977 -23.125 -32.312 1 95.5 30 PRO B CA 1
ATOM 6241 C C . PRO B 1 30 ? 4.48 -23.359 -32.125 1 95.5 30 PRO B C 1
ATOM 6243 O O . PRO B 1 30 ? 3.709 -23.25 -33.062 1 95.5 30 PRO B O 1
ATOM 6246 N N . GLU B 1 31 ? 4.02 -23.641 -30.938 1 93.81 31 GLU B N 1
ATOM 6247 C CA . GLU B 1 31 ? 2.605 -23.891 -30.656 1 93.81 31 GLU B CA 1
ATOM 6248 C C . GLU B 1 31 ? 2.039 -24.953 -31.594 1 93.81 31 GLU B C 1
ATOM 6250 O O . GLU B 1 31 ? 0.997 -24.75 -32.219 1 93.81 31 GLU B O 1
ATOM 6255 N N . ALA B 1 32 ? 2.738 -26 -31.719 1 95 32 ALA B N 1
ATOM 6256 C CA . ALA B 1 32 ? 2.346 -27.062 -32.625 1 95 32 ALA B CA 1
ATOM 6257 C C . ALA B 1 32 ? 1.109 -27.797 -32.125 1 95 32 ALA B C 1
ATOM 6259 O O . ALA B 1 32 ? 1.008 -28.094 -30.922 1 95 32 ALA B O 1
ATOM 6260 N N . ARG B 1 33 ? 0.192 -28.094 -33.031 1 92.12 33 ARG B N 1
ATOM 6261 C CA . ARG B 1 33 ? -1.036 -28.797 -32.688 1 92.12 33 ARG B CA 1
ATOM 6262 C C . ARG B 1 33 ? -1.512 -29.703 -33.812 1 92.12 33 ARG B C 1
ATOM 6264 O O . ARG B 1 33 ? -1.378 -29.344 -34.969 1 92.12 33 ARG B O 1
ATOM 6271 N N . TRP B 1 34 ? -2.129 -30.766 -33.469 1 92.56 34 TRP B N 1
ATOM 6272 C CA . TRP B 1 34 ? -2.691 -31.688 -34.438 1 92.56 34 TRP B CA 1
ATOM 6273 C C . TRP B 1 34 ? -4.055 -31.219 -34.938 1 92.56 34 TRP B C 1
ATOM 6275 O O . TRP B 1 34 ? -4.918 -30.859 -34.125 1 92.56 34 TRP B O 1
ATOM 6285 N N . ILE B 1 35 ? -4.207 -31.219 -36.188 1 87.75 35 ILE B N 1
ATOM 6286 C CA . ILE B 1 35 ? -5.52 -30.969 -36.781 1 87.75 35 ILE B CA 1
ATOM 6287 C C . ILE B 1 35 ? -6.227 -32.281 -37.062 1 87.75 35 ILE B C 1
ATOM 6289 O O . ILE B 1 35 ? -7.43 -32.406 -36.844 1 87.75 35 ILE B O 1
ATOM 6293 N N . ASN B 1 36 ? -5.527 -33.156 -37.562 1 87.62 36 ASN B N 1
ATOM 6294 C CA . ASN B 1 36 ? -5.906 -34.562 -37.75 1 87.62 36 ASN B CA 1
ATOM 6295 C C . ASN B 1 36 ? -4.699 -35.5 -37.656 1 87.62 36 ASN B C 1
ATOM 6297 O O . ASN B 1 36 ? -3.654 -35.125 -37.125 1 87.62 36 ASN B O 1
ATOM 6301 N N . ASP B 1 37 ? -4.891 -36.656 -38.094 1 89.88 37 ASP B N 1
ATOM 6302 C CA . ASP B 1 37 ? -3.84 -37.625 -37.875 1 89.88 37 ASP B CA 1
ATOM 6303 C C . ASP B 1 37 ? -2.623 -37.375 -38.75 1 89.88 37 ASP B C 1
ATOM 6305 O O . ASP B 1 37 ? -1.524 -37.844 -38.469 1 89.88 37 ASP B O 1
ATOM 6309 N N . THR B 1 38 ? -2.746 -36.562 -39.75 1 90.81 38 THR B N 1
ATOM 6310 C CA . THR B 1 38 ? -1.645 -36.438 -40.719 1 90.81 38 THR B CA 1
ATOM 6311 C C . THR B 1 38 ? -1.232 -34.969 -40.844 1 90.81 38 THR B C 1
ATOM 6313 O O . THR B 1 38 ? -0.268 -34.656 -41.562 1 90.81 38 THR B O 1
ATOM 6316 N N . VAL B 1 39 ? -1.895 -34.156 -40.25 1 91.69 39 VAL B N 1
ATOM 6317 C CA . VAL B 1 39 ? -1.613 -32.75 -40.438 1 91.69 39 VAL B CA 1
ATOM 6318 C C . VAL B 1 39 ? -1.314 -32.094 -39.094 1 91.69 39 VAL B C 1
ATOM 6320 O O . VAL B 1 39 ? -2.08 -32.25 -38.125 1 91.69 39 VAL B O 1
ATOM 6323 N N . VAL B 1 40 ? -0.215 -31.312 -39.062 1 94.81 40 VAL B N 1
ATOM 6324 C CA . VAL B 1 40 ? 0.172 -30.516 -37.906 1 94.81 40 VAL B CA 1
ATOM 6325 C C . VAL B 1 40 ? 0.282 -29.047 -38.312 1 94.81 40 VAL B C 1
ATOM 6327 O O . VAL B 1 40 ? 0.792 -28.719 -39.375 1 94.81 40 VAL B O 1
ATOM 6330 N N . VAL B 1 41 ? -0.27 -28.188 -37.5 1 94.19 41 VAL B N 1
ATOM 6331 C CA . VAL B 1 41 ? -0.12 -26.75 -37.688 1 94.19 41 VAL B CA 1
ATOM 6332 C C . VAL B 1 41 ? 0.844 -26.188 -36.656 1 94.19 41 VAL B C 1
ATOM 6334 O O . VAL B 1 41 ? 0.822 -26.594 -35.469 1 94.19 41 VAL B O 1
ATOM 6337 N N . TYR B 1 42 ? 1.723 -25.266 -37 1 95.19 42 TYR B N 1
ATOM 6338 C CA . TYR B 1 42 ? 2.688 -24.672 -36.094 1 95.19 42 TYR B CA 1
ATOM 6339 C C . TYR B 1 42 ? 3.064 -23.266 -36.562 1 95.19 42 TYR B C 1
ATOM 6341 O O . TYR B 1 42 ? 2.787 -22.875 -37.688 1 95.19 42 TYR B O 1
ATOM 6349 N N . LYS B 1 43 ? 3.586 -22.547 -35.688 1 94.62 43 LYS B N 1
ATOM 6350 C CA . LYS B 1 43 ? 4.023 -21.188 -35.969 1 94.62 43 LYS B CA 1
ATOM 6351 C C . LYS B 1 43 ? 5.547 -21.094 -36.062 1 94.62 43 LYS B C 1
ATOM 6353 O O . LYS B 1 43 ? 6.254 -21.641 -35.188 1 94.62 43 LYS B O 1
ATOM 6358 N N . THR B 1 44 ? 6.004 -20.391 -37.062 1 93.25 44 THR B N 1
ATOM 6359 C CA . THR B 1 44 ? 7.441 -20.219 -37.219 1 93.25 44 THR B CA 1
ATOM 6360 C C . THR B 1 44 ? 7.965 -19.078 -36.375 1 93.25 44 THR B C 1
ATOM 6362 O O . THR B 1 44 ? 7.18 -18.328 -35.781 1 93.25 44 THR B O 1
ATOM 6365 N N . ASN B 1 45 ? 9.266 -19 -36.281 1 89.88 45 ASN B N 1
ATOM 6366 C CA . ASN B 1 45 ? 9.898 -17.938 -35.5 1 89.88 45 ASN B CA 1
ATOM 6367 C C . ASN B 1 45 ? 9.547 -16.547 -36.031 1 89.88 45 ASN B C 1
ATOM 6369 O O . ASN B 1 45 ? 9.5 -15.578 -35.281 1 89.88 45 ASN B O 1
ATOM 6373 N N . ASN B 1 46 ? 9.234 -16.469 -37.344 1 89.88 46 ASN B N 1
ATOM 6374 C CA . ASN B 1 46 ? 8.867 -15.203 -37.969 1 89.88 46 ASN B CA 1
ATOM 6375 C C . ASN B 1 46 ? 7.375 -14.93 -37.844 1 89.88 46 ASN B C 1
ATOM 6377 O O . ASN B 1 46 ? 6.883 -13.906 -38.312 1 89.88 46 ASN B O 1
ATOM 6381 N N . GLY B 1 47 ? 6.641 -15.844 -37.281 1 91.38 47 GLY B N 1
ATOM 6382 C CA . GLY B 1 47 ? 5.242 -15.594 -36.969 1 91.38 47 GLY B CA 1
ATOM 6383 C C . GLY B 1 47 ? 4.289 -16.156 -38 1 91.38 47 GLY B C 1
ATOM 6384 O O . GLY B 1 47 ? 3.076 -15.953 -37.938 1 91.38 47 GLY B O 1
ATOM 6385 N N . HIS B 1 48 ? 4.789 -16.891 -39.031 1 94.44 48 HIS B N 1
ATOM 6386 C CA . HIS B 1 48 ? 3.92 -17.531 -40 1 94.44 48 HIS B CA 1
ATOM 6387 C C . HIS B 1 48 ? 3.262 -18.781 -39.438 1 94.44 48 HIS B C 1
ATOM 6389 O O . HIS B 1 48 ? 3.881 -19.516 -38.656 1 94.44 48 HIS B O 1
ATOM 6395 N N . VAL B 1 49 ? 2.076 -19 -39.812 1 95.25 49 VAL B N 1
ATOM 6396 C CA . VAL B 1 49 ? 1.402 -20.25 -39.469 1 95.25 49 VAL B CA 1
ATOM 6397 C C . VAL B 1 49 ? 1.517 -21.25 -40.625 1 95.25 49 VAL B C 1
ATOM 6399 O O . VAL B 1 49 ? 1.072 -20.953 -41.75 1 95.25 49 VAL B O 1
ATOM 6402 N N . MET B 1 50 ? 2.098 -22.344 -40.375 1 94.94 50 MET B N 1
ATOM 6403 C CA . MET B 1 50 ? 2.365 -23.359 -41.375 1 94.94 50 MET B CA 1
ATOM 6404 C C . MET B 1 50 ? 1.533 -24.609 -41.156 1 94.94 50 MET B C 1
ATOM 6406 O O . MET B 1 50 ? 1.177 -24.922 -40 1 94.94 50 MET B O 1
ATOM 6410 N N . LYS B 1 51 ? 1.209 -25.25 -42.188 1 94.88 51 LYS B N 1
ATOM 6411 C CA . LYS B 1 51 ? 0.593 -26.562 -42.156 1 94.88 51 LYS B CA 1
ATOM 6412 C C . LYS B 1 51 ? 1.562 -27.625 -42.688 1 94.88 51 LYS B C 1
ATOM 6414 O O . LYS B 1 51 ? 2.088 -27.516 -43.781 1 94.88 51 LYS B O 1
ATOM 6419 N N . LEU B 1 52 ? 1.802 -28.609 -41.844 1 95.31 52 LEU B N 1
ATOM 6420 C CA . LEU B 1 52 ? 2.705 -29.688 -42.219 1 95.31 52 LEU B CA 1
ATOM 6421 C C . LEU B 1 52 ? 1.938 -31 -42.406 1 95.31 52 LEU B C 1
ATOM 6423 O O . LEU B 1 52 ? 1.181 -31.406 -41.531 1 95.31 52 LEU B O 1
ATOM 6427 N N . ASN B 1 53 ? 2.113 -31.578 -43.531 1 93.44 53 ASN B N 1
ATOM 6428 C CA . ASN B 1 53 ? 1.593 -32.938 -43.781 1 93.44 53 ASN B CA 1
ATOM 6429 C C . ASN B 1 53 ? 2.621 -34 -43.438 1 93.44 53 ASN B C 1
ATOM 6431 O O . ASN B 1 53 ? 3.684 -34.062 -44.062 1 93.44 53 ASN B O 1
ATOM 6435 N N . THR B 1 54 ? 2.301 -34.875 -42.594 1 90.81 54 THR B N 1
ATOM 6436 C CA . THR B 1 54 ? 3.281 -35.812 -42.031 1 90.81 54 THR B CA 1
ATOM 6437 C C . THR B 1 54 ? 3.555 -36.938 -43.031 1 90.81 54 THR B C 1
ATOM 6439 O O . THR B 1 54 ? 4.59 -37.594 -42.938 1 90.81 54 THR B O 1
ATOM 6442 N N . GLU B 1 55 ? 2.723 -37.188 -43.938 1 87.38 55 GLU B N 1
ATOM 6443 C CA . GLU B 1 55 ? 2.91 -38.25 -44.906 1 87.38 55 GLU B CA 1
ATOM 6444 C C . GLU B 1 55 ? 3.811 -37.781 -46.062 1 87.38 55 GLU B C 1
ATOM 6446 O O . GLU B 1 55 ? 4.73 -38.469 -46.469 1 87.38 55 GLU B O 1
ATOM 6451 N N . SER B 1 56 ? 3.48 -36.594 -46.5 1 87.81 56 SER B N 1
ATOM 6452 C CA . SER B 1 56 ? 4.23 -36.094 -47.656 1 87.81 56 SER B CA 1
ATOM 6453 C C . SER B 1 56 ? 5.414 -35.25 -47.188 1 87.81 56 SER B C 1
ATOM 6455 O O . SER B 1 56 ? 6.312 -34.938 -47.969 1 87.81 56 SER B O 1
ATOM 6457 N N . ASN B 1 57 ? 5.422 -34.844 -46 1 84.69 57 ASN B N 1
ATOM 6458 C CA . ASN B 1 57 ? 6.422 -33.938 -45.438 1 84.69 57 ASN B CA 1
ATOM 6459 C C . ASN B 1 57 ? 6.387 -32.594 -46.125 1 84.69 57 ASN B C 1
ATOM 6461 O O . ASN B 1 57 ? 7.41 -31.906 -46.219 1 84.69 57 ASN B O 1
ATOM 6465 N N . ALA B 1 58 ? 5.309 -32.312 -46.625 1 91.5 58 ALA B N 1
ATOM 6466 C CA . ALA B 1 58 ? 5.148 -31.016 -47.312 1 91.5 58 ALA B CA 1
ATOM 6467 C C . ALA B 1 58 ? 4.59 -29.969 -46.344 1 91.5 58 ALA B C 1
ATOM 6469 O O . ALA B 1 58 ? 3.682 -30.266 -45.562 1 91.5 58 ALA B O 1
ATOM 6470 N N . SER B 1 59 ? 5.238 -28.875 -46.312 1 91.19 59 SER B N 1
ATOM 6471 C CA . SER B 1 59 ? 4.766 -27.75 -45.5 1 91.19 59 SER B CA 1
ATOM 6472 C C . SER B 1 59 ? 4.164 -26.656 -46.406 1 91.19 59 SER B C 1
ATOM 6474 O O . SER B 1 59 ? 4.73 -26.312 -47.438 1 91.19 59 SER B O 1
ATOM 6476 N N . THR B 1 60 ? 3.016 -26.219 -46.062 1 94.19 60 THR B N 1
ATOM 6477 C CA . THR B 1 60 ? 2.346 -25.156 -46.781 1 94.19 60 THR B CA 1
ATOM 6478 C C . THR B 1 60 ? 2.004 -23.984 -45.875 1 94.19 60 THR B C 1
ATOM 6480 O O . THR B 1 60 ? 1.722 -24.188 -44.688 1 94.19 60 THR B O 1
ATOM 6483 N N . LEU B 1 61 ? 2.07 -22.797 -46.469 1 94.88 61 LEU B N 1
ATOM 6484 C CA . LEU B 1 61 ? 1.717 -21.594 -45.719 1 94.88 61 LEU B CA 1
ATOM 6485 C C . LEU B 1 61 ? 0.204 -21.484 -45.562 1 94.88 61 LEU B C 1
ATOM 6487 O O . LEU B 1 61 ? -0.531 -21.516 -46.562 1 94.88 61 LEU B O 1
ATOM 6491 N N . LEU B 1 62 ? -0.229 -21.422 -44.375 1 93.44 62 LEU B N 1
ATOM 6492 C CA . LEU B 1 62 ? -1.656 -21.281 -44.125 1 93.44 62 LEU B CA 1
ATOM 6493 C C . LEU B 1 62 ? -2.012 -19.812 -43.906 1 93.44 62 LEU B C 1
ATOM 6495 O O . LEU B 1 62 ? -3.008 -19.312 -44.438 1 93.44 62 LEU B O 1
ATOM 6499 N N . LEU B 1 63 ? -1.245 -19.156 -43 1 94.19 63 LEU B N 1
ATOM 6500 C CA . LEU B 1 63 ? -1.453 -17.75 -42.688 1 94.19 63 LEU B CA 1
ATOM 6501 C C . LEU B 1 63 ? -0.125 -17 -42.656 1 94.19 63 LEU B C 1
ATOM 6503 O O . LEU B 1 63 ? 0.81 -17.422 -41.969 1 94.19 63 LEU B O 1
ATOM 6507 N N . ASP B 1 64 ? -0.099 -15.891 -43.25 1 93.81 64 ASP B N 1
ATOM 6508 C CA . ASP B 1 64 ? 1.076 -15.023 -43.219 1 93.81 64 ASP B CA 1
ATOM 6509 C C . ASP B 1 64 ? 1.097 -14.172 -41.938 1 93.81 64 ASP B C 1
ATOM 6511 O O . ASP B 1 64 ? 0.044 -13.781 -41.438 1 93.81 64 ASP B O 1
ATOM 6515 N N . ASN B 1 65 ? 2.328 -13.938 -41.531 1 93.81 65 ASN B N 1
ATOM 6516 C CA . ASN B 1 65 ? 2.48 -13.133 -40.312 1 93.81 65 ASN B CA 1
ATOM 6517 C C . ASN B 1 65 ? 1.847 -11.75 -40.469 1 93.81 65 ASN B C 1
ATOM 6519 O O . ASN B 1 65 ? 1.449 -11.133 -39.5 1 93.81 65 ASN B O 1
ATOM 6523 N N . SER B 1 66 ? 1.7 -11.18 -41.625 1 93.81 66 SER B N 1
ATOM 6524 C CA . SER B 1 66 ? 1.124 -9.867 -41.906 1 93.81 66 SER B CA 1
ATOM 6525 C C . SER B 1 66 ? -0.335 -9.805 -41.469 1 93.81 66 SER B C 1
ATOM 6527 O O . SER B 1 66 ? -0.841 -8.727 -41.125 1 93.81 66 SER B O 1
ATOM 6529 N N . THR B 1 67 ? -0.988 -10.922 -41.469 1 92.5 67 THR B N 1
ATOM 6530 C CA . THR B 1 67 ? -2.375 -10.977 -41.031 1 92.5 67 THR B CA 1
ATOM 6531 C C . THR B 1 67 ? -2.484 -10.547 -39.562 1 92.5 67 THR B C 1
ATOM 6533 O O . THR B 1 67 ? -3.365 -9.766 -39.219 1 92.5 67 THR B O 1
ATOM 6536 N N . PHE B 1 68 ? -1.616 -10.969 -38.812 1 93 68 PHE B N 1
ATOM 6537 C CA . PHE B 1 68 ? -1.623 -10.648 -37.375 1 93 68 PHE B CA 1
ATOM 6538 C C . PHE B 1 68 ? -1.285 -9.18 -37.156 1 93 68 PHE B C 1
ATOM 6540 O O . PHE B 1 68 ? -1.857 -8.531 -36.281 1 93 68 PHE B O 1
ATOM 6547 N N . VAL B 1 69 ? -0.381 -8.664 -37.906 1 93.62 69 VAL B N 1
ATOM 6548 C CA . VAL B 1 69 ? 0.031 -7.27 -37.812 1 93.62 69 VAL B CA 1
ATOM 6549 C C . VAL B 1 69 ? -1.113 -6.359 -38.25 1 93.62 69 VAL B C 1
ATOM 6551 O O . VAL B 1 69 ? -1.417 -5.367 -37.562 1 93.62 69 VAL B O 1
ATOM 6554 N N . THR B 1 70 ? -1.694 -6.738 -39.312 1 94.19 70 THR B N 1
ATOM 6555 C CA . THR B 1 70 ? -2.764 -5.93 -39.875 1 94.19 70 THR B CA 1
ATOM 6556 C C . THR B 1 70 ? -3.928 -5.797 -38.906 1 94.19 70 THR B C 1
ATOM 6558 O O . THR B 1 70 ? -4.484 -4.711 -38.75 1 94.19 70 THR B O 1
ATOM 6561 N N . PHE B 1 71 ? -4.266 -6.863 -38.25 1 94.38 71 PHE B N 1
ATOM 6562 C CA . PHE B 1 71 ? -5.449 -6.855 -37.375 1 94.38 71 PHE B CA 1
ATOM 6563 C C . PHE B 1 71 ? -5.062 -6.715 -35.906 1 94.38 71 PHE B C 1
ATOM 6565 O O . PHE B 1 71 ? -5.91 -6.844 -35.031 1 94.38 71 PHE B O 1
ATOM 6572 N N . LYS B 1 72 ? -3.785 -6.57 -35.625 1 95.12 72 LYS B N 1
ATOM 6573 C CA . LYS B 1 72 ? -3.258 -6.43 -34.281 1 95.12 72 LYS B CA 1
ATOM 6574 C C . LYS B 1 72 ? -3.703 -7.59 -33.406 1 95.12 72 LYS B C 1
ATOM 6576 O O . LYS B 1 72 ? -4.164 -7.375 -32.281 1 95.12 72 LYS B O 1
ATOM 6581 N N . ALA B 1 73 ? -3.684 -8.766 -34 1 95.5 73 ALA B N 1
ATOM 6582 C CA . ALA B 1 73 ? -4.141 -9.961 -33.312 1 95.5 73 ALA B CA 1
ATOM 6583 C C . ALA B 1 73 ? -3.021 -10.555 -32.469 1 95.5 73 ALA B C 1
ATOM 6585 O O . ALA B 1 73 ? -1.883 -10.672 -32.906 1 95.5 73 ALA B O 1
ATOM 6586 N N . SER B 1 74 ? -3.41 -10.852 -31.234 1 93.62 74 SER B N 1
ATOM 6587 C CA . SER B 1 74 ? -2.42 -11.43 -30.328 1 93.62 74 SER B CA 1
ATOM 6588 C C . SER B 1 74 ? -2.631 -12.93 -30.172 1 93.62 74 SER B C 1
ATOM 6590 O O . SER B 1 74 ? -1.736 -13.641 -29.719 1 93.62 74 SER B O 1
ATOM 6592 N N . ARG B 1 75 ? -3.791 -13.445 -30.453 1 94.5 75 ARG B N 1
ATOM 6593 C CA . ARG B 1 75 ? -4.109 -14.867 -30.391 1 94.5 75 ARG B CA 1
ATOM 6594 C C . ARG B 1 75 ? -4.855 -15.32 -31.641 1 94.5 75 ARG B C 1
ATOM 6596 O O . ARG B 1 75 ? -5.465 -14.5 -32.344 1 94.5 75 ARG B O 1
ATOM 6603 N N . HIS B 1 76 ? -4.738 -16.578 -31.938 1 94.25 76 HIS B N 1
ATOM 6604 C CA . HIS B 1 76 ? -5.41 -17.125 -33.125 1 94.25 76 HIS B CA 1
ATOM 6605 C C . HIS B 1 76 ? -5.797 -18.578 -32.906 1 94.25 76 HIS B C 1
ATOM 6607 O O . HIS B 1 76 ? -5.188 -19.281 -32.094 1 94.25 76 HIS B O 1
ATOM 6613 N N . SER B 1 77 ? -6.848 -19.047 -33.594 1 94.25 77 SER B N 1
ATOM 6614 C CA . SER B 1 77 ? -7.262 -20.453 -33.625 1 94.25 77 SER B CA 1
ATOM 6615 C C . SER B 1 77 ? -7.887 -20.812 -34.969 1 94.25 77 SER B C 1
ATOM 6617 O O . SER B 1 77 ? -8.68 -20.047 -35.531 1 94.25 77 SER B O 1
ATOM 6619 N N . LEU B 1 78 ? -7.543 -21.953 -35.438 1 93.19 78 LEU B N 1
ATOM 6620 C CA . LEU B 1 78 ? -8.039 -22.391 -36.719 1 93.19 78 LEU B CA 1
ATOM 6621 C C . LEU B 1 78 ? -9.305 -23.219 -36.562 1 93.19 78 LEU B C 1
ATOM 6623 O O . LEU B 1 78 ? -9.422 -24.016 -35.656 1 93.19 78 LEU B O 1
ATOM 6627 N N . SER B 1 79 ? -10.172 -23.047 -37.594 1 93.38 79 SER B N 1
ATOM 6628 C CA . SER B 1 79 ? -11.375 -23.875 -37.594 1 93.38 79 SER B CA 1
ATOM 6629 C C . SER B 1 79 ? -11.039 -25.312 -37.969 1 93.38 79 SER B C 1
ATOM 6631 O O . SER B 1 79 ? -10.031 -25.578 -38.625 1 93.38 79 SER B O 1
ATOM 6633 N N . PRO B 1 80 ? -11.914 -26.25 -37.562 1 89.12 80 PRO B N 1
ATOM 6634 C CA . PRO B 1 80 ? -11.656 -27.656 -37.844 1 89.12 80 PRO B CA 1
ATOM 6635 C C . PRO B 1 80 ? -11.547 -27.938 -39.344 1 89.12 80 PRO B C 1
ATOM 6637 O O . PRO B 1 80 ? -10.805 -28.844 -39.75 1 89.12 80 PRO B O 1
ATOM 6640 N N . ASP B 1 81 ? -12.188 -27.219 -40.188 1 89.25 81 ASP B N 1
ATOM 6641 C CA . ASP B 1 81 ? -12.141 -27.453 -41.625 1 89.25 81 ASP B CA 1
ATOM 6642 C C . ASP B 1 81 ? -10.992 -26.688 -42.281 1 89.25 81 ASP B C 1
ATOM 6644 O O . ASP B 1 81 ? -10.828 -26.734 -43.5 1 89.25 81 ASP B O 1
ATOM 6648 N N . LEU B 1 82 ? -10.297 -25.859 -41.531 1 90.31 82 LEU B N 1
ATOM 6649 C CA . LEU B 1 82 ? -9.102 -25.125 -41.938 1 90.31 82 LEU B CA 1
ATOM 6650 C C . LEU B 1 82 ? -9.438 -24.031 -42.969 1 90.31 82 LEU B C 1
ATOM 6652 O O . LEU B 1 82 ? -8.586 -23.625 -43.75 1 90.31 82 LEU B O 1
ATOM 6656 N N . LYS B 1 83 ? -10.602 -23.562 -42.875 1 93 83 LYS B N 1
ATOM 6657 C CA . LYS B 1 83 ? -11.008 -22.531 -43.812 1 93 83 LYS B CA 1
ATOM 6658 C C . LYS B 1 83 ? -10.992 -21.156 -43.156 1 93 83 LYS B C 1
ATOM 6660 O O . LYS B 1 83 ? -10.891 -20.125 -43.844 1 93 83 LYS B O 1
ATOM 6665 N N . TYR B 1 84 ? -11.109 -21.188 -41.906 1 94.75 84 TYR B N 1
ATOM 6666 C CA . TYR B 1 84 ? -11.242 -19.922 -41.188 1 94.75 84 TYR B CA 1
ATOM 6667 C C . TYR B 1 84 ? -10.297 -19.859 -40 1 94.75 84 TYR B C 1
ATOM 6669 O O . TYR B 1 84 ? -9.836 -20.891 -39.5 1 94.75 84 TYR B O 1
ATOM 6677 N N . VAL B 1 85 ? -10.023 -18.609 -39.625 1 95.44 85 VAL B N 1
ATOM 6678 C CA . VAL B 1 85 ? -9.203 -18.359 -38.438 1 95.44 85 VAL B CA 1
ATOM 6679 C C . VAL B 1 85 ? -9.922 -17.391 -37.5 1 95.44 85 VAL B C 1
ATOM 6681 O O . VAL B 1 85 ? -10.5 -16.391 -37.969 1 95.44 85 VAL B O 1
ATOM 6684 N N . LEU B 1 86 ? -9.984 -17.734 -36.281 1 96.69 86 LEU B N 1
ATOM 6685 C CA . L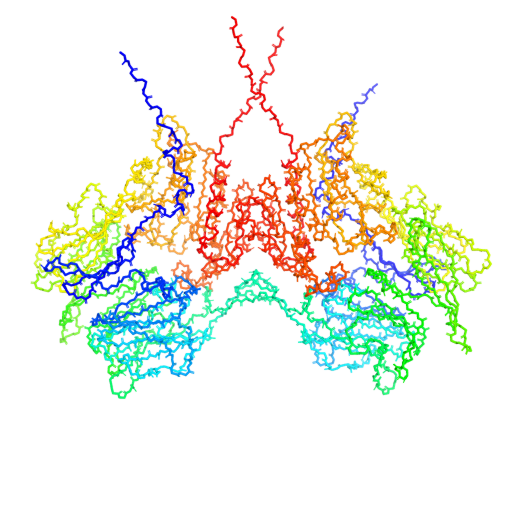EU B 1 86 ? -10.453 -16.828 -35.25 1 96.69 86 LEU B CA 1
ATOM 6686 C C . LEU B 1 86 ? -9.305 -16.016 -34.688 1 96.69 86 LEU B C 1
ATOM 6688 O O . LEU B 1 86 ? -8.344 -16.578 -34.156 1 96.69 86 LEU B O 1
ATOM 6692 N N . LEU B 1 87 ? -9.359 -14.664 -34.781 1 97.25 87 LEU B N 1
ATOM 6693 C CA . LEU B 1 87 ? -8.32 -13.75 -34.344 1 97.25 87 LEU B CA 1
ATOM 6694 C C . LEU B 1 87 ? -8.797 -12.961 -33.125 1 97.25 87 LEU B C 1
ATOM 6696 O O . LEU B 1 87 ? -9.875 -12.375 -33.156 1 97.25 87 LEU B O 1
ATOM 6700 N N . ALA B 1 88 ? -8 -12.945 -32.062 1 97.88 88 ALA B N 1
ATOM 6701 C CA . ALA B 1 88 ? -8.312 -12.156 -30.875 1 97.88 88 ALA B CA 1
ATOM 6702 C C . ALA B 1 88 ? -7.41 -10.93 -30.766 1 97.88 88 ALA B C 1
ATOM 6704 O O . ALA B 1 88 ? -6.191 -11.039 -30.922 1 97.88 88 ALA B O 1
ATOM 6705 N N . TYR B 1 89 ? -7.977 -9.75 -30.594 1 96.62 89 TYR B N 1
ATOM 6706 C CA . TYR B 1 89 ? -7.227 -8.508 -30.422 1 96.62 89 TYR B CA 1
ATOM 6707 C C . TYR B 1 89 ? -7.777 -7.707 -29.25 1 96.62 89 TYR B C 1
ATOM 6709 O O . TYR B 1 89 ? -8.852 -8.008 -28.719 1 96.62 89 TYR B O 1
ATOM 6717 N N . ASP B 1 90 ? -6.992 -6.75 -28.656 1 96.38 90 ASP B N 1
ATOM 6718 C CA . ASP B 1 90 ? -7.324 -5.969 -27.469 1 96.38 90 ASP B CA 1
ATOM 6719 C C . ASP B 1 90 ? -7.559 -6.875 -26.266 1 96.38 90 ASP B C 1
ATOM 6721 O O . ASP B 1 90 ? -8.578 -6.766 -25.594 1 96.38 90 ASP B O 1
ATOM 6725 N N . VAL B 1 91 ? -6.57 -7.734 -26.109 1 96.12 91 VAL B N 1
ATOM 6726 C CA . VAL B 1 91 ? -6.668 -8.742 -25.062 1 96.12 91 VAL B CA 1
ATOM 6727 C C . VAL B 1 91 ? -6.387 -8.102 -23.703 1 96.12 91 VAL B C 1
ATOM 6729 O O . VAL B 1 91 ? -5.383 -7.406 -23.531 1 96.12 91 VAL B O 1
ATOM 6732 N N . LYS B 1 92 ? -7.27 -8.266 -22.797 1 94.5 92 LYS B N 1
ATOM 6733 C CA . LYS B 1 92 ? -7.098 -7.805 -21.422 1 94.5 92 LYS B CA 1
ATOM 6734 C C . LYS B 1 92 ? -7.23 -8.961 -20.438 1 94.5 92 LYS B C 1
ATOM 6736 O O . LYS B 1 92 ? -8.281 -9.602 -20.359 1 94.5 92 LYS B O 1
ATOM 6741 N N . GLN B 1 93 ? -6.23 -9.117 -19.719 1 93.88 93 GLN B N 1
ATOM 6742 C CA . GLN B 1 93 ? -6.184 -10.203 -18.734 1 93.88 93 GLN B CA 1
ATOM 6743 C C . GLN B 1 93 ? -7.172 -9.969 -17.594 1 93.88 93 GLN B C 1
ATOM 6745 O O . GLN B 1 93 ? -7.324 -8.844 -17.125 1 93.88 93 GLN B O 1
ATOM 6750 N N . ILE B 1 94 ? -7.902 -10.992 -17.188 1 94.38 94 ILE B N 1
ATOM 6751 C CA . ILE B 1 94 ? -8.789 -10.93 -16.031 1 94.38 94 ILE B CA 1
ATOM 6752 C C . ILE B 1 94 ? -8.109 -11.57 -14.82 1 94.38 94 ILE B C 1
ATOM 6754 O O . ILE B 1 94 ? -7.738 -10.875 -13.867 1 94.38 94 ILE B O 1
ATOM 6758 N N . PHE B 1 95 ? -7.887 -12.891 -14.852 1 94.44 95 PHE B N 1
ATOM 6759 C CA . PHE B 1 95 ? -7.137 -13.617 -13.836 1 94.44 95 PHE B CA 1
ATOM 6760 C C . PHE B 1 95 ? -5.934 -14.32 -14.453 1 94.44 95 PHE B C 1
ATOM 6762 O O . PHE B 1 95 ? -5.227 -13.742 -15.281 1 94.44 95 PHE B O 1
ATOM 6769 N N . HIS B 1 96 ? -5.672 -15.586 -14.055 1 93.12 96 HIS B N 1
ATOM 6770 C CA . HIS B 1 96 ? -4.496 -16.312 -14.516 1 93.12 96 HIS B CA 1
ATOM 6771 C C . HIS B 1 96 ? -4.688 -16.812 -15.945 1 93.12 96 HIS B C 1
ATOM 6773 O O . HIS B 1 96 ? -3.781 -16.688 -16.781 1 93.12 96 HIS B O 1
ATOM 6779 N N . TYR B 1 97 ? -5.879 -17.359 -16.266 1 95.31 97 TYR B N 1
ATOM 6780 C CA . TYR B 1 97 ? -6.137 -17.984 -17.547 1 95.31 97 TYR B CA 1
ATOM 6781 C C . TYR B 1 97 ? -7.129 -17.172 -18.359 1 95.31 97 TYR B C 1
ATOM 6783 O O . TYR B 1 97 ? -7.082 -17.172 -19.594 1 95.31 97 TYR B O 1
ATOM 6791 N N . SER B 1 98 ? -7.961 -16.453 -17.719 1 96.38 98 SER B N 1
ATOM 6792 C CA . SER B 1 98 ? -9.062 -15.781 -18.391 1 96.38 98 SER B CA 1
ATOM 6793 C C . SER B 1 98 ? -8.648 -14.406 -18.891 1 96.38 98 SER B C 1
ATOM 6795 O O . SER B 1 98 ? -7.75 -13.781 -18.328 1 96.38 98 SER B O 1
ATOM 6797 N N . PHE B 1 99 ? -9.281 -13.984 -19.891 1 96.94 99 PHE B N 1
ATOM 6798 C CA . PHE B 1 99 ? -9.086 -12.68 -20.516 1 96.94 99 PHE B CA 1
ATOM 6799 C C . PHE B 1 99 ? -10.312 -12.289 -21.344 1 96.94 99 PHE B C 1
ATOM 6801 O O . PHE B 1 99 ? -11.18 -13.125 -21.609 1 96.94 99 PHE B O 1
ATOM 6808 N N . THR B 1 100 ? -10.43 -11.078 -21.656 1 97.56 100 THR B N 1
ATOM 6809 C CA . THR B 1 100 ? -11.414 -10.594 -22.625 1 97.56 100 THR B CA 1
ATOM 6810 C C . THR B 1 100 ? -10.727 -10.148 -23.906 1 97.56 100 THR B C 1
ATOM 6812 O O . THR B 1 100 ? -9.531 -9.859 -23.906 1 97.56 100 THR B O 1
ATOM 6815 N N . ALA B 1 101 ? -11.469 -10.211 -24.922 1 98.19 101 ALA B N 1
ATOM 6816 C CA . ALA B 1 101 ? -10.938 -9.805 -26.219 1 98.19 101 ALA B CA 1
ATOM 6817 C C . ALA B 1 101 ? -12.062 -9.508 -27.203 1 98.19 101 ALA B C 1
ATOM 6819 O O . ALA B 1 101 ? -13.219 -9.859 -26.953 1 98.19 101 ALA B O 1
ATOM 6820 N N . SER B 1 102 ? -11.703 -8.773 -28.188 1 97.69 102 SER B N 1
ATOM 6821 C CA . SER B 1 102 ? -12.508 -8.703 -29.406 1 97.69 102 SER B CA 1
ATOM 6822 C C . SER B 1 102 ? -12.039 -9.719 -30.438 1 97.69 102 SER B C 1
ATOM 6824 O O . SER B 1 102 ? -10.875 -10.102 -30.453 1 97.69 102 SER B O 1
ATOM 6826 N N . TYR B 1 103 ? -13.023 -10.188 -31.266 1 97.69 103 TYR B N 1
ATOM 6827 C CA . TYR B 1 103 ? -12.664 -11.297 -32.156 1 97.69 103 TYR B CA 1
ATOM 6828 C C . TYR B 1 103 ? -13.078 -11.008 -33.594 1 97.69 103 TYR B C 1
ATOM 6830 O O . TYR B 1 103 ? -14.117 -10.398 -33.844 1 97.69 103 TYR B O 1
ATOM 6838 N N . LEU B 1 104 ? -12.227 -11.484 -34.5 1 96.25 104 LEU B N 1
ATOM 6839 C CA . LEU B 1 104 ? -12.484 -11.492 -35.938 1 96.25 104 LEU B CA 1
ATOM 6840 C C . LEU B 1 104 ? -12.398 -12.906 -36.5 1 96.25 104 LEU B C 1
ATOM 6842 O O . LEU B 1 104 ? -11.578 -13.703 -36.031 1 96.25 104 LEU B O 1
ATOM 6846 N N . ILE B 1 105 ? -13.289 -13.156 -37.406 1 96.56 105 ILE B N 1
ATOM 6847 C CA . ILE B 1 105 ? -13.203 -14.383 -38.188 1 96.56 105 ILE B CA 1
ATOM 6848 C C . ILE B 1 105 ? -12.625 -14.078 -39.562 1 96.56 105 ILE B C 1
ATOM 6850 O O . ILE B 1 105 ? -13.156 -13.242 -40.312 1 96.56 105 ILE B O 1
ATOM 6854 N N . TYR B 1 106 ? -11.625 -14.688 -39.844 1 96.69 106 TYR B N 1
ATOM 6855 C CA . TYR B 1 106 ? -10.898 -14.445 -41.094 1 96.69 106 TYR B CA 1
ATOM 6856 C C . TYR B 1 106 ? -10.961 -15.664 -42 1 96.69 106 TYR B C 1
ATOM 6858 O O . TYR B 1 106 ? -10.641 -16.781 -41.594 1 96.69 106 TYR B O 1
ATOM 6866 N N . ASN B 1 107 ? -11.344 -15.461 -43.219 1 95.88 107 ASN B N 1
ATOM 6867 C CA . ASN B 1 107 ? -11.312 -16.516 -44.25 1 95.88 107 ASN B CA 1
ATOM 6868 C C . ASN B 1 107 ? -9.93 -16.656 -44.844 1 95.88 107 ASN B C 1
ATOM 6870 O O . ASN B 1 107 ? -9.445 -15.742 -45.531 1 95.88 107 ASN B O 1
ATOM 6874 N N . ILE B 1 108 ? -9.406 -17.766 -44.781 1 93.38 108 ILE B N 1
ATOM 6875 C CA . ILE B 1 108 ? -8.016 -17.984 -45.156 1 93.38 108 ILE B CA 1
ATOM 6876 C C . ILE B 1 108 ? -7.891 -17.859 -46.688 1 93.38 108 ILE B C 1
ATOM 6878 O O . ILE B 1 108 ? -6.875 -17.375 -47.188 1 93.38 108 ILE B O 1
ATOM 6882 N N . HIS B 1 109 ? -8.875 -18.219 -47.469 1 92.12 109 HIS B N 1
ATOM 6883 C CA . HIS B 1 109 ? -8.789 -18.281 -48.906 1 92.12 109 HIS B CA 1
ATOM 6884 C C . HIS B 1 109 ? -9.195 -16.969 -49.562 1 92.12 109 HIS B C 1
ATOM 6886 O O . HIS B 1 109 ? -8.555 -16.5 -50.5 1 92.12 109 HIS B O 1
ATOM 6892 N N . THR B 1 110 ? -10.211 -16.422 -49 1 93 110 THR B N 1
ATOM 6893 C CA . THR B 1 110 ? -10.766 -15.258 -49.656 1 93 110 THR B CA 1
ATOM 6894 C C . THR B 1 110 ? -10.266 -13.977 -49 1 93 110 THR B C 1
ATOM 6896 O O . THR B 1 110 ? -10.328 -12.898 -49.594 1 93 110 THR B O 1
ATOM 6899 N N . GLY B 1 111 ? -9.977 -14.07 -47.781 1 92.5 111 GLY B N 1
ATOM 6900 C CA . GLY B 1 111 ? -9.547 -12.891 -47.031 1 92.5 111 GLY B CA 1
ATOM 6901 C C . GLY B 1 111 ? -10.703 -12.125 -46.438 1 92.5 111 GLY B C 1
ATOM 6902 O O . GLY B 1 111 ? -10.492 -11.117 -45.75 1 92.5 111 GLY B O 1
ATOM 6903 N N . GLU B 1 112 ? -11.859 -12.594 -46.562 1 94.44 112 GLU B N 1
ATOM 6904 C CA . GLU B 1 112 ? -13.016 -11.953 -45.969 1 94.44 112 GLU B CA 1
ATOM 6905 C C . GLU B 1 112 ? -12.945 -11.992 -44.438 1 94.44 112 GLU B C 1
ATOM 6907 O O . GLU B 1 112 ? -12.438 -12.961 -43.844 1 94.44 112 GLU B O 1
ATOM 6912 N N . VAL B 1 113 ? -13.461 -10.961 -43.875 1 94.31 113 VAL B N 1
ATOM 6913 C CA . VAL B 1 113 ? -13.383 -10.836 -42.438 1 94.31 113 VAL B CA 1
ATOM 6914 C C . VAL B 1 113 ? -14.773 -10.539 -41.844 1 94.31 113 VAL B C 1
ATOM 6916 O O . VAL B 1 113 ? -15.539 -9.766 -42.438 1 94.31 113 VAL B O 1
ATOM 6919 N N . TRP B 1 114 ? -15.109 -11.164 -40.812 1 92.88 114 TRP B N 1
ATOM 6920 C CA . TRP B 1 114 ? -16.328 -10.906 -40.031 1 92.88 114 TRP B CA 1
ATOM 6921 C C . TRP B 1 114 ? -16.016 -10.633 -38.562 1 92.88 114 TRP B C 1
ATOM 6923 O O . TRP B 1 114 ? -15.125 -11.266 -38 1 92.88 114 TRP B O 1
ATOM 6933 N N . GLU B 1 115 ? -16.719 -9.742 -38 1 93.19 115 GLU B N 1
ATOM 6934 C CA . GLU B 1 115 ? -16.625 -9.547 -36.562 1 93.19 115 GLU B CA 1
ATOM 6935 C C . GLU B 1 115 ? -17.531 -10.516 -35.812 1 93.19 115 GLU B C 1
ATOM 6937 O O . GLU B 1 115 ? -18.641 -10.805 -36.25 1 93.19 115 GLU B O 1
ATOM 6942 N N . LEU B 1 116 ? -17.062 -11.023 -34.781 1 94.88 116 LEU B N 1
ATOM 6943 C CA . LEU B 1 116 ? -17.859 -11.922 -33.938 1 94.88 116 LEU B CA 1
ATOM 6944 C C . LEU B 1 116 ? -18.531 -11.172 -32.812 1 94.88 116 LEU B C 1
ATOM 6946 O O . LEU B 1 116 ? -17.875 -10.719 -31.875 1 94.88 116 LEU B O 1
ATOM 6950 N N . ASN B 1 117 ? -19.828 -11.109 -32.844 1 94.5 117 ASN B N 1
ATOM 6951 C CA . ASN B 1 117 ? -20.641 -10.414 -31.859 1 94.5 117 ASN B CA 1
ATOM 6952 C C . ASN B 1 117 ? -21.953 -11.156 -31.594 1 94.5 117 ASN B C 1
ATOM 6954 O O . ASN B 1 117 ? -22.469 -11.836 -32.469 1 94.5 117 ASN B O 1
ATOM 6958 N N . PRO B 1 118 ? -22.359 -10.992 -30.375 1 94.06 118 PRO B N 1
ATOM 6959 C CA . PRO B 1 118 ? -23.766 -11.398 -30.203 1 94.06 118 PRO B CA 1
ATOM 6960 C C . PRO B 1 118 ? -24.734 -10.586 -31.062 1 94.06 118 PRO B C 1
ATOM 6962 O O . PRO B 1 118 ? -24.422 -9.453 -31.438 1 94.06 118 PRO B O 1
ATOM 6965 N N . PRO B 1 119 ? -25.812 -11.172 -31.359 1 91.38 119 PRO B N 1
ATOM 6966 C CA . PRO B 1 119 ? -26.75 -10.492 -32.25 1 91.38 119 PRO B CA 1
ATOM 6967 C C . PRO B 1 119 ? -27.234 -9.164 -31.672 1 91.38 119 PRO B C 1
ATOM 6969 O O . PRO B 1 119 ? -27.547 -8.234 -32.438 1 91.38 119 PRO B O 1
ATOM 6972 N N . GLU B 1 120 ? -27.188 -9.023 -30.438 1 89.5 120 GLU B N 1
ATOM 6973 C CA . GLU B 1 120 ? -27.797 -7.875 -29.766 1 89.5 120 GLU B CA 1
ATOM 6974 C C . GLU B 1 120 ? -26.812 -6.73 -29.609 1 89.5 120 GLU B C 1
ATOM 6976 O O . GLU B 1 120 ? -27.188 -5.602 -29.312 1 89.5 120 GLU B O 1
ATOM 6981 N N . VAL B 1 121 ? -25.562 -7.004 -29.797 1 90.81 121 VAL B N 1
ATOM 6982 C CA . VAL B 1 121 ? -24.562 -6.012 -29.438 1 90.81 121 VAL B CA 1
ATOM 6983 C C . VAL B 1 121 ? -23.484 -5.949 -30.531 1 90.81 121 VAL B C 1
ATOM 6985 O O . VAL B 1 121 ? -23.047 -6.984 -31.031 1 90.81 121 VAL B O 1
ATOM 6988 N N . GLU B 1 122 ? -23.062 -4.746 -30.844 1 90.12 122 GLU B N 1
ATOM 6989 C CA . GLU B 1 122 ? -21.953 -4.535 -31.766 1 90.12 122 GLU B CA 1
ATOM 6990 C C . GLU B 1 122 ? -20.672 -4.172 -31 1 90.12 122 GLU B C 1
ATOM 6992 O O . GLU B 1 122 ? -20.734 -3.695 -29.875 1 90.12 122 GLU B O 1
ATOM 6997 N N . ASP B 1 123 ? -19.562 -4.492 -31.656 1 92.44 123 ASP B N 1
ATOM 6998 C CA . ASP B 1 123 ? -18.25 -4.164 -31.078 1 92.44 123 ASP B CA 1
ATOM 6999 C C . ASP B 1 123 ? -18.125 -4.703 -29.656 1 92.44 123 ASP B C 1
ATOM 7001 O O . ASP B 1 123 ? -17.734 -3.971 -28.75 1 92.44 123 ASP B O 1
ATOM 7005 N N . SER B 1 124 ? -18.562 -5.863 -29.547 1 95.5 124 SER B N 1
ATOM 7006 C CA . SER B 1 124 ? -18.562 -6.473 -28.219 1 95.5 124 SER B CA 1
ATOM 7007 C C . SER B 1 124 ? -17.172 -6.953 -27.828 1 95.5 124 SER B C 1
ATOM 7009 O O . SER B 1 124 ? -16.328 -7.219 -28.688 1 95.5 124 SER B O 1
ATOM 7011 N N . VAL B 1 125 ? -16.844 -6.91 -26.547 1 97.56 125 VAL B N 1
ATOM 7012 C CA . VAL B 1 125 ? -15.672 -7.555 -25.953 1 97.56 125 VAL B CA 1
ATOM 7013 C C . VAL B 1 125 ? -16.094 -8.867 -25.281 1 97.56 125 VAL B C 1
ATOM 7015 O O . VAL B 1 125 ? -16.859 -8.859 -24.328 1 97.56 125 VAL B O 1
ATOM 7018 N N . LEU B 1 126 ? -15.547 -9.938 -25.797 1 98.19 126 LEU B N 1
ATOM 7019 C CA . LEU B 1 126 ? -16.016 -11.25 -25.359 1 98.19 126 LEU B CA 1
ATOM 7020 C C . LEU B 1 126 ? -15.117 -11.812 -24.266 1 98.19 126 LEU B C 1
ATOM 7022 O O . LEU B 1 126 ? -13.93 -11.469 -24.188 1 98.19 126 LEU B O 1
ATOM 7026 N N . GLN B 1 127 ? -15.695 -12.648 -23.453 1 98.19 127 GLN B N 1
ATOM 7027 C CA . GLN B 1 127 ? -14.953 -13.328 -22.406 1 98.19 127 GLN B CA 1
ATOM 7028 C C . GLN B 1 127 ? -14.289 -14.594 -22.922 1 98.19 127 GLN B C 1
ATOM 7030 O O . GLN B 1 127 ? -13.344 -15.102 -22.312 1 98.19 127 GLN B O 1
ATOM 7035 N N . TYR B 1 128 ? -14.828 -15.109 -24 1 98.06 128 TYR B N 1
ATOM 7036 C CA . TYR B 1 128 ? -14.312 -16.344 -24.594 1 98.06 128 TYR B CA 1
ATOM 7037 C C . TYR B 1 128 ? -14.852 -16.531 -26.016 1 98.06 128 TYR B C 1
ATOM 7039 O O . TYR B 1 128 ? -15.992 -16.172 -26.297 1 98.06 128 TYR B O 1
ATOM 7047 N N . ALA B 1 129 ? -14.086 -17.094 -26.859 1 98.12 129 ALA B N 1
ATOM 7048 C CA . ALA B 1 129 ? -14.531 -17.547 -28.188 1 98.12 129 ALA B CA 1
ATOM 7049 C C . ALA B 1 129 ? -13.625 -18.672 -28.703 1 98.12 129 ALA B C 1
ATOM 7051 O O . ALA B 1 129 ? -12.398 -18.578 -28.594 1 98.12 129 ALA B O 1
ATOM 7052 N N . ALA B 1 130 ? -14.281 -19.766 -29.234 1 97.5 130 ALA B N 1
ATOM 7053 C CA . ALA B 1 130 ? -13.5 -20.859 -29.812 1 97.5 130 ALA B CA 1
ATOM 7054 C C . ALA B 1 130 ? -14.328 -21.688 -30.781 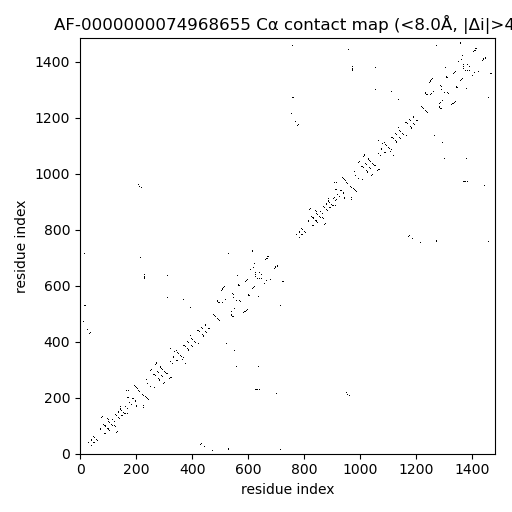1 97.5 130 ALA B C 1
ATOM 7056 O O . ALA B 1 130 ? -15.562 -21.688 -30.703 1 97.5 130 ALA B O 1
ATOM 7057 N N . TRP B 1 131 ? -13.688 -22.375 -31.625 1 96.12 131 TRP B N 1
ATOM 7058 C CA . TRP B 1 131 ? -14.32 -23.281 -32.562 1 96.12 131 TRP B CA 1
ATOM 7059 C C . TRP B 1 131 ? -14.852 -24.516 -31.859 1 96.12 131 TRP B C 1
ATOM 7061 O O . TRP B 1 131 ? -14.32 -24.938 -30.828 1 96.12 131 TRP B O 1
ATOM 7071 N N . GLY B 1 132 ? -15.938 -25.094 -32.438 1 94.25 132 GLY B N 1
ATOM 7072 C CA . GLY B 1 132 ? -16.406 -26.406 -32 1 94.25 132 GLY B CA 1
ATOM 7073 C C . GLY B 1 132 ? -15.617 -27.547 -32.594 1 94.25 132 GLY B C 1
ATOM 7074 O O . GLY B 1 132 ? -14.461 -27.375 -33 1 94.25 132 GLY B O 1
ATOM 7075 N N . VAL B 1 133 ? -16.234 -28.703 -32.656 1 91.5 133 VAL B N 1
ATOM 7076 C CA . VAL B 1 133 ? -15.516 -29.906 -33.062 1 91.5 133 VAL B CA 1
ATOM 7077 C C . VAL B 1 133 ? -15.742 -30.172 -34.531 1 91.5 133 VAL B C 1
ATOM 7079 O O . VAL B 1 133 ? -14.938 -30.859 -35.188 1 91.5 133 VAL B O 1
ATOM 7082 N N . GLN B 1 134 ? -16.812 -29.531 -35.062 1 89.38 134 GLN B N 1
ATOM 7083 C CA . GLN B 1 134 ? -17.156 -29.844 -36.438 1 89.38 134 GLN B CA 1
ATOM 7084 C C . GLN B 1 134 ? -17.266 -28.578 -37.281 1 89.38 134 GLN B C 1
ATOM 7086 O O . GLN B 1 134 ? -17.906 -27.594 -36.844 1 89.38 134 GLN B O 1
ATOM 7091 N N . GLY B 1 135 ? -16.656 -28.719 -38.375 1 90.19 135 GLY B N 1
ATOM 7092 C CA . GLY B 1 135 ? -16.875 -27.672 -39.375 1 90.19 135 GLY B CA 1
ATOM 7093 C C . GLY B 1 135 ? -16.5 -26.297 -38.875 1 90.19 135 GLY B C 1
ATOM 7094 O O . GLY B 1 135 ? -15.359 -26.047 -38.5 1 90.19 135 GLY B O 1
ATOM 7095 N N . GLN B 1 136 ? -17.641 -25.5 -38.875 1 92.88 136 GLN B N 1
ATOM 7096 C CA . GLN B 1 136 ? -17.453 -24.094 -38.531 1 92.88 136 GLN B CA 1
ATOM 7097 C C . GLN B 1 136 ? -18.266 -23.719 -37.281 1 92.88 136 GLN B C 1
ATOM 7099 O O . GLN B 1 136 ? -18.672 -22.562 -37.156 1 92.88 136 GLN B O 1
ATOM 7104 N N . GLN B 1 137 ? -18.594 -24.75 -36.594 1 93.56 137 GLN B N 1
ATOM 7105 C CA . GLN B 1 137 ? -19.344 -24.422 -35.375 1 93.56 137 GLN B CA 1
ATOM 7106 C C . GLN B 1 137 ? -18.5 -23.609 -34.406 1 93.56 137 GLN B C 1
ATOM 7108 O O . GLN B 1 137 ? -17.281 -23.797 -34.312 1 93.56 137 GLN B O 1
ATOM 7113 N N . LEU B 1 138 ? -19.125 -22.75 -33.719 1 95.19 138 LEU B N 1
ATOM 7114 C CA . LEU B 1 138 ? -18.453 -21.844 -32.812 1 95.19 138 LEU B CA 1
ATOM 7115 C C . LEU B 1 138 ? -19.281 -21.656 -31.531 1 95.19 138 LEU B C 1
ATOM 7117 O O . LEU B 1 138 ? -20.5 -21.672 -31.578 1 95.19 138 LEU B O 1
ATOM 7121 N N . ILE B 1 139 ? -18.531 -21.438 -30.469 1 96.81 139 ILE B N 1
ATOM 7122 C CA . ILE B 1 139 ? -19.172 -20.984 -29.234 1 96.81 139 ILE B CA 1
ATOM 7123 C C . ILE B 1 139 ? -18.438 -19.766 -28.688 1 96.81 139 ILE B C 1
ATOM 7125 O O . ILE B 1 139 ? -17.219 -19.641 -28.859 1 96.81 139 ILE B O 1
ATOM 7129 N N . TYR B 1 140 ? -19.109 -18.859 -28.172 1 97.81 140 TYR B N 1
ATOM 7130 C CA . TYR B 1 140 ? -18.5 -17.75 -27.453 1 97.81 140 TYR B CA 1
ATOM 7131 C C . TYR B 1 140 ? -19.344 -17.344 -26.25 1 97.81 140 TYR B C 1
ATOM 7133 O O . TYR B 1 140 ? -20.5 -17.766 -26.125 1 97.81 140 TYR B O 1
ATOM 7141 N N . ILE B 1 141 ? -18.719 -16.656 -25.359 1 98.44 141 ILE B N 1
ATOM 7142 C CA . ILE B 1 141 ? -19.375 -16.281 -24.109 1 98.44 141 ILE B CA 1
ATOM 7143 C C . ILE B 1 141 ? -19.359 -14.766 -23.953 1 98.44 141 ILE B C 1
ATOM 7145 O O . ILE B 1 141 ? -18.312 -14.125 -24.094 1 98.44 141 ILE B O 1
ATOM 7149 N N . PHE B 1 142 ? -20.484 -14.242 -23.688 1 97.88 142 PHE B N 1
ATOM 7150 C CA . PHE B 1 142 ? -20.719 -12.812 -23.484 1 97.88 142 PHE B CA 1
ATOM 7151 C C . PHE B 1 142 ? -21.625 -12.57 -22.297 1 97.88 142 PHE B C 1
ATOM 7153 O O . PHE B 1 142 ? -22.703 -13.141 -22.203 1 97.88 142 PHE B O 1
ATOM 7160 N N . GLU B 1 143 ? -21.141 -11.797 -21.344 1 97.31 143 GLU B N 1
ATOM 7161 C CA . GLU B 1 143 ? -21.859 -11.477 -20.125 1 97.31 143 GLU B CA 1
ATOM 7162 C C . GLU B 1 143 ? -22.266 -12.75 -19.391 1 97.31 143 GLU B C 1
ATOM 7164 O O . GLU B 1 143 ? -23.422 -12.875 -18.953 1 97.31 143 GLU B O 1
ATOM 7169 N N . ASN B 1 144 ? -21.453 -13.758 -19.453 1 98.25 144 ASN B N 1
ATOM 7170 C CA . ASN B 1 144 ? -21.578 -15.023 -18.75 1 98.25 144 ASN B CA 1
ATOM 7171 C C . ASN B 1 144 ? -22.625 -15.93 -19.375 1 98.25 144 ASN B C 1
ATOM 7173 O O . ASN B 1 144 ? -23.156 -16.828 -18.703 1 98.25 144 ASN B O 1
ATOM 7177 N N . ASN B 1 145 ? -22.969 -15.648 -20.562 1 98.25 145 ASN B N 1
ATOM 7178 C CA . ASN B 1 145 ? -23.891 -16.516 -21.297 1 98.25 145 ASN B CA 1
ATOM 7179 C C . ASN B 1 145 ? -23.219 -17.156 -22.5 1 98.25 145 ASN B C 1
ATOM 7181 O O . ASN B 1 145 ? -22.391 -16.516 -23.172 1 98.25 145 ASN B O 1
ATOM 7185 N N . ILE B 1 146 ? -23.688 -18.359 -22.797 1 98.12 146 ILE B N 1
ATOM 7186 C CA . ILE B 1 146 ? -23.125 -19.125 -23.891 1 98.12 146 ILE B CA 1
ATOM 7187 C C . ILE B 1 146 ? -23.891 -18.844 -25.188 1 98.12 146 ILE B C 1
ATOM 7189 O O . ILE B 1 146 ? -25.125 -18.906 -25.203 1 98.12 146 ILE B O 1
ATOM 7193 N N . TYR B 1 147 ? -23.203 -18.531 -26.156 1 96.81 147 TYR B N 1
ATOM 7194 C CA . TYR B 1 147 ? -23.75 -18.391 -27.516 1 96.81 147 TYR B CA 1
ATOM 7195 C C . TYR B 1 147 ? -23.172 -19.453 -28.438 1 96.81 147 TYR B C 1
ATOM 7197 O O . TYR B 1 147 ? -21.984 -19.797 -28.344 1 96.81 147 TYR B O 1
ATOM 7205 N N . TYR B 1 148 ? -24.062 -19.938 -29.281 1 96.19 148 TYR B N 1
ATOM 7206 C CA . TYR B 1 148 ? -23.688 -20.984 -30.234 1 96.19 148 TYR B CA 1
ATOM 7207 C C . TYR B 1 148 ? -23.969 -20.547 -31.656 1 96.19 148 TYR B C 1
ATOM 7209 O O . TYR B 1 148 ? -25.031 -19.984 -31.938 1 96.19 148 TYR B O 1
ATOM 7217 N N . GLN B 1 149 ? -23.016 -20.781 -32.438 1 94.06 149 GLN B N 1
ATOM 7218 C CA . GLN B 1 149 ? -23.156 -20.516 -33.875 1 94.06 149 GLN B CA 1
ATOM 7219 C C . GLN B 1 149 ? -22.781 -21.766 -34.688 1 94.06 149 GLN B C 1
ATOM 7221 O O . GLN B 1 149 ? -21.625 -22.156 -34.75 1 94.06 149 GLN B O 1
ATOM 7226 N N . PRO B 1 150 ? -23.781 -22.297 -35.375 1 92 150 PRO B N 1
ATOM 7227 C CA . PRO B 1 150 ? -23.516 -23.547 -36.094 1 92 150 PRO B CA 1
ATOM 7228 C C . PRO B 1 150 ? -22.562 -23.344 -37.281 1 92 150 PRO B C 1
ATOM 7230 O O . PRO B 1 150 ? -21.797 -24.25 -37.594 1 92 150 PRO B O 1
ATOM 7233 N N . ASP B 1 151 ? -22.703 -22.25 -37.938 1 90.62 151 ASP B N 1
ATOM 7234 C CA . ASP B 1 151 ? -21.797 -21.875 -39 1 90.62 151 ASP B CA 1
ATOM 7235 C C . ASP B 1 151 ? -21.578 -20.359 -39.031 1 90.62 151 ASP B C 1
ATOM 7237 O O . ASP B 1 151 ? -22.344 -19.594 -38.438 1 90.62 151 ASP B O 1
ATOM 7241 N N . ILE B 1 152 ? -20.609 -19.969 -39.719 1 89.75 152 ILE B N 1
ATOM 7242 C CA . ILE B 1 152 ? -20.172 -18.594 -39.656 1 89.75 152 ILE B CA 1
ATOM 7243 C C . ILE B 1 152 ? -21.266 -17.672 -40.219 1 89.75 152 ILE B C 1
ATOM 7245 O O . ILE B 1 152 ? -21.375 -16.516 -39.812 1 89.75 152 ILE B O 1
ATOM 7249 N N . LYS B 1 153 ? -22 -18.172 -41.031 1 86.06 153 LYS B N 1
ATOM 7250 C CA . LYS B 1 153 ? -23 -17.344 -41.688 1 86.06 153 LYS B CA 1
ATOM 7251 C C . LYS B 1 153 ? -24.344 -17.406 -40.969 1 86.06 153 LYS B C 1
ATOM 7253 O O . LYS B 1 153 ? -25.234 -16.594 -41.219 1 86.06 153 LYS B O 1
ATOM 7258 N N . SER B 1 154 ? -24.438 -18.281 -40.062 1 87.56 154 SER B N 1
ATOM 7259 C CA . SER B 1 154 ? -25.688 -18.453 -39.312 1 87.56 154 SER B CA 1
ATOM 7260 C C . SER B 1 154 ? -25.75 -17.469 -38.125 1 87.56 154 SER B C 1
ATOM 7262 O O . SER B 1 154 ? -24.734 -16.969 -37.688 1 87.56 154 SER B O 1
ATOM 7264 N N . SER B 1 155 ? -26.922 -17.297 -37.75 1 88.62 155 SER B N 1
ATOM 7265 C CA . SER B 1 155 ? -27.125 -16.469 -36.562 1 88.62 155 SER B CA 1
ATOM 7266 C C . SER B 1 155 ? -26.766 -17.234 -35.312 1 88.62 155 SER B C 1
ATOM 7268 O O . SER B 1 155 ? -26.953 -18.453 -35.219 1 88.62 155 SER B O 1
ATOM 7270 N N . SER B 1 156 ? -26.328 -16.484 -34.344 1 92.19 156 SER B N 1
ATOM 7271 C CA . SER B 1 156 ? -25.953 -17.078 -33.062 1 92.19 156 SER B CA 1
ATOM 7272 C C . SER B 1 156 ? -27.172 -17.375 -32.219 1 92.19 156 SER B C 1
ATOM 7274 O O . SER B 1 156 ? -28.125 -16.594 -32.188 1 92.19 156 SER B O 1
ATOM 7276 N N . LEU B 1 157 ? -27.141 -18.422 -31.578 1 92.62 157 LEU B N 1
ATOM 7277 C CA . LEU B 1 157 ? -28.172 -18.828 -30.641 1 92.62 157 LEU B CA 1
ATOM 7278 C C . LEU B 1 157 ? -27.688 -18.703 -29.203 1 92.62 157 LEU B C 1
ATOM 7280 O O . LEU B 1 157 ? -26.625 -19.234 -28.859 1 92.62 157 LEU B O 1
ATOM 7284 N N . ARG B 1 158 ? -28.438 -18.031 -28.391 1 95 158 ARG B N 1
ATOM 7285 C CA . ARG B 1 158 ? -28.109 -17.953 -26.969 1 95 158 ARG B CA 1
ATOM 7286 C C . ARG B 1 158 ? -28.562 -19.219 -26.25 1 95 158 ARG B C 1
ATOM 7288 O O . ARG B 1 158 ? -29.75 -19.516 -26.203 1 95 158 ARG B O 1
ATOM 7295 N N . LEU B 1 159 ? -27.703 -19.906 -25.672 1 96 159 LEU B N 1
ATOM 7296 C CA . LEU B 1 159 ? -28 -21.188 -25.047 1 96 159 LEU B CA 1
ATOM 7297 C C . LEU B 1 159 ? -28.406 -21 -23.578 1 96 159 LEU B C 1
ATOM 7299 O O . LEU B 1 159 ? -29.125 -21.812 -23.016 1 96 159 LEU B O 1
ATOM 7303 N N . THR B 1 160 ? -27.828 -20 -22.922 1 96.69 160 THR B N 1
ATOM 7304 C CA . THR B 1 160 ? -28.125 -19.734 -21.531 1 96.69 160 THR B CA 1
ATOM 7305 C C . THR B 1 160 ? -28.562 -18.281 -21.344 1 96.69 160 THR B C 1
ATOM 7307 O O . THR B 1 160 ? -28.156 -17.406 -22.125 1 96.69 160 THR B O 1
ATOM 7310 N N . SER B 1 161 ? -29.328 -17.984 -20.297 1 95.69 161 SER B N 1
ATOM 7311 C CA . SER B 1 161 ? -29.812 -16.625 -20.047 1 95.69 161 SER B CA 1
ATOM 7312 C C . SER B 1 161 ? -29.641 -16.25 -18.578 1 95.69 161 SER B C 1
ATOM 7314 O O . SER B 1 161 ? -29.938 -15.125 -18.172 1 95.69 161 SER B O 1
ATOM 7316 N N . SER B 1 162 ? -29.172 -17.156 -17.844 1 96.88 162 SER B N 1
ATOM 7317 C CA . SER B 1 162 ? -29.062 -16.906 -16.406 1 96.88 162 SER B CA 1
ATOM 7318 C C . SER B 1 162 ? -27.781 -16.156 -16.078 1 96.88 162 SER B C 1
ATOM 7320 O O . SER B 1 162 ? -27.562 -15.758 -14.93 1 96.88 162 SER B O 1
ATOM 7322 N N . GLY B 1 163 ? -26.922 -16 -17.031 1 98.06 163 GLY B N 1
ATOM 7323 C CA . GLY B 1 163 ? -25.625 -15.375 -16.797 1 98.06 163 GLY B CA 1
ATOM 7324 C C . GLY B 1 163 ? -25.719 -13.984 -16.219 1 98.06 163 GLY B C 1
ATOM 7325 O O . GLY B 1 163 ? -26.562 -13.188 -16.641 1 98.06 163 GLY B O 1
ATOM 7326 N N . LYS B 1 164 ? -24.969 -13.766 -15.195 1 97.38 164 LYS B N 1
ATOM 7327 C CA . LYS B 1 164 ? -24.828 -12.461 -14.555 1 97.38 164 LYS B CA 1
ATOM 7328 C C . LYS B 1 164 ? -23.375 -12.188 -14.188 1 97.38 164 LYS B C 1
ATOM 7330 O O . LYS B 1 164 ? -22.766 -12.961 -13.438 1 97.38 164 LYS B O 1
ATOM 7335 N N . GLU B 1 165 ? -22.828 -11.086 -14.703 1 93.94 165 GLU B N 1
ATOM 7336 C CA . GLU B 1 165 ? -21.422 -10.766 -14.477 1 93.94 165 GLU B CA 1
ATOM 7337 C C . GLU B 1 165 ? -21.109 -10.711 -12.984 1 93.94 165 GLU B C 1
ATOM 7339 O O . GLU B 1 165 ? -21.812 -10.055 -12.219 1 93.94 165 GLU B O 1
ATOM 7344 N N . GLY B 1 166 ? -20.125 -11.469 -12.641 1 94.62 166 GLY B N 1
ATOM 7345 C CA . GLY B 1 166 ? -19.641 -11.484 -11.273 1 94.62 166 GLY B CA 1
ATOM 7346 C C . GLY B 1 166 ? -20.484 -12.352 -10.352 1 94.62 166 GLY B C 1
ATOM 7347 O O . GLY B 1 166 ? -20.203 -12.469 -9.164 1 94.62 166 GLY B O 1
ATOM 7348 N N . ILE B 1 167 ? -21.516 -13.031 -10.867 1 97.75 167 ILE B N 1
ATOM 7349 C CA . ILE B 1 167 ? -22.422 -13.75 -9.984 1 97.75 167 ILE B CA 1
ATOM 7350 C C . ILE B 1 167 ? -22.656 -15.164 -10.523 1 97.75 167 ILE B C 1
ATOM 7352 O O . ILE B 1 167 ? -22.391 -16.156 -9.828 1 97.75 167 ILE B O 1
ATOM 7356 N N . ILE B 1 168 ? -23.172 -15.281 -11.742 1 98.75 168 ILE B N 1
ATOM 7357 C CA . ILE B 1 168 ? -23.469 -16.578 -12.336 1 98.75 168 ILE B CA 1
ATOM 7358 C C . ILE B 1 168 ? -22.656 -16.766 -13.609 1 98.75 168 ILE B C 1
ATOM 7360 O O . ILE B 1 168 ? -22.766 -15.961 -14.539 1 98.75 168 ILE B O 1
ATOM 7364 N N . PHE B 1 169 ? -21.938 -17.797 -13.664 1 98.75 169 PHE B N 1
ATOM 7365 C CA . PHE B 1 169 ? -21.062 -18.094 -14.797 1 98.75 169 PHE B CA 1
ATOM 7366 C C . PHE B 1 169 ? -21.547 -19.344 -15.531 1 98.75 169 PHE B C 1
ATOM 7368 O O . PHE B 1 169 ? -21.703 -20.406 -14.922 1 98.75 169 PHE B O 1
ATOM 7375 N N . ASN B 1 170 ? -21.766 -19.25 -16.797 1 98.75 170 ASN B N 1
ATOM 7376 C CA . ASN B 1 170 ? -22.125 -20.406 -17.609 1 98.75 170 ASN B CA 1
ATOM 7377 C C . ASN B 1 170 ? -21 -20.766 -18.594 1 98.75 170 ASN B C 1
ATOM 7379 O O . ASN B 1 170 ? -20.672 -19.984 -19.484 1 98.75 170 ASN B O 1
ATOM 7383 N N . GLY B 1 171 ? -20.484 -21.922 -18.406 1 98.69 171 GLY B N 1
ATOM 7384 C CA . GLY B 1 171 ? -19.5 -22.438 -19.344 1 98.69 171 GLY B CA 1
ATOM 7385 C C . GLY B 1 171 ? -18.125 -21.797 -19.188 1 98.69 171 GLY B C 1
ATOM 7386 O O . GLY B 1 171 ? -17.203 -22.094 -19.953 1 98.69 171 GLY B O 1
ATOM 7387 N N . ILE B 1 172 ? -17.984 -20.891 -18.344 1 98.56 172 ILE B N 1
ATOM 7388 C CA . ILE B 1 172 ? -16.719 -20.234 -18.016 1 98.56 172 ILE B CA 1
ATOM 7389 C C . ILE B 1 172 ? -16.516 -20.25 -16.5 1 98.56 172 ILE B C 1
ATOM 7391 O O . ILE B 1 172 ? -17.484 -20.234 -15.734 1 98.56 172 ILE B O 1
ATOM 7395 N N . ALA B 1 173 ? -15.312 -20.25 -16.141 1 98.5 173 ALA B N 1
ATOM 7396 C CA . ALA B 1 173 ? -15.008 -20.453 -14.727 1 98.5 173 ALA B CA 1
ATOM 7397 C C . ALA B 1 173 ? -15.023 -19.125 -13.969 1 98.5 173 ALA B C 1
ATOM 7399 O O . ALA B 1 173 ? -14.734 -18.078 -14.547 1 98.5 173 ALA B O 1
ATOM 7400 N N . ASP B 1 174 ? -15.484 -19.156 -12.703 1 98.25 174 ASP B N 1
ATOM 7401 C CA . ASP B 1 174 ? -15.164 -18.078 -11.766 1 98.25 174 ASP B CA 1
ATOM 7402 C C . ASP B 1 174 ? -13.711 -18.172 -11.305 1 98.25 174 ASP B C 1
ATOM 7404 O O . ASP B 1 174 ? -12.914 -18.906 -11.883 1 98.25 174 ASP B O 1
ATOM 7408 N N . TRP B 1 175 ? -13.336 -17.328 -10.383 1 98 175 TRP B N 1
ATOM 7409 C CA . TRP B 1 175 ? -11.945 -17.312 -9.953 1 98 175 TRP B CA 1
ATOM 7410 C C . TRP B 1 175 ? -11.555 -18.656 -9.328 1 98 175 TRP B C 1
ATOM 7412 O O . TRP B 1 175 ? -10.508 -19.219 -9.656 1 98 175 TRP B O 1
ATOM 7422 N N . LEU B 1 176 ? -12.359 -19.188 -8.406 1 98.44 176 LEU B N 1
ATOM 7423 C CA . LEU B 1 176 ? -12.008 -20.391 -7.664 1 98.44 176 LEU B CA 1
ATOM 7424 C C . LEU B 1 176 ? -11.797 -21.578 -8.609 1 98.44 176 LEU B C 1
ATOM 7426 O O . LEU B 1 176 ? -10.797 -22.281 -8.508 1 98.44 176 LEU B O 1
ATOM 7430 N N . TYR B 1 177 ? -12.75 -21.828 -9.461 1 98.5 177 TYR B N 1
ATOM 7431 C CA . TYR B 1 177 ? -12.656 -22.953 -10.383 1 98.5 177 TYR B CA 1
ATOM 7432 C C . TYR B 1 177 ? -11.477 -22.781 -11.328 1 98.5 177 TYR B C 1
ATOM 7434 O O . TYR B 1 177 ? -10.781 -23.75 -11.641 1 98.5 177 TYR B O 1
ATOM 7442 N N . GLU B 1 178 ? -11.273 -21.578 -11.734 1 97.88 178 GLU B N 1
ATOM 7443 C CA . GLU B 1 178 ? -10.164 -21.328 -12.648 1 97.88 178 GLU B CA 1
ATOM 7444 C C . GLU B 1 178 ? -8.82 -21.594 -11.977 1 97.88 178 GLU B C 1
ATOM 7446 O O . GLU B 1 178 ? -7.965 -22.266 -12.547 1 97.88 178 GLU B O 1
ATOM 7451 N N . GLU B 1 179 ? -8.656 -21.125 -10.82 1 97 179 GLU B N 1
ATOM 7452 C CA . GLU B 1 179 ? -7.34 -21.109 -10.18 1 97 179 GLU B CA 1
ATOM 7453 C C . GLU B 1 179 ? -7.086 -22.406 -9.414 1 97 179 GLU B C 1
ATOM 7455 O O . GLU B 1 179 ? -5.961 -22.906 -9.391 1 97 179 GLU B O 1
ATOM 7460 N N . GLU B 1 180 ? -8.141 -23.016 -8.836 1 96.94 180 GLU B N 1
ATOM 7461 C CA . GLU B 1 180 ? -7.875 -24.047 -7.836 1 96.94 180 GLU B CA 1
ATOM 7462 C C . GLU B 1 180 ? -8.344 -25.422 -8.32 1 96.94 180 GLU B C 1
ATOM 7464 O O . GLU B 1 180 ? -7.867 -26.453 -7.84 1 96.94 180 GLU B O 1
ATOM 7469 N N . LEU B 1 181 ? -9.289 -25.438 -9.281 1 97.56 181 LEU B N 1
ATOM 7470 C CA . LEU B 1 181 ? -9.906 -26.734 -9.547 1 97.56 181 LEU B CA 1
ATOM 7471 C C . LEU B 1 181 ? -9.641 -27.188 -10.984 1 97.56 181 LEU B C 1
ATOM 7473 O O . LEU B 1 181 ? -9.039 -28.234 -11.203 1 97.56 181 LEU B O 1
ATOM 7477 N N . LEU B 1 182 ? -9.984 -26.266 -11.875 1 97.62 182 LEU B N 1
ATOM 7478 C CA . LEU B 1 182 ? -9.914 -26.688 -13.273 1 97.62 182 LEU B CA 1
ATOM 7479 C C . LEU B 1 182 ? -8.586 -26.281 -13.891 1 97.62 182 LEU B C 1
ATOM 7481 O O . LEU B 1 182 ? -8.18 -26.828 -14.922 1 97.62 182 LEU B O 1
ATOM 7485 N N . HIS B 1 183 ? -7.945 -25.25 -13.305 1 96.12 183 HIS B N 1
ATOM 7486 C CA . HIS B 1 183 ? -6.746 -24.656 -13.891 1 96.12 183 HIS B CA 1
ATOM 7487 C C . HIS B 1 183 ? -6.965 -24.297 -15.359 1 96.12 183 HIS B C 1
ATOM 7489 O O . HIS B 1 183 ? -6.117 -24.578 -16.203 1 96.12 183 HIS B O 1
ATOM 7495 N N . SER B 1 184 ? -8.109 -23.797 -15.602 1 97.19 184 SER B N 1
ATOM 7496 C CA . SER B 1 184 ? -8.609 -23.328 -16.891 1 97.19 184 SER B CA 1
ATOM 7497 C C . SER B 1 184 ? -9.812 -22.406 -16.719 1 97.19 184 SER B C 1
ATOM 7499 O O . SER B 1 184 ? -10.57 -22.547 -15.758 1 97.19 184 SER B O 1
ATOM 7501 N N . HIS B 1 185 ? -9.938 -21.5 -17.594 1 97.88 185 HIS B N 1
ATOM 7502 C CA . HIS B 1 185 ? -11.133 -20.656 -17.547 1 97.88 185 HIS B CA 1
ATOM 7503 C C . HIS B 1 185 ? -12.297 -21.312 -18.281 1 97.88 185 HIS B C 1
ATOM 7505 O O . HIS B 1 185 ? -13.438 -20.859 -18.172 1 97.88 185 HIS B O 1
ATOM 7511 N N . ILE B 1 186 ? -12.023 -22.359 -18.922 1 98.19 186 ILE B N 1
ATOM 7512 C CA . ILE B 1 186 ? -13.031 -23.062 -19.703 1 98.19 186 ILE B CA 1
ATOM 7513 C C . ILE B 1 186 ? -13.789 -24.031 -18.812 1 98.19 186 ILE B C 1
ATOM 7515 O O . ILE B 1 186 ? -13.188 -24.922 -18.188 1 98.19 186 ILE B O 1
ATOM 7519 N N . ALA B 1 187 ? -15.07 -23.922 -18.812 1 98.75 187 ALA B N 1
ATOM 7520 C CA . ALA B 1 187 ? -15.922 -24.828 -18.031 1 98.75 187 ALA B CA 1
ATOM 7521 C C . ALA B 1 187 ? -17.047 -25.391 -18.875 1 98.75 187 ALA B C 1
ATOM 7523 O O . ALA B 1 187 ? -18.203 -25.438 -18.438 1 98.75 187 ALA B O 1
ATOM 7524 N N . HIS B 1 188 ? -16.75 -25.656 -20.094 1 98.69 188 HIS B N 1
ATOM 7525 C CA . HIS B 1 188 ? -17.641 -26.359 -21.016 1 98.69 188 HIS B CA 1
ATOM 7526 C C . HIS B 1 188 ? -16.891 -27.375 -21.859 1 98.69 188 HIS B C 1
ATOM 7528 O O . HIS B 1 188 ? -15.68 -27.25 -22.062 1 98.69 188 HIS B O 1
ATOM 7534 N N . TRP B 1 189 ? -17.625 -28.438 -22.359 1 98.06 189 TRP B N 1
ATOM 7535 C CA . TRP B 1 189 ? -17.016 -29.547 -23.062 1 98.06 189 TRP B CA 1
ATOM 7536 C C . TRP B 1 189 ? -17.906 -30.047 -24.188 1 98.06 189 TRP B C 1
ATOM 7538 O O . TRP B 1 189 ? -19.062 -30.375 -23.969 1 98.06 189 TRP B O 1
ATOM 7548 N N . TRP B 1 190 ? -17.328 -30.188 -25.359 1 96.88 190 TRP B N 1
ATOM 7549 C CA . TRP B 1 190 ? -18.047 -30.641 -26.562 1 96.88 190 TRP B CA 1
ATOM 7550 C C . TRP B 1 190 ? -18.156 -32.156 -26.578 1 96.88 190 TRP B C 1
ATOM 7552 O O . TRP B 1 190 ? -17.203 -32.875 -26.25 1 96.88 190 TRP B O 1
ATOM 7562 N N . SER B 1 191 ? -19.359 -32.625 -26.953 1 96 191 SER B N 1
ATOM 7563 C CA . SER B 1 191 ? -19.438 -34.031 -27.328 1 96 191 SER B CA 1
ATOM 7564 C C . SER B 1 191 ? -18.625 -34.312 -28.594 1 96 191 SER B C 1
ATOM 7566 O O . SER B 1 191 ? -18.391 -33.406 -29.406 1 96 191 SER B O 1
ATOM 7568 N N . PRO B 1 192 ? -18.219 -35.562 -28.797 1 92.81 192 PRO B N 1
ATOM 7569 C CA . PRO B 1 192 ? -17.359 -35.875 -29.938 1 92.81 192 PRO B CA 1
ATOM 7570 C C . PRO B 1 192 ? -18 -35.531 -31.281 1 92.81 192 PRO B C 1
ATOM 7572 O O . PRO B 1 192 ? -17.312 -35.188 -32.25 1 92.81 192 PRO B O 1
ATOM 7575 N N . ASP B 1 193 ? -19.297 -35.594 -31.375 1 92.75 193 ASP B N 1
ATOM 7576 C CA . ASP B 1 193 ? -19.969 -35.344 -32.625 1 92.75 193 ASP B CA 1
ATOM 7577 C C . ASP B 1 193 ? -20.359 -33.875 -32.75 1 92.75 193 ASP B C 1
ATOM 7579 O O . ASP B 1 193 ? -20.953 -33.469 -33.75 1 92.75 193 ASP B O 1
ATOM 7583 N N . GLY B 1 194 ? -20.188 -33.156 -31.719 1 93.75 194 GLY B N 1
ATOM 7584 C CA . GLY B 1 194 ? -20.484 -31.719 -31.766 1 93.75 194 GLY B CA 1
ATOM 7585 C C . GLY B 1 194 ? -21.953 -31.422 -31.594 1 93.75 194 GLY B C 1
ATOM 7586 O O . GLY B 1 194 ? -22.375 -30.266 -31.766 1 93.75 194 GLY B O 1
ATOM 7587 N N . GLU B 1 195 ? -22.703 -32.312 -31.156 1 93.62 195 GLU B N 1
ATOM 7588 C CA . GLU B 1 195 ? -24.141 -32.125 -31.094 1 93.62 195 GLU B CA 1
ATOM 7589 C C . GLU B 1 195 ? -24.594 -31.781 -29.688 1 93.62 195 GLU B C 1
ATOM 7591 O O . GLU B 1 195 ? -25.734 -31.344 -29.484 1 93.62 195 GLU B O 1
ATOM 7596 N N . ARG B 1 196 ? -23.734 -31.969 -28.781 1 95.81 196 ARG B N 1
ATOM 7597 C CA . ARG B 1 196 ? -24.062 -31.656 -27.391 1 95.81 196 ARG B CA 1
ATOM 7598 C C . ARG B 1 196 ? -22.922 -30.891 -26.719 1 95.81 196 ARG B C 1
ATOM 7600 O O . ARG B 1 196 ? -21.766 -31 -27.125 1 95.81 196 ARG B O 1
ATOM 7607 N N . LEU B 1 197 ? -23.297 -30.141 -25.766 1 97.06 197 LEU B N 1
ATOM 7608 C CA . LEU B 1 197 ? -22.344 -29.375 -24.969 1 97.06 197 LEU B CA 1
ATOM 7609 C C . LEU B 1 197 ? -22.641 -29.531 -23.484 1 97.06 197 LEU B C 1
ATOM 7611 O O . LEU B 1 197 ? -23.75 -29.25 -23.031 1 97.06 197 LEU B O 1
ATOM 7615 N N . ALA B 1 198 ? -21.672 -30.078 -22.766 1 98.31 198 ALA B N 1
ATOM 7616 C CA . ALA B 1 198 ? -21.75 -30.047 -21.312 1 98.31 198 ALA B CA 1
ATOM 7617 C C . ALA B 1 198 ? -21.125 -28.781 -20.75 1 98.31 198 ALA B C 1
ATOM 7619 O O . ALA B 1 198 ? -20.094 -28.312 -21.266 1 98.31 198 ALA B O 1
ATOM 7620 N N . PHE B 1 199 ? -21.719 -28.172 -19.797 1 98.62 199 PHE B N 1
ATOM 7621 C CA . PHE B 1 199 ? -21.125 -26.969 -19.219 1 98.62 199 PHE B CA 1
ATOM 7622 C C . PHE B 1 199 ? -21.484 -26.828 -17.75 1 98.62 199 PHE B C 1
ATOM 7624 O O . PHE B 1 199 ? -22.516 -27.344 -17.312 1 98.62 199 PHE B O 1
ATOM 7631 N N . LEU B 1 200 ? -20.672 -26.172 -17.016 1 98.75 200 LEU B N 1
ATOM 7632 C CA . LEU B 1 200 ? -20.938 -25.859 -15.625 1 98.75 200 LEU B CA 1
ATOM 7633 C C . LEU B 1 200 ? -21.703 -24.547 -15.5 1 98.75 200 LEU B C 1
ATOM 7635 O O . LEU B 1 200 ? -21.438 -23.594 -16.234 1 98.75 200 LEU B O 1
ATOM 7639 N N . MET B 1 201 ? -22.641 -24.516 -14.688 1 98.75 201 MET B N 1
ATOM 7640 C CA . MET B 1 201 ? -23.172 -23.281 -14.141 1 98.75 201 MET B CA 1
ATOM 7641 C C . MET B 1 201 ? -22.641 -23.031 -12.734 1 98.75 201 MET B C 1
ATOM 7643 O O . MET B 1 201 ? -22.969 -23.781 -11.805 1 98.75 201 MET B O 1
ATOM 7647 N N . ILE B 1 202 ? -21.875 -22.031 -12.602 1 98.75 202 ILE B N 1
ATOM 7648 C CA . ILE B 1 202 ? -21.266 -21.688 -11.32 1 98.75 202 ILE B CA 1
ATOM 7649 C C . ILE B 1 202 ? -21.969 -20.469 -10.727 1 98.75 202 ILE B C 1
ATOM 7651 O O . ILE B 1 202 ? -22.016 -19.406 -11.344 1 98.75 202 ILE B O 1
ATOM 7655 N N . ASN B 1 203 ? -22.516 -20.594 -9.617 1 98.69 203 ASN B N 1
ATOM 7656 C CA . ASN B 1 203 ? -23.281 -19.547 -8.945 1 98.69 203 ASN B CA 1
ATOM 7657 C C . ASN B 1 203 ? -22.547 -19 -7.73 1 98.69 203 ASN B C 1
ATOM 7659 O O . ASN B 1 203 ? -22.453 -19.672 -6.699 1 98.69 203 ASN B O 1
ATOM 7663 N N . ASP B 1 204 ? -22.141 -17.75 -7.84 1 98.69 204 ASP B N 1
ATOM 7664 C CA . ASP B 1 204 ? -21.359 -17.094 -6.793 1 98.69 204 ASP B CA 1
ATOM 7665 C C . ASP B 1 204 ? -22.234 -16.141 -5.973 1 98.69 204 ASP B C 1
ATOM 7667 O O . ASP B 1 204 ? -21.719 -15.273 -5.27 1 98.69 204 ASP B O 1
ATOM 7671 N N . SER B 1 205 ? -23.469 -16.219 -6.027 1 98.25 205 SER B N 1
ATOM 7672 C CA . SER B 1 205 ? -24.375 -15.266 -5.387 1 98.25 205 SER B CA 1
ATOM 7673 C C . SER B 1 205 ? -24.125 -15.195 -3.883 1 98.25 205 SER B C 1
ATOM 7675 O O . SER B 1 205 ? -24.328 -14.148 -3.264 1 98.25 205 SER B O 1
ATOM 7677 N N . LEU B 1 206 ? -23.703 -16.328 -3.332 1 98.06 206 LEU B N 1
ATOM 7678 C CA . LEU B 1 206 ? -23.516 -16.359 -1.886 1 98.06 206 LEU B CA 1
ATOM 7679 C C . LEU B 1 206 ? -22.047 -16.203 -1.519 1 98.06 206 LEU B C 1
ATOM 7681 O O . LEU B 1 206 ? -21.688 -16.156 -0.337 1 98.06 206 LEU B O 1
ATOM 7685 N N . VAL B 1 207 ? -21.172 -16.094 -2.469 1 98.56 207 VAL B N 1
ATOM 7686 C CA . VAL B 1 207 ? -19.75 -15.93 -2.217 1 98.56 207 VAL B CA 1
ATOM 7687 C C . VAL B 1 207 ? -19.438 -14.469 -1.907 1 98.56 207 VAL B C 1
ATOM 7689 O O . VAL B 1 207 ? -19.812 -13.57 -2.664 1 98.56 207 VAL B O 1
ATOM 7692 N N . PRO B 1 208 ? -18.734 -14.164 -0.833 1 98.06 208 PRO B N 1
ATOM 7693 C CA . PRO B 1 208 ? -18.375 -12.773 -0.553 1 98.06 208 PRO B CA 1
ATOM 7694 C C . PRO B 1 208 ? -17.438 -12.188 -1.606 1 98.06 208 PRO B C 1
ATOM 7696 O O . PRO B 1 208 ? -16.641 -12.922 -2.213 1 98.06 208 PRO B O 1
ATOM 7699 N N . ASN B 1 209 ? -17.516 -10.883 -1.823 1 97.25 209 ASN B N 1
ATOM 7700 C CA . ASN B 1 209 ? -16.688 -10.195 -2.803 1 97.25 209 ASN B CA 1
ATOM 7701 C C . ASN B 1 209 ? -15.422 -9.625 -2.162 1 97.25 209 ASN B C 1
ATOM 7703 O O . ASN B 1 209 ? -15.461 -9.141 -1.029 1 97.25 209 ASN B O 1
ATOM 7707 N N . MET B 1 210 ? -14.375 -9.703 -2.85 1 96.88 210 MET B N 1
ATOM 7708 C CA . MET B 1 210 ? -13.141 -9 -2.514 1 96.88 210 MET B CA 1
ATOM 7709 C C . MET B 1 210 ? -13 -7.73 -3.344 1 96.88 210 MET B C 1
ATOM 7711 O O . MET B 1 210 ? -13.359 -7.711 -4.523 1 96.88 210 MET B O 1
ATOM 7715 N N . ILE B 1 211 ? -12.531 -6.668 -2.783 1 95.62 211 ILE B N 1
ATOM 7716 C CA . ILE B 1 211 ? -12.297 -5.41 -3.482 1 95.62 211 ILE B CA 1
ATOM 7717 C C . ILE B 1 211 ? -10.805 -5.258 -3.775 1 95.62 211 ILE B C 1
ATOM 7719 O O . ILE B 1 211 ? -9.977 -5.312 -2.863 1 95.62 211 ILE B O 1
ATOM 7723 N N . ILE B 1 212 ? -10.453 -5 -4.984 1 96.19 212 ILE B N 1
ATOM 7724 C CA . ILE B 1 212 ? -9.07 -4.781 -5.402 1 96.19 212 ILE B CA 1
ATOM 7725 C C . ILE B 1 212 ? -8.867 -3.311 -5.75 1 96.19 212 ILE B C 1
ATOM 7727 O O . ILE B 1 212 ? -9.43 -2.811 -6.727 1 96.19 212 ILE B O 1
ATOM 7731 N N . PRO B 1 213 ? -8.047 -2.646 -5.031 1 95.69 213 PRO B N 1
ATOM 7732 C CA . PRO B 1 213 ? -7.855 -1.22 -5.301 1 95.69 213 PRO B CA 1
ATOM 7733 C C . PRO B 1 213 ? -7.066 -0.962 -6.582 1 95.69 213 PRO B C 1
ATOM 7735 O O . PRO B 1 213 ? -6.227 -1.778 -6.969 1 95.69 213 PRO B O 1
ATOM 7738 N N . ARG B 1 214 ? -7.371 0.193 -7.219 1 95.69 214 ARG B N 1
ATOM 7739 C CA . ARG B 1 214 ? -6.594 0.823 -8.281 1 95.69 214 ARG B CA 1
ATOM 7740 C C . ARG B 1 214 ? -6.199 2.246 -7.902 1 95.69 214 ARG B C 1
ATOM 7742 O O . ARG B 1 214 ? -6.977 2.963 -7.27 1 95.69 214 ARG B O 1
ATOM 7749 N N . PHE B 1 215 ? -5.016 2.658 -8.312 1 97.12 215 PHE B N 1
ATOM 7750 C CA . PHE B 1 215 ? -4.551 3.945 -7.812 1 97.12 215 PHE B CA 1
ATOM 7751 C C . PHE B 1 215 ? -4.262 4.902 -8.961 1 97.12 215 PHE B C 1
ATOM 7753 O O . PHE B 1 215 ? -4.379 6.121 -8.805 1 97.12 215 PHE B O 1
ATOM 7760 N N . THR B 1 216 ? -3.877 4.449 -10.086 1 95.94 216 THR B N 1
ATOM 7761 C CA . THR B 1 216 ? -3.361 5.348 -11.117 1 95.94 216 THR B CA 1
ATOM 7762 C C . THR B 1 216 ? -4.195 5.246 -12.391 1 95.94 216 THR B C 1
ATOM 7764 O O . THR B 1 216 ? -5.117 4.43 -12.469 1 95.94 216 THR B O 1
ATOM 7767 N N . GLY B 1 217 ? -3.969 6.121 -13.266 1 91.81 217 GLY B N 1
ATOM 7768 C CA . GLY B 1 217 ? -4.523 6.02 -14.609 1 91.81 217 GLY B CA 1
ATOM 7769 C C . GLY B 1 217 ? -5.773 6.859 -14.797 1 91.81 217 GLY B C 1
ATOM 7770 O O . GLY B 1 217 ? -6.25 7.027 -15.922 1 91.81 217 GLY B O 1
ATOM 7771 N N . ALA B 1 218 ? -6.371 7.332 -13.727 1 95.25 218 ALA B N 1
ATOM 7772 C CA . ALA B 1 218 ? -7.555 8.188 -13.797 1 95.25 218 ALA B CA 1
ATOM 7773 C C . ALA B 1 218 ? -7.562 9.211 -12.664 1 95.25 218 ALA B C 1
ATOM 7775 O O . ALA B 1 218 ? -6.883 9.023 -11.656 1 95.25 218 ALA B O 1
ATOM 7776 N N . LEU B 1 219 ? -8.305 10.297 -12.867 1 97.06 219 LEU B N 1
ATOM 7777 C CA . LEU B 1 219 ? -8.461 11.297 -11.812 1 97.06 219 LEU B CA 1
ATOM 7778 C C . LEU B 1 219 ? -9.078 10.672 -10.562 1 97.06 219 LEU B C 1
ATOM 7780 O O . LEU B 1 219 ? -8.633 10.945 -9.445 1 97.06 219 LEU B O 1
ATOM 7784 N N . TYR B 1 220 ? -10.07 9.812 -10.82 1 97.81 220 TYR B N 1
ATOM 7785 C CA . TYR B 1 220 ? -10.734 9.055 -9.766 1 97.81 220 TYR B CA 1
ATOM 7786 C C . TYR B 1 220 ? -10.688 7.562 -10.047 1 97.81 220 TYR B C 1
ATOM 7788 O O . TYR B 1 220 ? -11.648 6.992 -10.562 1 97.81 220 TYR B O 1
ATOM 7796 N N . PRO B 1 221 ? -9.617 6.922 -9.617 1 94.94 221 PRO B N 1
ATOM 7797 C CA . PRO B 1 221 ? -9.484 5.496 -9.938 1 94.94 221 PRO B CA 1
ATOM 7798 C C . PRO B 1 221 ? -10.594 4.648 -9.32 1 94.94 221 PRO B C 1
ATOM 7800 O O . PRO B 1 221 ? -10.945 4.844 -8.156 1 94.94 221 PRO B O 1
ATOM 7803 N N . LYS B 1 222 ? -11.094 3.682 -10.164 1 92.12 222 LYS B N 1
ATOM 7804 C CA . LYS B 1 222 ? -12.156 2.807 -9.688 1 92.12 222 LYS B CA 1
ATOM 7805 C C . LYS B 1 222 ? -11.602 1.467 -9.219 1 92.12 222 LYS B C 1
ATOM 7807 O O . LYS B 1 222 ? -10.656 0.939 -9.805 1 92.12 222 LYS B O 1
ATOM 7812 N N . ALA B 1 223 ? -12.086 0.915 -8.188 1 92.75 223 ALA B N 1
ATOM 7813 C CA . ALA B 1 223 ? -11.711 -0.411 -7.695 1 92.75 223 ALA B CA 1
ATOM 7814 C C . ALA B 1 223 ? -12.477 -1.503 -8.445 1 92.75 223 ALA B C 1
ATOM 7816 O O . ALA B 1 223 ? -13.492 -1.233 -9.086 1 92.75 223 ALA B O 1
ATOM 7817 N N . LYS B 1 224 ? -11.906 -2.725 -8.422 1 92.75 224 LYS B N 1
ATOM 7818 C CA . LYS B 1 224 ? -12.57 -3.895 -8.984 1 92.75 224 LYS B CA 1
ATOM 7819 C C . LYS B 1 224 ? -13.023 -4.852 -7.891 1 92.75 224 LYS B C 1
ATOM 7821 O O . LYS B 1 224 ? -12.32 -5.043 -6.898 1 92.75 224 LYS B O 1
ATOM 7826 N N . GLN B 1 225 ? -14.211 -5.395 -8.047 1 94.38 225 GLN B N 1
ATOM 7827 C CA . GLN B 1 225 ? -14.688 -6.391 -7.094 1 94.38 225 GLN B CA 1
ATOM 7828 C C . GLN B 1 225 ? -14.992 -7.715 -7.785 1 94.38 225 GLN B C 1
ATOM 7830 O O . GLN B 1 225 ? -15.398 -7.738 -8.945 1 94.38 225 GLN B O 1
ATOM 7835 N N . TYR B 1 226 ? -14.797 -8.781 -7.145 1 96.5 226 TYR B N 1
ATOM 7836 C CA . TYR B 1 226 ? -15.117 -10.109 -7.645 1 96.5 226 TYR B CA 1
ATOM 7837 C C . TYR B 1 226 ? -15.32 -11.094 -6.496 1 96.5 226 TYR B C 1
ATOM 7839 O O . TYR B 1 226 ? -14.797 -10.891 -5.398 1 96.5 226 TYR B O 1
ATOM 7847 N N . PRO B 1 227 ? -16.141 -12.172 -6.73 1 98 227 PRO B N 1
ATOM 7848 C CA . PRO B 1 227 ? -16.312 -13.188 -5.695 1 98 227 PRO B CA 1
ATOM 7849 C C . PRO B 1 227 ? -15.023 -13.953 -5.387 1 98 227 PRO B C 1
ATOM 7851 O O . PRO B 1 227 ? -14.32 -14.375 -6.309 1 98 227 PRO B O 1
ATOM 7854 N N . TYR B 1 228 ? -14.695 -14.078 -4.211 1 98.44 228 TYR B N 1
ATOM 7855 C CA . TYR B 1 228 ? -13.508 -14.789 -3.744 1 98.44 228 TYR B CA 1
ATOM 7856 C C . TYR B 1 228 ? -13.789 -15.5 -2.424 1 98.44 228 TYR B C 1
ATOM 7858 O O . TYR B 1 228 ? -13.828 -14.867 -1.366 1 98.44 228 TYR B O 1
ATOM 7866 N N . PRO B 1 229 ? -14 -16.812 -2.451 1 98.62 229 PRO B N 1
ATOM 7867 C CA . PRO B 1 229 ? -14.266 -17.531 -1.204 1 98.62 229 PRO B CA 1
ATOM 7868 C C . PRO B 1 229 ? -13 -17.766 -0.384 1 98.62 229 PRO B C 1
ATOM 7870 O O . PRO B 1 229 ? -12.188 -18.625 -0.744 1 98.62 229 PRO B O 1
ATOM 7873 N N . LYS B 1 230 ? -12.898 -17.109 0.749 1 98.69 230 LYS B N 1
ATOM 7874 C CA . LYS B 1 230 ? -11.82 -17.375 1.689 1 98.69 230 LYS B CA 1
ATOM 7875 C C . LYS B 1 230 ? -12.109 -18.609 2.525 1 98.69 230 LYS B C 1
ATOM 7877 O O . LYS B 1 230 ? -13.227 -19.125 2.506 1 98.69 230 LYS B O 1
ATOM 7882 N N . ALA B 1 231 ? -11.094 -19.156 3.205 1 98.56 231 ALA B N 1
ATOM 7883 C CA . ALA B 1 231 ? -11.234 -20.359 4.012 1 98.56 231 ALA B CA 1
ATOM 7884 C C . ALA B 1 231 ? -12.43 -20.25 4.961 1 98.56 231 ALA B C 1
ATOM 7886 O O . ALA B 1 231 ? -12.578 -19.25 5.664 1 98.56 231 ALA B O 1
ATOM 7887 N N . GLY B 1 232 ? -13.242 -21.203 4.91 1 98.19 232 GLY B N 1
ATOM 7888 C CA . GLY B 1 232 ? -14.375 -21.266 5.816 1 98.19 232 GLY B CA 1
ATOM 7889 C C . GLY B 1 232 ? -15.602 -20.547 5.297 1 98.19 232 GLY B C 1
ATOM 7890 O O . GLY B 1 232 ? -16.703 -20.703 5.832 1 98.19 232 GLY B O 1
ATOM 7891 N N . GLN B 1 233 ? -15.484 -19.766 4.238 1 98.31 233 GLN B N 1
ATOM 7892 C CA . GLN B 1 233 ? -16.594 -18.984 3.701 1 98.31 233 GLN B CA 1
ATOM 7893 C C . GLN B 1 233 ? -17.328 -19.75 2.609 1 98.31 233 GLN B C 1
ATOM 7895 O O . GLN B 1 233 ? -16.891 -20.812 2.191 1 98.31 233 GLN B O 1
ATOM 7900 N N . ALA B 1 234 ? -18.422 -19.219 2.141 1 98.06 234 ALA B N 1
ATOM 7901 C CA . ALA B 1 234 ? -19.266 -19.906 1.169 1 98.06 234 ALA B CA 1
ATOM 7902 C C . ALA B 1 234 ? -18.562 -20.062 -0.172 1 98.06 234 ALA B C 1
ATOM 7904 O O . ALA B 1 234 ? -17.953 -19.109 -0.675 1 98.06 234 ALA B O 1
ATOM 7905 N N . ASN B 1 235 ? -18.562 -21.281 -0.678 1 98.31 235 ASN B N 1
ATOM 7906 C CA . ASN B 1 235 ? -18.062 -21.578 -2.021 1 98.31 235 ASN B CA 1
ATOM 7907 C C . ASN B 1 235 ? -19.156 -21.391 -3.07 1 98.31 235 ASN B C 1
ATOM 7909 O O . ASN B 1 235 ? -20.344 -21.328 -2.736 1 98.31 235 ASN B O 1
ATOM 7913 N N . PRO B 1 236 ? -18.734 -21.281 -4.293 1 98.12 236 PRO B N 1
ATOM 7914 C CA . PRO B 1 236 ? -19.766 -21.297 -5.34 1 98.12 236 PRO B CA 1
ATOM 7915 C C . PRO B 1 236 ? -20.531 -22.609 -5.402 1 98.12 236 PRO B C 1
ATOM 7917 O O . PRO B 1 236 ? -19.969 -23.672 -5.168 1 98.12 236 PRO B O 1
ATOM 7920 N N . SER B 1 237 ? -21.812 -22.5 -5.691 1 97.38 237 SER B N 1
ATOM 7921 C CA . SER B 1 237 ? -22.578 -23.688 -6.035 1 97.38 237 SER B CA 1
ATOM 7922 C C . SER B 1 237 ? -22.453 -24.016 -7.52 1 97.38 237 SER B C 1
ATOM 7924 O O . SER B 1 237 ? -22.453 -23.125 -8.359 1 97.38 237 SER B O 1
ATOM 7926 N N . VAL B 1 238 ? -22.359 -25.359 -7.77 1 97.88 238 VAL B N 1
ATOM 7927 C CA . VAL B 1 238 ? -22.094 -25.703 -9.156 1 97.88 238 VAL B CA 1
ATOM 7928 C C . VAL B 1 238 ? -23.094 -26.766 -9.625 1 97.88 238 VAL B C 1
ATOM 7930 O O . VAL B 1 238 ? -23.484 -27.641 -8.844 1 97.88 238 VAL B O 1
ATOM 7933 N N . LYS B 1 239 ? -23.531 -26.609 -10.766 1 97.31 239 LYS B N 1
ATOM 7934 C CA . LYS B 1 239 ? -24.344 -27.594 -11.469 1 97.31 239 LYS B CA 1
ATOM 7935 C C . LYS B 1 239 ? -23.766 -27.906 -12.844 1 97.31 239 LYS B C 1
ATOM 7937 O O . LYS B 1 239 ? -23.156 -27.047 -13.477 1 97.31 239 LYS B O 1
ATOM 7942 N N . LEU B 1 240 ? -23.953 -29.141 -13.172 1 98.31 240 LEU B N 1
ATOM 7943 C CA . LEU B 1 240 ? -23.5 -29.578 -14.492 1 98.31 240 LEU B CA 1
ATOM 7944 C C . LEU B 1 240 ? -24.688 -29.812 -15.414 1 98.31 240 LEU B C 1
ATOM 7946 O O . LEU B 1 240 ? -25.609 -30.562 -15.078 1 98.31 240 LEU B O 1
ATOM 7950 N N . TYR B 1 241 ? -24.656 -29.156 -16.562 1 98.12 241 TYR B N 1
ATOM 7951 C CA . TYR B 1 241 ? -25.734 -29.266 -17.531 1 98.12 241 TYR B CA 1
ATOM 7952 C C . TYR B 1 241 ? -25.219 -29.812 -18.859 1 98.12 241 TYR B C 1
ATOM 7954 O O . TYR B 1 241 ? -24.031 -29.703 -19.156 1 98.12 241 TYR B O 1
ATOM 7962 N N . VAL B 1 242 ? -26.141 -30.406 -19.594 1 97.44 242 VAL B N 1
ATOM 7963 C CA . VAL B 1 242 ? -25.891 -30.766 -20.984 1 97.44 242 VAL B CA 1
ATOM 7964 C C . VAL B 1 242 ? -26.984 -30.172 -21.875 1 97.44 242 VAL B C 1
ATOM 7966 O O . VAL B 1 242 ? -28.172 -30.312 -21.578 1 97.44 242 VAL B O 1
ATOM 7969 N N . VAL B 1 243 ? -26.562 -29.547 -22.875 1 96.19 243 VAL B N 1
ATOM 7970 C CA . VAL B 1 243 ? -27.516 -29 -23.828 1 96.19 243 VAL B CA 1
ATOM 7971 C C . VAL B 1 243 ? -27.359 -29.688 -25.172 1 96.19 243 VAL B C 1
ATOM 7973 O O . VAL B 1 243 ? -26.234 -29.969 -25.609 1 96.19 243 VAL B O 1
ATOM 7976 N N . ASN B 1 244 ? -28.438 -29.953 -25.688 1 93.88 244 ASN B N 1
ATOM 7977 C CA . ASN B 1 244 ? -28.453 -30.484 -27.047 1 93.88 244 ASN B CA 1
ATOM 7978 C C . ASN B 1 244 ? -28.484 -29.359 -28.078 1 93.88 244 ASN B C 1
ATOM 7980 O O . ASN B 1 244 ? -29.297 -28.438 -27.984 1 93.88 244 ASN B O 1
ATOM 7984 N N . LEU B 1 245 ? -27.719 -29.453 -29.047 1 91.31 245 LEU B N 1
ATOM 7985 C CA . LEU B 1 245 ? -27.578 -28.375 -30.031 1 91.31 245 LEU B CA 1
ATOM 7986 C C . LEU B 1 245 ? -28.297 -28.719 -31.328 1 91.31 245 LEU B C 1
ATOM 7988 O O . LEU B 1 245 ? -28.438 -27.859 -32.219 1 91.31 245 LEU B O 1
ATOM 7992 N N . TYR B 1 246 ? -28.594 -29.969 -31.375 1 82.75 246 TYR B N 1
ATOM 7993 C CA . TYR B 1 246 ? -29.328 -30.406 -32.562 1 82.75 246 TYR B CA 1
ATOM 7994 C C . TYR B 1 246 ? -30.828 -30.422 -32.281 1 82.75 246 TYR B C 1
ATOM 7996 O O . TYR B 1 246 ? -31.297 -31.047 -31.328 1 82.75 246 TYR B O 1
ATOM 8004 N N . GLY B 1 247 ? -31.656 -29.781 -33.062 1 73.25 247 GLY B N 1
ATOM 8005 C CA . GLY B 1 247 ? -33.094 -29.703 -32.875 1 73.25 247 GLY B CA 1
ATOM 8006 C C . GLY B 1 247 ? -33.469 -28.719 -31.766 1 73.25 247 GLY B C 1
ATOM 8007 O O . GLY B 1 247 ? -32.781 -27.703 -31.578 1 73.25 247 GLY B O 1
ATOM 8008 N N . PRO B 1 248 ? -34.625 -28.953 -31.234 1 76.81 248 PRO B N 1
ATOM 8009 C CA . PRO B 1 248 ? -35.031 -28.078 -30.125 1 76.81 248 PRO B CA 1
ATOM 8010 C C . PRO B 1 248 ? -34.062 -28.172 -28.938 1 76.81 248 PRO B C 1
ATOM 8012 O O . PRO B 1 248 ? -33.75 -29.281 -28.469 1 76.81 248 PRO B O 1
ATOM 8015 N N . THR B 1 249 ? -33.531 -27.062 -28.594 1 75.75 249 THR B N 1
ATOM 8016 C CA . THR B 1 249 ? -32.562 -27.047 -27.484 1 75.75 249 THR B CA 1
ATOM 8017 C C . THR B 1 249 ? -33.219 -27.516 -26.188 1 75.75 249 THR B C 1
ATOM 8019 O O . THR B 1 249 ? -34.281 -27.031 -25.812 1 75.75 249 THR B O 1
ATOM 8022 N N . HIS B 1 250 ? -32.719 -28.531 -25.688 1 86.88 250 HIS B N 1
ATOM 8023 C CA . HIS B 1 250 ? -33.125 -29.078 -24.391 1 86.88 250 HIS B CA 1
ATOM 8024 C C . HIS B 1 250 ? -31.938 -29.188 -23.438 1 86.88 250 HIS B C 1
ATOM 8026 O O . HIS B 1 250 ? -30.875 -29.703 -23.812 1 86.88 250 HIS B O 1
ATOM 8032 N N . THR B 1 251 ? -32.062 -28.609 -22.312 1 93.5 251 THR B N 1
ATOM 8033 C CA . THR B 1 251 ? -30.984 -28.609 -21.328 1 93.5 251 THR B CA 1
ATOM 8034 C C . THR B 1 251 ? -31.344 -29.516 -20.156 1 93.5 251 THR B C 1
ATOM 8036 O O . THR B 1 251 ? -32.469 -29.453 -19.641 1 93.5 251 THR B O 1
ATOM 8039 N N . LEU B 1 252 ? -30.453 -30.344 -19.844 1 94.81 252 LEU B N 1
ATOM 8040 C CA . LEU B 1 252 ? -30.656 -31.297 -18.75 1 94.81 252 LEU B CA 1
ATOM 8041 C C . LEU B 1 252 ? -29.5 -31.219 -17.75 1 94.81 252 LEU B C 1
ATOM 8043 O O . LEU B 1 252 ? -28.344 -31.078 -18.141 1 94.81 252 LEU B O 1
ATOM 8047 N N . GLU B 1 253 ? -29.844 -31.375 -16.484 1 96.19 253 GLU B N 1
ATOM 8048 C CA . GLU B 1 253 ? -28.828 -31.391 -15.438 1 96.19 253 GLU B CA 1
ATOM 8049 C C . GLU B 1 253 ? -28.297 -32.812 -15.195 1 96.19 253 GLU B C 1
ATOM 8051 O O . GLU B 1 253 ? -29.078 -33.781 -15.18 1 96.19 253 GLU B O 1
ATOM 8056 N N . LEU B 1 254 ? -27.047 -33 -15.133 1 97 254 LEU B N 1
ATOM 8057 C CA . LEU B 1 254 ? -26.453 -34.219 -14.641 1 97 254 LEU B CA 1
ATOM 8058 C C . LEU B 1 254 ? -26.375 -34.219 -13.117 1 97 254 LEU B C 1
ATOM 8060 O O . LEU B 1 254 ? -25.719 -33.344 -12.531 1 97 254 LEU B O 1
ATOM 8064 N N . MET B 1 255 ? -26.953 -35.219 -12.492 1 94.75 255 MET B N 1
ATOM 8065 C CA . MET B 1 255 ? -27.172 -35.188 -11.047 1 94.75 255 MET B CA 1
ATOM 8066 C C . MET B 1 255 ? -25.938 -35.719 -10.305 1 94.75 255 MET B C 1
ATOM 8068 O O . MET B 1 255 ? -25.297 -36.656 -10.742 1 94.75 255 MET B O 1
ATOM 8072 N N . PRO B 1 256 ? -25.609 -35.094 -9.242 1 94.81 256 PRO B N 1
ATOM 8073 C CA . PRO B 1 256 ? -24.516 -35.625 -8.414 1 94.81 256 PRO B CA 1
ATOM 8074 C C . PRO B 1 256 ? -24.875 -36.969 -7.77 1 94.81 256 PRO B C 1
ATOM 8076 O O . PRO B 1 256 ? -26.047 -37.312 -7.676 1 94.81 256 PRO B O 1
ATOM 8079 N N . PRO B 1 257 ? -23.812 -37.688 -7.355 1 93.75 257 PRO B N 1
ATOM 8080 C CA . PRO B 1 257 ? -24.094 -38.906 -6.602 1 93.75 257 PRO B CA 1
ATOM 8081 C C . PRO B 1 257 ? -24.828 -38.625 -5.289 1 93.75 257 PRO B C 1
ATOM 8083 O O . PRO B 1 257 ? -24.75 -37.531 -4.754 1 93.75 257 PRO B O 1
ATOM 8086 N N . ASP B 1 258 ? -25.484 -39.625 -4.723 1 90.44 258 ASP B N 1
ATOM 8087 C CA . ASP B 1 258 ? -26.344 -39.5 -3.553 1 90.44 258 ASP B CA 1
ATOM 8088 C C . ASP B 1 258 ? -25.578 -39 -2.342 1 90.44 258 ASP B C 1
ATOM 8090 O O . ASP B 1 258 ? -26.094 -38.25 -1.532 1 90.44 258 ASP B O 1
ATOM 8094 N N . ILE B 1 259 ? -24.422 -39.344 -2.305 1 88.62 259 ILE B N 1
ATOM 8095 C CA . ILE B 1 259 ? -23.625 -38.969 -1.134 1 88.62 259 ILE B CA 1
ATOM 8096 C C . ILE B 1 259 ? -23.375 -37.469 -1.115 1 88.62 259 ILE B C 1
ATOM 8098 O O . ILE B 1 259 ? -23.047 -36.906 -0.071 1 88.62 259 ILE B O 1
ATOM 8102 N N . PHE B 1 260 ? -23.484 -36.906 -2.219 1 89.81 260 PHE B N 1
ATOM 8103 C CA . PHE B 1 260 ? -23.203 -35.469 -2.305 1 89.81 260 PHE B CA 1
ATOM 8104 C C . PHE B 1 260 ? -24.484 -34.656 -2.377 1 89.81 260 PHE B C 1
ATOM 8106 O O . PHE B 1 260 ? -24.453 -33.438 -2.564 1 89.81 260 PHE B O 1
ATOM 8113 N N . LYS B 1 261 ? -25.578 -35.438 -2.16 1 83.5 261 LYS B N 1
ATOM 8114 C CA . LYS B 1 261 ? -26.844 -34.719 -2.174 1 83.5 261 LYS B CA 1
ATOM 8115 C C . LYS B 1 261 ? -26.969 -33.812 -0.957 1 83.5 261 LYS B C 1
ATOM 8117 O O . LYS B 1 261 ? -26.797 -34.25 0.18 1 83.5 261 LYS B O 1
ATOM 8122 N N . SER B 1 262 ? -27.078 -32.594 -0.997 1 84.62 262 SER B N 1
ATOM 8123 C CA . SER B 1 262 ? -27.266 -31.578 0.026 1 84.62 262 SER B CA 1
ATOM 8124 C C . SER B 1 262 ? -25.938 -31.234 0.713 1 84.62 262 SER B C 1
ATOM 8126 O O . SER B 1 262 ? -25.938 -30.781 1.854 1 84.62 262 SER B O 1
ATOM 8128 N N . ARG B 1 263 ? -24.906 -31.75 0.149 1 91 263 ARG B N 1
ATOM 8129 C CA . ARG B 1 263 ? -23.578 -31.391 0.625 1 91 263 ARG B CA 1
ATOM 8130 C C . ARG B 1 263 ? -22.828 -30.578 -0.42 1 91 263 ARG B C 1
ATOM 8132 O O . ARG B 1 263 ? -23.188 -30.578 -1.599 1 91 263 ARG B O 1
ATOM 8139 N N . GLU B 1 264 ? -21.906 -29.922 0.066 1 94.31 264 GLU B N 1
ATOM 8140 C CA . GLU B 1 264 ? -21.078 -29.172 -0.86 1 94.31 264 GLU B CA 1
ATOM 8141 C C . GLU B 1 264 ? -20.125 -30.094 -1.617 1 94.31 264 GLU B C 1
ATOM 8143 O O . GLU B 1 264 ? -19.594 -31.047 -1.05 1 94.31 264 GLU B O 1
ATOM 8148 N N . TYR B 1 265 ? -20 -29.875 -2.895 1 97.5 265 TYR B N 1
ATOM 8149 C CA . TYR B 1 265 ? -19.078 -30.656 -3.719 1 97.5 265 TYR B CA 1
ATOM 8150 C C . TYR B 1 265 ? -18.453 -29.781 -4.793 1 97.5 265 TYR B C 1
ATOM 8152 O O . TYR B 1 265 ? -18.906 -28.656 -5.043 1 97.5 265 TYR B O 1
ATOM 8160 N N . TYR B 1 266 ? -17.359 -30.25 -5.285 1 98.25 266 TYR B N 1
ATOM 8161 C CA . TYR B 1 266 ? -16.734 -29.719 -6.484 1 98.25 266 TYR B CA 1
ATOM 8162 C C . TYR B 1 266 ? -16.906 -30.656 -7.664 1 98.25 266 TYR B C 1
ATOM 8164 O O . TYR B 1 266 ? -17.047 -31.875 -7.48 1 98.25 266 TYR B O 1
ATOM 8172 N N . ILE B 1 267 ? -16.953 -30.109 -8.82 1 98.31 267 ILE B N 1
ATOM 8173 C CA . ILE B 1 267 ? -16.766 -30.859 -10.055 1 98.31 267 ILE B CA 1
ATOM 8174 C C . ILE B 1 267 ? -15.383 -30.578 -10.641 1 98.31 267 ILE B C 1
ATOM 8176 O O . ILE B 1 267 ? -15.102 -29.438 -11.031 1 98.31 267 ILE B O 1
ATOM 8180 N N . THR B 1 268 ? -14.562 -31.594 -10.703 1 98.06 268 THR B N 1
ATOM 8181 C CA . THR B 1 268 ? -13.164 -31.328 -11.008 1 98.06 268 THR B CA 1
ATOM 8182 C C . THR B 1 268 ? -12.812 -31.828 -12.406 1 98.06 268 THR B C 1
ATOM 8184 O O . THR B 1 268 ? -11.758 -31.484 -12.945 1 98.06 268 THR B O 1
ATOM 8187 N N . MET B 1 269 ? -13.695 -32.594 -13 1 97.94 269 MET B N 1
ATOM 8188 C CA . MET B 1 269 ? -13.367 -33.156 -14.305 1 97.94 269 MET B CA 1
ATOM 8189 C C . MET B 1 269 ? -14.625 -33.594 -15.047 1 97.94 269 MET B C 1
ATOM 8191 O O . MET B 1 269 ? -15.531 -34.188 -14.461 1 97.94 269 MET B O 1
ATOM 8195 N N . VAL B 1 270 ? -14.727 -33.25 -16.219 1 98 270 VAL B N 1
ATOM 8196 C CA . VAL B 1 270 ? -15.773 -33.688 -17.156 1 98 270 VAL B CA 1
ATOM 8197 C C . VAL B 1 270 ? -15.141 -34.094 -18.484 1 98 270 VAL B C 1
ATOM 8199 O O . VAL B 1 270 ? -14.328 -33.375 -19.047 1 98 270 VAL B O 1
ATOM 8202 N N . LYS B 1 271 ? -15.477 -35.281 -18.906 1 96 271 LYS B N 1
ATOM 8203 C CA . LYS B 1 271 ? -14.977 -35.781 -20.188 1 96 271 LYS B CA 1
ATOM 8204 C C . LYS B 1 271 ? -16.031 -36.594 -20.922 1 96 271 LYS B C 1
ATOM 8206 O O . LYS B 1 271 ? -16.688 -37.438 -20.297 1 96 271 LYS B O 1
ATOM 8211 N N . TRP B 1 272 ? -16.219 -36.406 -22.172 1 95.19 272 TRP B N 1
ATOM 8212 C CA . TRP B 1 272 ? -17.141 -37.219 -22.969 1 95.19 272 TRP B CA 1
ATOM 8213 C C . TRP B 1 272 ? -16.5 -38.562 -23.359 1 95.19 272 TRP B C 1
ATOM 8215 O O . TRP B 1 272 ? -15.352 -38.594 -23.797 1 95.19 272 TRP B O 1
ATOM 8225 N N . VAL B 1 273 ? -17.203 -39.625 -23.172 1 92 273 VAL B N 1
ATOM 8226 C CA . VAL B 1 273 ? -16.734 -40.938 -23.547 1 92 273 VAL B CA 1
ATOM 8227 C C . VAL B 1 273 ? -17.375 -41.375 -24.859 1 92 273 VAL B C 1
ATOM 8229 O O . VAL B 1 273 ? -16.828 -42.219 -25.578 1 92 273 VAL B O 1
ATOM 8232 N N . SER B 1 274 ? -18.531 -40.969 -25 1 92.88 274 SER B N 1
ATOM 8233 C CA . SER B 1 274 ? -19.281 -41.125 -26.25 1 92.88 274 SER B CA 1
ATOM 8234 C C . SER B 1 274 ? -20.109 -39.906 -26.562 1 92.88 274 SER B C 1
ATOM 8236 O O . SER B 1 274 ? -19.969 -38.875 -25.906 1 92.88 274 SER B O 1
ATOM 8238 N N . ASN B 1 275 ? -20.938 -40.062 -27.562 1 93.25 275 ASN B N 1
ATOM 8239 C CA . ASN B 1 275 ? -21.766 -38.938 -27.953 1 93.25 275 ASN B CA 1
ATOM 8240 C C . ASN B 1 275 ? -22.844 -38.656 -26.922 1 93.25 275 ASN B C 1
ATOM 8242 O O . ASN B 1 275 ? -23.406 -37.562 -26.891 1 93.25 275 ASN B O 1
ATOM 8246 N N . THR B 1 276 ? -23.078 -39.656 -26.062 1 93.38 276 THR B N 1
ATOM 8247 C CA . THR B 1 276 ? -24.203 -39.469 -25.172 1 93.38 276 THR B CA 1
ATOM 8248 C C . THR B 1 276 ? -23.797 -39.719 -23.719 1 93.38 276 THR B C 1
ATOM 8250 O O . THR B 1 276 ? -24.609 -39.531 -22.812 1 93.38 276 THR B O 1
ATOM 8253 N N . ARG B 1 277 ? -22.656 -40.094 -23.516 1 93.81 277 ARG B N 1
ATOM 8254 C CA . ARG B 1 277 ? -22.219 -40.375 -22.156 1 93.81 277 ARG B CA 1
ATOM 8255 C C . ARG B 1 277 ? -21.016 -39.562 -21.766 1 93.81 277 ARG B C 1
ATOM 8257 O O . ARG B 1 277 ? -20.125 -39.312 -22.578 1 93.81 277 ARG B O 1
ATOM 8264 N N . THR B 1 278 ? -21 -39.125 -20.531 1 95.44 278 THR B N 1
ATOM 8265 C CA . THR B 1 278 ? -19.891 -38.375 -19.984 1 95.44 278 THR B CA 1
ATOM 8266 C C . THR B 1 278 ? -19.391 -39 -18.688 1 95.44 278 THR B C 1
ATOM 8268 O O . THR B 1 278 ? -20.141 -39.656 -17.984 1 95.44 278 THR B O 1
ATOM 8271 N N . VAL B 1 279 ? -18.141 -38.875 -18.484 1 96 279 VAL B N 1
ATOM 8272 C CA . VAL B 1 279 ? -17.547 -39.219 -17.203 1 96 279 VAL B CA 1
ATOM 8273 C C . VAL B 1 279 ? -17.297 -37.938 -16.375 1 96 279 VAL B C 1
ATOM 8275 O O . VAL B 1 279 ? -16.781 -36.969 -16.891 1 96 279 VAL B O 1
ATOM 8278 N N . VAL B 1 280 ? -17.75 -37.969 -15.133 1 97.81 280 VAL B N 1
ATOM 8279 C CA . VAL B 1 280 ? -17.688 -36.812 -14.258 1 97.81 280 VAL B CA 1
ATOM 8280 C C . VAL B 1 280 ? -17.047 -37.219 -12.93 1 97.81 280 VAL B C 1
ATOM 8282 O O . VAL B 1 280 ? -17.359 -38.25 -12.359 1 97.81 280 VAL B O 1
ATOM 8285 N N . ARG B 1 281 ? -16.125 -36.375 -12.477 1 97.94 281 ARG B N 1
ATOM 8286 C CA . ARG B 1 281 ? -15.531 -36.594 -11.164 1 97.94 281 ARG B CA 1
ATOM 8287 C C . ARG B 1 281 ? -16.047 -35.562 -10.156 1 97.94 281 ARG B C 1
ATOM 8289 O O . ARG B 1 281 ? -15.93 -34.375 -10.383 1 97.94 281 ARG B O 1
ATOM 8296 N N . TRP B 1 282 ? -16.609 -36.062 -9.125 1 97.81 282 TRP B N 1
ATOM 8297 C CA . TRP B 1 282 ? -17.125 -35.281 -8.023 1 97.81 282 TRP B CA 1
ATOM 8298 C C . TRP B 1 282 ? -16.203 -35.375 -6.805 1 97.81 282 TRP B C 1
ATOM 8300 O O . TRP B 1 282 ? -15.695 -36.438 -6.488 1 97.81 282 TRP B O 1
ATOM 8310 N N . LEU B 1 283 ? -15.969 -34.219 -6.188 1 98.06 283 LEU B N 1
ATOM 8311 C CA . LEU B 1 283 ? -15.07 -34.156 -5.043 1 98.06 283 LEU B CA 1
ATOM 8312 C C . LEU B 1 283 ? -15.734 -33.406 -3.883 1 98.06 283 LEU B C 1
ATOM 8314 O O . LEU B 1 283 ? -16.359 -32.375 -4.082 1 98.06 283 LEU B O 1
ATOM 8318 N N . ASN B 1 284 ? -15.648 -33.969 -2.717 1 97.12 284 ASN B N 1
ATOM 8319 C CA . ASN B 1 284 ? -16.219 -33.281 -1.574 1 97.12 284 ASN B CA 1
ATOM 8320 C C . ASN B 1 284 ? -15.391 -32.031 -1.194 1 97.12 284 ASN B C 1
ATOM 8322 O O . ASN B 1 284 ? -14.266 -31.891 -1.658 1 97.12 284 ASN B O 1
ATOM 8326 N N . ARG B 1 285 ? -15.859 -31.188 -0.447 1 96.88 285 ARG B N 1
ATOM 8327 C CA . ARG B 1 285 ? -15.219 -29.922 -0.121 1 96.88 285 ARG B CA 1
ATOM 8328 C C . ARG B 1 285 ? -13.875 -30.141 0.562 1 96.88 285 ARG B C 1
ATOM 8330 O O . ARG B 1 285 ? -12.875 -29.531 0.193 1 96.88 285 ARG B O 1
ATOM 8337 N N . PRO B 1 286 ? -13.766 -31.125 1.618 1 96.56 286 PRO B N 1
ATOM 8338 C CA . PRO B 1 286 ? -12.461 -31.375 2.229 1 96.56 286 PRO B CA 1
ATOM 8339 C C . PRO B 1 286 ? -11.461 -32 1.257 1 96.56 286 PRO B C 1
ATOM 8341 O O . PRO B 1 286 ? -10.273 -32.094 1.561 1 96.56 286 PRO B O 1
ATOM 8344 N N . GLN B 1 287 ? -11.984 -32.562 0.129 1 97.81 287 GLN B N 1
ATOM 8345 C CA . GLN B 1 287 ? -11.195 -33.094 -0.976 1 97.81 287 GLN B CA 1
ATOM 8346 C C . GLN B 1 287 ? -10.547 -34.438 -0.594 1 97.81 287 GLN B C 1
ATOM 8348 O O . GLN B 1 287 ? -9.375 -34.688 -0.917 1 97.81 287 GLN B O 1
ATOM 8353 N N . ASN B 1 288 ? -11.234 -35.188 0.168 1 97.62 288 ASN B N 1
ATOM 8354 C CA . ASN B 1 288 ? -10.711 -36.5 0.554 1 97.62 288 ASN B CA 1
ATOM 8355 C C . ASN B 1 288 ? -11.617 -37.625 0.095 1 97.62 288 ASN B C 1
ATOM 8357 O O . ASN B 1 288 ? -11.344 -38.812 0.363 1 97.62 288 ASN B O 1
ATOM 8361 N N . ILE B 1 289 ? -12.719 -37.375 -0.531 1 97.25 289 ILE B N 1
ATOM 8362 C CA . ILE B 1 289 ? -13.602 -38.344 -1.156 1 97.25 289 ILE B CA 1
ATOM 8363 C C . ILE B 1 289 ? -13.891 -37.938 -2.596 1 97.25 289 ILE B C 1
ATOM 8365 O O . ILE B 1 289 ? -14.367 -36.812 -2.846 1 97.25 289 ILE B O 1
ATOM 8369 N N . SER B 1 290 ? -13.578 -38.812 -3.51 1 97.12 290 SER B N 1
ATOM 8370 C CA . SER B 1 290 ? -13.797 -38.562 -4.93 1 97.12 290 SER B CA 1
ATOM 8371 C C . SER B 1 290 ? -14.594 -39.688 -5.574 1 97.12 290 SER B C 1
ATOM 8373 O O . SER B 1 290 ? -14.336 -40.875 -5.309 1 97.12 290 SER B O 1
ATOM 8375 N N . ILE B 1 291 ? -15.586 -39.312 -6.32 1 96.44 291 ILE B N 1
ATOM 8376 C CA . ILE B 1 291 ? -16.422 -40.312 -6.992 1 96.44 291 ILE B CA 1
ATOM 8377 C C . ILE B 1 291 ? -16.375 -40.094 -8.5 1 96.44 291 ILE B C 1
ATOM 8379 O O . ILE B 1 291 ? -16.656 -38.969 -8.977 1 96.44 291 ILE B O 1
ATOM 8383 N N . LEU B 1 292 ? -16 -41.094 -9.156 1 95.56 292 LEU B N 1
ATOM 8384 C CA . LEU B 1 292 ? -16.078 -41.094 -10.617 1 95.56 292 LEU B CA 1
ATOM 8385 C C . LEU B 1 292 ? -17.391 -41.688 -11.094 1 95.56 292 LEU B C 1
ATOM 8387 O O . LEU B 1 292 ? -17.734 -42.812 -10.719 1 95.56 292 LEU B O 1
ATOM 8391 N N . THR B 1 293 ? -18.125 -40.969 -11.914 1 95.31 293 THR B N 1
ATOM 8392 C CA . THR B 1 293 ? -19.406 -41.438 -12.422 1 95.31 293 THR B CA 1
ATOM 8393 C C . THR B 1 293 ? -19.422 -41.438 -13.945 1 95.31 293 THR B C 1
ATOM 8395 O O . THR B 1 293 ? -18.656 -40.688 -14.578 1 95.31 293 THR B O 1
ATOM 8398 N N . VAL B 1 294 ? -20.141 -42.281 -14.469 1 93.5 294 VAL B N 1
ATOM 8399 C CA . VAL B 1 294 ? -20.547 -42.188 -15.867 1 93.5 294 VAL B CA 1
ATOM 8400 C C . VAL B 1 294 ? -22 -41.719 -15.961 1 93.5 294 VAL B C 1
ATOM 8402 O O . VAL B 1 294 ? -22.891 -42.281 -15.312 1 93.5 294 VAL B O 1
ATOM 8405 N N . CYS B 1 295 ? -22.188 -40.75 -16.734 1 95.56 295 CYS B N 1
ATOM 8406 C CA . CYS B 1 295 ? -23.5 -40.094 -16.797 1 95.56 295 CYS B CA 1
ATOM 8407 C C . CYS B 1 295 ? -24.094 -40.219 -18.188 1 95.56 295 CYS B C 1
ATOM 8409 O O . CYS B 1 295 ? -23.391 -40.062 -19.188 1 95.56 295 CYS B O 1
ATOM 8411 N N . GLU B 1 296 ? -25.375 -40.469 -18.172 1 94.06 296 GLU B N 1
ATOM 8412 C CA . GLU B 1 296 ? -26.125 -40.5 -19.422 1 94.06 296 GLU B CA 1
ATOM 8413 C C . GLU B 1 296 ? -26.734 -39.125 -19.719 1 94.06 296 GLU B C 1
ATOM 8415 O O . GLU B 1 296 ? -27.562 -38.625 -18.953 1 94.06 296 GLU B O 1
ATOM 8420 N N . SER B 1 297 ? -26.422 -38.594 -20.797 1 92.19 297 SER B N 1
ATOM 8421 C CA . SER B 1 297 ? -26.828 -37.219 -21.109 1 92.19 297 SER B CA 1
ATOM 8422 C C . SER B 1 297 ? -28.297 -37.156 -21.5 1 92.19 297 SER B C 1
ATOM 8424 O O . SER B 1 297 ? -28.906 -36.094 -21.484 1 92.19 297 SER B O 1
ATOM 8426 N N . THR B 1 298 ? -28.922 -38.219 -21.812 1 89.19 298 THR B N 1
ATOM 8427 C CA . THR B 1 298 ? -30.312 -38.219 -22.219 1 89.19 298 THR B CA 1
ATOM 8428 C C . THR B 1 298 ? -31.234 -38.25 -21.016 1 89.19 298 THR B C 1
ATOM 8430 O O . THR B 1 298 ? -32.344 -37.75 -21.062 1 89.19 298 THR B O 1
ATOM 8433 N N . THR B 1 299 ? -30.812 -38.812 -19.922 1 91.12 299 THR B N 1
ATOM 8434 C CA . THR B 1 299 ? -31.656 -38.906 -18.75 1 91.12 299 THR B CA 1
ATOM 8435 C C . THR B 1 299 ? -31.141 -38.062 -17.609 1 91.12 299 THR B C 1
ATOM 8437 O O . THR B 1 299 ? -31.875 -37.719 -16.688 1 91.12 299 THR B O 1
ATOM 8440 N N . GLY B 1 300 ? -29.859 -37.875 -17.703 1 93.19 300 GLY B N 1
ATOM 8441 C CA . GLY B 1 300 ? -29.25 -37.094 -16.641 1 93.19 300 GLY B CA 1
ATOM 8442 C C . GLY B 1 300 ? -28.781 -37.938 -15.477 1 93.19 300 GLY B C 1
ATOM 8443 O O . GLY B 1 300 ? -28.172 -37.438 -14.531 1 93.19 300 GLY B O 1
ATOM 8444 N N . ALA B 1 301 ? -28.953 -39.188 -15.523 1 93.06 301 ALA B N 1
ATOM 8445 C CA . ALA B 1 301 ? -28.594 -40.094 -14.445 1 93.06 301 ALA B CA 1
ATOM 8446 C C . ALA B 1 301 ? -27.094 -40.406 -14.477 1 93.06 301 ALA B C 1
ATOM 8448 O O . ALA B 1 301 ? -26.516 -40.594 -15.547 1 93.06 301 ALA B O 1
ATOM 8449 N N . CYS B 1 302 ? -26.484 -40.438 -13.336 1 94.5 302 CYS B N 1
ATOM 8450 C CA . CYS B 1 302 ? -25.078 -40.75 -13.195 1 94.5 302 CYS B CA 1
ATOM 8451 C C . CYS B 1 302 ? -24.875 -41.969 -12.297 1 94.5 302 CYS B C 1
ATOM 8453 O O . CYS B 1 302 ? -25.469 -42.031 -11.219 1 94.5 302 CYS B O 1
ATOM 8455 N N . SER B 1 303 ? -24.094 -42.844 -12.727 1 90.81 303 SER B N 1
ATOM 8456 C CA . SER B 1 303 ? -23.812 -44.062 -11.969 1 90.81 303 SER B CA 1
ATOM 8457 C C . SER B 1 303 ? -22.359 -44.094 -11.5 1 90.81 303 SER B C 1
ATOM 8459 O O . SER B 1 303 ? -21.438 -43.812 -12.273 1 90.81 303 SER B O 1
ATOM 8461 N N . ARG B 1 304 ? -22.172 -44.5 -10.312 1 91.25 304 ARG B N 1
ATOM 8462 C CA . ARG B 1 304 ? -20.828 -44.562 -9.727 1 91.25 304 ARG B CA 1
ATOM 8463 C C . ARG B 1 304 ? -20 -45.656 -10.367 1 91.25 304 ARG B C 1
ATOM 8465 O O . ARG B 1 304 ? -20.484 -46.781 -10.508 1 91.25 304 ARG B O 1
ATOM 8472 N N . LYS B 1 305 ? -18.781 -45.344 -10.664 1 87.31 305 LYS B N 1
ATOM 8473 C CA . LYS B 1 305 ? -17.875 -46.344 -11.258 1 87.31 305 LYS B CA 1
ATOM 8474 C C . LYS B 1 305 ? -16.688 -46.594 -10.352 1 87.31 305 LYS B C 1
ATOM 8476 O O . LYS B 1 305 ? -16.188 -47.719 -10.297 1 87.31 305 LYS B O 1
ATOM 8481 N N . TYR B 1 306 ? -16.266 -45.562 -9.773 1 90.94 306 TYR B N 1
ATOM 8482 C CA . TYR B 1 306 ? -15.07 -45.719 -8.953 1 90.94 306 TYR B CA 1
ATOM 8483 C C . TYR B 1 306 ? -15.039 -44.688 -7.848 1 90.94 306 TYR B C 1
ATOM 8485 O O . TYR B 1 306 ? -15.43 -43.531 -8.062 1 90.94 306 TYR B O 1
ATOM 8493 N N . GLU B 1 307 ? -14.641 -45.062 -6.684 1 93.5 307 GLU B N 1
ATOM 8494 C CA . GLU B 1 307 ? -14.523 -44.188 -5.531 1 93.5 307 GLU B CA 1
ATOM 8495 C C . GLU B 1 307 ? -13.109 -44.219 -4.949 1 93.5 307 GLU B C 1
ATOM 8497 O O . GLU B 1 307 ? -12.5 -45.281 -4.855 1 93.5 307 GLU B O 1
ATOM 8502 N N . MET B 1 308 ? -12.578 -43.031 -4.746 1 94.44 308 MET B N 1
ATOM 8503 C CA . MET B 1 308 ? -11.297 -42.906 -4.066 1 94.44 308 MET B CA 1
ATOM 8504 C C . MET B 1 308 ? -11.461 -42.156 -2.74 1 94.44 308 MET B C 1
ATOM 8506 O O . MET B 1 308 ? -12.227 -41.188 -2.654 1 94.44 308 MET B O 1
ATOM 8510 N N . THR B 1 309 ? -10.82 -42.594 -1.771 1 96 309 THR B N 1
ATOM 8511 C CA . THR B 1 309 ? -10.797 -41.969 -0.462 1 96 309 THR B CA 1
ATOM 8512 C C . THR B 1 309 ? -9.375 -41.812 0.055 1 96 309 THR B C 1
ATOM 8514 O O . THR B 1 309 ? -8.484 -42.562 -0.362 1 96 309 THR B O 1
ATOM 8517 N N . SER B 1 310 ? -9.172 -40.844 0.79 1 95.94 310 SER B N 1
ATOM 8518 C CA . SER B 1 310 ? -7.879 -40.594 1.424 1 95.94 310 SER B CA 1
ATOM 8519 C C . SER B 1 310 ? -8.047 -40.125 2.865 1 95.94 310 SER B C 1
ATOM 8521 O O . SER B 1 310 ? -9.047 -39.469 3.199 1 95.94 310 SER B O 1
ATOM 8523 N N . ASP B 1 311 ? -7.094 -40.438 3.709 1 95.12 311 ASP B N 1
ATOM 8524 C CA . ASP B 1 311 ? -7.078 -39.969 5.086 1 95.12 311 ASP B CA 1
ATOM 8525 C C . ASP B 1 311 ? -6.57 -38.531 5.148 1 95.12 311 ASP B C 1
ATOM 8527 O O . ASP B 1 311 ? -6.699 -37.844 6.18 1 95.12 311 ASP B O 1
ATOM 8531 N N . THR B 1 312 ? -6.016 -38.062 4.113 1 97.12 312 THR B N 1
ATOM 8532 C CA . THR B 1 312 ? -5.535 -36.688 4.02 1 97.12 312 THR B CA 1
ATOM 8533 C C . THR B 1 312 ? -6.301 -35.906 2.947 1 97.12 312 THR B C 1
ATOM 8535 O O . THR B 1 312 ? -7.434 -35.469 3.176 1 97.12 312 THR B O 1
ATOM 8538 N N . TRP B 1 313 ? -5.758 -35.875 1.71 1 97.75 313 TRP B N 1
ATOM 8539 C CA . TRP B 1 313 ? -6.445 -35.281 0.561 1 97.75 313 TRP B CA 1
ATOM 8540 C C . TRP B 1 313 ? -6.145 -36.094 -0.708 1 97.75 313 TRP B C 1
ATOM 8542 O O . TRP B 1 313 ? -5.258 -36.938 -0.718 1 97.75 313 TRP B O 1
ATOM 8552 N N . LEU B 1 314 ? -6.965 -35.844 -1.661 1 96.94 314 LEU B N 1
ATOM 8553 C CA . LEU B 1 314 ? -6.777 -36.5 -2.951 1 96.94 314 LEU B CA 1
ATOM 8554 C C . LEU B 1 314 ? -6.137 -35.531 -3.955 1 96.94 314 LEU B C 1
ATOM 8556 O O . LEU B 1 314 ? -6.539 -34.375 -4.055 1 96.94 314 LEU B O 1
ATOM 8560 N N . SER B 1 315 ? -5.121 -36.031 -4.652 1 94.06 315 SER B N 1
ATOM 8561 C CA . SER B 1 315 ? -4.465 -35.25 -5.703 1 94.06 315 SER B CA 1
ATOM 8562 C C . SER B 1 315 ? -4.859 -35.75 -7.086 1 94.06 315 SER B C 1
ATOM 8564 O O . SER B 1 315 ? -5.438 -36.844 -7.223 1 94.06 315 SER B O 1
ATOM 8566 N N . LYS B 1 316 ? -4.637 -34.969 -8.133 1 93.25 316 LYS B N 1
ATOM 8567 C CA . LYS B 1 316 ? -4.809 -35.312 -9.539 1 93.25 316 LYS B CA 1
ATOM 8568 C C . LYS B 1 316 ? -6.266 -35.656 -9.852 1 93.25 316 LYS B C 1
ATOM 8570 O O . LYS B 1 316 ? -6.551 -36.562 -10.609 1 93.25 316 LYS B O 1
ATOM 8575 N N . GLN B 1 317 ? -7.113 -34.938 -9.242 1 94.19 317 GLN B N 1
ATOM 8576 C CA . GLN B 1 317 ? -8.531 -35.25 -9.406 1 94.19 317 GLN B CA 1
ATOM 8577 C C . GLN B 1 317 ? -9.078 -34.656 -10.695 1 94.19 317 GLN B C 1
ATOM 8579 O O . GLN B 1 317 ? -10.203 -34.938 -11.094 1 94.19 317 GLN B O 1
ATOM 8584 N N . ASN B 1 318 ? -8.234 -33.906 -11.398 1 93.94 318 ASN B N 1
ATOM 8585 C CA . ASN B 1 318 ? -8.656 -33.344 -12.68 1 93.94 318 ASN B CA 1
ATOM 8586 C C . ASN B 1 318 ? -8.078 -34.125 -13.852 1 93.94 318 ASN B C 1
ATOM 8588 O O . ASN B 1 318 ? -8.133 -33.688 -14.992 1 93.94 318 ASN B O 1
ATOM 8592 N N . GLU B 1 319 ? -7.492 -35.25 -13.594 1 93.62 319 GLU B N 1
ATOM 8593 C CA . GLU B 1 319 ? -6.957 -36.094 -14.656 1 93.62 319 GLU B CA 1
ATOM 8594 C C . GLU B 1 319 ? -8.078 -36.75 -15.469 1 93.62 319 GLU B C 1
ATOM 8596 O O . GLU B 1 319 ? -9.008 -37.312 -14.906 1 93.62 319 GLU B O 1
ATOM 8601 N N . GLU B 1 320 ? -7.938 -36.719 -16.75 1 94.5 320 GLU B N 1
ATOM 8602 C CA . GLU B 1 320 ? -8.93 -37.344 -17.625 1 94.5 320 GLU B CA 1
ATOM 8603 C C . GLU B 1 320 ? -8.586 -38.812 -17.891 1 94.5 320 GLU B C 1
ATOM 8605 O O . GLU B 1 320 ? -7.484 -39.125 -18.344 1 94.5 320 GLU B O 1
ATOM 8610 N N . PRO B 1 321 ? -9.484 -39.656 -17.656 1 95.25 321 PRO B N 1
ATOM 8611 C CA . PRO B 1 321 ? -9.242 -41.062 -18.016 1 95.25 321 PRO B CA 1
ATOM 8612 C C . PRO B 1 321 ? -9.141 -41.281 -19.531 1 95.25 321 PRO B C 1
ATOM 8614 O O . PRO B 1 321 ? -9.703 -40.5 -20.297 1 95.25 321 PRO B O 1
ATOM 8617 N N . VAL B 1 322 ? -8.438 -42.312 -19.891 1 95.44 322 VAL B N 1
ATOM 8618 C CA . VAL B 1 322 ? -8.336 -42.719 -21.297 1 95.44 322 VAL B CA 1
ATOM 8619 C C . VAL B 1 322 ? -9.188 -43.969 -21.531 1 95.44 322 VAL B C 1
ATOM 8621 O O . VAL B 1 322 ? -9.031 -44.969 -20.828 1 95.44 322 VAL B O 1
ATOM 8624 N N . PHE B 1 323 ? -10.102 -43.938 -22.5 1 92 323 PHE B N 1
ATOM 8625 C CA . PHE B 1 323 ? -11.039 -45.031 -22.75 1 92 323 PHE B CA 1
ATOM 8626 C C . PHE B 1 323 ? -10.688 -45.781 -24.031 1 92 323 PHE B C 1
ATOM 8628 O O . PHE B 1 323 ? -10.117 -45.188 -24.953 1 92 323 PHE B O 1
ATOM 8635 N N . SER B 1 324 ? -11.023 -47.031 -24.031 1 91.69 324 SER B N 1
ATOM 8636 C CA . SER B 1 324 ? -11.07 -47.75 -25.281 1 91.69 324 SER B CA 1
ATOM 8637 C C . SER B 1 324 ? -12.234 -47.281 -26.156 1 91.69 324 SER B C 1
ATOM 8639 O O . SER B 1 324 ? -13.164 -46.656 -25.656 1 91.69 324 SER B O 1
ATOM 8641 N N . ARG B 1 325 ? -12.18 -47.594 -27.359 1 88.12 325 ARG B N 1
ATOM 8642 C CA . ARG B 1 325 ? -13.195 -47.094 -28.297 1 88.12 325 ARG B CA 1
ATOM 8643 C C . ARG B 1 325 ? -14.586 -47.594 -27.891 1 88.12 325 ARG B C 1
ATOM 8645 O O . ARG B 1 325 ? -15.57 -46.875 -28.016 1 88.12 325 ARG B O 1
ATOM 8652 N N . ASP B 1 326 ? -14.633 -48.844 -27.406 1 85.38 326 ASP B N 1
ATOM 8653 C CA . ASP B 1 326 ? -15.93 -49.438 -27.078 1 85.38 326 ASP B CA 1
ATOM 8654 C C . ASP B 1 326 ? -16.328 -49.125 -25.641 1 85.38 326 ASP B C 1
ATOM 8656 O O . ASP B 1 326 ? -17.391 -49.5 -25.172 1 85.38 326 ASP B O 1
ATOM 8660 N N . GLY B 1 327 ? -15.461 -48.5 -24.906 1 83.25 327 GLY B N 1
ATOM 8661 C CA . GLY B 1 327 ? -15.766 -48.094 -23.562 1 83.25 327 GLY B CA 1
ATOM 8662 C C . GLY B 1 327 ? -15.672 -49.219 -22.547 1 83.25 327 GLY B C 1
ATOM 8663 O O . GLY B 1 327 ? -15.938 -49 -21.359 1 83.25 327 GLY B O 1
ATOM 8664 N N . SER B 1 328 ? -15.242 -50.312 -22.953 1 86.25 328 SER B N 1
ATOM 8665 C CA . SER B 1 328 ? -15.195 -51.469 -22.062 1 86.25 328 SER B CA 1
ATOM 8666 C C . SER B 1 328 ? -14.016 -51.406 -21.109 1 86.25 328 SER B C 1
ATOM 8668 O O . SER B 1 328 ? -14.008 -52.031 -20.062 1 86.25 328 SER B O 1
ATOM 8670 N N . LYS B 1 329 ? -13.031 -50.656 -21.578 1 91.5 329 LYS B N 1
ATOM 8671 C CA . LYS B 1 329 ? -11.852 -50.438 -20.75 1 91.5 329 LYS B CA 1
ATOM 8672 C C . LYS B 1 329 ? -11.562 -48.938 -20.562 1 91.5 329 LYS B C 1
ATOM 8674 O O . LYS B 1 329 ? -11.812 -48.156 -21.469 1 91.5 329 LYS B O 1
ATOM 8679 N N . PHE B 1 330 ? -11.094 -48.625 -19.469 1 93.69 330 PHE B N 1
ATOM 8680 C CA . PHE B 1 330 ? -10.539 -47.281 -19.328 1 93.69 330 PHE B CA 1
ATOM 8681 C C . PHE B 1 330 ? -9.344 -47.281 -18.375 1 93.69 330 PHE B C 1
ATOM 8683 O O . PHE B 1 330 ? -9.141 -48.25 -17.641 1 93.69 330 PHE B O 1
ATOM 8690 N N . PHE B 1 331 ? -8.516 -46.281 -18.5 1 96.5 331 PHE B N 1
ATOM 8691 C CA . PHE B 1 331 ? -7.238 -46.188 -17.812 1 96.5 331 PHE B CA 1
ATOM 8692 C C . PHE B 1 331 ? -7.133 -44.906 -17.016 1 96.5 331 PHE B C 1
ATOM 8694 O O . PHE B 1 331 ? -7.551 -43.844 -17.484 1 96.5 331 PHE B O 1
ATOM 8701 N N . MET B 1 332 ? -6.641 -45 -15.859 1 96.19 332 MET B N 1
ATOM 8702 C CA . MET B 1 332 ? -6.332 -43.812 -15.039 1 96.19 332 MET B CA 1
ATOM 8703 C C . MET B 1 332 ? -5.141 -44.094 -14.125 1 96.19 332 MET B C 1
ATOM 8705 O O . MET B 1 332 ? -4.723 -45.25 -13.977 1 96.19 332 MET B O 1
ATOM 8709 N N . THR B 1 333 ? -4.617 -43.062 -13.578 1 96.69 333 THR B N 1
ATOM 8710 C CA . THR B 1 333 ? -3.561 -43.25 -12.594 1 96.69 333 THR B CA 1
ATOM 8711 C C . THR B 1 333 ? -4.148 -43.375 -11.195 1 96.69 333 THR B C 1
ATOM 8713 O O . THR B 1 333 ? -5.121 -42.719 -10.852 1 96.69 333 THR B O 1
ATOM 8716 N N . VAL B 1 334 ? -3.688 -44.281 -10.461 1 95.56 334 VAL B N 1
ATOM 8717 C CA . VAL B 1 334 ? -4.125 -44.531 -9.086 1 95.56 334 VAL B CA 1
ATOM 8718 C C . VAL B 1 334 ? -2.91 -44.781 -8.188 1 95.56 334 VAL B C 1
ATOM 8720 O O . VAL B 1 334 ? -1.851 -45.188 -8.672 1 95.56 334 VAL B O 1
ATOM 8723 N N . PRO B 1 335 ? -3.037 -44.438 -6.922 1 95.38 335 PRO B N 1
ATOM 8724 C CA . PRO B 1 335 ? -1.942 -44.781 -6.008 1 95.38 335 PRO B CA 1
ATOM 8725 C C . PRO B 1 335 ? -1.757 -46.281 -5.824 1 95.38 335 PRO B C 1
ATOM 8727 O O . PRO B 1 335 ? -2.732 -47 -5.629 1 95.38 335 PRO B O 1
ATOM 8730 N N . VAL B 1 336 ? -0.55 -46.75 -5.93 1 96.38 336 VAL B N 1
ATOM 8731 C CA . VAL B 1 336 ? -0.2 -48.156 -5.719 1 96.38 336 VAL B CA 1
ATOM 8732 C C . VAL B 1 336 ? 0.878 -48.25 -4.641 1 96.38 336 VAL B C 1
ATOM 8734 O O . VAL B 1 336 ? 1.906 -47.594 -4.715 1 96.38 336 VAL B O 1
ATOM 8737 N N . LYS B 1 337 ? 0.701 -49.094 -3.723 1 95.31 337 LYS B N 1
ATOM 8738 C CA . LYS B 1 337 ? 1.627 -49.25 -2.605 1 95.31 337 LYS B CA 1
ATOM 8739 C C . LYS B 1 337 ? 2.904 -49.969 -3.047 1 95.31 337 LYS B C 1
ATOM 8741 O O . LYS B 1 337 ? 2.848 -50.969 -3.766 1 95.31 337 LYS B O 1
ATOM 8746 N N . GLN B 1 338 ? 3.977 -49.469 -2.711 1 94.62 338 GLN B N 1
ATOM 8747 C CA . GLN B 1 338 ? 5.285 -50.031 -2.984 1 94.62 338 GLN B CA 1
ATOM 8748 C C . GLN B 1 338 ? 6.039 -50.344 -1.689 1 94.62 338 GLN B C 1
ATOM 8750 O O . GLN B 1 338 ? 7.121 -49.781 -1.456 1 94.62 338 GLN B O 1
ATOM 8755 N N . GLY B 1 339 ? 5.512 -51.125 -0.795 1 91.06 339 GLY B N 1
ATOM 8756 C CA . GLY B 1 339 ? 6.137 -51.5 0.464 1 91.06 339 GLY B CA 1
ATOM 8757 C C . GLY B 1 339 ? 6.312 -50.344 1.41 1 91.06 339 GLY B C 1
ATOM 8758 O O . GLY B 1 339 ? 5.387 -49.562 1.616 1 91.06 339 GLY B O 1
ATOM 8759 N N . GLY B 1 340 ? 7.414 -50.25 2.016 1 87.81 340 GLY B N 1
ATOM 8760 C CA . GLY B 1 340 ? 7.707 -49.219 3.002 1 87.81 340 GLY B CA 1
ATOM 8761 C C . GLY B 1 340 ? 7.941 -47.875 2.387 1 87.81 340 GLY B C 1
ATOM 8762 O O . GLY B 1 340 ? 7.934 -46.844 3.09 1 87.81 340 GLY B O 1
ATOM 8763 N N . ARG B 1 341 ? 7.949 -47.781 1.096 1 91.12 341 ARG B N 1
ATOM 8764 C CA . ARG B 1 341 ? 8.258 -46.531 0.415 1 91.12 341 ARG B CA 1
ATOM 8765 C C . ARG B 1 341 ? 7 -45.719 0.19 1 91.12 341 ARG B C 1
ATOM 8767 O O . ARG B 1 341 ? 7.082 -44.531 -0.198 1 91.12 341 ARG B O 1
ATOM 8774 N N . GLY B 1 342 ? 5.898 -46.375 0.457 1 93.56 342 GLY B N 1
ATOM 8775 C CA . GLY B 1 342 ? 4.641 -45.656 0.332 1 93.56 342 GLY B CA 1
ATOM 8776 C C . GLY B 1 342 ? 3.928 -45.938 -0.979 1 93.56 342 GLY B C 1
ATOM 8777 O O . GLY B 1 342 ? 4.047 -47 -1.542 1 93.56 342 GLY B O 1
ATOM 8778 N N . GLU B 1 343 ? 3.107 -44.938 -1.379 1 96.69 343 GLU B N 1
ATOM 8779 C CA . GLU B 1 343 ? 2.311 -45.094 -2.592 1 96.69 343 GLU B CA 1
ATOM 8780 C C . GLU B 1 343 ? 2.818 -44.188 -3.711 1 96.69 343 GLU B C 1
ATOM 8782 O O . GLU B 1 343 ? 3.316 -43.094 -3.453 1 96.69 343 GLU B O 1
ATOM 8787 N N . PHE B 1 344 ? 2.725 -44.688 -4.867 1 97.25 344 PHE B N 1
ATOM 8788 C CA . PHE B 1 344 ? 3.062 -43.969 -6.078 1 97.25 344 PHE B CA 1
ATOM 8789 C C . PHE B 1 344 ? 1.948 -44.062 -7.113 1 97.25 344 PHE B C 1
ATOM 8791 O O . PHE B 1 344 ? 1.228 -45.062 -7.145 1 97.25 344 PHE B O 1
ATOM 8798 N N . TYR B 1 345 ? 1.776 -43.125 -7.957 1 97.12 345 TYR B N 1
ATOM 8799 C CA . TYR B 1 345 ? 0.741 -43.156 -8.984 1 97.12 345 TYR B CA 1
ATOM 8800 C C . TYR B 1 345 ? 1.164 -44.062 -10.141 1 97.12 345 TYR B C 1
ATOM 8802 O O . TYR B 1 345 ? 2.244 -43.875 -10.711 1 97.12 345 TYR B O 1
ATOM 8810 N N . HIS B 1 346 ? 0.339 -44.938 -10.461 1 97.06 346 HIS B N 1
ATOM 8811 C CA . HIS B 1 346 ? 0.566 -45.875 -11.547 1 97.06 346 HIS B CA 1
ATOM 8812 C C . HIS B 1 346 ? -0.705 -46.094 -12.367 1 97.06 346 HIS B C 1
ATOM 8814 O O . HIS B 1 346 ? -1.79 -45.688 -11.953 1 97.06 346 HIS B O 1
ATOM 8820 N N . ILE B 1 347 ? -0.554 -46.719 -13.523 1 97.38 347 ILE B N 1
ATOM 8821 C CA . ILE B 1 347 ? -1.677 -46.906 -14.438 1 97.38 347 ILE B CA 1
ATOM 8822 C C . ILE B 1 347 ? -2.498 -48.125 -14.016 1 97.38 347 ILE B C 1
ATOM 8824 O O . ILE B 1 347 ? -1.955 -49.219 -13.844 1 97.38 347 ILE B O 1
ATOM 8828 N N . ALA B 1 348 ? -3.693 -47.906 -13.836 1 96 348 ALA B N 1
ATOM 8829 C CA . ALA B 1 348 ? -4.664 -49 -13.641 1 96 348 ALA B CA 1
ATOM 8830 C C . ALA B 1 348 ? -5.602 -49.094 -14.836 1 96 348 ALA B C 1
ATOM 8832 O O . ALA B 1 348 ? -6.031 -48.094 -15.398 1 96 348 ALA B O 1
ATOM 8833 N N . MET B 1 349 ? -5.809 -50.312 -15.219 1 95.75 349 MET B N 1
ATOM 8834 C CA . MET B 1 349 ? -6.805 -50.625 -16.234 1 95.75 349 MET B CA 1
ATOM 8835 C C . MET B 1 349 ? -8.094 -51.156 -15.602 1 95.75 349 MET B C 1
ATOM 8837 O O . MET B 1 349 ? -8.055 -52.094 -14.805 1 95.75 349 MET B O 1
ATOM 8841 N N . PHE B 1 350 ? -9.094 -50.531 -15.906 1 93.62 350 PHE B N 1
ATOM 8842 C CA . PHE B 1 350 ? -10.414 -50.938 -15.414 1 93.62 350 PHE B CA 1
ATOM 8843 C C . PHE B 1 350 ? -11.219 -51.625 -16.516 1 93.62 350 PHE B C 1
ATOM 8845 O O . PHE B 1 350 ? -11.383 -51.062 -17.594 1 93.62 350 PHE B O 1
ATOM 8852 N N . LEU B 1 351 ? -11.648 -52.75 -16.156 1 91.25 351 LEU B N 1
ATOM 8853 C CA . LEU B 1 351 ? -12.5 -53.5 -17.078 1 91.25 351 LEU B CA 1
ATOM 8854 C C . LEU B 1 351 ? -13.945 -53.5 -16.609 1 91.25 351 LEU B C 1
ATOM 8856 O O . LEU B 1 351 ? -14.242 -53.938 -15.484 1 91.25 351 LEU B O 1
ATOM 8860 N N . VAL B 1 352 ? -14.75 -53 -17.438 1 81.12 352 VAL B N 1
ATOM 8861 C CA . VAL B 1 352 ? -16.172 -52.906 -17.094 1 81.12 352 VAL B CA 1
ATOM 8862 C C . VAL B 1 352 ? -16.922 -54.094 -17.688 1 81.12 352 VAL B C 1
ATOM 8864 O O . VAL B 1 352 ? -16.906 -54.312 -18.906 1 81.12 352 VAL B O 1
ATOM 8867 N N . GLN B 1 353 ? -17.375 -55.031 -16.781 1 74.06 353 GLN B N 1
ATOM 8868 C CA . GLN B 1 353 ? -18.156 -56.188 -17.266 1 74.06 353 GLN B CA 1
ATOM 8869 C C . GLN B 1 353 ? -19.641 -55.844 -17.375 1 74.06 353 GLN B C 1
ATOM 8871 O O . GLN B 1 353 ? -20.219 -55.312 -16.438 1 74.06 353 GLN B O 1
ATOM 8876 N N . SER B 1 354 ? -20.188 -55.75 -18.5 1 59.47 354 SER B N 1
ATOM 8877 C CA . SER B 1 354 ? -21.547 -55.375 -18.828 1 59.47 354 SER B CA 1
ATOM 8878 C C . SER B 1 354 ? -22.547 -55.969 -17.859 1 59.47 354 SER B C 1
ATOM 8880 O O . SER B 1 354 ? -23.531 -55.344 -17.469 1 59.47 354 SER B O 1
ATOM 8882 N N . LYS B 1 355 ? -22.531 -57.375 -17.516 1 57.81 355 LYS B N 1
ATOM 8883 C CA . LYS B 1 355 ? -23.609 -58.094 -16.828 1 57.81 355 LYS B CA 1
ATOM 8884 C C . LYS B 1 355 ? -23.656 -57.719 -15.352 1 57.81 355 LYS B C 1
ATOM 8886 O O . LYS B 1 355 ? -24.75 -57.594 -14.781 1 57.81 355 LYS B O 1
ATOM 8891 N N . SER B 1 356 ? -22.547 -57.719 -14.641 1 52.44 356 SER B N 1
ATOM 8892 C CA . SER B 1 356 ? -22.594 -57.625 -13.188 1 52.44 356 SER B CA 1
ATOM 8893 C C . SER B 1 356 ? -22.062 -56.281 -12.695 1 52.44 356 SER B C 1
ATOM 8895 O O . SER B 1 356 ? -22.062 -56.031 -11.492 1 52.44 356 SER B O 1
ATOM 8897 N N . GLU B 1 357 ? -22.047 -55.25 -13.555 1 59.41 357 GLU B N 1
ATOM 8898 C CA . GLU B 1 357 ? -21.562 -53.938 -13.164 1 59.41 357 GLU B CA 1
ATOM 8899 C C . GLU B 1 357 ? -20.281 -54.062 -12.336 1 59.41 357 GLU B C 1
ATOM 8901 O O . GLU B 1 357 ? -19.906 -53.094 -11.633 1 59.41 357 GLU B O 1
ATOM 8906 N N . GLN B 1 358 ? -19.766 -55.25 -12.258 1 68.81 358 GLN B N 1
ATOM 8907 C CA . GLN B 1 358 ? -18.547 -55.438 -11.492 1 68.81 358 GLN B CA 1
ATOM 8908 C C . GLN B 1 358 ? -17.328 -54.938 -12.25 1 68.81 358 GLN B C 1
ATOM 8910 O O . GLN B 1 358 ? -17.234 -55.094 -13.469 1 68.81 358 GLN B O 1
ATOM 8915 N N . ILE B 1 359 ? -16.5 -54.062 -11.648 1 81.06 359 ILE B N 1
ATOM 8916 C CA . ILE B 1 359 ? -15.281 -53.5 -12.242 1 81.06 359 ILE B CA 1
ATOM 8917 C C . ILE B 1 359 ? -14.062 -54.281 -11.742 1 81.06 359 ILE B C 1
ATOM 8919 O O . ILE B 1 359 ? -13.906 -54.5 -10.539 1 81.06 359 ILE B O 1
ATOM 8923 N N . THR B 1 360 ? -13.406 -54.875 -12.703 1 88.56 360 THR B N 1
ATOM 8924 C CA . THR B 1 360 ? -12.125 -55.5 -12.391 1 88.56 360 THR B CA 1
ATOM 8925 C C . THR B 1 360 ? -10.969 -54.531 -12.672 1 88.56 360 THR B C 1
ATOM 8927 O O . THR B 1 360 ? -10.961 -53.844 -13.695 1 88.56 360 THR B O 1
ATOM 8930 N N . VAL B 1 361 ? -10.023 -54.469 -11.742 1 91.56 361 VAL B N 1
ATOM 8931 C CA . VAL B 1 361 ? -8.906 -53.531 -11.859 1 91.56 361 VAL B CA 1
ATOM 8932 C C . VAL B 1 361 ? -7.605 -54.312 -12.031 1 91.56 361 VAL B C 1
ATOM 8934 O O . VAL B 1 361 ? -7.34 -55.25 -11.305 1 91.56 361 VAL B O 1
ATOM 8937 N N . ARG B 1 362 ? -6.895 -53.938 -13.047 1 93.44 362 ARG B N 1
ATOM 8938 C CA . ARG B 1 362 ? -5.559 -54.469 -13.289 1 93.44 362 ARG B CA 1
ATOM 8939 C C . ARG B 1 362 ? -4.512 -53.375 -13.289 1 93.44 362 ARG B C 1
ATOM 8941 O O . ARG B 1 362 ? -4.602 -52.406 -14.07 1 93.44 362 ARG B O 1
ATOM 8948 N N . HIS B 1 363 ? -3.469 -53.5 -12.484 1 93.94 363 HIS B N 1
ATOM 8949 C CA . HIS B 1 363 ? -2.377 -52.531 -12.477 1 93.94 363 HIS B CA 1
ATOM 8950 C C . HIS B 1 363 ? -1.368 -52.844 -13.578 1 93.94 363 HIS B C 1
ATOM 8952 O O . HIS B 1 363 ? -0.774 -53.938 -13.602 1 93.94 363 HIS B O 1
ATOM 8958 N N . LEU B 1 364 ? -1.156 -51.938 -14.414 1 96.06 364 LEU B N 1
ATOM 8959 C CA . LEU B 1 364 ? -0.293 -52.125 -15.57 1 96.06 364 LEU B CA 1
ATOM 8960 C C . LEU B 1 364 ? 1.152 -51.781 -15.242 1 96.06 364 LEU B C 1
ATOM 8962 O O . LEU B 1 364 ? 2.08 -52.281 -15.891 1 96.06 364 LEU B O 1
ATOM 8966 N N . THR B 1 365 ? 1.336 -50.844 -14.367 1 95.75 365 THR B N 1
ATOM 8967 C CA . THR B 1 365 ? 2.674 -50.438 -13.961 1 95.75 365 THR B CA 1
ATOM 8968 C C . THR B 1 365 ? 2.801 -50.438 -12.438 1 95.75 365 THR B C 1
ATOM 8970 O O . THR B 1 365 ? 1.796 -50.469 -11.727 1 95.75 365 THR B O 1
ATOM 8973 N N . SER B 1 366 ? 4 -50.438 -11.977 1 93.94 366 SER B N 1
ATOM 8974 C CA . SER B 1 366 ? 4.336 -50.406 -10.555 1 93.94 366 SER B CA 1
ATOM 8975 C C . SER B 1 366 ? 5.809 -50.094 -10.344 1 93.94 366 SER B C 1
ATOM 8977 O O . SER B 1 366 ? 6.617 -50.219 -11.266 1 93.94 366 SER B O 1
ATOM 8979 N N . GLY B 1 367 ? 6.082 -49.656 -9.156 1 94.94 367 GLY B N 1
ATOM 8980 C CA . GLY B 1 367 ? 7.457 -49.312 -8.812 1 94.94 367 GLY B CA 1
ATOM 8981 C C . GLY B 1 367 ? 7.57 -48.031 -8.016 1 94.94 367 GLY B C 1
ATOM 8982 O O . GLY B 1 367 ? 6.566 -47.375 -7.715 1 94.94 367 GLY B O 1
ATOM 8983 N N . ASN B 1 368 ? 8.797 -47.719 -7.684 1 94.88 368 ASN B N 1
ATOM 8984 C CA . ASN B 1 368 ? 9.062 -46.5 -6.914 1 94.88 368 ASN B CA 1
ATOM 8985 C C . ASN B 1 368 ? 9.273 -45.312 -7.828 1 94.88 368 ASN B C 1
ATOM 8987 O O . ASN B 1 368 ? 10.266 -44.594 -7.691 1 94.88 368 ASN B O 1
ATOM 8991 N N . TRP B 1 369 ? 8.469 -45.219 -8.742 1 96.19 369 TRP B N 1
ATOM 8992 C CA . TRP B 1 369 ? 8.367 -44.094 -9.688 1 96.19 369 TRP B CA 1
ATOM 8993 C C . TRP B 1 369 ? 6.906 -43.781 -10.016 1 96.19 369 TRP B C 1
ATOM 8995 O O . TRP B 1 369 ? 6.004 -44.5 -9.578 1 96.19 369 TRP B O 1
ATOM 9005 N N . GLU B 1 370 ? 6.688 -42.688 -10.727 1 96.38 370 GLU B N 1
ATOM 9006 C CA . GLU B 1 370 ? 5.305 -42.25 -10.922 1 96.38 370 GLU B CA 1
ATOM 9007 C C . GLU B 1 370 ? 4.992 -42.062 -12.398 1 96.38 370 GLU B C 1
ATOM 9009 O O . GLU B 1 370 ? 5.867 -41.656 -13.18 1 96.38 370 GLU B O 1
ATOM 9014 N N . VAL B 1 371 ? 3.75 -42.375 -12.703 1 97.62 371 VAL B N 1
ATOM 9015 C CA . VAL B 1 371 ? 3.18 -41.938 -13.977 1 97.62 371 VAL B CA 1
ATOM 9016 C C . VAL B 1 371 ? 2.678 -40.5 -13.859 1 97.62 371 VAL B C 1
ATOM 9018 O O . VAL B 1 371 ? 1.859 -40.188 -12.992 1 97.62 371 VAL B O 1
ATOM 9021 N N . ILE B 1 372 ? 3.197 -39.688 -14.688 1 96.44 372 ILE B N 1
ATOM 9022 C CA . ILE B 1 372 ? 2.844 -38.281 -14.648 1 96.44 372 ILE B CA 1
ATOM 9023 C C . ILE B 1 372 ? 1.493 -38.062 -15.336 1 96.44 372 ILE B C 1
ATOM 9025 O O . ILE B 1 372 ? 0.625 -37.375 -14.805 1 96.44 372 ILE B O 1
ATOM 9029 N N . ARG B 1 373 ? 1.357 -38.688 -16.484 1 95.94 373 ARG B N 1
ATOM 9030 C CA . ARG B 1 373 ? 0.125 -38.531 -17.25 1 95.94 373 ARG B CA 1
ATOM 9031 C C . ARG B 1 373 ? 0.025 -39.594 -18.328 1 95.94 373 ARG B C 1
ATOM 9033 O O . ARG B 1 373 ? 1.03 -39.969 -18.953 1 95.94 373 ARG B O 1
ATOM 9040 N N . ILE B 1 374 ? -1.188 -40.031 -18.5 1 97.69 374 ILE B N 1
ATOM 9041 C CA . ILE B 1 374 ? -1.457 -40.938 -19.609 1 97.69 374 ILE B CA 1
ATOM 9042 C C . ILE B 1 374 ? -1.734 -40.125 -20.875 1 97.69 374 ILE B C 1
ATOM 9044 O O . ILE B 1 374 ? -2.545 -39.219 -20.859 1 97.69 374 ILE B O 1
ATOM 9048 N N . LEU B 1 375 ? -1.079 -40.5 -21.938 1 97.5 375 LEU B N 1
ATOM 9049 C CA . LEU B 1 375 ? -1.15 -39.688 -23.141 1 97.5 375 LEU B CA 1
ATOM 9050 C C . LEU B 1 375 ? -2.074 -40.312 -24.172 1 97.5 375 LEU B C 1
ATOM 9052 O O . LEU B 1 375 ? -2.807 -39.594 -24.875 1 97.5 375 LEU B O 1
ATOM 9056 N N . ALA B 1 376 ? -1.954 -41.688 -24.281 1 96.75 376 ALA B N 1
ATOM 9057 C CA . ALA B 1 376 ? -2.715 -42.312 -25.359 1 96.75 376 ALA B CA 1
ATOM 9058 C C . ALA B 1 376 ? -2.799 -43.844 -25.141 1 96.75 376 ALA B C 1
ATOM 9060 O O . ALA B 1 376 ? -1.974 -44.406 -24.422 1 96.75 376 ALA B O 1
ATOM 9061 N N . TYR B 1 377 ? -3.83 -44.438 -25.703 1 96.69 377 TYR B N 1
ATOM 9062 C CA . TYR B 1 377 ? -4.008 -45.875 -25.766 1 96.69 377 TYR B CA 1
ATOM 9063 C C . TYR B 1 377 ? -4.246 -46.344 -27.203 1 96.69 377 TYR B C 1
ATOM 9065 O O . TYR B 1 377 ? -5.176 -45.875 -27.859 1 96.69 377 TYR B O 1
ATOM 9073 N N . ASP B 1 378 ? -3.355 -47.156 -27.656 1 95.25 378 ASP B N 1
ATOM 9074 C CA . ASP B 1 378 ? -3.494 -47.75 -28.984 1 95.25 378 ASP B CA 1
ATOM 9075 C C . ASP B 1 378 ? -4.109 -49.156 -28.906 1 95.25 378 ASP B C 1
ATOM 9077 O O . ASP B 1 378 ? -3.422 -50.125 -28.578 1 95.25 378 ASP B O 1
ATOM 9081 N N . GLU B 1 379 ? -5.258 -49.281 -29.359 1 92.56 379 GLU B N 1
ATOM 9082 C CA . GLU B 1 379 ? -5.977 -50.531 -29.25 1 92.56 379 GLU B CA 1
ATOM 9083 C C . GLU B 1 379 ? -5.418 -51.562 -30.234 1 92.56 379 GLU B C 1
ATOM 9085 O O . GLU B 1 379 ? -5.477 -52.781 -29.969 1 92.56 379 GLU B O 1
ATOM 9090 N N . THR B 1 380 ? -4.961 -51.125 -31.266 1 92 380 THR B N 1
ATOM 9091 C CA . THR B 1 380 ? -4.445 -52.031 -32.312 1 92 380 THR B CA 1
ATOM 9092 C C . THR B 1 380 ? -3.195 -52.75 -31.812 1 92 380 THR B C 1
ATOM 9094 O O . THR B 1 380 ? -3.08 -53.969 -31.953 1 92 380 THR B O 1
ATOM 9097 N N . THR B 1 381 ? -2.35 -52.031 -31.25 1 91.94 381 THR B N 1
ATOM 9098 C CA . THR B 1 381 ? -1.097 -52.625 -30.797 1 91.94 381 THR B CA 1
ATOM 9099 C C . THR B 1 381 ? -1.181 -53 -29.312 1 91.94 381 THR B C 1
ATOM 9101 O O . THR B 1 381 ? -0.259 -53.594 -28.766 1 91.94 381 THR B O 1
ATOM 9104 N N . GLN B 1 382 ? -2.258 -52.625 -28.641 1 93.06 382 GLN B N 1
ATOM 9105 C CA . GLN B 1 382 ? -2.482 -52.875 -27.234 1 93.06 382 GLN B CA 1
ATOM 9106 C C . GLN B 1 382 ? -1.376 -52.25 -26.375 1 93.06 382 GLN B C 1
ATOM 9108 O O . GLN B 1 382 ? -0.807 -52.906 -25.516 1 93.06 382 GLN B O 1
ATOM 9113 N N . LYS B 1 383 ? -1.108 -51 -26.734 1 95.25 383 LYS B N 1
ATOM 9114 C CA . LYS B 1 383 ? -0.084 -50.281 -26 1 95.25 383 LYS B CA 1
ATOM 9115 C C . LYS B 1 383 ? -0.657 -49 -25.406 1 95.25 383 LYS B C 1
ATOM 9117 O O . LYS B 1 383 ? -1.496 -48.344 -26.031 1 95.25 383 LYS B O 1
ATOM 9122 N N . ILE B 1 384 ? -0.202 -48.719 -24.25 1 96.69 384 ILE B N 1
ATOM 9123 C CA . ILE B 1 384 ? -0.539 -47.469 -23.594 1 96.69 384 ILE B CA 1
ATOM 9124 C C . ILE B 1 384 ? 0.706 -46.562 -23.484 1 96.69 384 ILE B C 1
ATOM 9126 O O . ILE B 1 384 ? 1.812 -47.062 -23.266 1 96.69 384 ILE B O 1
ATOM 9130 N N . TYR B 1 385 ? 0.587 -45.281 -23.828 1 97.81 385 TYR B N 1
ATOM 9131 C CA . TYR B 1 385 ? 1.688 -44.312 -23.812 1 97.81 385 TYR B CA 1
ATOM 9132 C C . TYR B 1 385 ? 1.538 -43.344 -22.656 1 97.81 385 TYR B C 1
ATOM 9134 O O . TYR B 1 385 ? 0.44 -42.844 -22.391 1 97.81 385 TYR B O 1
ATOM 9142 N N . PHE B 1 386 ? 2.604 -43.062 -21.953 1 98 386 PHE B N 1
ATOM 9143 C CA . PHE B 1 386 ? 2.52 -42.219 -20.766 1 98 386 PHE B CA 1
ATOM 9144 C C . PHE B 1 386 ? 3.869 -41.562 -20.469 1 98 386 PHE B C 1
ATOM 9146 O O . PHE B 1 386 ? 4.902 -42.031 -20.969 1 98 386 PHE B O 1
ATOM 9153 N N . LEU B 1 387 ? 3.842 -40.5 -19.781 1 98 387 LEU B N 1
ATOM 9154 C CA . LEU B 1 387 ? 5.043 -39.875 -19.234 1 98 387 LEU B CA 1
ATOM 9155 C C . LEU B 1 387 ? 5.344 -40.375 -17.844 1 98 387 LEU B C 1
ATOM 9157 O O . LEU B 1 387 ? 4.43 -40.594 -17.047 1 98 387 LEU B O 1
ATOM 9161 N N . SER B 1 388 ? 6.621 -40.562 -17.562 1 96.69 388 SER B N 1
ATOM 9162 C CA . SER B 1 388 ? 6.98 -41.219 -16.312 1 96.69 388 SER B CA 1
ATOM 9163 C C . SER B 1 388 ? 8.25 -40.625 -15.719 1 96.69 388 SER B C 1
ATOM 9165 O O . SER B 1 388 ? 9.055 -40.031 -16.438 1 96.69 388 SER B O 1
ATOM 9167 N N . THR B 1 389 ? 8.414 -40.812 -14.414 1 96.94 389 THR B N 1
ATOM 9168 C CA . THR B 1 389 ? 9.633 -40.469 -13.703 1 96.94 389 THR B CA 1
ATOM 9169 C C . THR B 1 389 ? 10.523 -41.688 -13.477 1 96.94 389 THR B C 1
ATOM 9171 O O . THR B 1 389 ? 11.406 -41.656 -12.617 1 96.94 389 THR B O 1
ATOM 9174 N N . GLU B 1 390 ? 10.297 -42.688 -14.172 1 95.06 390 GLU B N 1
ATOM 9175 C CA . GLU B 1 390 ? 10.969 -43.938 -13.922 1 95.06 390 GLU B CA 1
ATOM 9176 C C . GLU B 1 390 ? 12.484 -43.781 -13.945 1 95.06 390 GLU B C 1
ATOM 9178 O O . GLU B 1 390 ? 13.188 -44.375 -13.109 1 95.06 390 GLU B O 1
ATOM 9183 N N . SER B 1 391 ? 12.969 -43.031 -14.875 1 92.44 391 SER B N 1
ATOM 9184 C CA . SER B 1 391 ? 14.406 -42.844 -14.969 1 92.44 391 SER B CA 1
ATOM 9185 C C . SER B 1 391 ? 14.938 -42 -13.805 1 92.44 391 SER B C 1
ATOM 9187 O O . SER B 1 391 ? 16 -42.281 -13.266 1 92.44 391 SER B O 1
ATOM 9189 N N . SER B 1 392 ? 14.234 -40.969 -13.477 1 92.5 392 SER B N 1
ATOM 9190 C CA . SER B 1 392 ? 14.57 -40.062 -12.383 1 92.5 392 SER B CA 1
ATOM 9191 C C . SER B 1 392 ? 13.391 -39.156 -12.016 1 92.5 392 SER B C 1
ATOM 9193 O O . SER B 1 392 ? 12.633 -38.75 -12.891 1 92.5 392 SER B O 1
ATOM 9195 N N . PRO B 1 393 ? 13.297 -38.875 -10.703 1 94.12 393 PRO B N 1
ATOM 9196 C CA . PRO B 1 393 ? 12.227 -37.938 -10.328 1 94.12 393 PRO B CA 1
ATOM 9197 C C . PRO B 1 393 ? 12.406 -36.531 -10.945 1 94.12 393 PRO B C 1
ATOM 9199 O O . PRO B 1 393 ? 11.445 -35.781 -11.031 1 94.12 393 PRO B O 1
ATOM 9202 N N . GLN B 1 394 ? 13.594 -36.188 -11.375 1 95.69 394 GLN B N 1
ATOM 9203 C CA . GLN B 1 394 ? 13.891 -34.875 -11.938 1 95.69 394 GLN B CA 1
ATOM 9204 C C . GLN B 1 394 ? 13.57 -34.844 -13.43 1 95.69 394 GLN B C 1
ATOM 9206 O O . GLN B 1 394 ? 13.492 -33.75 -14.023 1 95.69 394 GLN B O 1
ATOM 9211 N N . GLY B 1 395 ? 13.453 -35.938 -13.992 1 95.94 395 GLY B N 1
ATOM 9212 C CA . GLY B 1 395 ? 13.227 -36.031 -15.422 1 95.94 395 GLY B CA 1
ATOM 9213 C C . GLY B 1 395 ? 11.812 -36.469 -15.773 1 95.94 395 GLY B C 1
ATOM 9214 O O . GLY B 1 395 ? 10.992 -36.719 -14.891 1 95.94 395 GLY B O 1
ATOM 9215 N N . ARG B 1 396 ? 11.453 -36.5 -17.078 1 98 396 ARG B N 1
ATOM 9216 C CA . ARG B 1 396 ? 10.219 -36.969 -17.688 1 98 396 ARG B CA 1
ATOM 9217 C C . ARG B 1 396 ? 10.5 -37.688 -19.016 1 98 396 ARG B C 1
ATOM 9219 O O . ARG B 1 396 ? 11.07 -37.094 -19.938 1 98 396 ARG B O 1
ATOM 9226 N N . GLN B 1 397 ? 10.18 -38.938 -19.031 1 97.5 397 GLN B N 1
ATOM 9227 C CA . GLN B 1 397 ? 10.398 -39.719 -20.25 1 97.5 397 GLN B CA 1
ATOM 9228 C C . GLN B 1 397 ? 9.094 -40.312 -20.781 1 97.5 397 GLN B C 1
ATOM 9230 O O . GLN B 1 397 ? 8.172 -40.562 -20 1 97.5 397 GLN B O 1
ATOM 9235 N N . LEU B 1 398 ? 9.07 -40.375 -22.078 1 98.31 398 LEU B N 1
ATOM 9236 C CA . LEU B 1 398 ? 7.926 -41 -22.719 1 98.31 398 LEU B CA 1
ATOM 9237 C C . LEU B 1 398 ? 8.078 -42.531 -22.75 1 98.31 398 LEU B C 1
ATOM 9239 O O . LEU B 1 398 ? 9.086 -43.031 -23.25 1 98.31 398 LEU B O 1
ATOM 9243 N N . TYR B 1 399 ? 7.094 -43.25 -22.219 1 97.62 399 TYR B N 1
ATOM 9244 C CA . TYR B 1 399 ? 7.105 -44.719 -22.156 1 97.62 399 TYR B CA 1
ATOM 9245 C C . TYR B 1 399 ? 5.879 -45.281 -22.859 1 97.62 399 TYR B C 1
ATOM 9247 O O . TYR B 1 399 ? 4.887 -44.594 -23.062 1 97.62 399 TYR B O 1
ATOM 9255 N N . SER B 1 400 ? 5.992 -46.5 -23.281 1 96.56 400 SER B N 1
ATOM 9256 C CA . SER B 1 400 ? 4.852 -47.344 -23.672 1 96.56 400 SER B CA 1
ATOM 9257 C C . SER B 1 400 ? 4.824 -48.625 -22.875 1 96.56 400 SER B C 1
ATOM 9259 O O . SER B 1 400 ? 5.863 -49.094 -22.406 1 96.56 400 SER B O 1
ATOM 9261 N N . ALA B 1 401 ? 3.684 -49.156 -22.625 1 96.12 401 ALA B N 1
ATOM 9262 C CA . ALA B 1 401 ? 3.494 -50.469 -21.984 1 96.12 401 ALA B CA 1
ATOM 9263 C C . ALA B 1 401 ? 2.385 -51.25 -22.656 1 96.12 401 ALA B C 1
ATOM 9265 O O . ALA B 1 401 ? 1.402 -50.688 -23.125 1 96.12 401 ALA B O 1
ATOM 9266 N N . SER B 1 402 ? 2.625 -52.531 -22.625 1 94.5 402 SER B N 1
ATOM 9267 C CA . SER B 1 402 ? 1.578 -53.375 -23.156 1 94.5 402 SER B CA 1
ATOM 9268 C C . SER B 1 402 ? 0.425 -53.531 -22.172 1 94.5 402 SER B C 1
ATOM 9270 O O . SER B 1 402 ? 0.645 -53.594 -20.953 1 94.5 402 SER B O 1
ATOM 9272 N N . THR B 1 403 ? -0.765 -53.594 -22.672 1 93.25 403 THR B N 1
ATOM 9273 C CA . THR B 1 403 ? -1.925 -53.781 -21.797 1 93.25 403 THR B CA 1
ATOM 9274 C C . THR B 1 403 ? -2.307 -55.25 -21.703 1 93.25 403 THR B C 1
ATOM 9276 O O . THR B 1 403 ? -3.197 -55.625 -20.922 1 93.25 403 THR B O 1
ATOM 9279 N N . GLU B 1 404 ? -1.602 -56.031 -22.484 1 88.5 404 GLU B N 1
ATOM 9280 C CA . GLU B 1 404 ? -1.864 -57.469 -22.469 1 88.5 404 GLU B CA 1
ATOM 9281 C C . GLU B 1 404 ? -0.598 -58.25 -22.141 1 88.5 404 GLU B C 1
ATOM 9283 O O . GLU B 1 404 ? 0.514 -57.781 -22.406 1 88.5 404 GLU B O 1
ATOM 9288 N N . GLY B 1 405 ? -0.775 -59.438 -21.719 1 82.5 405 GLY B N 1
ATOM 9289 C CA . GLY B 1 405 ? 0.33 -60.344 -21.484 1 82.5 405 GLY B CA 1
ATOM 9290 C C . GLY B 1 405 ? 1.324 -59.844 -20.453 1 82.5 405 GLY B C 1
ATOM 9291 O O . GLY B 1 405 ? 0.936 -59.406 -19.375 1 82.5 405 GLY B O 1
ATOM 9292 N N . LEU B 1 406 ? 2.611 -60.031 -20.828 1 75.31 406 LEU B N 1
ATOM 9293 C CA . LEU B 1 406 ? 3.695 -59.562 -19.969 1 75.31 406 LEU B CA 1
ATOM 9294 C C . LEU B 1 406 ? 3.789 -58.031 -20 1 75.31 406 LEU B C 1
ATOM 9296 O O . LEU B 1 406 ? 3.695 -57.438 -21.062 1 75.31 406 LEU B O 1
ATOM 9300 N N . LEU B 1 407 ? 3.754 -57.469 -18.875 1 76.31 407 LEU B N 1
ATOM 9301 C CA . LEU B 1 407 ? 3.684 -56.031 -18.75 1 76.31 407 LEU B CA 1
ATOM 9302 C C . LEU B 1 407 ? 5.055 -55.406 -18.953 1 76.31 407 LEU B C 1
ATOM 9304 O O . LEU B 1 407 ? 5.594 -54.75 -18.062 1 76.31 407 LEU B O 1
ATOM 9308 N N . ASN B 1 408 ? 5.52 -55.531 -20.219 1 83.12 408 ASN B N 1
ATOM 9309 C CA . ASN B 1 408 ? 6.801 -54.969 -20.594 1 83.12 408 ASN B CA 1
ATOM 9310 C C . ASN B 1 408 ? 6.668 -53.469 -20.922 1 83.12 408 ASN B C 1
ATOM 9312 O O . ASN B 1 408 ? 5.672 -53.062 -21.516 1 83.12 408 ASN B O 1
ATOM 9316 N N . ARG B 1 409 ? 7.527 -52.688 -20.391 1 92.19 409 ARG B N 1
ATOM 9317 C CA . ARG B 1 409 ? 7.555 -51.281 -20.672 1 92.19 409 ARG B CA 1
ATOM 9318 C C . ARG B 1 409 ? 8.75 -50.906 -21.562 1 92.19 409 ARG B C 1
ATOM 9320 O O . ARG B 1 409 ? 9.82 -51.5 -21.438 1 92.19 409 ARG B O 1
ATOM 9327 N N . ASP B 1 410 ? 8.539 -50.031 -22.469 1 94 410 ASP B N 1
ATOM 9328 C CA . ASP B 1 410 ? 9.586 -49.531 -23.359 1 94 410 ASP B CA 1
ATOM 9329 C C . ASP B 1 410 ? 9.727 -48 -23.266 1 94 410 ASP B C 1
ATOM 9331 O O . ASP B 1 410 ? 8.727 -47.281 -23.297 1 94 410 ASP B O 1
ATOM 9335 N N . CYS B 1 411 ? 10.922 -47.625 -23.094 1 96.38 411 CYS B N 1
ATOM 9336 C CA . CYS B 1 411 ? 11.18 -46.188 -23.078 1 96.38 411 CYS B CA 1
ATOM 9337 C C . CYS B 1 411 ? 11.375 -45.656 -24.5 1 96.38 411 CYS B C 1
ATOM 9339 O O . CYS B 1 411 ? 12.352 -46 -25.156 1 96.38 411 CYS B O 1
ATOM 9341 N N . ILE B 1 412 ? 10.562 -44.781 -24.922 1 96.75 412 ILE B N 1
ATOM 9342 C CA . ILE B 1 412 ? 10.531 -44.344 -26.312 1 96.75 412 ILE B CA 1
ATOM 9343 C C . ILE B 1 412 ? 11.5 -43.156 -26.484 1 96.75 412 ILE B C 1
ATOM 9345 O O . ILE B 1 412 ? 12.18 -43.062 -27.5 1 96.75 412 ILE B O 1
ATOM 9349 N N . SER B 1 413 ? 11.555 -42.312 -25.5 1 96.56 413 SER B N 1
ATOM 9350 C CA . SER B 1 413 ? 12.305 -41.062 -25.641 1 96.56 413 SER B CA 1
ATOM 9351 C C . SER B 1 413 ? 13.727 -41.219 -25.094 1 96.56 413 SER B C 1
ATOM 9353 O O . SER B 1 413 ? 14.57 -40.344 -25.312 1 96.56 413 SER B O 1
ATOM 9355 N N . CYS B 1 414 ? 14.094 -42.312 -24.406 1 94.38 414 CYS B N 1
ATOM 9356 C CA . CYS B 1 414 ? 15.336 -42.438 -23.656 1 94.38 414 CYS B CA 1
ATOM 9357 C C . CYS B 1 414 ? 16.547 -42.344 -24.578 1 94.38 414 CYS B C 1
ATOM 9359 O O . CYS B 1 414 ? 17.609 -41.906 -24.156 1 94.38 414 CYS B O 1
ATOM 9361 N N . ASN B 1 415 ? 16.359 -42.688 -25.844 1 92.12 415 ASN B N 1
ATOM 9362 C CA . ASN B 1 415 ? 17.5 -42.656 -26.766 1 92.12 415 ASN B CA 1
ATOM 9363 C C . ASN B 1 415 ? 17.484 -41.406 -27.641 1 92.12 415 ASN B C 1
ATOM 9365 O O . ASN B 1 415 ? 18.438 -41.125 -28.359 1 92.12 415 ASN B O 1
ATOM 9369 N N . PHE B 1 416 ? 16.453 -40.719 -27.578 1 93.88 416 PHE B N 1
ATOM 9370 C CA . PHE B 1 416 ? 16.359 -39.5 -28.359 1 93.88 416 PHE B CA 1
ATOM 9371 C C . PHE B 1 416 ? 17.172 -38.375 -27.703 1 93.88 416 PHE B C 1
ATOM 9373 O O . PHE B 1 416 ? 16.875 -37.969 -26.578 1 93.88 416 PHE B O 1
ATOM 9380 N N . MET B 1 417 ? 18.203 -37.844 -28.359 1 92.69 417 MET B N 1
ATOM 9381 C CA . MET B 1 417 ? 19.047 -36.75 -27.859 1 92.69 417 MET B CA 1
ATOM 9382 C C . MET B 1 417 ? 19.5 -37 -26.422 1 92.69 417 MET B C 1
ATOM 9384 O O . MET B 1 417 ? 19.375 -36.156 -25.562 1 92.69 417 MET B O 1
ATOM 9388 N N . LYS B 1 418 ? 19.875 -38.156 -26.125 1 87.88 418 LYS B N 1
ATOM 9389 C CA . LYS B 1 418 ? 20.156 -38.719 -24.797 1 87.88 418 LYS B CA 1
ATOM 9390 C C . LYS B 1 418 ? 21.062 -37.781 -24 1 87.88 418 LYS B C 1
ATOM 9392 O O . LYS B 1 418 ? 20.875 -37.625 -22.797 1 87.88 418 LYS B O 1
ATOM 9397 N N . GLU B 1 419 ? 21.938 -37.094 -24.625 1 84.06 419 GLU B N 1
ATOM 9398 C CA . GLU B 1 419 ? 22.891 -36.25 -23.922 1 84.06 419 GLU B CA 1
ATOM 9399 C C . GLU B 1 419 ? 22.297 -34.875 -23.672 1 84.06 419 GLU B C 1
ATOM 9401 O O . GLU B 1 419 ? 22.734 -34.156 -22.75 1 84.06 419 GLU B O 1
ATOM 9406 N N . ASP B 1 420 ? 21.266 -34.594 -24.344 1 91.5 420 ASP B N 1
ATOM 9407 C CA . ASP B 1 420 ? 20.828 -33.219 -24.344 1 91.5 420 ASP B CA 1
ATOM 9408 C C . ASP B 1 420 ? 19.453 -33.062 -23.703 1 91.5 420 ASP B C 1
ATOM 9410 O O . ASP B 1 420 ? 19.062 -31.953 -23.297 1 91.5 420 ASP B O 1
ATOM 9414 N N . CYS B 1 421 ? 18.688 -34.188 -23.594 1 95.62 421 CYS B N 1
ATOM 9415 C CA . CYS B 1 421 ? 17.312 -34 -23.141 1 95.62 421 CYS B CA 1
ATOM 9416 C C . CYS B 1 421 ? 16.891 -35.156 -22.234 1 95.62 421 CYS B C 1
ATOM 9418 O O . CYS B 1 421 ? 17.047 -36.312 -22.578 1 95.62 421 CYS B O 1
ATOM 9420 N N . THR B 1 422 ? 16.406 -34.844 -21.047 1 96.81 422 THR B N 1
ATOM 9421 C CA . THR B 1 422 ? 15.883 -35.844 -20.109 1 96.81 422 THR B CA 1
ATOM 9422 C C . THR B 1 422 ? 14.516 -35.438 -19.578 1 96.81 422 THR B C 1
ATOM 9424 O O . THR B 1 422 ? 13.953 -36.094 -18.703 1 96.81 422 THR B O 1
ATOM 9427 N N . TYR B 1 423 ? 14.031 -34.344 -19.984 1 97.56 423 TYR B N 1
ATOM 9428 C CA . TYR B 1 423 ? 12.727 -33.812 -19.594 1 97.56 423 TYR B CA 1
ATOM 9429 C C . TYR B 1 423 ? 11.836 -33.625 -20.812 1 97.56 423 TYR B C 1
ATOM 9431 O O . TYR B 1 423 ? 12.008 -32.656 -21.562 1 97.56 423 TYR B O 1
ATOM 9439 N N . PHE B 1 424 ? 10.766 -34.469 -20.922 1 98.12 424 PHE B N 1
ATOM 9440 C CA . PHE B 1 424 ? 9.984 -34.5 -22.156 1 98.12 424 PHE B CA 1
ATOM 9441 C C . PHE B 1 424 ? 8.508 -34.281 -21.875 1 98.12 424 PHE B C 1
ATOM 9443 O O . PHE B 1 424 ? 8.055 -34.5 -20.75 1 98.12 424 PHE B O 1
ATOM 9450 N N . ASP B 1 425 ? 7.855 -33.781 -22.781 1 97.88 425 ASP B N 1
ATOM 9451 C CA . ASP B 1 425 ? 6.406 -33.844 -22.969 1 97.88 425 ASP B CA 1
ATOM 9452 C C . ASP B 1 425 ? 6.043 -34.375 -24.344 1 97.88 425 ASP B C 1
ATOM 9454 O O . ASP B 1 425 ? 6.91 -34.469 -25.219 1 97.88 425 ASP B O 1
ATOM 9458 N N . ALA B 1 426 ? 4.793 -34.75 -24.484 1 98.25 426 ALA B N 1
ATOM 9459 C CA . ALA B 1 426 ? 4.426 -35.312 -25.797 1 98.25 426 ALA B CA 1
ATOM 9460 C C . ALA B 1 426 ? 2.936 -35.125 -26.062 1 98.25 426 ALA B C 1
ATOM 9462 O O . ALA B 1 426 ? 2.146 -34.938 -25.141 1 98.25 426 ALA B O 1
ATOM 9463 N N . SER B 1 427 ? 2.633 -35.156 -27.359 1 97.44 427 SER B N 1
ATOM 9464 C CA . SER B 1 427 ? 1.26 -35.094 -27.859 1 97.44 427 SER B CA 1
ATOM 9465 C C . SER B 1 427 ? 1.062 -36 -29.047 1 97.44 427 SER B C 1
ATOM 9467 O O . SER B 1 427 ? 1.729 -35.875 -30.078 1 97.44 427 SER B O 1
ATOM 9469 N N . PHE B 1 428 ? 0.143 -36.938 -28.922 1 97.06 428 PHE B N 1
ATOM 9470 C CA . PHE B 1 428 ? -0.071 -37.938 -29.969 1 97.06 428 PHE B CA 1
ATOM 9471 C C . PHE B 1 428 ? -1.142 -37.469 -30.953 1 97.06 428 PHE B C 1
ATOM 9473 O O . PHE B 1 428 ? -2.059 -36.719 -30.578 1 97.06 428 PHE B O 1
ATOM 9480 N N . SER B 1 429 ? -0.939 -37.875 -32.188 1 95.62 429 SER B N 1
ATOM 9481 C CA . SER B 1 429 ? -1.987 -37.656 -33.188 1 95.62 429 SER B CA 1
ATOM 9482 C C . SER B 1 429 ? -3.24 -38.469 -32.844 1 95.62 429 SER B C 1
ATOM 9484 O O . SER B 1 429 ? -3.188 -39.406 -32.062 1 95.62 429 SER B O 1
ATOM 9486 N N . PRO B 1 430 ? -4.348 -38.156 -33.406 1 90.88 430 PRO B N 1
ATOM 9487 C CA . PRO B 1 430 ? -5.621 -38.781 -33.062 1 90.88 430 PRO B CA 1
ATOM 9488 C C . PRO B 1 430 ? -5.598 -40.312 -33.219 1 90.88 430 PRO B C 1
ATOM 9490 O O . PRO B 1 430 ? -6.176 -41.031 -32.375 1 90.88 430 PRO B O 1
ATOM 9493 N N . MET B 1 431 ? -4.906 -40.844 -34.156 1 92.69 431 MET B N 1
ATOM 9494 C CA . MET B 1 431 ? -4.859 -42.281 -34.375 1 92.69 431 MET B CA 1
ATOM 9495 C C . MET B 1 431 ? -3.551 -42.875 -33.875 1 92.69 431 MET B C 1
ATOM 9497 O O . MET B 1 431 ? -3.232 -44.031 -34.156 1 92.69 431 MET B O 1
ATOM 9501 N N . ASN B 1 432 ? -2.801 -42.094 -33.219 1 95.12 432 ASN B N 1
ATOM 9502 C CA . ASN B 1 432 ? -1.579 -42.5 -32.531 1 95.12 432 ASN B CA 1
ATOM 9503 C C . ASN B 1 432 ? -0.499 -42.938 -33.531 1 95.12 432 ASN B C 1
ATOM 9505 O O . ASN B 1 432 ? 0.398 -43.688 -33.188 1 95.12 432 ASN B O 1
ATOM 9509 N N . GLN B 1 433 ? -0.562 -42.469 -34.75 1 94.38 433 GLN B N 1
ATOM 9510 C CA . GLN B 1 433 ? 0.428 -42.844 -35.75 1 94.38 433 GLN B CA 1
ATOM 9511 C C . GLN B 1 433 ? 1.685 -42 -35.656 1 94.38 433 GLN B C 1
ATOM 9513 O O . GLN B 1 433 ? 2.756 -42.406 -36.094 1 94.38 433 GLN B O 1
ATOM 9518 N N . HIS B 1 434 ? 1.448 -40.844 -35.188 1 95.88 434 HIS B N 1
ATOM 9519 C CA . HIS B 1 434 ? 2.537 -39.875 -34.969 1 95.88 434 HIS B CA 1
ATOM 9520 C C . HIS B 1 434 ? 2.443 -39.25 -33.594 1 95.88 434 HIS B C 1
ATOM 9522 O O . HIS B 1 434 ? 1.401 -39.312 -32.938 1 95.88 434 HIS B O 1
ATOM 9528 N N . PHE B 1 435 ? 3.518 -38.656 -33.219 1 97.12 435 PHE B N 1
ATOM 9529 C CA . PHE B 1 435 ? 3.449 -37.844 -32 1 97.12 435 PHE B CA 1
ATOM 9530 C C . PHE B 1 435 ? 4.449 -36.688 -32.031 1 97.12 435 PHE B C 1
ATOM 9532 O O . PHE B 1 435 ? 5.484 -36.781 -32.719 1 97.12 435 PHE B O 1
ATOM 9539 N N . LEU B 1 436 ? 4.098 -35.594 -31.453 1 97.5 436 LEU B N 1
ATOM 9540 C CA . LEU B 1 436 ? 5 -34.5 -31.172 1 97.5 436 LEU B CA 1
ATOM 9541 C C . LEU B 1 436 ? 5.762 -34.75 -29.875 1 97.5 436 LEU B C 1
ATOM 9543 O O . LEU B 1 436 ? 5.176 -35.156 -28.875 1 97.5 436 LEU B O 1
ATOM 9547 N N . LEU B 1 437 ? 7.027 -34.562 -29.906 1 98 437 LEU B N 1
ATOM 9548 C CA . LEU B 1 437 ? 7.875 -34.688 -28.734 1 98 437 LEU B CA 1
ATOM 9549 C C . LEU B 1 437 ? 8.516 -33.344 -28.359 1 98 437 LEU B C 1
ATOM 9551 O O . LEU B 1 437 ? 9.125 -32.688 -29.203 1 98 437 LEU B O 1
ATOM 9555 N N . PHE B 1 438 ? 8.352 -32.969 -27.156 1 97.94 438 PHE B N 1
ATOM 9556 C CA . PHE B 1 438 ? 8.891 -31.703 -26.641 1 97.94 438 PHE B CA 1
ATOM 9557 C C . PHE B 1 438 ? 10.031 -31.953 -25.672 1 97.94 438 PHE B C 1
ATOM 9559 O O . PHE B 1 438 ? 9.805 -32.406 -24.547 1 97.94 438 PHE B O 1
ATOM 9566 N N . CYS B 1 439 ? 11.195 -31.719 -26.109 1 97.81 439 CYS B N 1
ATOM 9567 C CA . CYS B 1 439 ? 12.336 -31.703 -25.203 1 97.81 439 CYS B CA 1
ATOM 9568 C C . CYS B 1 439 ? 12.414 -30.375 -24.453 1 97.81 439 CYS B C 1
ATOM 9570 O O . CYS B 1 439 ? 12.633 -29.328 -25.047 1 97.81 439 CYS B O 1
ATOM 9572 N N . GLU B 1 440 ? 12.281 -30.406 -23.188 1 97.06 440 GLU B N 1
ATOM 9573 C CA . GLU B 1 440 ? 12.188 -29.172 -22.406 1 97.06 440 GLU B CA 1
ATOM 9574 C C . GLU B 1 440 ? 13.422 -28.984 -21.531 1 97.06 440 GLU B C 1
ATOM 9576 O O . GLU B 1 440 ? 13.477 -28.062 -20.719 1 97.06 440 GLU B O 1
ATOM 9581 N N . GLY B 1 441 ? 14.461 -29.859 -21.672 1 94.94 441 GLY B N 1
ATOM 9582 C CA . GLY B 1 441 ? 15.711 -29.688 -20.938 1 94.94 441 GLY B CA 1
ATOM 9583 C C . GLY B 1 441 ? 16.469 -30.984 -20.75 1 94.94 441 GLY B C 1
ATOM 9584 O O . GLY B 1 441 ? 16 -32.062 -21.141 1 94.94 441 GLY B O 1
ATOM 9585 N N . PRO B 1 442 ? 17.578 -30.875 -20.172 1 94.19 442 PRO B N 1
ATOM 9586 C CA . PRO B 1 442 ? 18.219 -29.75 -19.484 1 94.19 442 PRO B CA 1
ATOM 9587 C C . PRO B 1 442 ? 18.797 -28.719 -20.438 1 94.19 442 PRO B C 1
ATOM 9589 O O . PRO B 1 442 ? 19.031 -27.562 -20.062 1 94.19 442 PRO B O 1
ATOM 9592 N N . LYS B 1 443 ? 19.156 -29.094 -21.688 1 94.44 443 LYS B N 1
ATOM 9593 C CA . LYS B 1 443 ? 19.641 -28.141 -22.688 1 94.44 443 LYS B CA 1
ATOM 9594 C C . LYS B 1 443 ? 18.484 -27.375 -23.328 1 94.44 443 LYS B C 1
ATOM 9596 O O . LYS B 1 443 ? 17.328 -27.531 -22.922 1 94.44 443 LYS B O 1
ATOM 9601 N N . VAL B 1 444 ? 18.812 -26.516 -24.281 1 94.5 444 VAL B N 1
ATOM 9602 C CA . VAL B 1 444 ? 17.828 -25.641 -24.906 1 94.5 444 VAL B CA 1
ATOM 9603 C C . VAL B 1 444 ? 16.688 -26.484 -25.5 1 94.5 444 VAL B C 1
ATOM 9605 O O . VAL B 1 444 ? 16.953 -27.484 -26.172 1 94.5 444 VAL B O 1
ATOM 9608 N N . PRO B 1 445 ? 15.43 -26.172 -25.312 1 96.44 445 PRO B N 1
ATOM 9609 C CA . PRO B 1 445 ? 14.258 -26.938 -25.734 1 96.44 445 PRO B CA 1
ATOM 9610 C C . PRO B 1 445 ? 14.195 -27.141 -27.25 1 96.44 445 PRO B C 1
ATOM 9612 O O . PRO B 1 445 ? 14.617 -26.25 -28 1 96.44 445 PRO B O 1
ATOM 9615 N N . VAL B 1 446 ? 13.641 -28.25 -27.625 1 96.88 446 VAL B N 1
ATOM 9616 C CA . VAL B 1 446 ? 13.461 -28.625 -29.031 1 96.88 446 VAL B CA 1
ATOM 9617 C C . VAL B 1 446 ? 12.086 -29.266 -29.203 1 96.88 446 VAL B C 1
ATOM 9619 O O . VAL B 1 446 ? 11.586 -29.953 -28.312 1 96.88 446 VAL B O 1
ATOM 9622 N N . VAL B 1 447 ? 11.445 -29.047 -30.328 1 97.38 447 VAL B N 1
ATOM 9623 C CA . VAL B 1 447 ? 10.188 -29.688 -30.688 1 97.38 447 VAL B CA 1
ATOM 9624 C C . VAL B 1 447 ? 10.367 -30.531 -31.953 1 97.38 447 VAL B C 1
ATOM 9626 O O . VAL B 1 447 ? 10.859 -30.031 -32.969 1 97.38 447 VAL B O 1
ATOM 9629 N N . SER B 1 448 ? 10.031 -31.781 -31.844 1 96.56 448 SER B N 1
ATOM 9630 C CA . SER B 1 448 ? 10.188 -32.719 -32.969 1 96.56 448 SER B CA 1
ATOM 9631 C C . SER B 1 448 ? 8.914 -33.5 -33.219 1 96.56 448 SER B C 1
ATOM 9633 O O . SER B 1 448 ? 8.07 -33.625 -32.312 1 96.56 448 SER B O 1
ATOM 9635 N N . LEU B 1 449 ? 8.75 -33.938 -34.406 1 96.44 449 LEU B N 1
ATOM 9636 C CA . LEU B 1 449 ? 7.652 -34.781 -34.844 1 96.44 449 LEU B CA 1
ATOM 9637 C C . LEU B 1 449 ? 8.148 -36.188 -35.156 1 96.44 449 LEU B C 1
ATOM 9639 O O . LEU B 1 449 ? 9.086 -36.344 -35.969 1 96.44 449 LEU B O 1
ATOM 9643 N N . HIS B 1 450 ? 7.539 -37.25 -34.594 1 96.56 450 HIS B N 1
ATOM 9644 C CA . HIS B 1 450 ? 8.008 -38.625 -34.688 1 96.56 450 HIS B CA 1
ATOM 9645 C C . HIS B 1 450 ? 6.914 -39.531 -35.25 1 96.56 450 HIS B C 1
ATOM 9647 O O . HIS B 1 450 ? 5.723 -39.25 -35.094 1 96.56 450 HIS B O 1
ATOM 9653 N N . ILE B 1 451 ? 7.402 -40.594 -35.875 1 95 451 ILE B N 1
ATOM 9654 C CA . ILE B 1 451 ? 6.516 -41.688 -36.281 1 95 451 ILE B CA 1
ATOM 9655 C C . ILE B 1 451 ? 6.441 -42.719 -35.156 1 95 451 ILE B C 1
ATOM 9657 O O . ILE B 1 451 ? 7.473 -43.188 -34.656 1 95 451 ILE B O 1
ATOM 9661 N N . THR B 1 452 ? 5.223 -43.125 -34.75 1 95.75 452 THR B N 1
ATOM 9662 C CA . THR B 1 452 ? 5.031 -43.938 -33.562 1 95.75 452 THR B CA 1
ATOM 9663 C C . THR B 1 452 ? 5.688 -45.312 -33.75 1 95.75 452 THR B C 1
ATOM 9665 O O . THR B 1 452 ? 6.301 -45.844 -32.812 1 95.75 452 THR B O 1
ATOM 9668 N N . ASP B 1 453 ? 5.633 -45.875 -34.938 1 92.69 453 ASP B N 1
ATOM 9669 C CA . ASP B 1 453 ? 6.137 -47.219 -35.188 1 92.69 453 ASP B CA 1
ATOM 9670 C C . ASP B 1 453 ? 7.664 -47.219 -35.281 1 92.69 453 ASP B C 1
ATOM 9672 O O . ASP B 1 453 ? 8.297 -48.25 -35.094 1 92.69 453 ASP B O 1
ATOM 9676 N N . ASN B 1 454 ? 8.203 -46.062 -35.625 1 94 454 ASN B N 1
ATOM 9677 C CA . ASN B 1 454 ? 9.648 -45.875 -35.688 1 94 454 ASN B CA 1
ATOM 9678 C C . ASN B 1 454 ? 10.07 -44.5 -35.156 1 94 454 ASN B C 1
ATOM 9680 O O . ASN B 1 454 ? 10.453 -43.625 -35.906 1 94 454 ASN B O 1
ATOM 9684 N N . PRO B 1 455 ? 10.148 -44.469 -33.906 1 94.75 455 PRO B N 1
ATOM 9685 C CA . PRO B 1 455 ? 10.367 -43.156 -33.281 1 94.75 455 PRO B CA 1
ATOM 9686 C C . PRO B 1 455 ? 11.703 -42.531 -33.656 1 94.75 455 PRO B C 1
ATOM 9688 O O . PRO B 1 455 ? 11.906 -41.344 -33.469 1 94.75 455 PRO B O 1
ATOM 9691 N N . SER B 1 456 ? 12.594 -43.281 -34.281 1 93.38 456 SER B N 1
ATOM 9692 C CA . SER B 1 456 ? 13.883 -42.75 -34.688 1 93.38 456 SER B CA 1
ATOM 9693 C C . SER B 1 456 ? 13.742 -41.875 -35.969 1 93.38 456 SER B C 1
ATOM 9695 O O . SER B 1 456 ? 14.641 -41.125 -36.312 1 93.38 456 SER B O 1
ATOM 9697 N N . ARG B 1 457 ? 12.688 -42.094 -36.625 1 92.81 457 ARG B N 1
ATOM 9698 C CA . ARG B 1 457 ? 12.375 -41.219 -37.75 1 92.81 457 ARG B CA 1
ATOM 9699 C C . ARG B 1 457 ? 11.609 -40 -37.312 1 92.81 457 ARG B C 1
ATOM 9701 O O . ARG B 1 457 ? 10.469 -40.094 -36.844 1 92.81 457 ARG B O 1
ATOM 9708 N N . TYR B 1 458 ? 12.242 -38.906 -37.406 1 92.81 458 TYR B N 1
ATOM 9709 C CA . TYR B 1 458 ? 11.602 -37.719 -36.875 1 92.81 458 TYR B CA 1
ATOM 9710 C C . TYR B 1 458 ? 11.984 -36.5 -37.719 1 92.81 458 TYR B C 1
ATOM 9712 O O . TYR B 1 458 ? 12.93 -36.531 -38.5 1 92.81 458 TYR B O 1
ATOM 9720 N N . PHE B 1 459 ? 11.227 -35.438 -37.625 1 91.38 459 PHE B N 1
ATOM 9721 C CA . PHE B 1 459 ? 11.414 -34.125 -38.188 1 91.38 459 PHE B CA 1
ATOM 9722 C C . PHE B 1 459 ? 11.508 -33.062 -37.094 1 91.38 459 PHE B C 1
ATOM 9724 O O . PHE B 1 459 ? 10.703 -33.031 -36.188 1 91.38 459 PHE B O 1
ATOM 9731 N N . LEU B 1 460 ? 12.531 -32.219 -37.219 1 92.12 460 LEU B N 1
ATOM 9732 C CA . LEU B 1 460 ? 12.664 -31.141 -36.25 1 92.12 460 LEU B CA 1
ATOM 9733 C C . LEU B 1 460 ? 11.789 -29.953 -36.656 1 92.12 460 LEU B C 1
ATOM 9735 O O . LEU B 1 460 ? 11.961 -29.375 -37.719 1 92.12 460 LEU B O 1
ATOM 9739 N N . LEU B 1 461 ? 10.852 -29.578 -35.812 1 93.44 461 LEU B N 1
ATOM 9740 C CA . LEU B 1 461 ? 9.977 -28.453 -36.062 1 93.44 461 LEU B CA 1
ATOM 9741 C C . LEU B 1 461 ? 10.609 -27.156 -35.562 1 93.44 461 LEU B C 1
ATOM 9743 O O . LEU B 1 461 ? 10.438 -26.094 -36.188 1 93.44 461 LEU B O 1
ATOM 9747 N N . GLU B 1 462 ? 11.227 -27.109 -34.375 1 95 462 GLU B N 1
ATOM 9748 C CA . GLU B 1 462 ? 11.875 -25.969 -33.75 1 95 462 GLU B CA 1
ATOM 9749 C C . GLU B 1 462 ? 13.078 -26.406 -32.938 1 95 462 GLU B C 1
ATOM 9751 O O . GLU B 1 462 ? 12.961 -27.266 -32.062 1 95 462 GLU B O 1
ATOM 9756 N N . ASN B 1 463 ? 14.219 -25.828 -33.156 1 93.94 463 ASN B N 1
ATOM 9757 C CA . ASN B 1 463 ? 15.43 -26.234 -32.438 1 93.94 463 ASN B CA 1
ATOM 9758 C C . ASN B 1 463 ? 16.016 -25.078 -31.641 1 93.94 463 ASN B C 1
ATOM 9760 O O . ASN B 1 463 ? 17.047 -25.234 -30.969 1 93.94 463 ASN B O 1
ATOM 9764 N N . ASN B 1 464 ? 15.367 -23.906 -31.656 1 95.06 464 ASN B N 1
ATOM 9765 C CA . ASN B 1 464 ? 15.812 -22.719 -30.922 1 95.06 464 ASN B CA 1
ATOM 9766 C C . ASN B 1 464 ? 17.312 -22.484 -31.109 1 95.06 464 ASN B C 1
ATOM 9768 O O . ASN B 1 464 ? 18.047 -22.312 -30.141 1 95.06 464 ASN B O 1
ATOM 9772 N N . SER B 1 465 ? 17.734 -22.359 -32.281 1 92.62 465 SER B N 1
ATOM 9773 C CA . SER B 1 465 ? 19.156 -22.266 -32.656 1 92.62 465 SER B CA 1
ATOM 9774 C C . SER B 1 465 ? 19.766 -20.969 -32.125 1 92.62 465 SER B C 1
ATOM 9776 O O . SER B 1 465 ? 20.906 -20.953 -31.688 1 92.62 465 SER B O 1
ATOM 9778 N N . VAL B 1 466 ? 19 -19.938 -32.188 1 90.25 466 VAL B N 1
ATOM 9779 C CA . VAL B 1 466 ? 19.5 -18.656 -31.703 1 90.25 466 VAL B CA 1
ATOM 9780 C C . VAL B 1 466 ? 19.797 -18.734 -30.203 1 90.25 466 VAL B C 1
ATOM 9782 O O . VAL B 1 466 ? 20.828 -18.266 -29.734 1 90.25 466 VAL B O 1
ATOM 9785 N N . MET B 1 467 ? 18.891 -19.281 -29.469 1 91.5 467 MET B N 1
ATOM 9786 C CA . MET B 1 467 ? 19.078 -19.438 -28.016 1 91.5 467 MET B CA 1
ATOM 9787 C C . MET B 1 467 ? 20.25 -20.359 -27.719 1 91.5 467 MET B C 1
ATOM 9789 O O . MET B 1 467 ? 21 -20.125 -26.766 1 91.5 467 MET B O 1
ATOM 9793 N N . LYS B 1 468 ? 20.406 -21.422 -28.5 1 91.25 468 LYS B N 1
ATOM 9794 C CA . LYS B 1 468 ? 21.531 -22.344 -28.312 1 91.25 468 LYS B CA 1
ATOM 9795 C C . LYS B 1 468 ? 22.859 -21.625 -28.469 1 91.25 468 LYS B C 1
ATOM 9797 O O . LYS B 1 468 ? 23.781 -21.844 -27.656 1 91.25 468 LYS B O 1
ATOM 9802 N N . GLU B 1 469 ? 22.953 -20.797 -29.391 1 90.19 469 GLU B N 1
ATOM 9803 C CA . GLU B 1 469 ? 24.188 -20.031 -29.641 1 90.19 469 GLU B CA 1
ATOM 9804 C C . GLU B 1 469 ? 24.453 -19.062 -28.5 1 90.19 469 GLU B C 1
ATOM 9806 O O . GLU B 1 469 ? 25.594 -18.891 -28.078 1 90.19 469 GLU B O 1
ATOM 9811 N N . THR B 1 470 ? 23.391 -18.469 -28.078 1 87.62 470 THR B N 1
ATOM 9812 C CA . THR B 1 470 ? 23.516 -17.5 -27 1 87.62 470 THR B CA 1
ATOM 9813 C C . THR B 1 470 ? 24 -18.156 -25.719 1 87.62 470 THR B C 1
ATOM 9815 O O . THR B 1 470 ? 24.906 -17.656 -25.047 1 87.62 470 THR B O 1
ATOM 9818 N N . ILE B 1 471 ? 23.422 -19.25 -25.438 1 87.44 471 ILE B N 1
ATOM 9819 C CA . ILE B 1 471 ? 23.75 -19.969 -24.203 1 87.44 471 ILE B CA 1
ATOM 9820 C C . ILE B 1 471 ? 25.188 -20.484 -24.281 1 87.44 471 ILE B C 1
ATOM 9822 O O . ILE B 1 471 ? 25.906 -20.484 -23.281 1 87.44 471 ILE B O 1
ATOM 9826 N N . GLN B 1 472 ? 25.578 -20.938 -25.406 1 86.25 472 GLN B N 1
ATOM 9827 C CA . GLN B 1 472 ? 26.938 -21.422 -25.609 1 86.25 472 GLN B CA 1
ATOM 9828 C C . GLN B 1 472 ? 27.953 -20.297 -25.422 1 86.25 472 GLN B C 1
ATOM 9830 O O . GLN B 1 472 ? 29.016 -20.5 -24.812 1 86.25 472 GLN B O 1
ATOM 9835 N N . LYS B 1 473 ? 27.562 -19.25 -25.891 1 86.31 473 LYS B N 1
ATOM 9836 C CA . LYS B 1 473 ? 28.453 -18.094 -25.797 1 86.31 473 LYS B CA 1
ATOM 9837 C C . LYS B 1 473 ? 28.594 -17.625 -24.344 1 86.31 473 LYS B C 1
ATOM 9839 O O . LYS B 1 473 ? 29.672 -17.203 -23.922 1 86.31 473 LYS B O 1
ATOM 9844 N N . LYS B 1 474 ? 27.562 -17.75 -23.609 1 85.56 474 LYS B N 1
ATOM 9845 C CA . LYS B 1 474 ? 27.531 -17.219 -22.25 1 85.56 474 LYS B CA 1
ATOM 9846 C C . LYS B 1 474 ? 28.031 -18.25 -21.25 1 85.56 474 LYS B C 1
ATOM 9848 O O . LYS B 1 474 ? 28.328 -17.906 -20.094 1 85.56 474 LYS B O 1
ATOM 9853 N N . LYS B 1 475 ? 28.312 -19.359 -21.641 1 79.56 475 LYS B N 1
ATOM 9854 C CA . LYS B 1 475 ? 28.766 -20.438 -20.766 1 79.56 475 LYS B CA 1
ATOM 9855 C C . LYS B 1 475 ? 27.969 -20.469 -19.469 1 79.56 475 LYS B C 1
ATOM 9857 O O . LYS B 1 475 ? 28.531 -20.297 -18.375 1 79.56 475 LYS B O 1
ATOM 9862 N N . LEU B 1 476 ? 26.75 -20.797 -19.547 1 77.06 476 LEU B N 1
ATOM 9863 C CA . LEU B 1 476 ? 25.859 -20.734 -18.391 1 77.06 476 LEU B CA 1
ATOM 9864 C C . LEU B 1 476 ? 26.312 -21.703 -17.312 1 77.06 476 LEU B C 1
ATOM 9866 O O . LEU B 1 476 ? 27.047 -22.656 -17.578 1 77.06 476 LEU B O 1
ATOM 9870 N N . ALA B 1 477 ? 25.812 -21.484 -16.062 1 74.62 477 ALA B N 1
ATOM 9871 C CA . ALA B 1 477 ? 26.219 -22.141 -14.812 1 74.62 477 ALA B CA 1
ATOM 9872 C C . ALA B 1 477 ? 25.984 -23.641 -14.883 1 74.62 477 ALA B C 1
ATOM 9874 O O . ALA B 1 477 ? 25.031 -24.094 -15.516 1 74.62 477 ALA B O 1
ATOM 9875 N N . LYS B 1 478 ? 26.875 -24.312 -14.273 1 84.75 478 LYS B N 1
ATOM 9876 C CA . LYS B 1 478 ? 26.734 -25.766 -14.094 1 84.75 478 LYS B CA 1
ATOM 9877 C C . LYS B 1 478 ? 25.719 -26.078 -12.984 1 84.75 478 LYS B C 1
ATOM 9879 O O . LYS B 1 478 ? 25.703 -25.422 -11.953 1 84.75 478 LYS B O 1
ATOM 9884 N N . ARG B 1 479 ? 24.828 -27.047 -13.273 1 93.38 479 ARG B N 1
ATOM 9885 C CA . ARG B 1 479 ? 23.859 -27.5 -12.281 1 93.38 479 ARG B CA 1
ATOM 9886 C C . ARG B 1 479 ? 24.156 -28.922 -11.828 1 93.38 479 ARG B C 1
ATOM 9888 O O . ARG B 1 479 ? 24.562 -29.766 -12.633 1 93.38 479 ARG B O 1
ATOM 9895 N N . GLU B 1 480 ? 24.094 -29.062 -10.508 1 94.75 480 GLU B N 1
ATOM 9896 C CA . GLU B 1 480 ? 24.297 -30.391 -9.914 1 94.75 480 GLU B CA 1
ATOM 9897 C C . GLU B 1 480 ? 23.156 -30.75 -8.977 1 94.75 480 GLU B C 1
ATOM 9899 O O . GLU B 1 480 ? 22.656 -29.906 -8.227 1 94.75 480 GLU B O 1
ATOM 9904 N N . THR B 1 481 ? 22.719 -32.031 -9.117 1 96.19 481 THR B N 1
ATOM 9905 C CA . THR B 1 481 ? 21.688 -32.5 -8.211 1 96.19 481 THR B CA 1
ATOM 9906 C C . THR B 1 481 ? 22.266 -33.531 -7.219 1 96.19 481 THR B C 1
ATOM 9908 O O . THR B 1 481 ? 23 -34.438 -7.609 1 96.19 481 THR B O 1
ATOM 9911 N N . ARG B 1 482 ? 22 -33.281 -5.984 1 96.38 482 ARG B N 1
ATOM 9912 C CA . ARG B 1 482 ? 22.391 -34.188 -4.898 1 96.38 482 ARG B CA 1
ATOM 9913 C C . ARG B 1 482 ? 21.172 -34.688 -4.137 1 96.38 482 ARG B C 1
ATOM 9915 O O . ARG B 1 482 ? 20.141 -34.031 -4.094 1 96.38 482 ARG B O 1
ATOM 9922 N N . ILE B 1 483 ? 21.344 -35.875 -3.635 1 96.75 483 ILE B N 1
ATOM 9923 C CA . ILE B 1 483 ? 20.266 -36.438 -2.816 1 96.75 483 ILE B CA 1
ATOM 9924 C C . ILE B 1 483 ? 20.641 -36.312 -1.34 1 96.75 483 ILE B C 1
ATOM 9926 O O . ILE B 1 483 ? 21.703 -36.812 -0.924 1 96.75 483 ILE B O 1
ATOM 9930 N N . LEU B 1 484 ? 19.797 -35.656 -0.583 1 97.19 484 LEU B N 1
ATOM 9931 C CA . LEU B 1 484 ? 20 -35.531 0.857 1 97.19 484 LEU B CA 1
ATOM 9932 C C . LEU B 1 484 ? 19.172 -36.562 1.615 1 97.19 484 LEU B C 1
ATOM 9934 O O . LEU B 1 484 ? 18.016 -36.812 1.253 1 97.19 484 LEU B O 1
ATOM 9938 N N . HIS B 1 485 ? 19.812 -37.062 2.637 1 95.06 485 HIS B N 1
ATOM 9939 C CA . HIS B 1 485 ? 19.094 -37.969 3.529 1 95.06 485 HIS B CA 1
ATOM 9940 C C . HIS B 1 485 ? 18.656 -37.281 4.805 1 95.06 485 HIS B C 1
ATOM 9942 O O . HIS B 1 485 ? 19.484 -36.969 5.66 1 95.06 485 HIS B O 1
ATOM 9948 N N . ILE B 1 486 ? 17.469 -37 4.879 1 92.69 486 ILE B N 1
ATOM 9949 C CA . ILE B 1 486 ? 16.875 -36.375 6.051 1 92.69 486 ILE B CA 1
ATOM 9950 C C . ILE B 1 486 ? 15.859 -37.312 6.695 1 92.69 486 ILE B C 1
ATOM 9952 O O . ILE B 1 486 ? 14.789 -37.562 6.125 1 92.69 486 ILE B O 1
ATOM 9956 N N . ASP B 1 487 ? 16.188 -37.75 7.895 1 88.88 487 ASP B N 1
ATOM 9957 C CA . ASP B 1 487 ? 15.383 -38.781 8.547 1 88.88 487 ASP B CA 1
ATOM 9958 C C . ASP B 1 487 ? 15.227 -40 7.66 1 88.88 487 ASP B C 1
ATOM 9960 O O . ASP B 1 487 ? 16.219 -40.594 7.223 1 88.88 487 ASP B O 1
ATOM 9964 N N . ASP B 1 488 ? 14.023 -40.312 7.305 1 88.31 488 ASP B N 1
ATOM 9965 C CA . ASP B 1 488 ? 13.789 -41.5 6.512 1 88.31 488 ASP B CA 1
ATOM 9966 C C . ASP B 1 488 ? 13.516 -41.156 5.051 1 88.31 488 ASP B C 1
ATOM 9968 O O . ASP B 1 488 ? 12.992 -41.969 4.293 1 88.31 488 ASP B O 1
ATOM 9972 N N . TYR B 1 489 ? 13.984 -39.938 4.668 1 94.69 489 TYR B N 1
ATOM 9973 C CA . TYR B 1 489 ? 13.641 -39.5 3.318 1 94.69 489 TYR B CA 1
ATOM 9974 C C . TYR B 1 489 ? 14.898 -39.188 2.514 1 94.69 489 TYR B C 1
ATOM 9976 O O . TYR B 1 489 ? 15.914 -38.75 3.074 1 94.69 489 TYR B O 1
ATOM 9984 N N . GLU B 1 490 ? 14.852 -39.469 1.228 1 94.5 490 GLU B N 1
ATOM 9985 C CA . GLU B 1 490 ? 15.828 -39 0.235 1 94.5 490 GLU B CA 1
ATOM 9986 C C . GLU B 1 490 ? 15.273 -37.844 -0.593 1 94.5 490 GLU B C 1
ATOM 9988 O O . GLU B 1 490 ? 14.359 -38.031 -1.398 1 94.5 490 GLU B O 1
ATOM 9993 N N . LEU B 1 491 ? 15.82 -36.75 -0.387 1 97.25 491 LEU B N 1
ATOM 9994 C CA . LEU B 1 491 ? 15.25 -35.531 -0.959 1 97.25 491 LEU B CA 1
ATOM 9995 C C . LEU B 1 491 ? 16.281 -34.844 -1.837 1 97.25 491 LEU B C 1
ATOM 9997 O O . LEU B 1 491 ? 17.438 -34.688 -1.456 1 97.25 491 LEU B O 1
ATOM 10001 N N . PRO B 1 492 ? 15.906 -34.406 -3.002 1 97.69 492 PRO B N 1
ATOM 10002 C CA . PRO B 1 492 ? 16.859 -33.875 -3.961 1 97.69 492 PRO B CA 1
ATOM 10003 C C . PRO B 1 492 ? 17.172 -32.406 -3.711 1 97.69 492 PRO B C 1
ATOM 10005 O O . PRO B 1 492 ? 16.266 -31.609 -3.426 1 97.69 492 PRO B O 1
ATOM 10008 N N . LEU B 1 493 ? 18.406 -32.062 -3.814 1 98.25 493 LEU B N 1
ATOM 10009 C CA . LEU B 1 493 ? 18.938 -30.703 -3.75 1 98.25 493 LEU B CA 1
ATOM 10010 C C . LEU B 1 493 ? 19.672 -30.344 -5.043 1 98.25 493 LEU B C 1
ATOM 10012 O O . LEU B 1 493 ? 20.5 -31.109 -5.527 1 98.25 493 LEU B O 1
ATOM 10016 N N . GLN B 1 494 ? 19.234 -29.266 -5.613 1 97.94 494 GLN B N 1
ATOM 10017 C CA . GLN B 1 494 ? 19.891 -28.797 -6.828 1 97.94 494 GLN B CA 1
ATOM 10018 C C . GLN B 1 494 ? 20.719 -27.547 -6.551 1 97.94 494 GLN B C 1
ATOM 10020 O O . GLN B 1 494 ? 20.234 -26.594 -5.938 1 97.94 494 GLN B O 1
ATOM 10025 N N . LEU B 1 495 ? 21.953 -27.594 -6.992 1 97.69 495 LEU B N 1
ATOM 10026 C CA . LEU B 1 495 ? 22.875 -26.469 -6.836 1 97.69 495 LEU B CA 1
ATOM 10027 C C . LEU B 1 495 ? 23.312 -25.938 -8.195 1 97.69 495 LEU B C 1
ATOM 10029 O O . LEU B 1 495 ? 23.609 -26.719 -9.109 1 97.69 495 LEU B O 1
ATOM 10033 N N . SER B 1 496 ? 23.266 -24.688 -8.367 1 96.81 496 SER B N 1
ATOM 10034 C CA . SER B 1 496 ? 23.859 -24 -9.508 1 96.81 496 SER B CA 1
ATOM 10035 C C . SER B 1 496 ? 25.094 -23.219 -9.102 1 96.81 496 SER B C 1
ATOM 10037 O O . SER B 1 496 ? 25.062 -22.406 -8.172 1 96.81 496 SER B O 1
ATOM 10039 N N . PHE B 1 497 ? 26.188 -23.5 -9.812 1 96.06 497 PHE B N 1
ATOM 10040 C CA . PHE B 1 497 ? 27.469 -22.953 -9.43 1 96.06 497 PHE B CA 1
ATOM 10041 C C . PHE B 1 497 ? 27.891 -21.844 -10.391 1 96.06 497 PHE B C 1
ATOM 10043 O O . PHE B 1 497 ? 27.5 -21.844 -11.562 1 96.06 497 PHE B O 1
ATOM 10050 N N . PRO B 1 498 ? 28.688 -20.938 -9.844 1 92.69 498 PRO B N 1
ATOM 10051 C CA . PRO B 1 498 ? 29.297 -19.969 -10.766 1 92.69 498 PRO B CA 1
ATOM 10052 C C . PRO B 1 498 ? 30.234 -20.625 -11.773 1 92.69 498 PRO B C 1
ATOM 10054 O O . PRO B 1 498 ? 30.703 -21.75 -11.562 1 92.69 498 PRO B O 1
ATOM 10057 N N . LYS B 1 499 ? 30.5 -20.016 -12.883 1 87.06 499 LYS B N 1
ATOM 10058 C CA . LYS B 1 499 ? 31.312 -20.531 -13.977 1 87.06 499 LYS B CA 1
ATOM 10059 C C . LYS B 1 499 ? 32.719 -20.906 -13.492 1 87.06 499 LYS B C 1
ATOM 10061 O O . LYS B 1 499 ? 33.25 -21.953 -13.883 1 87.06 499 LYS B O 1
ATOM 10066 N N . ASP B 1 500 ? 33.312 -20.125 -12.625 1 86.62 500 ASP B N 1
ATOM 10067 C CA . ASP B 1 500 ? 34.688 -20.359 -12.172 1 86.62 500 ASP B CA 1
ATOM 10068 C C . ASP B 1 500 ? 34.719 -20.922 -10.75 1 86.62 500 ASP B C 1
ATOM 10070 O O . ASP B 1 500 ? 35.594 -20.578 -9.953 1 86.62 500 ASP B O 1
ATOM 10074 N N . PHE B 1 501 ? 33.781 -21.781 -10.578 1 93.31 501 PHE B N 1
ATOM 10075 C CA . PHE B 1 501 ? 33.656 -22.359 -9.242 1 93.31 501 PHE B CA 1
ATOM 10076 C C . PHE B 1 501 ? 34.906 -23.156 -8.883 1 93.31 501 PHE B C 1
ATOM 10078 O O . PHE B 1 501 ? 35.406 -23.938 -9.688 1 93.31 501 PHE B O 1
ATOM 10085 N N . MET B 1 502 ? 35.375 -22.891 -7.656 1 94.25 502 MET B N 1
ATOM 10086 C CA . MET B 1 502 ? 36.469 -23.625 -7.031 1 94.25 502 MET B CA 1
ATOM 10087 C C . MET B 1 502 ? 36.125 -24.031 -5.605 1 94.25 502 MET B C 1
ATOM 10089 O O . MET B 1 502 ? 35.688 -23.188 -4.812 1 94.25 502 MET B O 1
ATOM 10093 N N . GLU B 1 503 ? 36.375 -25.219 -5.32 1 93.62 503 GLU B N 1
ATOM 10094 C CA . GLU B 1 503 ? 36 -25.766 -4.023 1 93.62 503 GLU B CA 1
ATOM 10095 C C . GLU B 1 503 ? 36.688 -25.031 -2.885 1 93.62 503 GLU B C 1
ATOM 10097 O O . GLU B 1 503 ? 36.188 -24.969 -1.762 1 93.62 503 GLU B O 1
ATOM 10102 N N . LYS B 1 504 ? 37.781 -24.469 -3.158 1 94.12 504 LYS B N 1
ATOM 10103 C CA . LYS B 1 504 ? 38.594 -23.828 -2.123 1 94.12 504 LYS B CA 1
ATOM 10104 C C . LYS B 1 504 ? 38.062 -22.438 -1.788 1 94.12 504 LYS B C 1
ATOM 10106 O O . LYS B 1 504 ? 38.375 -21.891 -0.731 1 94.12 504 LYS B O 1
ATOM 10111 N N . ASN B 1 505 ? 37.25 -21.953 -2.648 1 94.62 505 ASN B N 1
ATOM 10112 C CA . ASN B 1 505 ? 36.688 -20.625 -2.43 1 94.62 505 ASN B CA 1
ATOM 10113 C C . ASN B 1 505 ? 35.406 -20.672 -1.614 1 94.62 505 ASN B C 1
ATOM 10115 O O . ASN B 1 505 ? 34.781 -21.734 -1.523 1 94.62 505 ASN B O 1
ATOM 10119 N N . GLN B 1 506 ? 35.125 -19.562 -0.978 1 95.44 506 GLN B N 1
ATOM 10120 C CA . GLN B 1 506 ? 33.844 -19.422 -0.264 1 95.44 506 GLN B CA 1
ATOM 10121 C C . GLN B 1 506 ? 32.844 -18.578 -1.052 1 95.44 506 GLN B C 1
ATOM 10123 O O . GLN B 1 506 ? 33.219 -17.531 -1.589 1 95.44 506 GLN B O 1
ATOM 10128 N N . TYR B 1 507 ? 31.688 -19.125 -1.127 1 96.56 507 TYR B N 1
ATOM 10129 C CA . TYR B 1 507 ? 30.656 -18.453 -1.908 1 96.56 507 TYR B CA 1
ATOM 10130 C C . TYR B 1 507 ? 29.422 -18.156 -1.051 1 96.56 507 TYR B C 1
ATOM 10132 O O . TYR B 1 507 ? 29.172 -18.844 -0.056 1 96.56 507 TYR B O 1
ATOM 10140 N N . ALA B 1 508 ? 28.703 -17.047 -1.376 1 97.44 508 ALA B N 1
ATOM 10141 C CA . ALA B 1 508 ? 27.375 -16.812 -0.821 1 97.44 508 ALA B CA 1
ATOM 10142 C C . ALA B 1 508 ? 26.359 -17.844 -1.341 1 97.44 508 ALA B C 1
ATOM 10144 O O . ALA B 1 508 ? 26.609 -18.484 -2.363 1 97.44 508 ALA B O 1
ATOM 10145 N N . LEU B 1 509 ? 25.312 -18.031 -0.569 1 98 509 LEU B N 1
ATOM 10146 C CA . LEU B 1 509 ? 24.281 -18.984 -0.939 1 98 509 LEU B CA 1
ATOM 10147 C C . LEU B 1 509 ? 22.906 -18.328 -0.969 1 98 509 LEU B C 1
ATOM 10149 O O . LEU B 1 509 ? 22.562 -17.562 -0.067 1 98 509 LEU B O 1
ATOM 10153 N N . LEU B 1 510 ? 22.188 -18.531 -2.002 1 98.31 510 LEU B N 1
ATOM 10154 C CA . LEU B 1 510 ? 20.781 -18.125 -2.107 1 98.31 510 LEU B CA 1
ATOM 10155 C C . LEU B 1 510 ? 19.875 -19.344 -2.207 1 98.31 510 LEU B C 1
ATOM 10157 O O . LEU B 1 510 ? 20.016 -20.156 -3.129 1 98.31 510 LEU B O 1
ATOM 10161 N N . LEU B 1 511 ? 19 -19.516 -1.208 1 98.5 511 LEU B N 1
ATOM 10162 C CA . LEU B 1 511 ? 17.969 -20.547 -1.241 1 98.5 511 LEU B CA 1
ATOM 10163 C C . LEU B 1 511 ? 16.688 -20.016 -1.867 1 98.5 511 LEU B C 1
ATOM 10165 O O . LEU B 1 511 ? 16.141 -19.031 -1.4 1 98.5 511 LEU B O 1
ATOM 10169 N N . ILE B 1 512 ? 16.203 -20.688 -2.926 1 98.44 512 ILE B N 1
ATOM 10170 C CA . ILE B 1 512 ? 15.016 -20.219 -3.641 1 98.44 512 ILE B CA 1
ATOM 10171 C C . ILE B 1 512 ? 13.859 -21.188 -3.432 1 98.44 512 ILE B C 1
ATOM 10173 O O . ILE B 1 512 ? 14.016 -22.391 -3.627 1 98.44 512 ILE B O 1
ATOM 10177 N N . MET B 1 513 ? 12.719 -20.609 -3.006 1 96.44 513 MET B N 1
ATOM 10178 C CA . MET B 1 513 ? 11.469 -21.344 -2.871 1 96.44 513 MET B CA 1
ATOM 10179 C C . MET B 1 513 ? 10.359 -20.703 -3.688 1 96.44 513 MET B C 1
ATOM 10181 O O . MET B 1 513 ? 9.945 -19.578 -3.396 1 96.44 513 MET B O 1
ATOM 10185 N N . ASP B 1 514 ? 9.836 -21.312 -4.684 1 89.56 514 ASP B N 1
ATOM 10186 C CA . ASP B 1 514 ? 8.828 -20.719 -5.562 1 89.56 514 ASP B CA 1
ATOM 10187 C C . ASP B 1 514 ? 7.812 -21.781 -6.004 1 89.56 514 ASP B C 1
ATOM 10189 O O . ASP B 1 514 ? 7.41 -21.812 -7.168 1 89.56 514 ASP B O 1
ATOM 10193 N N . GLU B 1 515 ? 7.5 -22.688 -5.141 1 89.62 515 GLU B N 1
ATOM 10194 C CA . GLU B 1 515 ? 6.508 -23.703 -5.492 1 89.62 515 GLU B CA 1
ATOM 10195 C C . GLU B 1 515 ? 5.48 -23.875 -4.375 1 89.62 515 GLU B C 1
ATOM 10197 O O . GLU B 1 515 ? 5.715 -23.469 -3.24 1 89.62 515 GLU B O 1
ATOM 10202 N N . GLU B 1 516 ? 4.414 -24.469 -4.844 1 95.25 516 GLU B N 1
ATOM 10203 C CA . GLU B 1 516 ? 3.359 -24.844 -3.898 1 95.25 516 GLU B CA 1
ATOM 10204 C C . GLU B 1 516 ? 3.342 -26.344 -3.646 1 95.25 516 GLU B C 1
ATOM 10206 O O . GLU B 1 516 ? 4.051 -27.094 -4.316 1 95.25 516 GLU B O 1
ATOM 10211 N N . PRO B 1 517 ? 2.588 -26.766 -2.617 1 96.81 517 PRO B N 1
ATOM 10212 C CA . PRO B 1 517 ? 2.529 -28.219 -2.379 1 96.81 517 PRO B CA 1
ATOM 10213 C C . PRO B 1 517 ? 2.164 -29 -3.633 1 96.81 517 PRO B C 1
ATOM 10215 O O . PRO B 1 517 ? 1.262 -28.609 -4.375 1 96.81 517 PRO B O 1
ATOM 10218 N N . GLY B 1 518 ? 2.904 -30.047 -3.842 1 96.31 518 GLY B N 1
ATOM 10219 C CA . GLY B 1 518 ? 2.668 -30.859 -5.031 1 96.31 518 GLY B CA 1
ATOM 10220 C C . GLY B 1 518 ? 3.521 -30.438 -6.211 1 96.31 518 GLY B C 1
ATOM 10221 O O . GLY B 1 518 ? 3.627 -31.172 -7.199 1 96.31 518 GLY B O 1
ATOM 10222 N N . GLY B 1 519 ? 4.195 -29.297 -6.074 1 95.19 519 GLY B N 1
ATOM 10223 C CA . GLY B 1 519 ? 5.098 -28.828 -7.113 1 95.19 519 GLY B CA 1
ATOM 10224 C C . GLY B 1 519 ? 6.52 -29.328 -6.941 1 95.19 519 GLY B C 1
ATOM 10225 O O . GLY B 1 519 ? 6.793 -30.141 -6.055 1 95.19 519 GLY B O 1
ATOM 10226 N N . GLN B 1 520 ? 7.352 -28.906 -7.879 1 95.5 520 GLN B N 1
ATOM 10227 C CA . GLN B 1 520 ? 8.75 -29.328 -7.887 1 95.5 520 GLN B CA 1
ATOM 10228 C C . GLN B 1 520 ? 9.664 -28.188 -8.32 1 95.5 520 GLN B C 1
ATOM 10230 O O . GLN B 1 520 ? 9.344 -27.453 -9.258 1 95.5 520 GLN B O 1
ATOM 10235 N N . MET B 1 521 ? 10.734 -28.031 -7.621 1 95.88 521 MET B N 1
ATOM 10236 C CA . MET B 1 521 ? 11.75 -27.031 -7.98 1 95.88 521 MET B CA 1
ATOM 10237 C C . MET B 1 521 ? 12.961 -27.703 -8.617 1 95.88 521 MET B C 1
ATOM 10239 O O . MET B 1 521 ? 13.602 -27.125 -9.5 1 95.88 521 MET B O 1
ATOM 10243 N N . VAL B 1 522 ? 13.211 -28.859 -8.188 1 97.69 522 VAL B N 1
ATOM 10244 C CA . VAL B 1 522 ? 14.383 -29.594 -8.672 1 97.69 522 VAL B CA 1
ATOM 10245 C C . VAL B 1 522 ? 13.992 -30.453 -9.867 1 97.69 522 VAL B C 1
ATOM 10247 O O . VAL B 1 522 ? 13.5 -31.578 -9.695 1 97.69 522 VAL B O 1
ATOM 10250 N N . THR B 1 523 ? 14.234 -29.984 -11.07 1 96.56 523 THR B N 1
ATOM 10251 C CA . THR B 1 523 ? 13.922 -30.703 -12.297 1 96.56 523 THR B CA 1
ATOM 10252 C C . THR B 1 523 ? 15.031 -30.531 -13.328 1 96.56 523 THR B C 1
ATOM 10254 O O . THR B 1 523 ? 15.945 -29.734 -13.133 1 96.56 523 THR B O 1
ATOM 10257 N N . ASP B 1 524 ? 14.953 -31.281 -14.383 1 96.06 524 ASP B N 1
ATOM 10258 C CA . ASP B 1 524 ? 15.906 -31.172 -15.484 1 96.06 524 ASP B CA 1
ATOM 10259 C C . ASP B 1 524 ? 15.469 -30.125 -16.5 1 96.06 524 ASP B C 1
ATOM 10261 O O . ASP B 1 524 ? 16.109 -29.953 -17.531 1 96.06 524 ASP B O 1
ATOM 10265 N N . LYS B 1 525 ? 14.422 -29.438 -16.25 1 95.62 525 LYS B N 1
ATOM 10266 C CA . LYS B 1 525 ? 13.922 -28.453 -17.203 1 95.62 525 LYS B CA 1
ATOM 10267 C C . LYS B 1 525 ? 14.945 -27.344 -17.453 1 95.62 525 LYS B C 1
ATOM 10269 O O . LYS B 1 525 ? 15.641 -26.922 -16.516 1 95.62 525 LYS B O 1
ATOM 10274 N N . PHE B 1 526 ? 14.938 -26.859 -18.641 1 94.94 526 PHE B N 1
ATOM 10275 C CA . PHE B 1 526 ? 15.797 -25.734 -19 1 94.94 526 PHE B CA 1
ATOM 10276 C C . PHE B 1 526 ? 15.391 -24.484 -18.234 1 94.94 526 PHE B C 1
ATOM 10278 O O . PHE B 1 526 ? 14.203 -24.203 -18.094 1 94.94 526 PHE B O 1
ATOM 10285 N N . HIS B 1 527 ? 16.391 -23.844 -17.672 1 92.81 527 HIS B N 1
ATOM 10286 C CA . HIS B 1 527 ? 16.062 -22.688 -16.844 1 92.81 527 HIS B CA 1
ATOM 10287 C C . HIS B 1 527 ? 17.094 -21.578 -17 1 92.81 527 HIS B C 1
ATOM 10289 O O . HIS B 1 527 ? 18.297 -21.812 -16.859 1 92.81 527 HIS B O 1
ATOM 10295 N N . VAL B 1 528 ? 16.688 -20.422 -17.344 1 93.31 528 VAL B N 1
ATOM 10296 C CA . VAL B 1 528 ? 17.453 -19.188 -17.312 1 93.31 528 VAL B CA 1
ATOM 10297 C C . VAL B 1 528 ? 16.578 -18.031 -16.844 1 93.31 528 VAL B C 1
ATOM 10299 O O . VAL B 1 528 ? 15.531 -17.75 -17.438 1 93.31 528 VAL B O 1
ATOM 10302 N N . ASP B 1 529 ? 16.922 -17.422 -15.805 1 94.19 529 ASP B N 1
ATOM 10303 C CA . ASP B 1 529 ? 16.141 -16.344 -15.211 1 94.19 529 ASP B CA 1
ATOM 10304 C C . ASP B 1 529 ? 17.031 -15.375 -14.43 1 94.19 529 ASP B C 1
ATOM 10306 O O . ASP B 1 529 ? 18.25 -15.375 -14.594 1 94.19 529 ASP B O 1
ATOM 10310 N N . TRP B 1 530 ? 16.453 -14.516 -13.578 1 95.94 530 TRP B N 1
ATOM 10311 C CA . TRP B 1 530 ? 17.172 -13.484 -12.852 1 95.94 530 TRP B CA 1
ATOM 10312 C C . TRP B 1 530 ? 18.234 -14.102 -11.945 1 95.94 530 TRP B C 1
ATOM 10314 O O . TRP B 1 530 ? 19.281 -13.5 -11.703 1 95.94 530 TRP B O 1
ATOM 10324 N N . ASP B 1 531 ? 17.984 -15.242 -11.383 1 96.19 531 ASP B N 1
ATOM 10325 C CA . ASP B 1 531 ? 18.953 -15.906 -10.531 1 96.19 531 ASP B CA 1
ATOM 10326 C C . ASP B 1 531 ? 20.203 -16.281 -11.32 1 96.19 531 ASP B C 1
ATOM 10328 O O . ASP B 1 531 ? 21.312 -16.328 -10.766 1 96.19 531 ASP B O 1
ATOM 10332 N N . SER B 1 532 ? 20.078 -16.562 -12.656 1 94.94 532 SER B N 1
ATOM 10333 C CA . SER B 1 532 ? 21.234 -16.844 -13.508 1 94.94 532 SER B CA 1
ATOM 10334 C C . SER B 1 532 ? 22.141 -15.617 -13.609 1 94.94 532 SER B C 1
ATOM 10336 O O . SER B 1 532 ? 23.359 -15.75 -13.672 1 94.94 532 SER B O 1
ATOM 10338 N N . VAL B 1 533 ? 21.484 -14.516 -13.633 1 94.62 533 VAL B N 1
ATOM 10339 C CA . VAL B 1 533 ? 22.25 -13.266 -13.664 1 94.62 533 VAL B CA 1
ATOM 10340 C C . VAL B 1 533 ? 23.016 -13.102 -12.359 1 94.62 533 VAL B C 1
ATOM 10342 O O . VAL B 1 533 ? 24.203 -12.75 -12.367 1 94.62 533 VAL B O 1
ATOM 10345 N N . LEU B 1 534 ? 22.391 -13.383 -11.289 1 95.75 534 LEU B N 1
ATOM 10346 C CA . LEU B 1 534 ? 23.016 -13.25 -9.977 1 95.75 534 LEU B CA 1
ATOM 10347 C C . LEU B 1 534 ? 24.188 -14.203 -9.836 1 95.75 534 LEU B C 1
ATOM 10349 O O . LEU B 1 534 ? 25.234 -13.828 -9.289 1 95.75 534 LEU B O 1
ATOM 10353 N N . ILE B 1 535 ? 24.062 -15.406 -10.305 1 95.31 535 ILE B N 1
ATOM 10354 C CA . ILE B 1 535 ? 25.125 -16.406 -10.266 1 95.31 535 ILE B CA 1
ATOM 10355 C C . ILE B 1 535 ? 26.344 -15.914 -11.047 1 95.31 535 ILE B C 1
ATOM 10357 O O . ILE B 1 535 ? 27.469 -16.016 -10.57 1 95.31 535 ILE B O 1
ATOM 10361 N N . ASP B 1 536 ? 26.078 -15.43 -12.148 1 90.62 536 ASP B N 1
ATOM 10362 C CA . ASP B 1 536 ? 27.125 -15.031 -13.062 1 90.62 536 ASP B CA 1
ATOM 10363 C C . ASP B 1 536 ? 27.828 -13.758 -12.594 1 90.62 536 ASP B C 1
ATOM 10365 O O . ASP B 1 536 ? 29.047 -13.641 -12.68 1 90.62 536 ASP B O 1
ATOM 10369 N N . THR B 1 537 ? 27.094 -12.852 -12.047 1 89.56 537 THR B N 1
ATOM 10370 C CA . THR B 1 537 ? 27.641 -11.531 -11.734 1 89.56 537 THR B CA 1
ATOM 10371 C C . THR B 1 537 ? 28.188 -11.492 -10.312 1 89.56 537 THR B C 1
ATOM 10373 O O . THR B 1 537 ? 29.203 -10.852 -10.047 1 89.56 537 THR B O 1
ATOM 10376 N N . ASP B 1 538 ? 27.578 -12.18 -9.359 1 92.62 538 ASP B N 1
ATOM 10377 C CA . ASP B 1 538 ? 27.922 -12.023 -7.949 1 92.62 538 ASP B CA 1
ATOM 10378 C C . ASP B 1 538 ? 28.547 -13.297 -7.395 1 92.62 538 ASP B C 1
ATOM 10380 O O . ASP B 1 538 ? 28.875 -13.375 -6.207 1 92.62 538 ASP B O 1
ATOM 10384 N N . ASN B 1 539 ? 28.734 -14.312 -8.227 1 92.56 539 ASN B N 1
ATOM 10385 C CA . ASN B 1 539 ? 29.344 -15.57 -7.812 1 92.56 539 ASN B CA 1
ATOM 10386 C C . ASN B 1 539 ? 28.609 -16.188 -6.621 1 92.56 539 ASN B C 1
ATOM 10388 O O . ASN B 1 539 ? 29.234 -16.516 -5.609 1 92.56 539 ASN B O 1
ATOM 10392 N N . VAL B 1 540 ? 27.344 -16.25 -6.77 1 96.12 540 VAL B N 1
ATOM 10393 C CA . VAL B 1 540 ? 26.484 -16.812 -5.734 1 96.12 540 VAL B CA 1
ATOM 10394 C C . VAL B 1 540 ? 26.078 -18.234 -6.121 1 96.12 540 VAL B C 1
ATOM 10396 O O . VAL B 1 540 ? 25.797 -18.5 -7.289 1 96.12 540 VAL B O 1
ATOM 10399 N N . ILE B 1 541 ? 26.125 -19.109 -5.191 1 97.56 541 ILE B N 1
ATOM 10400 C CA . ILE B 1 541 ? 25.562 -20.438 -5.398 1 97.56 541 ILE B CA 1
ATOM 10401 C C . ILE B 1 541 ? 24.062 -20.406 -5.145 1 97.56 541 ILE B C 1
ATOM 10403 O O . ILE B 1 541 ? 23.609 -19.844 -4.141 1 97.56 541 ILE B O 1
ATOM 10407 N N . VAL B 1 542 ? 23.297 -20.906 -6.086 1 97.81 542 VAL B N 1
ATOM 10408 C CA . VAL B 1 542 ? 21.859 -20.969 -5.91 1 97.81 542 VAL B CA 1
ATOM 10409 C C . VAL B 1 542 ? 21.438 -22.406 -5.59 1 97.81 542 VAL B C 1
ATOM 10411 O O . VAL B 1 542 ? 21.859 -23.344 -6.254 1 97.81 542 VAL B O 1
ATOM 10414 N N . ALA B 1 543 ? 20.625 -22.516 -4.547 1 98.44 543 ALA B N 1
ATOM 10415 C CA . ALA B 1 543 ? 20.125 -23.812 -4.121 1 98.44 543 ALA B CA 1
ATOM 10416 C C . ALA B 1 543 ? 18.609 -23.891 -4.234 1 98.44 543 ALA B C 1
ATOM 10418 O O . ALA B 1 543 ? 17.906 -22.922 -3.941 1 98.44 543 ALA B O 1
ATOM 10419 N N . ARG B 1 544 ? 18.141 -25 -4.746 1 98.25 544 ARG B N 1
ATOM 10420 C CA . ARG B 1 544 ? 16.75 -25.406 -4.754 1 98.25 544 ARG B CA 1
ATOM 10421 C C . ARG B 1 544 ? 16.562 -26.781 -4.141 1 98.25 544 ARG B C 1
ATOM 10423 O O . ARG B 1 544 ? 17.328 -27.703 -4.438 1 98.25 544 ARG B O 1
ATOM 10430 N N . PHE B 1 545 ? 15.578 -26.859 -3.264 1 98.44 545 PHE B N 1
ATOM 10431 C CA . PHE B 1 545 ? 15.43 -28.094 -2.514 1 98.44 545 PHE B CA 1
ATOM 10432 C C . PHE B 1 545 ? 13.977 -28.547 -2.492 1 98.44 545 PHE B C 1
ATOM 10434 O O . PHE B 1 545 ? 13.078 -27.75 -2.193 1 98.44 545 PHE B O 1
ATOM 10441 N N . ASP B 1 546 ? 13.766 -29.781 -2.881 1 98.12 546 ASP B N 1
ATOM 10442 C CA . ASP B 1 546 ? 12.438 -30.391 -2.779 1 98.12 546 ASP B CA 1
ATOM 10443 C C . ASP B 1 546 ? 12.32 -31.25 -1.529 1 98.12 546 ASP B C 1
ATOM 10445 O O . ASP B 1 546 ? 12.727 -32.406 -1.538 1 98.12 546 ASP B O 1
ATOM 10449 N N . GLY B 1 547 ? 11.797 -30.625 -0.459 1 97.44 547 GLY B N 1
ATOM 10450 C CA . GLY B 1 547 ? 11.531 -31.359 0.771 1 97.44 547 GLY B CA 1
ATOM 10451 C C . GLY B 1 547 ? 10.18 -32.031 0.779 1 97.44 547 GLY B C 1
ATOM 10452 O O . GLY B 1 547 ? 9.555 -32.219 -0.272 1 97.44 547 GLY B O 1
ATOM 10453 N N . ARG B 1 548 ? 9.82 -32.594 1.986 1 95.56 548 ARG B N 1
ATOM 10454 C CA . ARG B 1 548 ? 8.469 -33.125 2.145 1 95.56 548 ARG B CA 1
ATOM 10455 C C . ARG B 1 548 ? 7.422 -32.094 1.733 1 95.56 548 ARG B C 1
ATOM 10457 O O . ARG B 1 548 ? 7.578 -30.891 2 1 95.56 548 ARG B O 1
ATOM 10464 N N . GLY B 1 549 ? 6.355 -32.531 1.031 1 97.56 549 GLY B N 1
ATOM 10465 C CA . GLY B 1 549 ? 5.336 -31.688 0.443 1 97.56 549 GLY B CA 1
ATOM 10466 C C . GLY B 1 549 ? 5.496 -31.516 -1.055 1 97.56 549 GLY B C 1
ATOM 10467 O O . GLY B 1 549 ? 4.57 -31.062 -1.735 1 97.56 549 GLY B O 1
ATOM 10468 N N . SER B 1 550 ? 6.648 -31.844 -1.586 1 97 550 SER B N 1
ATOM 10469 C CA . SER B 1 550 ? 6.898 -31.719 -3.02 1 97 550 SER B CA 1
ATOM 10470 C C . SER B 1 550 ? 6.27 -32.875 -3.781 1 97 550 SER B C 1
ATOM 10472 O O . SER B 1 550 ? 5.922 -33.906 -3.189 1 97 550 SER B O 1
ATOM 10474 N N . GLY B 1 551 ? 6.195 -32.688 -5.078 1 95.94 551 GLY B N 1
ATOM 10475 C CA . GLY B 1 551 ? 5.543 -33.688 -5.906 1 95.94 551 GLY B CA 1
ATOM 10476 C C . GLY B 1 551 ? 6.523 -34.594 -6.633 1 95.94 551 GLY B C 1
ATOM 10477 O O . GLY B 1 551 ? 7.734 -34.375 -6.574 1 95.94 551 GLY B O 1
ATOM 10478 N N . PHE B 1 552 ? 6.027 -35.719 -7.121 1 96.12 552 PHE B N 1
ATOM 10479 C CA . PHE B 1 552 ? 6.68 -36.656 -8.039 1 96.12 552 PHE B CA 1
ATOM 10480 C C . PHE B 1 552 ? 7.715 -37.5 -7.312 1 96.12 552 PHE B C 1
ATOM 10482 O O . PHE B 1 552 ? 8.695 -37.938 -7.914 1 96.12 552 PHE B O 1
ATOM 10489 N N . GLN B 1 553 ? 7.57 -37.625 -6 1 94.69 553 GLN B N 1
ATOM 10490 C CA . GLN B 1 553 ? 8.445 -38.438 -5.188 1 94.69 553 GLN B CA 1
ATOM 10491 C C . GLN B 1 553 ? 7.645 -39.406 -4.316 1 94.69 553 GLN B C 1
ATOM 10493 O O . GLN B 1 553 ? 8.141 -39.906 -3.303 1 94.69 553 GLN B O 1
ATOM 10498 N N . GLY B 1 554 ? 6.379 -39.594 -4.688 1 95.38 554 GLY B N 1
ATOM 10499 C CA . GLY B 1 554 ? 5.504 -40.469 -3.924 1 95.38 554 GLY B CA 1
ATOM 10500 C C . GLY B 1 554 ? 4.586 -39.719 -2.979 1 95.38 554 GLY B C 1
ATOM 10501 O O . GLY B 1 554 ? 4.895 -38.625 -2.557 1 95.38 554 GLY B O 1
ATOM 10502 N N . LEU B 1 555 ? 3.537 -40.375 -2.551 1 96.38 555 LEU B N 1
ATOM 10503 C CA . LEU B 1 555 ? 2.512 -39.75 -1.724 1 96.38 555 LEU B CA 1
ATOM 10504 C C . LEU B 1 555 ? 2.984 -39.625 -0.28 1 96.38 555 LEU B C 1
ATOM 10506 O O . LEU B 1 555 ? 2.557 -38.719 0.436 1 96.38 555 LEU B O 1
ATOM 10510 N N . LYS B 1 556 ? 3.842 -40.562 0.102 1 95.62 556 LYS B N 1
ATOM 10511 C CA . LYS B 1 556 ? 4.379 -40.438 1.456 1 95.62 556 LYS B CA 1
ATOM 10512 C C . LYS B 1 556 ? 5.066 -39.094 1.677 1 95.62 556 LYS B C 1
ATOM 10514 O O . LYS B 1 556 ? 4.805 -38.438 2.67 1 95.62 556 LYS B O 1
ATOM 10519 N N . VAL B 1 557 ? 5.914 -38.688 0.742 1 96.25 557 VAL B N 1
ATOM 10520 C CA . VAL B 1 557 ? 6.625 -37.406 0.82 1 96.25 557 VAL B CA 1
ATOM 10521 C C . VAL B 1 557 ? 5.633 -36.25 0.74 1 96.25 557 VAL B C 1
ATOM 10523 O O . VAL B 1 557 ? 5.719 -35.281 1.512 1 96.25 557 VAL B O 1
ATOM 10526 N N . LEU B 1 558 ? 4.672 -36.344 -0.101 1 97.25 558 LEU B N 1
ATOM 10527 C CA . LEU B 1 558 ? 3.723 -35.281 -0.378 1 97.25 558 LEU B CA 1
ATOM 10528 C C . LEU B 1 558 ? 2.787 -35.062 0.805 1 97.25 558 LEU B C 1
ATOM 10530 O O . LEU B 1 558 ? 2.551 -33.906 1.215 1 97.25 558 LEU B O 1
ATOM 10534 N N . GLN B 1 559 ? 2.285 -36.031 1.441 1 96.94 559 GLN B N 1
ATOM 10535 C CA . GLN B 1 559 ? 1.166 -35.969 2.373 1 96.94 559 GLN B CA 1
ATOM 10536 C C . GLN B 1 559 ? 1.653 -35.688 3.795 1 96.94 559 GLN B C 1
ATOM 10538 O O . GLN B 1 559 ? 0.849 -35.469 4.699 1 96.94 559 GLN B O 1
ATOM 10543 N N . GLU B 1 560 ? 2.979 -35.625 3.961 1 96.31 560 GLU B N 1
ATOM 10544 C CA . GLU B 1 560 ? 3.543 -35.344 5.281 1 96.31 560 GLU B CA 1
ATOM 10545 C C . GLU B 1 560 ? 3.15 -33.969 5.777 1 96.31 560 GLU B C 1
ATOM 10547 O O . GLU B 1 560 ? 3.232 -33.688 6.973 1 96.31 560 GLU B O 1
ATOM 10552 N N . ILE B 1 561 ? 2.711 -33.125 4.91 1 97.56 561 ILE B N 1
ATOM 10553 C CA . ILE B 1 561 ? 2.441 -31.75 5.281 1 97.56 561 ILE B CA 1
ATOM 10554 C C . ILE B 1 561 ? 0.98 -31.609 5.699 1 97.56 561 ILE B C 1
ATOM 10556 O O . ILE B 1 561 ? 0.531 -30.5 6.035 1 97.56 561 ILE B O 1
ATOM 10560 N N . HIS B 1 562 ? 0.175 -32.719 5.691 1 97.94 562 HIS B N 1
ATOM 10561 C CA . HIS B 1 562 ? -1.232 -32.688 6.07 1 97.94 562 HIS B CA 1
ATOM 10562 C C . HIS B 1 562 ? -1.411 -32.094 7.465 1 97.94 562 HIS B C 1
ATOM 10564 O O . HIS B 1 562 ? -0.822 -32.562 8.43 1 97.94 562 HIS B O 1
ATOM 10570 N N . ARG B 1 563 ? -2.148 -31 7.586 1 97.88 563 ARG B N 1
ATOM 10571 C CA . ARG B 1 563 ? -2.453 -30.281 8.812 1 97.88 563 ARG B CA 1
ATOM 10572 C C . ARG B 1 563 ? -1.188 -29.688 9.43 1 97.88 563 ARG B C 1
ATOM 10574 O O . ARG B 1 563 ? -1.151 -29.406 10.625 1 97.88 563 ARG B O 1
ATOM 10581 N N . ARG B 1 564 ? -0.134 -29.594 8.562 1 97.38 564 ARG B N 1
ATOM 10582 C CA . ARG B 1 564 ? 1.139 -29.141 9.109 1 97.38 564 ARG B CA 1
ATOM 10583 C C . ARG B 1 564 ? 1.899 -28.297 8.086 1 97.38 564 ARG B C 1
ATOM 10585 O O . ARG B 1 564 ? 3.133 -28.312 8.055 1 97.38 564 ARG B O 1
ATOM 10592 N N . ILE B 1 565 ? 1.157 -27.688 7.18 1 97.06 565 ILE B N 1
ATOM 10593 C CA . ILE B 1 565 ? 1.852 -26.875 6.191 1 97.06 565 ILE B CA 1
ATOM 10594 C C . ILE B 1 565 ? 2.615 -25.75 6.895 1 97.06 565 ILE B C 1
ATOM 10596 O O . ILE B 1 565 ? 2.17 -25.25 7.922 1 97.06 565 ILE B O 1
ATOM 10600 N N . GLY B 1 566 ? 3.744 -25.391 6.375 1 95.12 566 GLY B N 1
ATOM 10601 C CA . GLY B 1 566 ? 4.566 -24.328 6.949 1 95.12 566 GLY B CA 1
ATOM 10602 C C . GLY B 1 566 ? 5.605 -24.859 7.922 1 95.12 566 GLY B C 1
ATOM 10603 O O . GLY B 1 566 ? 6.691 -24.281 8.047 1 95.12 566 GLY B O 1
ATOM 10604 N N . SER B 1 567 ? 5.289 -25.906 8.625 1 95.19 567 SER B N 1
ATOM 10605 C CA . SER B 1 567 ? 6.188 -26.406 9.656 1 95.19 567 SER B CA 1
ATOM 10606 C C . SER B 1 567 ? 7.121 -27.484 9.086 1 95.19 567 SER B C 1
ATOM 10608 O O . SER B 1 567 ? 8.344 -27.359 9.188 1 95.19 567 SER B O 1
ATOM 10610 N N . VAL B 1 568 ? 6.531 -28.453 8.438 1 96.62 568 VAL B N 1
ATOM 10611 C CA . VAL B 1 568 ? 7.309 -29.578 7.93 1 96.62 568 VAL B CA 1
ATOM 10612 C C . VAL B 1 568 ? 8.25 -29.094 6.832 1 96.62 568 VAL B C 1
ATOM 10614 O O . VAL B 1 568 ? 9.438 -29.438 6.828 1 96.62 568 VAL B O 1
ATOM 10617 N N . GLU B 1 569 ? 7.711 -28.297 5.949 1 96.44 569 GLU B N 1
ATOM 10618 C CA . GLU B 1 569 ? 8.523 -27.781 4.848 1 96.44 569 GLU B CA 1
ATOM 10619 C C . GLU B 1 569 ? 9.664 -26.922 5.363 1 96.44 569 GLU B C 1
ATOM 10621 O O . GLU B 1 569 ? 10.797 -27.031 4.891 1 96.44 569 GLU B O 1
ATOM 10626 N N . ALA B 1 570 ? 9.367 -26.094 6.293 1 95.75 570 ALA B N 1
ATOM 10627 C CA . ALA B 1 570 ? 10.391 -25.219 6.863 1 95.75 570 ALA B CA 1
ATOM 10628 C C . ALA B 1 570 ? 11.5 -26.031 7.516 1 95.75 570 ALA B C 1
ATOM 10630 O O . ALA B 1 570 ? 12.688 -25.719 7.352 1 95.75 570 ALA B O 1
ATOM 10631 N N . LYS B 1 571 ? 11.148 -27.047 8.242 1 95.81 571 LYS B N 1
ATOM 10632 C CA . LYS B 1 571 ? 12.125 -27.922 8.898 1 95.81 571 LYS B CA 1
ATOM 10633 C C . LYS B 1 571 ? 13.047 -28.578 7.875 1 95.81 571 LYS B C 1
ATOM 10635 O O . LYS B 1 571 ? 14.258 -28.672 8.094 1 95.81 571 LYS B O 1
ATOM 10640 N N . ASP B 1 572 ? 12.477 -29.047 6.805 1 97.06 572 ASP B N 1
ATOM 10641 C CA . ASP B 1 572 ? 13.266 -29.688 5.766 1 97.06 572 ASP B CA 1
ATOM 10642 C C . ASP B 1 572 ? 14.227 -28.703 5.102 1 97.06 572 ASP B C 1
ATOM 10644 O O . ASP B 1 572 ? 15.375 -29.047 4.816 1 97.06 572 ASP B O 1
ATOM 10648 N N . GLN B 1 573 ? 13.742 -27.531 4.777 1 97.25 573 GLN B N 1
ATOM 10649 C CA . GLN B 1 573 ? 14.594 -26.5 4.176 1 97.25 573 GLN B CA 1
ATOM 10650 C C . GLN B 1 573 ? 15.766 -26.156 5.09 1 97.25 573 GLN B C 1
ATOM 10652 O O . GLN B 1 573 ? 16.891 -26 4.625 1 97.25 573 GLN B O 1
ATOM 10657 N N . VAL B 1 574 ? 15.516 -26.031 6.348 1 96.5 574 VAL B N 1
ATOM 10658 C CA . VAL B 1 574 ? 16.547 -25.734 7.328 1 96.5 574 VAL B CA 1
ATOM 10659 C C . VAL B 1 574 ? 17.578 -26.875 7.367 1 96.5 574 VAL B C 1
ATOM 10661 O O . VAL B 1 574 ? 18.781 -26.625 7.445 1 96.5 574 VAL B O 1
ATOM 10664 N N . ALA B 1 575 ? 17.094 -28.094 7.316 1 97.12 575 ALA B N 1
ATOM 10665 C CA . ALA B 1 575 ? 18 -29.234 7.285 1 97.12 575 ALA B CA 1
ATOM 10666 C C . ALA B 1 575 ? 18.922 -29.188 6.066 1 97.12 575 ALA B C 1
ATOM 10668 O O . ALA B 1 575 ? 20.094 -29.531 6.156 1 97.12 575 ALA B O 1
ATOM 10669 N N . ALA B 1 576 ? 18.328 -28.828 4.961 1 97.5 576 ALA B N 1
ATOM 10670 C CA . ALA B 1 576 ? 19.125 -28.703 3.748 1 97.5 576 ALA B CA 1
ATOM 10671 C C . ALA B 1 576 ? 20.188 -27.609 3.914 1 97.5 576 ALA B C 1
ATOM 10673 O O . ALA B 1 576 ? 21.328 -27.766 3.465 1 97.5 576 ALA B O 1
ATOM 10674 N N . VAL B 1 577 ? 19.844 -26.547 4.504 1 97.31 577 VAL B N 1
ATOM 10675 C CA . VAL B 1 577 ? 20.781 -25.438 4.742 1 97.31 577 VAL B CA 1
ATOM 10676 C C . VAL B 1 577 ? 21.891 -25.906 5.668 1 97.31 577 VAL B C 1
ATOM 10678 O O . VAL B 1 577 ? 23.062 -25.609 5.434 1 97.31 577 VAL B O 1
ATOM 10681 N N . LYS B 1 578 ? 21.562 -26.641 6.711 1 97.12 578 LYS B N 1
ATOM 10682 C CA . LYS B 1 578 ? 22.578 -27.172 7.625 1 97.12 578 LYS B CA 1
ATOM 10683 C C . LYS B 1 578 ? 23.547 -28.109 6.898 1 97.12 578 LYS B C 1
ATOM 10685 O O . LYS B 1 578 ? 24.75 -28.078 7.168 1 97.12 578 LYS B O 1
ATOM 10690 N N . TYR B 1 579 ? 23.062 -28.891 6.047 1 97.62 579 TYR B N 1
ATOM 10691 C CA . TYR B 1 579 ? 23.906 -29.734 5.211 1 97.62 579 TYR B CA 1
ATOM 10692 C C . TYR B 1 579 ? 24.859 -28.891 4.379 1 97.62 579 TYR B C 1
ATOM 10694 O O . TYR B 1 579 ? 26.047 -29.188 4.293 1 97.62 579 TYR B O 1
ATOM 10702 N N . LEU B 1 580 ? 24.328 -27.859 3.748 1 97.81 580 LEU B N 1
ATOM 10703 C CA . LEU B 1 580 ? 25.141 -27 2.885 1 97.81 580 LEU B CA 1
ATOM 10704 C C . LEU B 1 580 ? 26.203 -26.266 3.689 1 97.81 580 LEU B C 1
ATOM 10706 O O . LEU B 1 580 ? 27.312 -26.047 3.197 1 97.81 580 LEU B O 1
ATOM 10710 N N . LEU B 1 581 ? 25.875 -25.922 4.883 1 96.94 581 LEU B N 1
ATOM 10711 C CA . LEU B 1 581 ? 26.797 -25.188 5.738 1 96.94 581 LEU B CA 1
ATOM 10712 C C . LEU B 1 581 ? 28.016 -26.031 6.102 1 96.94 581 LEU B C 1
ATOM 10714 O O . LEU B 1 581 ? 29.031 -25.5 6.531 1 96.94 581 LEU B O 1
ATOM 10718 N N . LYS B 1 582 ? 27.922 -27.312 5.914 1 96.75 582 LYS B N 1
ATOM 10719 C CA . LYS B 1 582 ? 29.047 -28.203 6.176 1 96.75 582 LYS B CA 1
ATOM 10720 C C . LYS B 1 582 ? 30.016 -28.234 4.992 1 96.75 582 LYS B C 1
ATOM 10722 O O . LYS B 1 582 ? 31.141 -28.688 5.125 1 96.75 582 LYS B O 1
ATOM 10727 N N . GLN B 1 583 ? 29.547 -27.719 3.867 1 96.69 583 GLN B N 1
ATOM 10728 C CA . GLN B 1 583 ? 30.438 -27.656 2.707 1 96.69 583 GLN B CA 1
ATOM 10729 C C . GLN B 1 583 ? 31.453 -26.531 2.852 1 96.69 583 GLN B C 1
ATOM 10731 O O . GLN B 1 583 ? 31.109 -25.422 3.254 1 96.69 583 GLN B O 1
ATOM 10736 N N . PRO B 1 584 ? 32.688 -26.828 2.482 1 96.25 584 PRO B N 1
ATOM 10737 C CA . PRO B 1 584 ? 33.75 -25.828 2.699 1 96.25 584 PRO B CA 1
ATOM 10738 C C . PRO B 1 584 ? 33.562 -24.594 1.814 1 96.25 584 PRO B C 1
ATOM 10740 O O . PRO B 1 584 ? 34.062 -23.516 2.146 1 96.25 584 PRO B O 1
ATOM 10743 N N . TYR B 1 585 ? 32.875 -24.703 0.783 1 96.62 585 TYR B N 1
ATOM 10744 C CA . TYR B 1 585 ? 32.781 -23.594 -0.171 1 96.62 585 TYR B CA 1
ATOM 10745 C C . TYR B 1 585 ? 31.594 -22.703 0.133 1 96.62 585 TYR B C 1
ATOM 10747 O O . TYR B 1 585 ? 31.328 -21.734 -0.595 1 96.62 585 TYR B O 1
ATOM 10755 N N . ILE B 1 586 ? 30.891 -22.953 1.192 1 97.5 586 ILE B N 1
ATOM 10756 C CA . ILE B 1 586 ? 29.75 -22.125 1.555 1 97.5 586 ILE B CA 1
ATOM 10757 C C . ILE B 1 586 ? 30.141 -21.188 2.691 1 97.5 586 ILE B C 1
ATOM 10759 O O . ILE B 1 586 ? 30.656 -21.625 3.721 1 97.5 586 ILE B O 1
ATOM 10763 N N . ASP B 1 587 ? 29.906 -19.906 2.551 1 96.69 587 ASP B N 1
ATOM 10764 C CA . ASP B 1 587 ? 30.125 -18.906 3.588 1 96.69 587 ASP B CA 1
ATOM 10765 C C . ASP B 1 587 ? 28.906 -18.797 4.508 1 96.69 587 ASP B C 1
ATOM 10767 O O . ASP B 1 587 ? 27.859 -18.281 4.098 1 96.69 587 ASP B O 1
ATOM 10771 N N . SER B 1 588 ? 29.047 -19.141 5.711 1 95.56 588 SER B N 1
ATOM 10772 C CA . SER B 1 588 ? 27.938 -19.203 6.66 1 95.56 588 SER B CA 1
ATOM 10773 C C . SER B 1 588 ? 27.406 -17.812 6.973 1 95.56 588 SER B C 1
ATOM 10775 O O . SER B 1 588 ? 26.297 -17.672 7.473 1 95.56 588 SER B O 1
ATOM 10777 N N . LYS B 1 589 ? 28.141 -16.797 6.68 1 94.56 589 LYS B N 1
ATOM 10778 C CA . LYS B 1 589 ? 27.719 -15.43 7 1 94.56 589 LYS B CA 1
ATOM 10779 C C . LYS B 1 589 ? 26.984 -14.789 5.832 1 94.56 589 LYS B C 1
ATOM 10781 O O . LYS B 1 589 ? 26.438 -13.688 5.961 1 94.56 589 LYS B O 1
ATOM 10786 N N . ARG B 1 590 ? 26.938 -15.453 4.73 1 96.56 590 ARG B N 1
ATOM 10787 C CA . ARG B 1 590 ? 26.344 -14.875 3.533 1 96.56 590 ARG B CA 1
ATOM 10788 C C . ARG B 1 590 ? 25.266 -15.789 2.965 1 96.56 590 ARG B C 1
ATOM 10790 O O . ARG B 1 590 ? 25.266 -16.109 1.772 1 96.56 590 ARG B O 1
ATOM 10797 N N . LEU B 1 591 ? 24.281 -16.156 3.816 1 96.75 591 LEU B N 1
ATOM 10798 C CA . LEU B 1 591 ? 23.125 -16.953 3.416 1 96.75 591 LEU B CA 1
ATOM 10799 C C . LEU B 1 591 ? 21.906 -16.047 3.186 1 96.75 591 LEU B C 1
ATOM 10801 O O . LEU B 1 591 ? 21.688 -15.102 3.947 1 96.75 591 LEU B O 1
ATOM 10805 N N . SER B 1 592 ? 21.25 -16.328 2.146 1 97.5 592 SER B N 1
ATOM 10806 C CA . SER B 1 592 ? 20.047 -15.578 1.831 1 97.5 592 SER B CA 1
ATOM 10807 C C . SER B 1 592 ? 18.922 -16.516 1.373 1 97.5 592 SER B C 1
ATOM 10809 O O . SER B 1 592 ? 19.172 -17.672 1.046 1 97.5 592 SER B O 1
ATOM 10811 N N . ILE B 1 593 ? 17.688 -16.031 1.45 1 97.81 593 ILE B N 1
ATOM 10812 C CA . ILE B 1 593 ? 16.531 -16.828 1.125 1 97.81 593 ILE B CA 1
ATOM 10813 C C . ILE B 1 593 ? 15.547 -16.016 0.286 1 97.81 593 ILE B C 1
ATOM 10815 O O . ILE B 1 593 ? 15.383 -14.812 0.514 1 97.81 593 ILE B O 1
ATOM 10819 N N . PHE B 1 594 ? 14.977 -16.594 -0.784 1 98.5 594 PHE B N 1
ATOM 10820 C CA . PHE B 1 594 ? 13.969 -15.984 -1.647 1 98.5 594 PHE B CA 1
ATOM 10821 C C . PHE B 1 594 ? 12.734 -16.875 -1.745 1 98.5 594 PHE B C 1
ATOM 10823 O O . PHE B 1 594 ? 12.852 -18.094 -1.903 1 98.5 594 PHE B O 1
ATOM 10830 N N . GLY B 1 595 ? 11.547 -16.281 -1.652 1 98.44 595 GLY B N 1
ATOM 10831 C CA . GLY B 1 595 ? 10.312 -17.031 -1.859 1 98.44 595 GLY B CA 1
ATOM 10832 C C . GLY B 1 595 ? 9.203 -16.188 -2.467 1 98.44 595 GLY B C 1
ATOM 10833 O O . GLY B 1 595 ? 9.078 -14.992 -2.164 1 98.44 595 GLY B O 1
ATOM 10834 N N . LYS B 1 596 ? 8.383 -16.781 -3.258 1 98.12 596 LYS B N 1
ATOM 10835 C CA . LYS B 1 596 ? 7.234 -16.125 -3.877 1 98.12 596 LYS B CA 1
ATOM 10836 C C . LYS B 1 596 ? 5.945 -16.891 -3.598 1 98.12 596 LYS B C 1
ATOM 10838 O O . LYS B 1 596 ? 5.93 -18.125 -3.637 1 98.12 596 LYS B O 1
ATOM 10843 N N . GLY B 1 597 ? 4.816 -16.172 -3.355 1 98 597 GLY B N 1
ATOM 10844 C CA . GLY B 1 597 ? 3.547 -16.828 -3.076 1 98 597 GLY B CA 1
ATOM 10845 C C . GLY B 1 597 ? 3.617 -17.797 -1.907 1 98 597 GLY B C 1
ATOM 10846 O O . GLY B 1 597 ? 3.998 -17.406 -0.8 1 98 597 GLY B O 1
ATOM 10847 N N . TYR B 1 598 ? 3.355 -19.016 -2.117 1 98.31 598 TYR B N 1
ATOM 10848 C CA . TYR B 1 598 ? 3.5 -20.031 -1.092 1 98.31 598 TYR B CA 1
ATOM 10849 C C . TYR B 1 598 ? 4.953 -20.188 -0.662 1 98.31 598 TYR B C 1
ATOM 10851 O O . TYR B 1 598 ? 5.242 -20.406 0.516 1 98.31 598 TYR B O 1
ATOM 10859 N N . GLY B 1 599 ? 5.887 -20.078 -1.622 1 98.19 599 GLY B N 1
ATOM 10860 C CA . GLY B 1 599 ? 7.293 -20.047 -1.251 1 98.19 599 GLY B CA 1
ATOM 10861 C C . GLY B 1 599 ? 7.633 -18.906 -0.317 1 98.19 599 GLY B C 1
ATOM 10862 O O . GLY B 1 599 ? 8.469 -19.047 0.575 1 98.19 599 GLY B O 1
ATOM 10863 N N . GLY B 1 600 ? 6.984 -17.766 -0.572 1 98.19 600 GLY B N 1
ATOM 10864 C CA . GLY B 1 600 ? 7.141 -16.641 0.338 1 98.19 600 GLY B CA 1
ATOM 10865 C C . GLY B 1 600 ? 6.609 -16.922 1.73 1 98.19 600 GLY B C 1
ATOM 10866 O O . GLY B 1 600 ? 7.168 -16.438 2.721 1 98.19 600 GLY B O 1
ATOM 10867 N N . TYR B 1 601 ? 5.531 -17.672 1.805 1 98.12 601 TYR B N 1
ATOM 10868 C CA . TYR B 1 601 ? 4.973 -18.125 3.07 1 98.12 601 TYR B CA 1
ATOM 10869 C C . TYR B 1 601 ? 5.98 -18.984 3.834 1 98.12 601 TYR B C 1
ATOM 10871 O O . TYR B 1 601 ? 6.273 -18.703 5 1 98.12 601 TYR B O 1
ATOM 10879 N N . ILE B 1 602 ? 6.609 -19.922 3.16 1 97.81 602 ILE B N 1
ATOM 10880 C CA . ILE B 1 602 ? 7.57 -20.812 3.801 1 97.81 602 ILE B CA 1
ATOM 10881 C C . ILE B 1 602 ? 8.812 -20.031 4.211 1 97.81 602 ILE B C 1
ATOM 10883 O O . ILE B 1 602 ? 9.336 -20.203 5.312 1 97.81 602 ILE B O 1
ATOM 10887 N N . ALA B 1 603 ? 9.266 -19.203 3.305 1 97 603 ALA B N 1
ATOM 10888 C CA . ALA B 1 603 ? 10.414 -18.359 3.623 1 97 603 ALA B CA 1
ATOM 10889 C C . ALA B 1 603 ? 10.148 -17.516 4.867 1 97 603 ALA B C 1
ATOM 10891 O O . ALA B 1 603 ? 11.023 -17.391 5.734 1 97 603 ALA B O 1
ATOM 10892 N N . SER B 1 604 ? 8.961 -16.984 4.949 1 96.25 604 SER B N 1
ATOM 10893 C CA . SER B 1 604 ? 8.586 -16.156 6.098 1 96.25 604 SER B CA 1
ATOM 10894 C C . SER B 1 604 ? 8.555 -16.984 7.379 1 96.25 604 SER B C 1
ATOM 10896 O O . SER B 1 604 ? 8.992 -16.531 8.438 1 96.25 604 SER B O 1
ATOM 10898 N N . MET B 1 605 ? 8.055 -18.188 7.297 1 95.94 605 MET B N 1
ATOM 10899 C CA . MET B 1 605 ? 8.023 -19.094 8.438 1 95.94 605 MET B CA 1
ATOM 10900 C C . MET B 1 605 ? 9.43 -19.422 8.922 1 95.94 605 MET B C 1
ATOM 10902 O O . MET B 1 605 ? 9.672 -19.5 10.133 1 95.94 605 MET B O 1
ATOM 10906 N N . ILE B 1 606 ? 10.328 -19.594 7.984 1 95.56 606 ILE B N 1
ATOM 10907 C CA . ILE B 1 606 ? 11.711 -19.906 8.32 1 95.56 606 ILE B CA 1
ATOM 10908 C C . ILE B 1 606 ? 12.375 -18.688 8.977 1 95.56 606 ILE B C 1
ATOM 10910 O O . ILE B 1 606 ? 13.047 -18.812 10 1 95.56 606 ILE B O 1
ATOM 10914 N N . LEU B 1 607 ? 12.148 -17.531 8.422 1 94.12 607 LEU B N 1
ATOM 10915 C CA . LEU B 1 607 ? 12.805 -16.312 8.875 1 94.12 607 LEU B CA 1
ATOM 10916 C C . LEU B 1 607 ? 12.328 -15.922 10.266 1 94.12 607 LEU B C 1
ATOM 10918 O O . LEU B 1 607 ? 13.07 -15.312 11.039 1 94.12 607 LEU B O 1
ATOM 10922 N N . LYS B 1 608 ? 11.055 -16.219 10.594 1 91.31 608 LYS B N 1
ATOM 10923 C CA . LYS B 1 608 ? 10.531 -15.812 11.898 1 91.31 608 LYS B CA 1
ATOM 10924 C C . LYS B 1 608 ? 11.008 -16.75 13 1 91.31 608 LYS B C 1
ATOM 10926 O O . LYS B 1 608 ? 10.898 -16.422 14.188 1 91.31 608 LYS B O 1
ATOM 10931 N N . SER B 1 609 ? 11.531 -17.875 12.562 1 87.88 609 SER B N 1
ATOM 10932 C CA . SER B 1 609 ? 11.977 -18.859 13.539 1 87.88 609 SER B CA 1
ATOM 10933 C C . SER B 1 609 ? 13.188 -18.359 14.328 1 87.88 609 SER B C 1
ATOM 10935 O O . SER B 1 609 ? 13.852 -17.406 13.906 1 87.88 609 SER B O 1
ATOM 10937 N N . ASP B 1 610 ? 13.539 -18.969 15.414 1 81.44 610 ASP B N 1
ATOM 10938 C CA . ASP B 1 610 ? 14.602 -18.547 16.312 1 81.44 610 ASP B CA 1
ATOM 10939 C C . ASP B 1 610 ? 15.977 -18.891 15.75 1 81.44 610 ASP B C 1
ATOM 10941 O O . ASP B 1 610 ? 16.984 -18.281 16.125 1 81.44 610 ASP B O 1
ATOM 10945 N N . GLU B 1 611 ? 15.992 -19.891 14.906 1 81.81 611 GLU B N 1
ATOM 10946 C CA . GLU B 1 611 ? 17.266 -20.219 14.266 1 81.81 611 GLU B CA 1
ATOM 10947 C C . GLU B 1 611 ? 17.594 -19.203 13.164 1 81.81 611 GLU B C 1
ATOM 10949 O O . GLU B 1 611 ? 16.844 -19.078 12.188 1 81.81 611 GLU B O 1
ATOM 10954 N N . LYS B 1 612 ? 18.703 -18.422 13.406 1 86.25 612 LYS B N 1
ATOM 10955 C CA . LYS B 1 612 ? 19.031 -17.344 12.469 1 86.25 612 LYS B CA 1
ATOM 10956 C C . LYS B 1 612 ? 20.172 -17.75 11.555 1 86.25 612 LYS B C 1
ATOM 10958 O O . LYS B 1 612 ? 21.344 -17.562 11.891 1 86.25 612 LYS B O 1
ATOM 10963 N N . PHE B 1 613 ? 19.781 -18.266 10.383 1 90.69 613 PHE B N 1
ATOM 10964 C CA . PHE B 1 613 ? 20.781 -18.703 9.422 1 90.69 613 PHE B CA 1
ATOM 10965 C C . PHE B 1 613 ? 21.031 -17.625 8.367 1 90.69 613 PHE B C 1
ATOM 10967 O O . PHE B 1 613 ? 22.156 -17.469 7.875 1 90.69 613 PHE B O 1
ATOM 10974 N N . PHE B 1 614 ? 20.016 -16.906 8.172 1 95 614 PHE B N 1
ATOM 10975 C CA . PHE B 1 614 ? 20.047 -16.094 6.961 1 95 614 PHE B CA 1
ATOM 10976 C C . PHE B 1 614 ? 20.375 -14.641 7.281 1 95 614 PHE B C 1
ATOM 10978 O O . PHE B 1 614 ? 19.844 -14.07 8.234 1 95 614 PHE B O 1
ATOM 10985 N N . LYS B 1 615 ? 21.234 -14.164 6.465 1 93.62 615 LYS B N 1
ATOM 10986 C CA . LYS B 1 615 ? 21.609 -12.758 6.586 1 93.62 615 LYS B CA 1
ATOM 10987 C C . LYS B 1 615 ? 20.5 -11.844 6.066 1 93.62 615 LYS B C 1
ATOM 10989 O O . LYS B 1 615 ? 20.281 -10.75 6.605 1 93.62 615 LYS B O 1
ATOM 10994 N N . CYS B 1 616 ? 19.906 -12.273 4.957 1 94.94 616 CYS B N 1
ATOM 10995 C CA . CYS B 1 616 ? 18.828 -11.484 4.367 1 94.94 616 CYS B CA 1
ATOM 10996 C C . CYS B 1 616 ? 17.812 -12.383 3.66 1 94.94 616 CYS B C 1
ATOM 10998 O O . CYS B 1 616 ? 18.094 -13.555 3.4 1 94.94 616 CYS B O 1
ATOM 11000 N N . GLY B 1 617 ? 16.578 -11.883 3.477 1 96.81 617 GLY B N 1
ATOM 11001 C CA . GLY B 1 617 ? 15.516 -12.609 2.797 1 96.81 617 GLY B CA 1
ATOM 11002 C C . GLY B 1 617 ? 14.594 -11.703 1.999 1 96.81 617 GLY B C 1
ATOM 11003 O O . GLY B 1 617 ? 14.359 -10.555 2.385 1 96.81 617 GLY B O 1
ATOM 11004 N N . ALA B 1 618 ? 14.133 -12.172 0.879 1 98 618 ALA B N 1
ATOM 11005 C CA . ALA B 1 618 ? 13.148 -11.477 0.051 1 98 618 ALA B CA 1
ATOM 11006 C C . ALA B 1 618 ? 11.914 -12.336 -0.184 1 98 618 ALA B C 1
ATOM 11008 O O . ALA B 1 618 ? 12.031 -13.508 -0.553 1 98 618 ALA B O 1
ATOM 11009 N N . VAL B 1 619 ? 10.781 -11.797 0.063 1 98.31 619 VAL B N 1
ATOM 11010 C CA . VAL B 1 619 ? 9.531 -12.508 -0.172 1 98.31 619 VAL B CA 1
ATOM 11011 C C . VAL B 1 619 ? 8.641 -11.695 -1.11 1 98.31 619 VAL B C 1
ATOM 11013 O O . VAL B 1 619 ? 8.477 -10.492 -0.931 1 98.31 619 VAL B O 1
ATOM 11016 N N . VAL B 1 620 ? 8.109 -12.328 -2.15 1 98.69 620 VAL B N 1
ATOM 11017 C CA . VAL B 1 620 ? 7.227 -11.703 -3.135 1 98.69 620 VAL B CA 1
ATOM 11018 C C . VAL B 1 620 ? 5.805 -12.227 -2.961 1 98.69 620 VAL B C 1
ATOM 11020 O O . VAL B 1 620 ? 5.57 -13.438 -3.051 1 98.69 620 VAL B O 1
ATOM 11023 N N . ALA B 1 621 ? 4.832 -11.375 -2.715 1 98.5 621 ALA B N 1
ATOM 11024 C CA . ALA B 1 621 ? 3.424 -11.719 -2.531 1 98.5 621 ALA B CA 1
ATOM 11025 C C . ALA B 1 621 ? 3.264 -12.891 -1.574 1 98.5 621 ALA B C 1
ATOM 11027 O O . ALA B 1 621 ? 2.602 -13.883 -1.9 1 98.5 621 ALA B O 1
ATOM 11028 N N . PRO B 1 622 ? 3.832 -12.773 -0.388 1 98.44 622 PRO B N 1
ATOM 11029 C CA . PRO B 1 622 ? 3.766 -13.898 0.547 1 98.44 622 PRO B CA 1
ATOM 11030 C C . PRO B 1 622 ? 2.367 -14.102 1.128 1 98.44 622 PRO B C 1
ATOM 11032 O O . PRO B 1 622 ? 1.673 -13.125 1.429 1 98.44 622 PRO B O 1
ATOM 11035 N N . ILE B 1 623 ? 1.984 -15.305 1.238 1 98.5 623 ILE B N 1
ATOM 11036 C CA . ILE B 1 623 ? 0.807 -15.617 2.043 1 98.5 623 ILE B CA 1
ATOM 11037 C C . ILE B 1 623 ? 1.139 -15.469 3.525 1 98.5 623 ILE B C 1
ATOM 11039 O O . ILE B 1 623 ? 2.158 -15.977 3.996 1 98.5 623 ILE B O 1
ATOM 11043 N N . SER B 1 624 ? 0.367 -14.719 4.27 1 98 624 SER B N 1
ATOM 11044 C CA . SER B 1 624 ? 0.683 -14.477 5.672 1 98 624 SER B CA 1
ATOM 11045 C C . SER B 1 624 ? -0.268 -15.242 6.59 1 98 624 SER B C 1
ATOM 11047 O O . SER B 1 624 ? 0.074 -15.539 7.734 1 98 624 SER B O 1
ATOM 11049 N N . ASP B 1 625 ? -1.47 -15.516 6.102 1 98.06 625 ASP B N 1
ATOM 11050 C CA . ASP B 1 625 ? -2.502 -16.219 6.859 1 98.06 625 ASP B CA 1
ATOM 11051 C C . ASP B 1 625 ? -3.406 -17.031 5.938 1 98.06 625 ASP B C 1
ATOM 11053 O O . ASP B 1 625 ? -4.062 -16.469 5.055 1 98.06 625 ASP B O 1
ATOM 11057 N N . MET B 1 626 ? -3.443 -18.328 6.262 1 98.25 626 MET B N 1
ATOM 11058 C CA . MET B 1 626 ? -4.18 -19.234 5.383 1 98.25 626 MET B CA 1
ATOM 11059 C C . MET B 1 626 ? -5.68 -19 5.492 1 98.25 626 MET B C 1
ATOM 11061 O O . MET B 1 626 ? -6.445 -19.422 4.617 1 98.25 626 MET B O 1
ATOM 11065 N N . LYS B 1 627 ? -6.184 -18.281 6.488 1 97.94 627 LYS B N 1
ATOM 11066 C CA . LYS B 1 627 ? -7.59 -17.906 6.605 1 97.94 627 LYS B CA 1
ATOM 11067 C C . LYS B 1 627 ? -7.984 -16.906 5.531 1 97.94 627 LYS B C 1
ATOM 11069 O O . LYS B 1 627 ? -9.156 -16.812 5.156 1 97.94 627 LYS B O 1
ATOM 11074 N N . LEU B 1 628 ? -6.984 -16.156 5.102 1 98.38 628 LEU B N 1
ATOM 11075 C CA . LEU B 1 628 ? -7.223 -15.094 4.121 1 98.38 628 LEU B CA 1
ATOM 11076 C C . LEU B 1 628 ? -7.098 -15.633 2.701 1 98.38 628 LEU B C 1
ATOM 11078 O O . LEU B 1 628 ? -7.352 -14.914 1.733 1 98.38 628 LEU B O 1
ATOM 11082 N N . TYR B 1 629 ? -6.719 -16.875 2.551 1 98.31 629 TYR B N 1
ATOM 11083 C CA . TYR B 1 629 ? -6.48 -17.453 1.232 1 98.31 629 TYR B CA 1
ATOM 11084 C C . TYR B 1 629 ? -7.688 -18.266 0.769 1 98.31 629 TYR B C 1
ATOM 11086 O O . TYR B 1 629 ? -8.672 -18.391 1.498 1 98.31 629 TYR B O 1
ATOM 11094 N N . ALA B 1 630 ? -7.641 -18.812 -0.401 1 98.25 630 ALA B N 1
ATOM 11095 C CA . ALA B 1 630 ? -8.773 -19.453 -1.057 1 98.25 630 ALA B CA 1
ATOM 11096 C C . ALA B 1 630 ? -9.25 -20.672 -0.267 1 98.25 630 ALA B C 1
ATOM 11098 O O . ALA B 1 630 ? -8.43 -21.438 0.257 1 98.25 630 ALA B O 1
ATOM 11099 N N . SER B 1 631 ? -10.531 -20.844 -0.154 1 98.5 631 SER B N 1
ATOM 11100 C CA . SER B 1 631 ? -11.133 -21.953 0.584 1 98.5 631 SER B CA 1
ATOM 11101 C C . SER B 1 631 ? -10.625 -23.297 0.083 1 98.5 631 SER B C 1
ATOM 11103 O O . SER B 1 631 ? -10.133 -24.109 0.867 1 98.5 631 SER B O 1
ATOM 11105 N N . ALA B 1 632 ? -10.633 -23.531 -1.226 1 98.38 632 ALA B N 1
ATOM 11106 C CA . ALA B 1 632 ? -10.273 -24.828 -1.796 1 98.38 632 ALA B CA 1
ATOM 11107 C C . ALA B 1 632 ? -8.836 -25.203 -1.451 1 98.38 632 ALA B C 1
ATOM 11109 O O . ALA B 1 632 ? -8.523 -26.375 -1.23 1 98.38 632 ALA B O 1
ATOM 11110 N N . PHE B 1 633 ? -7.992 -24.25 -1.364 1 98.31 633 PHE B N 1
ATOM 11111 C CA . PHE B 1 633 ? -6.586 -24.5 -1.074 1 98.31 633 PHE B CA 1
ATOM 11112 C C . PHE B 1 633 ? -6.367 -24.703 0.419 1 98.31 633 PHE B C 1
ATOM 11114 O O . PHE B 1 633 ? -5.852 -25.75 0.837 1 98.31 633 PHE B O 1
ATOM 11121 N N . SER B 1 634 ? -6.73 -23.766 1.234 1 98.62 634 SER B N 1
ATOM 11122 C CA . SER B 1 634 ? -6.457 -23.797 2.668 1 98.62 634 SER B CA 1
ATOM 11123 C C . SER B 1 634 ? -7.125 -25 3.328 1 98.62 634 SER B C 1
ATOM 11125 O O . SER B 1 634 ? -6.52 -25.672 4.172 1 98.62 634 SER B O 1
ATOM 11127 N N . GLU B 1 635 ? -8.359 -25.281 2.943 1 98.44 635 GLU B N 1
ATOM 11128 C CA . GLU B 1 635 ? -9.117 -26.359 3.574 1 98.44 635 GLU B CA 1
ATOM 11129 C C . GLU B 1 635 ? -8.57 -27.719 3.176 1 98.44 635 GLU B C 1
ATOM 11131 O O . GLU B 1 635 ? -8.672 -28.688 3.938 1 98.44 635 GLU B O 1
ATOM 11136 N N . ARG B 1 636 ? -7.934 -27.781 2.016 1 98 636 ARG B N 1
ATOM 11137 C CA . ARG B 1 636 ? -7.305 -29.016 1.552 1 98 636 ARG B CA 1
ATOM 11138 C C . ARG B 1 636 ? -6.215 -29.469 2.516 1 98 636 ARG B C 1
ATOM 11140 O O . ARG B 1 636 ? -6.117 -30.656 2.84 1 98 636 ARG B O 1
ATOM 11147 N N . TYR B 1 637 ? -5.5 -28.531 3.012 1 98.25 637 TYR B N 1
ATOM 11148 C CA . TYR B 1 637 ? -4.312 -28.891 3.775 1 98.25 637 TYR B CA 1
ATOM 11149 C C . TYR B 1 637 ? -4.555 -28.734 5.27 1 98.25 637 TYR B C 1
ATOM 11151 O O . TYR B 1 637 ? -3.934 -29.422 6.082 1 98.25 637 TYR B O 1
ATOM 11159 N N . LEU B 1 638 ? -5.484 -27.828 5.645 1 98.25 638 LEU B N 1
ATOM 11160 C CA . LEU B 1 638 ? -5.602 -27.5 7.062 1 98.25 638 LEU B CA 1
ATOM 11161 C C . LEU B 1 638 ? -6.977 -27.891 7.598 1 98.25 638 LEU B C 1
ATOM 11163 O O . LEU B 1 638 ? -7.176 -27.953 8.812 1 98.25 638 LEU B O 1
ATOM 11167 N N . GLY B 1 639 ? -7.906 -28.141 6.711 1 97.88 639 GLY B N 1
ATOM 11168 C CA . GLY B 1 639 ? -9.266 -28.406 7.148 1 97.88 639 GLY B CA 1
ATOM 11169 C C . GLY B 1 639 ? -10.094 -27.156 7.324 1 97.88 639 GLY B C 1
ATOM 11170 O O . GLY B 1 639 ? -9.664 -26.062 6.941 1 97.88 639 GLY B O 1
ATOM 11171 N N . MET B 1 640 ? -11.266 -27.312 7.875 1 97.5 640 MET B N 1
ATOM 11172 C CA . MET B 1 640 ? -12.18 -26.188 8.094 1 97.5 640 MET B CA 1
ATOM 11173 C C . MET B 1 640 ? -11.703 -25.312 9.25 1 97.5 640 MET B C 1
ATOM 11175 O O . MET B 1 640 ? -11.43 -25.812 10.344 1 97.5 640 MET B O 1
ATOM 11179 N N . PRO B 1 641 ? -1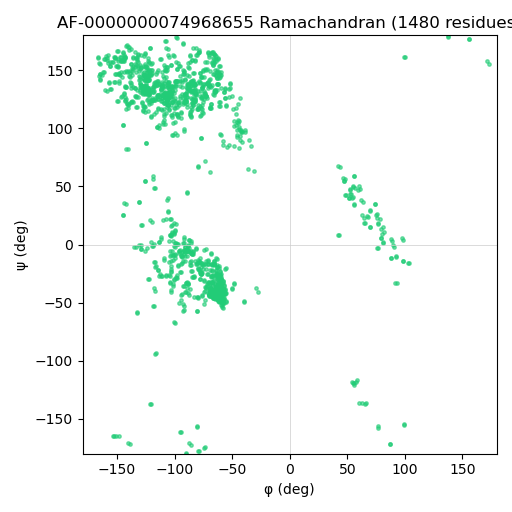1.641 -23.969 9.016 1 97.44 641 PRO B N 1
ATOM 11180 C CA . PRO B 1 641 ? -11.148 -23.078 10.078 1 97.44 641 PRO B CA 1
ATOM 11181 C C . PRO B 1 641 ? -11.945 -23.219 11.367 1 97.44 641 PRO B C 1
ATOM 11183 O O . PRO B 1 641 ? -11.375 -23.141 12.461 1 97.44 641 PRO B O 1
ATOM 11186 N N . SER B 1 642 ? -13.273 -23.391 11.32 1 96.56 642 SER B N 1
ATOM 11187 C CA . SER B 1 642 ? -14.125 -23.484 12.5 1 96.56 642 SER B CA 1
ATOM 11188 C C . SER B 1 642 ? -13.781 -24.703 13.344 1 96.56 642 SER B C 1
ATOM 11190 O O . SER B 1 642 ? -13.969 -24.703 14.562 1 96.56 642 SER B O 1
ATOM 11192 N N . LYS B 1 643 ? -13.242 -25.719 12.742 1 95.88 643 LYS B N 1
ATOM 11193 C CA . LYS B 1 643 ? -12.938 -26.984 13.414 1 95.88 643 LYS B CA 1
ATOM 11194 C C . LYS B 1 643 ? -11.461 -27.062 13.773 1 95.88 643 LYS B C 1
ATOM 11196 O O . LYS B 1 643 ? -11.086 -27.734 14.742 1 95.88 643 LYS B O 1
ATOM 11201 N N . GLU B 1 644 ? -10.664 -26.391 12.898 1 97 644 GLU B N 1
ATOM 11202 C CA . GLU B 1 644 ? -9.219 -26.531 13.031 1 97 644 GLU B CA 1
ATOM 11203 C C . GLU B 1 644 ? -8.562 -25.188 13.359 1 97 644 GLU B C 1
ATOM 11205 O O . GLU B 1 644 ? -7.594 -24.797 12.711 1 97 644 GLU B O 1
ATOM 11210 N N . GLU B 1 645 ? -9.039 -24.5 14.266 1 95.12 645 GLU B N 1
ATOM 11211 C CA . GLU B 1 645 ? -8.57 -23.156 14.586 1 95.12 645 GLU B CA 1
ATOM 11212 C C . GLU B 1 645 ? -7.098 -23.172 14.992 1 95.12 645 GLU B C 1
ATOM 11214 O O . GLU B 1 645 ? -6.328 -22.297 14.57 1 95.12 645 GLU B O 1
ATOM 11219 N N . SER B 1 646 ? -6.68 -24.109 15.734 1 95.81 646 SER B N 1
ATOM 11220 C CA . SER B 1 646 ? -5.305 -24.188 16.219 1 95.81 646 SER B CA 1
ATOM 11221 C C . SER B 1 646 ? -4.328 -24.438 15.07 1 95.81 646 SER B C 1
ATOM 11223 O O . SER B 1 646 ? -3.223 -23.891 15.062 1 95.81 646 SER B O 1
ATOM 11225 N N . THR B 1 647 ? -4.773 -25.297 14.148 1 96.69 647 THR B N 1
ATOM 11226 C CA . THR B 1 647 ? -3.936 -25.594 12.992 1 96.69 647 THR B CA 1
ATOM 11227 C C . THR B 1 647 ? -3.725 -24.344 12.148 1 96.69 647 THR B C 1
ATOM 11229 O O . THR B 1 647 ? -2.623 -24.094 11.648 1 96.69 647 THR B O 1
ATOM 11232 N N . TYR B 1 648 ? -4.789 -23.547 12.016 1 97.31 648 TYR B N 1
ATOM 11233 C CA . TYR B 1 648 ? -4.691 -22.312 11.266 1 97.31 648 TYR B CA 1
ATOM 11234 C C . TYR B 1 648 ? -3.807 -21.297 11.992 1 97.31 648 TYR B C 1
ATOM 11236 O O . TYR B 1 648 ? -3.025 -20.578 11.359 1 97.31 648 TYR B O 1
ATOM 11244 N N . GLN B 1 649 ? -3.875 -21.219 13.273 1 95.62 649 GLN B N 1
ATOM 11245 C CA . GLN B 1 649 ? -3.031 -20.328 14.062 1 95.62 649 GLN B CA 1
ATOM 11246 C C . GLN B 1 649 ? -1.561 -20.719 13.953 1 95.62 649 GLN B C 1
ATOM 11248 O O . GLN B 1 649 ? -0.694 -19.859 13.773 1 95.62 649 GLN B O 1
ATOM 11253 N N . ALA B 1 650 ? -1.354 -22.031 14.008 1 95 650 ALA B N 1
ATOM 11254 C CA . ALA B 1 650 ? 0.014 -22.531 13.945 1 95 650 ALA B CA 1
ATOM 11255 C C . ALA B 1 650 ? 0.63 -22.281 12.57 1 95 650 ALA B C 1
ATOM 11257 O O . ALA B 1 650 ? 1.846 -22.125 12.445 1 95 650 ALA B O 1
ATOM 11258 N N . SER B 1 651 ? -0.223 -22.203 11.562 1 96.56 651 SER B N 1
ATOM 11259 C CA . SER B 1 651 ? 0.252 -22.031 10.195 1 96.56 651 SER B CA 1
ATOM 11260 C C . SER B 1 651 ? 0.365 -20.562 9.82 1 96.56 651 SER B C 1
ATOM 11262 O O . SER B 1 651 ? 0.779 -20.234 8.711 1 96.56 651 SER B O 1
ATOM 11264 N N . SER B 1 652 ? 0 -19.703 10.711 1 96.81 652 SER B N 1
ATOM 11265 C CA . SER B 1 652 ? 0.015 -18.266 10.406 1 96.81 652 SER B CA 1
ATOM 11266 C C . SER B 1 652 ? 1.404 -17.672 10.609 1 96.81 652 SER B C 1
ATOM 11268 O O . SER B 1 652 ? 2.102 -18.031 11.562 1 96.81 652 SER B O 1
ATOM 11270 N N . VAL B 1 653 ? 1.795 -16.812 9.68 1 96.5 653 VAL B N 1
ATOM 11271 C CA . VAL B 1 653 ? 3.07 -16.125 9.789 1 96.5 653 VAL B CA 1
ATOM 11272 C C . VAL B 1 653 ? 2.969 -15.008 10.828 1 96.5 653 VAL B C 1
ATOM 11274 O O . VAL B 1 653 ? 3.986 -14.531 11.336 1 96.5 653 VAL B O 1
ATOM 11277 N N . LEU B 1 654 ? 1.806 -14.57 11.227 1 95 654 LEU B N 1
ATOM 11278 C CA . LEU B 1 654 ? 1.534 -13.32 11.93 1 95 654 LEU B CA 1
ATOM 11279 C C . LEU B 1 654 ? 1.746 -13.477 13.43 1 95 654 LEU B C 1
ATOM 11281 O O . LEU B 1 654 ? 1.798 -12.484 14.164 1 95 654 LEU B O 1
ATOM 11285 N N . HIS B 1 655 ? 2.006 -14.688 13.797 1 87.44 655 HIS B N 1
ATOM 11286 C CA . HIS B 1 655 ? 2.248 -14.898 15.219 1 87.44 655 HIS B CA 1
ATOM 11287 C C . HIS B 1 655 ? 3.742 -14.906 15.531 1 87.44 655 HIS B C 1
ATOM 11289 O O . HIS B 1 655 ? 4.539 -15.43 14.75 1 87.44 655 HIS B O 1
ATOM 11295 N N . ASN B 1 656 ? 4.219 -14.359 16.594 1 81.12 656 ASN B N 1
ATOM 11296 C CA . ASN B 1 656 ? 5.598 -14.367 17.078 1 81.12 656 ASN B CA 1
ATOM 11297 C C . ASN B 1 656 ? 6.559 -13.82 16.016 1 81.12 656 ASN B C 1
ATOM 11299 O O . ASN B 1 656 ? 7.527 -14.492 15.648 1 81.12 656 ASN B O 1
ATOM 11303 N N . ILE B 1 657 ? 6.309 -12.641 15.648 1 83.06 657 ILE B N 1
ATOM 11304 C CA . ILE B 1 657 ? 7.074 -12.078 14.539 1 83.06 657 ILE B CA 1
ATOM 11305 C C . ILE B 1 657 ? 8.367 -11.469 15.062 1 83.06 657 ILE B C 1
ATOM 11307 O O . ILE B 1 657 ? 9.18 -10.945 14.289 1 83.06 657 ILE B O 1
ATOM 11311 N N . HIS B 1 658 ? 8.68 -11.539 16.297 1 78.81 658 HIS B N 1
ATOM 11312 C CA . HIS B 1 658 ? 9.875 -10.953 16.891 1 78.81 658 HIS B CA 1
ATOM 11313 C C . HIS B 1 658 ? 11.141 -11.594 16.328 1 78.81 658 HIS B C 1
ATOM 11315 O O . HIS B 1 658 ? 12.211 -10.984 16.359 1 78.81 658 HIS B O 1
ATOM 11321 N N . GLY B 1 659 ? 10.969 -12.742 15.844 1 78.5 659 GLY B N 1
ATOM 11322 C CA . GLY B 1 659 ? 12.109 -13.414 15.242 1 78.5 659 GLY B CA 1
ATOM 11323 C C . GLY B 1 659 ? 12.625 -12.719 14 1 78.5 659 GLY B C 1
ATOM 11324 O O . GLY B 1 659 ? 13.773 -12.922 13.594 1 78.5 659 GLY B O 1
ATOM 11325 N N . LEU B 1 660 ? 11.828 -11.805 13.477 1 81.06 660 LEU B N 1
ATOM 11326 C CA . LEU B 1 660 ? 12.203 -11.102 12.25 1 81.06 660 LEU B CA 1
ATOM 11327 C C . LEU B 1 660 ? 12.969 -9.828 12.562 1 81.06 660 LEU B C 1
ATOM 11329 O O . LEU B 1 660 ? 13.414 -9.125 11.656 1 81.06 660 LEU B O 1
ATOM 11333 N N . LYS B 1 661 ? 13.125 -9.453 13.789 1 73.88 661 LYS B N 1
ATOM 11334 C CA . LYS B 1 661 ? 13.688 -8.172 14.219 1 73.88 661 LYS B CA 1
ATOM 11335 C C . LYS B 1 661 ? 15.109 -7.996 13.688 1 73.88 661 LYS B C 1
ATOM 11337 O O . LYS B 1 661 ? 15.5 -6.895 13.289 1 73.88 661 LYS B O 1
ATOM 11342 N N . GLU B 1 662 ? 15.891 -8.961 13.531 1 68.56 662 GLU B N 1
ATOM 11343 C CA . GLU B 1 662 ? 17.297 -8.828 13.148 1 68.56 662 GLU B CA 1
ATOM 11344 C C . GLU B 1 662 ? 17.484 -9.117 11.664 1 68.56 662 GLU B C 1
ATOM 11346 O O . GLU B 1 662 ? 18.594 -9.023 11.148 1 68.56 662 GLU B O 1
ATOM 11351 N N . GLU B 1 663 ? 16.422 -9.227 11.039 1 71.06 663 GLU B N 1
ATOM 11352 C CA . GLU B 1 663 ? 16.562 -9.68 9.656 1 71.06 663 GLU B CA 1
ATOM 11353 C C . GLU B 1 663 ? 16.406 -8.516 8.68 1 71.06 663 GLU B C 1
ATOM 11355 O O . GLU B 1 663 ? 15.633 -7.586 8.938 1 71.06 663 GLU B O 1
ATOM 11360 N N . ASN B 1 664 ? 17.344 -8.547 7.684 1 89.38 664 ASN B N 1
ATOM 11361 C CA . ASN B 1 664 ? 17.156 -7.691 6.516 1 89.38 664 ASN B CA 1
ATOM 11362 C C . ASN B 1 664 ? 16.109 -8.273 5.559 1 89.38 664 ASN B C 1
ATOM 11364 O O . ASN B 1 664 ? 16.438 -9.125 4.727 1 89.38 664 ASN B O 1
ATOM 11368 N N . LEU B 1 665 ? 14.891 -7.891 5.738 1 95.75 665 LEU B N 1
ATOM 11369 C CA . LEU B 1 665 ? 13.766 -8.477 5.016 1 95.75 665 LEU B CA 1
ATOM 11370 C C . LEU B 1 665 ? 13.258 -7.523 3.939 1 95.75 665 LEU B C 1
ATOM 11372 O O . LEU B 1 665 ? 13.023 -6.344 4.207 1 95.75 665 LEU B O 1
ATOM 11376 N N . LEU B 1 666 ? 13.172 -8 2.711 1 97.69 666 LEU B N 1
ATOM 11377 C CA . LEU B 1 666 ? 12.539 -7.285 1.608 1 97.69 666 LEU B CA 1
ATOM 11378 C C . LEU B 1 666 ? 11.18 -7.895 1.279 1 97.69 666 LEU B C 1
ATOM 11380 O O . LEU B 1 666 ? 11.086 -9.094 1.002 1 97.69 666 LEU B O 1
ATOM 11384 N N . ILE B 1 667 ? 10.117 -7.164 1.366 1 98.25 667 ILE B N 1
ATOM 11385 C CA . ILE B 1 667 ? 8.766 -7.578 0.989 1 98.25 667 ILE B CA 1
ATOM 11386 C C . ILE B 1 667 ? 8.359 -6.895 -0.313 1 98.25 667 ILE B C 1
ATOM 11388 O O . ILE B 1 667 ? 8.438 -5.668 -0.425 1 98.25 667 ILE B O 1
ATOM 11392 N N . ILE B 1 668 ? 7.992 -7.617 -1.327 1 98.62 668 ILE B N 1
ATOM 11393 C CA . ILE B 1 668 ? 7.555 -7.082 -2.613 1 98.62 668 ILE B CA 1
ATOM 11394 C C . ILE B 1 668 ? 6.117 -7.523 -2.891 1 98.62 668 ILE B C 1
ATOM 11396 O O . ILE B 1 668 ? 5.77 -8.688 -2.686 1 98.62 668 ILE B O 1
ATOM 11400 N N . HIS B 1 669 ? 5.262 -6.664 -3.352 1 98.75 669 HIS B N 1
ATOM 11401 C CA . HIS B 1 669 ? 3.881 -7.059 -3.604 1 98.75 669 HIS B CA 1
ATOM 11402 C C . HIS B 1 669 ? 3.221 -6.133 -4.621 1 98.75 669 HIS B C 1
ATOM 11404 O O . HIS B 1 669 ? 3.453 -4.922 -4.609 1 98.75 669 HIS B O 1
ATOM 11410 N N . GLY B 1 670 ? 2.43 -6.629 -5.543 1 98.25 670 GLY B N 1
ATOM 11411 C CA . GLY B 1 670 ? 1.543 -5.848 -6.391 1 98.25 670 GLY B CA 1
ATOM 11412 C C . GLY B 1 670 ? 0.211 -5.535 -5.738 1 98.25 670 GLY B C 1
ATOM 11413 O O . GLY B 1 670 ? -0.386 -6.395 -5.09 1 98.25 670 GLY B O 1
ATOM 11414 N N . THR B 1 671 ? -0.328 -4.336 -5.914 1 97.75 671 THR B N 1
ATOM 11415 C CA . THR B 1 671 ? -1.517 -3.92 -5.176 1 97.75 671 THR B CA 1
ATOM 11416 C C . THR B 1 671 ? -2.775 -4.512 -5.805 1 97.75 671 THR B C 1
ATOM 11418 O O . THR B 1 671 ? -3.832 -4.555 -5.172 1 97.75 671 THR B O 1
ATOM 11421 N N . ALA B 1 672 ? -2.713 -4.918 -7.07 1 97.19 672 ALA B N 1
ATOM 11422 C CA . ALA B 1 672 ? -3.883 -5.461 -7.754 1 97.19 672 ALA B CA 1
ATOM 11423 C C . ALA B 1 672 ? -3.771 -6.973 -7.914 1 97.19 672 ALA B C 1
ATOM 11425 O O . ALA B 1 672 ? -4.262 -7.539 -8.898 1 97.19 672 ALA B O 1
ATOM 11426 N N . ASP B 1 673 ? -3.066 -7.652 -7.016 1 97.56 673 ASP B N 1
ATOM 11427 C CA . ASP B 1 673 ? -2.898 -9.102 -7.008 1 97.56 673 ASP B CA 1
ATOM 11428 C C . ASP B 1 673 ? -4.215 -9.805 -6.68 1 97.56 673 ASP B C 1
ATOM 11430 O O . ASP B 1 673 ? -4.773 -9.617 -5.598 1 97.56 673 ASP B O 1
ATOM 11434 N N . THR B 1 674 ? -4.668 -10.641 -7.594 1 97.12 674 THR B N 1
ATOM 11435 C CA . THR B 1 674 ? -5.941 -11.32 -7.383 1 97.12 674 THR B CA 1
ATOM 11436 C C . THR B 1 674 ? -5.727 -12.742 -6.879 1 97.12 674 THR B C 1
ATOM 11438 O O . THR B 1 674 ? -6.684 -13.43 -6.523 1 97.12 674 THR B O 1
ATOM 11441 N N . LYS B 1 675 ? -4.473 -13.195 -6.883 1 96.5 675 LYS B N 1
ATOM 11442 C CA . LYS B 1 675 ? -4.16 -14.539 -6.406 1 96.5 675 LYS B CA 1
ATOM 11443 C C . LYS B 1 675 ? -3.809 -14.531 -4.922 1 96.5 675 LYS B C 1
ATOM 11445 O O . LYS B 1 675 ? -4.371 -15.305 -4.145 1 96.5 675 LYS B O 1
ATOM 11450 N N . VAL B 1 676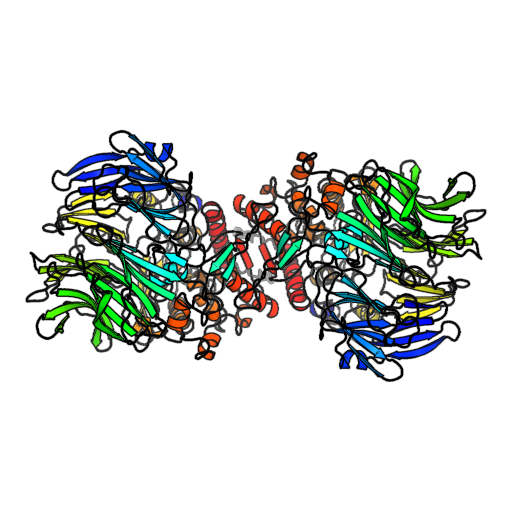 ? -2.846 -13.758 -4.566 1 98.06 676 VAL B N 1
ATOM 11451 C CA . VAL B 1 676 ? -2.492 -13.445 -3.186 1 98.06 676 VAL B CA 1
ATOM 11452 C C . VAL B 1 676 ? -2.709 -11.961 -2.92 1 98.06 676 VAL B C 1
ATOM 11454 O O . VAL B 1 676 ? -1.845 -11.133 -3.225 1 98.06 676 VAL B O 1
ATOM 11457 N N . HIS B 1 677 ? -3.797 -11.656 -2.285 1 98.38 677 HIS B N 1
ATOM 11458 C CA . HIS B 1 677 ? -4.195 -10.258 -2.135 1 98.38 677 HIS B CA 1
ATOM 11459 C C . HIS B 1 677 ? -3.17 -9.477 -1.32 1 98.38 677 HIS B C 1
ATOM 11461 O O . HIS B 1 677 ? -2.57 -10.016 -0.388 1 98.38 677 HIS B O 1
ATOM 11467 N N . PHE B 1 678 ? -3.016 -8.188 -1.602 1 98.31 678 PHE B N 1
ATOM 11468 C CA . PHE B 1 678 ? -2.131 -7.297 -0.856 1 98.31 678 PHE B CA 1
ATOM 11469 C C . PHE B 1 678 ? -2.482 -7.305 0.627 1 98.31 678 PHE B C 1
ATOM 11471 O O . PHE B 1 678 ? -1.663 -6.926 1.466 1 98.31 678 PHE B O 1
ATOM 11478 N N . GLN B 1 679 ? -3.666 -7.703 0.98 1 98.5 679 GLN B N 1
ATOM 11479 C CA . GLN B 1 679 ? -4.105 -7.848 2.365 1 98.5 679 GLN B CA 1
ATOM 11480 C C . GLN B 1 679 ? -3.105 -8.672 3.174 1 98.5 679 GLN B C 1
ATOM 11482 O O . GLN B 1 679 ? -2.875 -8.391 4.352 1 98.5 679 GLN B O 1
ATOM 11487 N N . HIS B 1 680 ? -2.531 -9.695 2.562 1 98.69 680 HIS B N 1
ATOM 11488 C CA . HIS B 1 680 ? -1.553 -10.547 3.232 1 98.69 680 HIS B CA 1
ATOM 11489 C C . HIS B 1 680 ? -0.33 -9.742 3.664 1 98.69 680 HIS B C 1
ATOM 11491 O O . HIS B 1 680 ? 0.104 -9.828 4.812 1 98.69 680 HIS B O 1
ATOM 11497 N N . SER B 1 681 ? 0.233 -8.945 2.783 1 98.56 681 SER B N 1
ATOM 11498 C CA . SER B 1 681 ? 1.383 -8.109 3.109 1 98.56 681 SER B CA 1
ATOM 11499 C C . SER B 1 681 ? 0.999 -6.996 4.078 1 98.56 681 SER B C 1
ATOM 11501 O O . SER B 1 681 ? 1.786 -6.629 4.953 1 98.56 681 SER B O 1
ATOM 11503 N N . ALA B 1 682 ? -0.21 -6.434 3.887 1 98.5 682 ALA B N 1
ATOM 11504 C CA . ALA B 1 682 ? -0.672 -5.375 4.781 1 98.5 682 ALA B CA 1
ATOM 11505 C C . ALA B 1 682 ? -0.75 -5.875 6.223 1 98.5 682 ALA B C 1
ATOM 11507 O O . ALA B 1 682 ? -0.329 -5.18 7.152 1 98.5 682 ALA B O 1
ATOM 11508 N N . GLU B 1 683 ? -1.3 -7.082 6.418 1 97.94 683 GLU B N 1
ATOM 11509 C CA . GLU B 1 683 ? -1.355 -7.672 7.75 1 97.94 683 GLU B CA 1
ATOM 11510 C C . GLU B 1 683 ? 0.045 -7.91 8.305 1 97.94 683 GLU B C 1
ATOM 11512 O O . GLU B 1 683 ? 0.309 -7.637 9.477 1 97.94 683 GLU B O 1
ATOM 11517 N N . LEU B 1 684 ? 0.892 -8.469 7.465 1 97.25 684 LEU B N 1
ATOM 11518 C CA . LEU B 1 684 ? 2.27 -8.719 7.875 1 97.25 684 LEU B CA 1
ATOM 11519 C C . LEU B 1 684 ? 2.951 -7.418 8.305 1 97.25 6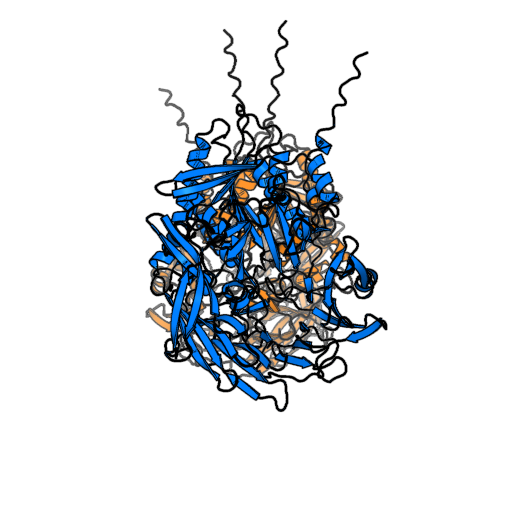84 LEU B C 1
ATOM 11521 O O . LEU B 1 684 ? 3.566 -7.359 9.367 1 97.25 684 LEU B O 1
ATOM 11525 N N . ILE B 1 685 ? 2.824 -6.359 7.562 1 96.75 685 ILE B N 1
ATOM 11526 C CA . ILE B 1 685 ? 3.439 -5.059 7.809 1 96.75 685 ILE B CA 1
ATOM 11527 C C . ILE B 1 685 ? 2.912 -4.48 9.117 1 96.75 685 ILE B C 1
ATOM 11529 O O . ILE B 1 685 ? 3.684 -3.961 9.93 1 96.75 685 ILE B O 1
ATOM 11533 N N . LYS B 1 686 ? 1.639 -4.527 9.297 1 95.94 686 LYS B N 1
ATOM 11534 C CA . LYS B 1 686 ? 1.043 -4.008 10.523 1 95.94 686 LYS B CA 1
ATOM 11535 C C . LYS B 1 686 ? 1.635 -4.691 11.758 1 95.94 686 LYS B C 1
ATOM 11537 O O . LYS B 1 686 ? 1.901 -4.039 12.766 1 95.94 686 LYS B O 1
ATOM 11542 N N . HIS B 1 687 ? 1.814 -6 11.68 1 94.75 687 HIS B N 1
ATOM 11543 C CA . HIS B 1 687 ? 2.395 -6.738 12.797 1 94.75 687 HIS B CA 1
ATOM 11544 C C . HIS B 1 687 ? 3.867 -6.391 12.984 1 94.75 687 HIS B C 1
ATOM 11546 O O . HIS B 1 687 ? 4.352 -6.301 14.109 1 94.75 687 HIS B O 1
ATOM 11552 N N . LEU B 1 688 ? 4.582 -6.258 11.859 1 95.38 688 LEU B N 1
ATOM 11553 C CA . LEU B 1 688 ? 5.988 -5.867 11.93 1 95.38 688 LEU B CA 1
ATOM 11554 C C . LEU B 1 688 ? 6.137 -4.492 12.57 1 95.38 688 LEU B C 1
ATOM 11556 O O . LEU B 1 688 ? 7.023 -4.285 13.406 1 95.38 688 LEU B O 1
ATOM 11560 N N . ILE B 1 689 ? 5.27 -3.541 12.195 1 95 689 ILE B N 1
ATOM 11561 C CA . ILE B 1 689 ? 5.285 -2.189 12.742 1 95 689 ILE B CA 1
ATOM 11562 C C . ILE B 1 689 ? 5.027 -2.238 14.25 1 95 689 ILE B C 1
ATOM 11564 O O . ILE B 1 689 ? 5.742 -1.603 15.031 1 95 689 ILE B O 1
ATOM 11568 N N . LYS B 1 690 ? 4.039 -3.006 14.641 1 92.62 690 LYS B N 1
ATOM 11569 C CA . LYS B 1 690 ? 3.701 -3.145 16.047 1 92.62 690 LYS B CA 1
ATOM 11570 C C . LYS B 1 690 ? 4.875 -3.711 16.844 1 92.62 690 LYS B C 1
ATOM 11572 O O . LYS B 1 690 ? 5.102 -3.322 18 1 92.62 690 LYS B O 1
ATOM 11577 N N . ALA B 1 691 ? 5.625 -4.59 16.203 1 91.38 691 ALA B N 1
ATOM 11578 C CA . ALA B 1 691 ? 6.754 -5.238 16.875 1 91.38 691 ALA B CA 1
ATOM 11579 C C . ALA B 1 691 ? 8.008 -4.379 16.781 1 91.38 691 ALA B C 1
ATOM 11581 O O . ALA B 1 691 ? 9.047 -4.711 17.359 1 91.38 691 ALA B O 1
ATOM 11582 N N . GLY B 1 692 ? 7.977 -3.299 16.016 1 89.94 692 GLY B N 1
ATOM 11583 C CA . GLY B 1 692 ? 9.117 -2.404 15.867 1 89.94 692 GLY B CA 1
ATOM 11584 C C . GLY B 1 692 ? 10.211 -2.969 14.977 1 89.94 692 GLY B C 1
ATOM 11585 O O . GLY B 1 692 ? 11.383 -2.625 15.141 1 89.94 692 GLY B O 1
ATOM 11586 N N . VAL B 1 693 ? 9.836 -3.883 14.055 1 90.44 693 VAL B N 1
ATOM 11587 C CA . VAL B 1 693 ? 10.797 -4.547 13.188 1 90.44 693 VAL B CA 1
ATOM 11588 C C . VAL B 1 693 ? 11.086 -3.666 11.969 1 90.44 693 VAL B C 1
ATOM 11590 O O . VAL B 1 693 ? 10.172 -3.047 11.414 1 90.44 693 VAL B O 1
ATOM 11593 N N . ASN B 1 694 ? 12.391 -3.658 11.633 1 88.62 694 ASN B N 1
ATOM 11594 C CA . ASN B 1 694 ? 12.789 -2.961 10.414 1 88.62 694 ASN B CA 1
ATOM 11595 C C . ASN B 1 694 ? 12.695 -3.873 9.188 1 88.62 694 ASN B C 1
ATOM 11597 O O . ASN B 1 694 ? 13.062 -5.047 9.258 1 88.62 694 ASN B O 1
ATOM 11601 N N . TYR B 1 695 ? 12.18 -3.414 8.133 1 94.06 695 TYR B N 1
ATOM 11602 C CA . TYR B 1 695 ? 12.047 -4.137 6.871 1 94.06 695 TYR B CA 1
ATOM 11603 C C . TYR B 1 695 ? 12.062 -3.176 5.688 1 94.06 695 TYR B C 1
ATOM 11605 O O . TYR B 1 695 ? 11.953 -1.961 5.863 1 94.06 695 TYR B O 1
ATOM 11613 N N . THR B 1 696 ? 12.344 -3.719 4.52 1 95.19 696 THR B N 1
ATOM 11614 C CA . THR B 1 696 ? 12.227 -2.977 3.268 1 95.19 696 THR B CA 1
ATOM 11615 C C . THR B 1 696 ? 10.992 -3.414 2.49 1 95.19 696 THR B C 1
ATOM 11617 O O . THR B 1 696 ? 10.648 -4.598 2.479 1 95.19 696 THR B O 1
ATOM 11620 N N . LEU B 1 697 ? 10.352 -2.465 1.929 1 97.56 697 LEU B N 1
ATOM 11621 C CA . LEU B 1 697 ? 9.117 -2.744 1.198 1 97.56 697 LEU B CA 1
ATOM 11622 C C . LEU B 1 697 ? 9.203 -2.225 -0.233 1 97.56 697 LEU B C 1
ATOM 11624 O O . LEU B 1 697 ? 9.742 -1.143 -0.473 1 97.56 697 LEU B O 1
ATOM 11628 N N . GLN B 1 698 ? 8.789 -2.957 -1.188 1 97.88 698 GLN B N 1
ATOM 11629 C CA . GLN B 1 698 ? 8.586 -2.525 -2.566 1 97.88 698 GLN B CA 1
ATOM 11630 C C . GLN B 1 698 ? 7.172 -2.857 -3.041 1 97.88 698 GLN B C 1
ATOM 11632 O O . GLN B 1 698 ? 6.773 -4.023 -3.051 1 97.88 698 GLN B O 1
ATOM 11637 N N . VAL B 1 699 ? 6.422 -1.849 -3.396 1 98.12 699 VAL B N 1
ATOM 11638 C CA . VAL B 1 699 ? 5.059 -2.031 -3.879 1 98.12 699 VAL B CA 1
ATOM 11639 C C . VAL B 1 699 ? 4.98 -1.683 -5.363 1 98.12 699 VAL B C 1
ATOM 11641 O O . VAL B 1 699 ? 5.613 -0.723 -5.816 1 98.12 699 VAL B O 1
ATOM 11644 N N . TYR B 1 700 ? 4.305 -2.426 -6.133 1 98.25 700 TYR B N 1
ATOM 11645 C CA . TYR B 1 700 ? 4.02 -2.141 -7.535 1 98.25 700 TYR B CA 1
ATOM 11646 C C . TYR B 1 700 ? 2.543 -1.809 -7.73 1 98.25 700 TYR B C 1
ATOM 11648 O O . TYR B 1 700 ? 1.704 -2.709 -7.816 1 98.25 700 TYR B O 1
ATOM 11656 N N . PRO B 1 701 ? 2.217 -0.566 -7.902 1 97.69 701 PRO B N 1
ATOM 11657 C CA . PRO B 1 701 ? 0.816 -0.147 -7.996 1 97.69 701 PRO B CA 1
ATOM 11658 C C . PRO B 1 701 ? 0.115 -0.703 -9.234 1 97.69 701 PRO B C 1
ATOM 11660 O O . PRO B 1 701 ? 0.659 -0.634 -10.336 1 97.69 701 PRO B O 1
ATOM 11663 N N . ASP B 1 702 ? -1.061 -1.264 -9.062 1 97.06 702 ASP B N 1
ATOM 11664 C CA . ASP B 1 702 ? -1.975 -1.726 -10.102 1 97.06 702 ASP B CA 1
ATOM 11665 C C . ASP B 1 702 ? -1.423 -2.963 -10.805 1 97.06 702 ASP B C 1
ATOM 11667 O O . ASP B 1 702 ? -1.836 -3.285 -11.922 1 97.06 702 ASP B O 1
ATOM 11671 N N . GLU B 1 703 ? -0.388 -3.615 -10.195 1 97.5 703 GLU B N 1
ATOM 11672 C CA . GLU B 1 703 ? 0.175 -4.848 -10.734 1 97.5 703 GLU B CA 1
ATOM 11673 C C . GLU B 1 703 ? -0.4 -6.074 -10.031 1 97.5 703 GLU B C 1
ATOM 11675 O O . GLU B 1 703 ? -0.811 -5.992 -8.867 1 97.5 703 GLU B O 1
ATOM 11680 N N . GLY B 1 704 ? -0.449 -7.195 -10.797 1 96.44 704 GLY B N 1
ATOM 11681 C CA . GLY B 1 704 ? -0.961 -8.438 -10.242 1 96.44 704 GLY B CA 1
ATOM 11682 C C . GLY B 1 704 ? 0.129 -9.344 -9.703 1 96.44 704 GLY B C 1
ATOM 11683 O O . GLY B 1 704 ? 1.206 -8.875 -9.328 1 96.44 704 GLY B O 1
ATOM 11684 N N . TYR B 1 705 ? -0.24 -10.633 -9.547 1 96 705 TYR B N 1
ATOM 11685 C CA . TYR B 1 705 ? 0.693 -11.641 -9.047 1 96 705 TYR B CA 1
ATOM 11686 C C . TYR B 1 705 ? 1.91 -11.75 -9.961 1 96 705 TYR B C 1
ATOM 11688 O O . TYR B 1 705 ? 3.035 -11.922 -9.484 1 96 705 TYR B O 1
ATOM 11696 N N . HIS B 1 706 ? 1.604 -11.711 -11.25 1 94.06 706 HIS B N 1
ATOM 11697 C CA . HIS B 1 706 ? 2.67 -11.625 -12.242 1 94.06 706 HIS B CA 1
ATOM 11698 C C . HIS B 1 706 ? 2.895 -10.18 -12.688 1 94.06 706 HIS B C 1
ATOM 11700 O O . HIS B 1 706 ? 1.991 -9.547 -13.242 1 94.06 706 HIS B O 1
ATOM 11706 N N . ILE B 1 707 ? 4.082 -9.773 -12.5 1 95.62 707 ILE B N 1
ATOM 11707 C CA . ILE B 1 707 ? 4.434 -8.391 -12.812 1 95.62 707 ILE B CA 1
ATOM 11708 C C . ILE B 1 707 ? 4.457 -8.188 -14.32 1 95.62 707 ILE B C 1
ATOM 11710 O O . ILE B 1 707 ? 4.93 -9.055 -15.062 1 95.62 707 ILE B O 1
ATOM 11714 N N . SER B 1 708 ? 3.965 -7.086 -14.789 1 93.88 708 SER B N 1
ATOM 11715 C CA . SER B 1 708 ? 3.898 -6.789 -16.219 1 93.88 708 SER B CA 1
ATOM 11716 C C . SER B 1 708 ? 5.293 -6.609 -16.812 1 93.88 708 SER B C 1
ATOM 11718 O O . SER B 1 708 ? 6.262 -6.406 -16.078 1 93.88 708 SER B O 1
ATOM 11720 N N . ASP B 1 709 ? 5.41 -6.641 -18.094 1 91.31 709 ASP B N 1
ATOM 11721 C CA . ASP B 1 709 ? 6.672 -6.465 -18.797 1 91.31 709 ASP B CA 1
ATOM 11722 C C . ASP B 1 709 ? 7.262 -5.078 -18.547 1 91.31 709 ASP B C 1
ATOM 11724 O O . ASP B 1 709 ? 8.477 -4.922 -18.453 1 91.31 709 ASP B O 1
ATOM 11728 N N . LYS B 1 710 ? 6.391 -4.188 -18.391 1 91.75 710 LYS B N 1
ATOM 11729 C CA . LYS B 1 710 ? 6.836 -2.812 -18.188 1 91.75 710 LYS B CA 1
ATOM 11730 C C . LYS B 1 710 ? 7.578 -2.654 -16.875 1 91.75 710 LYS B C 1
ATOM 11732 O O . LYS B 1 710 ? 8.469 -1.814 -16.75 1 91.75 710 LYS B O 1
ATOM 11737 N N . SER B 1 711 ? 7.207 -3.463 -15.875 1 95.94 711 SER B N 1
ATOM 11738 C CA . SER B 1 711 ? 7.77 -3.326 -14.531 1 95.94 711 SER B CA 1
ATOM 11739 C C . SER B 1 711 ? 8.805 -4.41 -14.258 1 95.94 711 SER B C 1
ATOM 11741 O O . SER B 1 711 ? 9.5 -4.367 -13.234 1 95.94 711 SER B O 1
ATOM 11743 N N . LYS B 1 712 ? 8.961 -5.324 -15.156 1 95.69 712 LYS B N 1
ATOM 11744 C CA . LYS B 1 712 ? 9.766 -6.523 -14.93 1 95.69 712 LYS B CA 1
ATOM 11745 C C . LYS B 1 712 ? 11.234 -6.164 -14.703 1 95.69 712 LYS B C 1
ATOM 11747 O O . LYS B 1 712 ? 11.891 -6.758 -13.844 1 95.69 712 LYS B O 1
ATOM 11752 N N . HIS B 1 713 ? 11.75 -5.25 -15.516 1 95.62 713 HIS B N 1
ATOM 11753 C CA . HIS B 1 713 ? 13.148 -4.859 -15.367 1 95.62 713 HIS B CA 1
ATOM 11754 C C . HIS B 1 713 ? 13.414 -4.297 -13.969 1 95.62 713 HIS B C 1
ATOM 11756 O O . HIS B 1 713 ? 14.398 -4.676 -13.32 1 95.62 713 HIS B O 1
ATOM 11762 N N . HIS B 1 714 ? 12.609 -3.357 -13.539 1 95.94 714 HIS B N 1
ATOM 11763 C CA . HIS B 1 714 ? 12.773 -2.779 -12.211 1 95.94 714 HIS B CA 1
ATOM 11764 C C . HIS B 1 714 ? 12.641 -3.844 -11.125 1 95.94 714 HIS B C 1
ATOM 11766 O O . HIS B 1 714 ? 13.391 -3.84 -10.156 1 95.94 714 HIS B O 1
ATOM 11772 N N . PHE B 1 715 ? 11.727 -4.695 -11.352 1 97.5 715 PHE B N 1
ATOM 11773 C CA . PHE B 1 715 ? 11.453 -5.77 -10.406 1 97.5 715 PHE B CA 1
ATOM 11774 C C . PHE B 1 715 ? 12.695 -6.633 -10.195 1 97.5 715 PHE B C 1
ATOM 11776 O O . PHE B 1 715 ? 13.148 -6.809 -9.062 1 97.5 715 PHE B O 1
ATOM 11783 N N . TYR B 1 716 ? 13.258 -7.125 -11.227 1 97.44 716 TYR B N 1
ATOM 11784 C CA . TYR B 1 716 ? 14.43 -7.992 -11.133 1 97.44 716 TYR B CA 1
ATOM 11785 C C . TYR B 1 716 ? 15.648 -7.207 -10.664 1 97.44 716 TYR B C 1
ATOM 11787 O O . TYR B 1 716 ? 16.484 -7.727 -9.914 1 97.44 716 TYR B O 1
ATOM 11795 N N . SER B 1 717 ? 15.719 -6.004 -11.109 1 96.31 717 SER B N 1
ATOM 11796 C CA . SER B 1 717 ? 16.828 -5.172 -10.656 1 96.31 717 SER B CA 1
ATOM 11797 C C . SER B 1 717 ? 16.797 -4.98 -9.141 1 96.31 717 SER B C 1
ATOM 11799 O O . SER B 1 717 ? 17.844 -4.977 -8.484 1 96.31 717 SER B O 1
ATOM 11801 N N . THR B 1 718 ? 15.602 -4.773 -8.633 1 96.25 718 THR B N 1
ATOM 11802 C CA . THR B 1 718 ? 15.422 -4.602 -7.199 1 96.25 718 THR B CA 1
ATOM 11803 C C . THR B 1 718 ? 15.859 -5.855 -6.445 1 96.25 718 THR B C 1
ATOM 11805 O O . THR B 1 718 ? 16.578 -5.766 -5.445 1 96.25 718 THR B O 1
ATOM 11808 N N . ILE B 1 719 ? 15.461 -6.965 -6.922 1 97.5 719 ILE B N 1
ATOM 11809 C CA . ILE B 1 719 ? 15.805 -8.234 -6.285 1 97.5 719 ILE B CA 1
ATOM 11810 C C . ILE B 1 719 ? 17.312 -8.445 -6.352 1 97.5 719 ILE B C 1
ATOM 11812 O O . ILE B 1 719 ? 17.953 -8.789 -5.348 1 97.5 719 ILE B O 1
ATOM 11816 N N . LEU B 1 720 ? 17.938 -8.219 -7.531 1 97.38 720 LEU B N 1
ATOM 11817 C CA . LEU B 1 720 ? 19.359 -8.422 -7.727 1 97.38 720 LEU B CA 1
ATOM 11818 C C . LEU B 1 720 ? 20.172 -7.473 -6.848 1 97.38 720 LEU B C 1
ATOM 11820 O O . LEU B 1 720 ? 21.141 -7.891 -6.203 1 97.38 720 LEU B O 1
ATOM 11824 N N . ARG B 1 721 ? 19.781 -6.277 -6.758 1 95.06 721 ARG B N 1
ATOM 11825 C CA . ARG B 1 721 ? 20.484 -5.301 -5.93 1 95.06 721 ARG B CA 1
ATOM 11826 C C . ARG B 1 721 ? 20.391 -5.668 -4.453 1 95.06 721 ARG B C 1
ATOM 11828 O O . ARG B 1 721 ? 21.359 -5.535 -3.711 1 95.06 721 ARG B O 1
ATOM 11835 N N . PHE B 1 722 ? 19.281 -6.055 -4.035 1 96.5 722 PHE B N 1
ATOM 11836 C CA . PHE B 1 722 ? 19.062 -6.434 -2.645 1 96.5 722 PHE B CA 1
ATOM 11837 C C . PHE B 1 722 ? 20.016 -7.547 -2.236 1 96.5 722 PHE B C 1
ATOM 11839 O O . PHE B 1 722 ? 20.703 -7.449 -1.212 1 96.5 722 PHE B O 1
ATOM 11846 N N . PHE B 1 723 ? 20.047 -8.562 -3.061 1 97.31 723 PHE B N 1
ATOM 11847 C CA . PHE B 1 723 ? 20.891 -9.695 -2.719 1 97.31 723 PHE B CA 1
ATOM 11848 C C . PHE B 1 723 ? 22.359 -9.352 -2.906 1 97.31 723 PHE B C 1
ATOM 11850 O O . PHE B 1 723 ? 23.219 -9.797 -2.139 1 97.31 723 PHE B O 1
ATOM 11857 N N . SER B 1 724 ? 22.703 -8.578 -3.904 1 95.56 724 SER B N 1
ATOM 11858 C CA . SER B 1 724 ? 24.094 -8.156 -4.09 1 95.56 724 SER B CA 1
ATOM 11859 C C . SER B 1 724 ? 24.594 -7.379 -2.883 1 95.56 724 SER B C 1
ATOM 11861 O O . SER B 1 724 ? 25.734 -7.59 -2.436 1 95.56 724 SER B O 1
ATOM 11863 N N . ASP B 1 725 ? 23.781 -6.52 -2.371 1 92.5 725 ASP B N 1
ATOM 11864 C CA . ASP B 1 725 ? 24.141 -5.703 -1.22 1 92.5 725 ASP B CA 1
ATOM 11865 C C . ASP B 1 725 ? 24.266 -6.555 0.043 1 92.5 725 ASP B C 1
ATOM 11867 O O . ASP B 1 725 ? 25.188 -6.375 0.837 1 92.5 725 ASP B O 1
ATOM 11871 N N . CYS B 1 726 ? 23.328 -7.414 0.166 1 93.06 726 CYS B N 1
ATOM 11872 C CA . CYS B 1 726 ? 23.25 -8.219 1.377 1 93.06 726 CYS B CA 1
ATOM 11873 C C . CYS B 1 726 ? 24.375 -9.242 1.434 1 93.06 726 CYS B C 1
ATOM 11875 O O . CYS B 1 726 ? 24.906 -9.531 2.508 1 93.06 726 CYS B O 1
ATOM 11877 N N . LEU B 1 727 ? 24.781 -9.734 0.285 1 93.56 727 LEU B N 1
ATOM 11878 C CA . LEU B 1 727 ? 25.703 -10.859 0.249 1 93.56 727 LEU B CA 1
ATOM 11879 C C . LEU B 1 727 ? 27.125 -10.391 -0 1 93.56 727 LEU B C 1
ATOM 11881 O O . LEU B 1 727 ? 28.031 -11.203 -0.205 1 93.56 727 LEU B O 1
ATOM 11885 N N . LYS B 1 728 ? 27.266 -9.117 0.126 1 87.25 728 LYS B N 1
ATOM 11886 C CA . LYS B 1 728 ? 28.609 -8.578 -0.004 1 87.25 728 LYS B CA 1
ATOM 11887 C C . LYS B 1 728 ? 29.484 -8.977 1.187 1 87.25 728 LYS B C 1
ATOM 11889 O O . LYS B 1 728 ? 28.984 -9.078 2.312 1 87.25 728 LYS B O 1
ATOM 11894 N N . GLU B 1 729 ? 30.734 -9.258 0.849 1 76.44 729 GLU B N 1
ATOM 11895 C CA . GLU B 1 729 ? 31.688 -9.641 1.894 1 76.44 729 GLU B CA 1
ATOM 11896 C C . GLU B 1 729 ? 32 -8.453 2.801 1 76.44 729 GLU B C 1
ATOM 11898 O O . GLU B 1 729 ? 32.156 -7.324 2.332 1 76.44 729 GLU B O 1
ATOM 11903 N N . GLU B 1 730 ? 31.656 -8.609 4.066 1 65.12 730 GLU B N 1
ATOM 11904 C CA . GLU B 1 730 ? 32.031 -7.551 5 1 65.12 730 GLU B CA 1
ATOM 11905 C C . GLU B 1 730 ? 33.531 -7.355 5.043 1 65.12 730 GLU B C 1
ATOM 11907 O O . GLU B 1 730 ? 34.281 -8.312 5.23 1 65.12 730 GLU B O 1
ATOM 11912 N N . VAL B 1 731 ? 34.125 -6.523 4.367 1 53.25 731 VAL B N 1
ATOM 11913 C CA . VAL B 1 731 ? 35.562 -6.254 4.52 1 53.25 731 VAL B CA 1
ATOM 11914 C C . VAL B 1 731 ? 35.844 -5.824 5.953 1 53.25 731 VAL B C 1
ATOM 11916 O O . VAL B 1 731 ? 35.281 -4.863 6.457 1 53.25 731 VAL B O 1
ATOM 11919 N N . SER B 1 732 ? 36.094 -6.762 6.719 1 45.28 732 SER B N 1
ATOM 11920 C CA . SER B 1 732 ? 36.594 -6.379 8.031 1 45.28 732 SER B CA 1
ATOM 11921 C C . SER B 1 732 ? 37.688 -5.309 7.922 1 45.28 732 SER B C 1
ATOM 11923 O O . SER B 1 732 ? 38.719 -5.52 7.273 1 45.28 732 SER B O 1
ATOM 11925 N N . VAL B 1 733 ? 37.281 -4.168 7.996 1 42.34 733 VAL B N 1
ATOM 11926 C CA . VAL B 1 733 ? 38.344 -3.186 8.195 1 42.34 733 VAL B CA 1
ATOM 11927 C C . VAL B 1 733 ? 39.188 -3.564 9.414 1 42.34 733 VAL B C 1
ATOM 11929 O O . VAL B 1 733 ? 38.688 -3.561 10.539 1 42.34 733 VAL B O 1
ATOM 11932 N N . LEU B 1 734 ? 40.125 -4.391 9.328 1 37.09 734 LEU B N 1
ATOM 11933 C CA . LEU B 1 734 ? 41.062 -4.594 10.422 1 37.09 734 LEU B CA 1
ATOM 11934 C C . LEU B 1 734 ? 41.594 -3.26 10.953 1 37.09 734 LEU B C 1
ATOM 11936 O O . LEU B 1 734 ? 42.094 -2.43 10.188 1 37.09 734 LEU B O 1
ATOM 11940 N N . PRO B 1 735 ? 41.062 -3.012 12.062 1 40.69 735 PRO B N 1
ATOM 11941 C CA . PRO B 1 735 ? 41.781 -1.872 12.664 1 40.69 735 PRO B CA 1
ATOM 11942 C C . PRO B 1 735 ? 43.281 -1.981 12.547 1 40.69 735 PRO B C 1
ATOM 11944 O O . PRO B 1 735 ? 43.844 -3.059 12.758 1 40.69 735 PRO B O 1
ATOM 11947 N N . GLN B 1 736 ? 43.812 -1.227 11.727 1 36.44 736 GLN B N 1
ATOM 11948 C CA . GLN B 1 736 ? 45.281 -1.174 11.688 1 36.44 736 GLN B CA 1
ATOM 11949 C C . GLN B 1 736 ? 45.844 -1.06 13.094 1 36.44 736 GLN B C 1
ATOM 11951 O O . GLN B 1 736 ? 45.469 -0.18 13.867 1 36.44 736 GLN B O 1
ATOM 11956 N N . GLU B 1 737 ? 46.25 -2.148 13.602 1 37.62 737 GLU B N 1
ATOM 11957 C CA . GLU B 1 737 ? 47 -2.146 14.852 1 37.62 737 GLU B CA 1
ATOM 11958 C C . GLU B 1 737 ? 48.094 -1.058 14.852 1 37.62 737 GLU B C 1
ATOM 11960 O O . GLU B 1 737 ? 48.906 -0.978 13.93 1 37.62 737 GLU B O 1
ATOM 11965 N N . PRO B 1 738 ? 47.812 0.014 15.594 1 40.72 738 PRO B N 1
ATOM 11966 C CA . PRO B 1 738 ? 48.938 0.972 15.695 1 40.72 738 PRO B CA 1
ATOM 11967 C C . PRO B 1 738 ? 50.25 0.303 16 1 40.72 738 PRO B C 1
ATOM 11969 O O . PRO B 1 738 ? 50.312 -0.642 16.797 1 40.72 738 PRO B O 1
ATOM 11972 N N . GLU B 1 739 ? 51.094 0.326 15.094 1 35.06 739 GLU B N 1
ATOM 11973 C CA . GLU B 1 739 ? 52.5 -0.101 15.219 1 35.06 739 GLU B CA 1
ATOM 11974 C C . GLU B 1 739 ? 53.125 0.463 16.484 1 35.06 739 GLU B C 1
ATOM 11976 O O . GLU B 1 739 ? 53.125 1.677 16.703 1 35.06 739 GLU B O 1
ATOM 11981 N N . GLU B 1 740 ? 53.125 -0.252 17.547 1 34.44 740 GLU B N 1
ATOM 11982 C CA . GLU B 1 740 ? 53.906 0.029 18.734 1 34.44 740 GLU B CA 1
ATOM 11983 C C . GLU B 1 740 ? 55.344 0.429 18.375 1 34.44 740 GLU B C 1
ATOM 11985 O O . GLU B 1 740 ? 56.094 -0.348 17.766 1 34.44 740 GLU B O 1
ATOM 11990 N N . ASP B 1 741 ? 55.469 1.621 18.078 1 31.23 741 ASP B N 1
ATOM 11991 C CA . ASP B 1 741 ? 56.812 2.188 17.969 1 31.23 741 ASP B CA 1
ATOM 11992 C C . ASP B 1 741 ? 57.656 1.818 19.172 1 31.23 741 ASP B C 1
ATOM 11994 O O . ASP B 1 741 ? 57.281 2.08 20.328 1 31.23 741 ASP B O 1
ATOM 11998 N N . GLU B 1 742 ? 58.562 0.84 19.062 1 25.12 742 GLU B N 1
ATOM 11999 C CA . GLU B 1 742 ? 59.781 0.814 19.859 1 25.12 742 GLU B CA 1
ATOM 12000 C C . GLU B 1 742 ? 60.594 2.086 19.656 1 25.12 742 GLU B C 1
ATOM 12002 O O . GLU B 1 742 ? 60.812 2.527 18.531 1 25.12 742 GLU B O 1
#

Foldseek 3Di:
DPPPDPPPPLVLQADDLCNCLDPLHDDDDQPWDFLFQFWIWTADPQGWIWIAGNVVRDIDTQGDNVVCVVVVFDDWDAESVSQKMKTWHPWADDADAWTKTWIWIAGRVPGDIDTDDAPVDPPDIFRDKDYFQDDAWIWTHDLQWIWIDHHPPDHIDTQDDPRHPQFKHKQFDFPCCCVPFAVHRGFKDAANVRFKMKGKIWGCNQADKDWFDFDDDDPDGDIDIHGFHFFQGDGIDMWMWMWGNPDPTDIDTQDDDPVCVVADKDWREWDHLHNFKIWTWIAHLLAFKIWIWIAGNVVNYTDTQDIGGDPAHDPPSHADWAADNVRQKIKDWDWDQDPPLATETFIKIWGQDPPPSDIDIDTLDDDQWYFPHWAHAAPVQQKTWTWICVVHLQFIFIKIFHPDDDTDMDTLCCPPPVVWARHWDKHAGPNRQKIWIWGQFPHHIWIWIAGNVGRVDIGTPDDSVSNNVSCVSNVFWDKDWDWDDDPPDTWIKIKTFAPPDDLQAAAAEEEEAEDAQQADDRHRGHDDDLVSSLCHPQGYMYMYIDFQRYHGRHVVSNRPCALNPLNRVLVRVVVVVVVVVPRNRYDQQRYEYEYEECGLLNQLSNQLDQDHRHQEYEYELYAQFSSRAGNSPSCSRNNRCVVRVVSRVNSGSLPNNLSNQNYAYEYEYESRAPHRHCVRVVSNVVSCVVSVHDYHYHYDGPAYSDGDSVCVSVVSVVVSVSSSVRRDDDPPPPPPPPPPDD/DCPPDPPPPLVLQADDLCNCLDPLHDDDDQPWDFLFQFWIWTADPQGWIWIAGNVVRDIDTQGDNVVCVVVVFDDWDAESVSQKMKTWHPWADDADAWTKTWIWIAGRVPGDIDTDDAPVDPPDIFRDKDYFQDDAWIWTHDLQWIWIDHHPPDHIDTQDDPRHPQFKHKQFDFPCCCVPFAVHRGFKDAANVRFKMKGKIWGCNQADKDWFDFDDDDPDGDIDIHGFHFFQGDGIDMWMWMWGNPDPTDIDTQDDDPVCVVADKDWREWDHLHNFKIWTWIAHLLAFKIWIWIAGNVVNYTDTQDIGGDPAHDPPSHADWAADNVRQKIKDWDWDQDPPLATETFIKIWGQDPPPSDIDIDTLDDDQKYFPHWAHAAPVQQKTWTWICVVHLQFIFIKIFHPDDDTDIDTLCCPPPVVWARHWDKHAGPNRQKMWIWGQFPHHIWIWIAGRVGRVDIGTPGDSVSNNVSCVSNVFWDKDWDWDDDPPDTWIKIKTFEPPDDLQAAAAEEEEAEDAQQADDRHRGHDDDLVSSLCHPQGYMYMYIDFQRYHRRHVVSNRVCALNPLNRVLVRVVVVVVVVVPRNRYDQQRYEYEYEECGLLNQLSNQLDQDHRHQEYEYELYAQFSSRAGNSPSCSRNNRCVVRVVSRVNSGSLPNNLSNQNYAYEYEYESRAPHRHCVRVVSNVVSCVVSVHDYHYHYDGPAYSDGDSVCVSVVSVVVSVSSSVRRDDDPPPPPPDPDPDD

Nearest PDB structures (foldseek):
  4wjl-assembly1_B  TM=9.883E-01  e=0.000E+00  Homo sapiens
  5yp1-assembly1_A  TM=8.826E-01  e=7.191E-53  Pseudoxanthomonas mexicana
  5yp1-assembly2_D  TM=8.879E-01  e=6.606E-51  Pseudoxanthomonas mexicana
  5yp4-assembly2_C  TM=8.818E-01  e=1.871E-51  Pseudoxanthomonas mexicana
  5yp4-assembly2_D  TM=8.490E-01  e=1.439E-51  Pseudoxanthomonas mexicana

pLDDT: mean 92.22, std 11.43, range [22.08, 98.81]